Protein AF-0000000084446742 (afdb_homodimer)

Nearest PDB structures (foldseek):
  8y4x-assembly1_A  TM=6.380E-01  e=4.573E-06  Fusobacterium nucleatum
  4r1i-assembly1_B  TM=5.659E-01  e=3.938E-04  Neisseria gonorrhoeae FA19
  4r0c-assembly1_C  TM=5.407E-01  e=2.047E-03  Alcanivorax borkumensis SK2
  8y4x-assembly1_A  TM=6.384E-01  e=3.491E-06  Fusobacterium nucleatum
  4r1i-assembly1_B  TM=5.867E-01  e=4.101E-04  Neisseria gonorrhoeae FA19

Structure (mmCIF, N/CA/C/O backbone):
data_AF-0000000084446742-model_v1
#
loop_
_entity.id
_entity.type
_entity.pdbx_description
1 polymer Transporter
#
loop_
_atom_site.group_PDB
_atom_site.id
_atom_site.type_symbol
_atom_site.label_atom_id
_atom_site.label_alt_id
_atom_site.label_comp_id
_atom_site.label_asym_id
_atom_site.label_entity_id
_atom_site.label_seq_id
_atom_site.pdbx_PDB_ins_code
_atom_site.Cartn_x
_atom_site.Cartn_y
_atom_site.Cartn_z
_atom_site.occupancy
_atom_site.B_iso_or_equiv
_atom_site.auth_seq_id
_atom_site.auth_comp_id
_atom_site.auth_asym_id
_atom_site.auth_atom_id
_atom_site.pdbx_PDB_model_num
ATOM 1 N N . MET A 1 1 ? 21.609 -16.328 21.75 1 80.44 1 MET A N 1
ATOM 2 C CA . MET A 1 1 ? 20.562 -15.328 21.906 1 80.44 1 MET A CA 1
ATOM 3 C C . MET A 1 1 ? 20.016 -14.883 20.562 1 80.44 1 MET A C 1
ATOM 5 O O . MET A 1 1 ? 18.797 -14.766 20.391 1 80.44 1 MET A O 1
ATOM 9 N N . GLY A 1 2 ? 20.938 -14.891 19.656 1 85 2 GLY A N 1
ATOM 10 C CA . GLY A 1 2 ? 20.516 -14.477 18.328 1 85 2 GLY A CA 1
ATOM 11 C C . GLY A 1 2 ? 19.578 -15.461 17.672 1 85 2 GLY A C 1
ATOM 12 O O . GLY A 1 2 ? 18.531 -15.078 17.141 1 85 2 GLY A O 1
ATOM 13 N N . LEU A 1 3 ? 19.891 -16.719 17.828 1 89.38 3 LEU A N 1
ATOM 14 C CA . LEU A 1 3 ? 19.062 -17.75 17.203 1 89.38 3 LEU A CA 1
ATOM 15 C C . LEU A 1 3 ? 17.703 -17.828 17.875 1 89.38 3 LEU A C 1
ATOM 17 O O . LEU A 1 3 ? 16.688 -18.016 17.219 1 89.38 3 LEU A O 1
ATOM 21 N N . LEU A 1 4 ? 17.703 -17.719 19.125 1 91.88 4 LEU A N 1
ATOM 22 C CA . LEU A 1 4 ? 16.453 -17.719 19.875 1 91.88 4 LEU A CA 1
ATOM 23 C C . LEU A 1 4 ? 15.555 -16.562 19.438 1 91.88 4 LEU A C 1
ATOM 25 O O . LEU A 1 4 ? 14.336 -16.719 19.328 1 91.88 4 LEU A O 1
ATOM 29 N N . GLY A 1 5 ? 16.188 -15.445 19.281 1 92.81 5 GLY A N 1
ATOM 30 C CA . GLY A 1 5 ? 15.438 -14.289 18.828 1 92.81 5 GLY A CA 1
ATOM 31 C C . GLY A 1 5 ? 14.789 -14.5 17.469 1 92.81 5 GLY A C 1
ATOM 32 O O . GLY A 1 5 ? 13.633 -14.109 17.266 1 92.81 5 GLY A O 1
ATOM 33 N N . ILE A 1 6 ? 15.539 -15.062 16.641 1 90.38 6 ILE A N 1
ATOM 34 C CA . ILE A 1 6 ? 15.016 -15.352 15.312 1 90.38 6 ILE A CA 1
ATOM 35 C C . ILE A 1 6 ? 13.844 -16.328 15.422 1 90.38 6 ILE A C 1
ATOM 37 O O . ILE A 1 6 ? 12.789 -16.109 14.82 1 90.38 6 ILE A O 1
ATOM 41 N N . LEU A 1 7 ? 13.93 -17.328 16.203 1 90.25 7 LEU A N 1
ATOM 42 C CA . LEU A 1 7 ? 12.883 -18.328 16.359 1 90.25 7 LEU A CA 1
ATOM 43 C C . LEU A 1 7 ? 11.648 -17.719 17.016 1 90.25 7 LEU A C 1
ATOM 45 O O . LEU A 1 7 ? 10.516 -18.016 16.625 1 90.25 7 LEU A O 1
ATOM 49 N N . LEU A 1 8 ? 11.859 -16.922 17.953 1 93.56 8 LEU A N 1
ATOM 50 C CA . LEU A 1 8 ? 10.742 -16.25 18.625 1 93.56 8 LEU A CA 1
ATOM 51 C C . LEU A 1 8 ? 10.031 -15.297 17.672 1 93.56 8 LEU A C 1
ATOM 53 O O . LEU A 1 8 ? 8.797 -15.195 17.703 1 93.56 8 LEU A O 1
ATOM 57 N N . GLY A 1 9 ? 10.844 -14.547 16.938 1 92.5 9 GLY A N 1
ATOM 58 C CA . GLY A 1 9 ? 10.242 -13.68 15.93 1 92.5 9 GLY A CA 1
ATOM 59 C C . GLY A 1 9 ? 9.398 -14.438 14.922 1 92.5 9 GLY A C 1
ATOM 60 O O . GLY A 1 9 ? 8.289 -14.023 14.609 1 92.5 9 GLY A O 1
ATOM 61 N N . LEU A 1 10 ? 9.898 -15.508 14.492 1 87.81 10 LEU A N 1
ATOM 62 C CA . LEU A 1 10 ? 9.188 -16.344 13.531 1 87.81 10 LEU A CA 1
ATOM 63 C C . LEU A 1 10 ? 7.926 -16.938 14.156 1 87.81 10 LEU A C 1
ATOM 65 O O . LEU A 1 10 ? 6.871 -16.969 13.516 1 87.81 10 LEU A O 1
ATOM 69 N N . ALA A 1 11 ? 8.008 -17.391 15.305 1 89.62 11 ALA A N 1
ATOM 70 C CA . ALA A 1 11 ? 6.863 -17.938 16.016 1 89.62 11 ALA A CA 1
ATOM 71 C C . ALA A 1 11 ? 5.77 -16.891 16.203 1 89.62 11 ALA A C 1
ATOM 73 O O . ALA A 1 11 ? 4.582 -17.188 16.047 1 89.62 11 ALA A O 1
ATOM 74 N N . LEU A 1 12 ? 6.223 -15.734 16.531 1 91.19 12 LEU A N 1
ATOM 75 C CA . LEU A 1 12 ? 5.277 -14.633 16.672 1 91.19 12 LEU A CA 1
ATOM 76 C C . LEU A 1 12 ? 4.562 -14.344 15.359 1 91.19 12 LEU A C 1
ATOM 78 O O . LEU A 1 12 ? 3.336 -14.219 15.328 1 91.19 12 LEU A O 1
ATOM 82 N N . LEU A 1 13 ? 5.309 -14.242 14.352 1 88.69 13 LEU A N 1
ATOM 83 C CA . LEU A 1 13 ? 4.766 -13.922 13.039 1 88.69 13 LEU A CA 1
ATOM 84 C C . LEU A 1 13 ? 3.82 -15.023 12.562 1 88.69 13 LEU A C 1
ATOM 86 O O . LEU A 1 13 ? 2.676 -14.742 12.195 1 88.69 13 LEU A O 1
ATOM 90 N N . MET A 1 14 ? 4.176 -16.203 12.695 1 84.75 14 MET A N 1
ATOM 91 C CA . MET A 1 14 ? 3.383 -17.328 12.211 1 84.75 14 MET A CA 1
ATOM 92 C C . MET A 1 14 ? 2.154 -17.547 13.086 1 84.75 14 MET A C 1
ATOM 94 O O . MET A 1 14 ? 1.048 -17.734 12.57 1 84.75 14 MET A O 1
ATOM 98 N N . GLY A 1 15 ? 2.34 -17.562 14.344 1 86.06 15 GLY A N 1
ATOM 99 C CA . GLY A 1 15 ? 1.255 -17.828 15.273 1 86.06 15 GLY A CA 1
ATOM 100 C C . GLY A 1 15 ? 0.135 -16.797 15.18 1 86.06 15 GLY A C 1
ATOM 101 O O . GLY A 1 15 ? -1.034 -17.172 15.047 1 86.06 15 GLY A O 1
ATOM 102 N N . LEU A 1 16 ? 0.532 -15.562 15.148 1 89.31 16 LEU A N 1
ATOM 103 C CA . LEU A 1 16 ? -0.488 -14.523 15.156 1 89.31 16 LEU A CA 1
ATOM 104 C C . LEU A 1 16 ? -1.03 -14.273 13.758 1 89.31 16 LEU A C 1
ATOM 106 O O . LEU A 1 16 ? -2.195 -13.906 13.594 1 89.31 16 LEU A O 1
ATOM 110 N N . ALA A 1 17 ? -0.204 -14.469 12.82 1 84.12 17 ALA A N 1
ATOM 111 C CA . ALA A 1 17 ? -0.711 -14.375 11.461 1 84.12 17 ALA A CA 1
ATOM 112 C C . ALA A 1 17 ? -1.771 -15.438 11.188 1 84.12 17 ALA A C 1
ATOM 114 O O . ALA A 1 17 ? -2.768 -15.172 10.508 1 84.12 17 ALA A O 1
ATOM 115 N N . PHE A 1 18 ? -1.556 -16.547 11.688 1 80.81 18 PHE A N 1
ATOM 116 C CA . PHE A 1 18 ? -2.516 -17.641 11.531 1 80.81 18 PHE A CA 1
ATOM 117 C C . PHE A 1 18 ? -3.844 -17.281 12.188 1 80.81 18 PHE A C 1
ATOM 119 O O . PHE A 1 18 ? -4.906 -17.688 11.711 1 80.81 18 PHE A O 1
ATOM 126 N N . ARG A 1 19 ? -3.756 -16.516 13.234 1 87.19 19 ARG A N 1
ATOM 127 C CA . ARG A 1 19 ? -4.953 -16.109 13.961 1 87.19 19 ARG A CA 1
ATOM 128 C C . ARG A 1 19 ? -5.602 -14.891 13.305 1 87.19 19 ARG A C 1
ATOM 130 O O . ARG A 1 19 ? -6.594 -14.367 13.812 1 87.19 19 ARG A O 1
ATOM 137 N N . GLY A 1 20 ? -4.984 -14.461 12.234 1 86.88 20 GLY A N 1
ATOM 138 C CA . GLY A 1 20 ? -5.645 -13.438 11.438 1 86.88 20 GLY A CA 1
ATOM 139 C C . GLY A 1 20 ? -5.176 -12.031 11.773 1 86.88 20 GLY A C 1
ATOM 140 O O . GLY A 1 20 ? -5.789 -11.055 11.344 1 86.88 20 GLY A O 1
ATOM 141 N N . TRP A 1 21 ? -4.094 -11.914 12.5 1 92.12 21 TRP A N 1
ATOM 142 C CA . TRP A 1 21 ? -3.559 -10.594 12.789 1 92.12 21 TRP A CA 1
ATOM 143 C C . TRP A 1 21 ? -2.848 -10.016 11.57 1 92.12 21 TRP A C 1
ATOM 145 O O . TRP A 1 21 ? -2.314 -10.758 10.742 1 92.12 21 TRP A O 1
ATOM 155 N N . SER A 1 22 ? -2.844 -8.711 11.492 1 93.69 22 SER A N 1
ATOM 156 C CA . SER A 1 22 ? -2.289 -8.031 10.328 1 93.69 22 SER A CA 1
ATOM 157 C C . SER A 1 22 ? -0.781 -8.234 10.234 1 93.69 22 SER A C 1
ATOM 159 O O . SER A 1 22 ? -0.048 -7.918 11.172 1 93.69 22 SER A O 1
ATOM 161 N N . VAL A 1 23 ? -0.384 -8.609 9.109 1 92.88 23 VAL A N 1
ATOM 162 C CA . VAL A 1 23 ? 1.034 -8.844 8.852 1 92.88 23 VAL A CA 1
ATOM 163 C C . VAL A 1 23 ? 1.782 -7.508 8.836 1 92.88 23 VAL A C 1
ATOM 165 O O . VAL A 1 23 ? 2.977 -7.457 9.133 1 92.88 23 VAL A O 1
ATOM 168 N N . LEU A 1 24 ? 1.088 -6.445 8.531 1 96.25 24 LEU A N 1
ATOM 169 C CA . LEU A 1 24 ? 1.7 -5.125 8.492 1 96.25 24 LEU A CA 1
ATOM 170 C C . LEU A 1 24 ? 2.203 -4.719 9.875 1 96.25 24 LEU A C 1
ATOM 172 O O . LEU A 1 24 ? 3.152 -3.939 9.992 1 96.25 24 LEU A O 1
ATOM 176 N N . LEU A 1 25 ? 1.61 -5.246 10.906 1 97.19 25 LEU A N 1
ATOM 177 C CA . LEU A 1 25 ? 2.01 -4.961 12.281 1 97.19 25 LEU A CA 1
ATOM 178 C C . LEU A 1 25 ? 2.934 -6.051 12.812 1 97.19 25 LEU A C 1
ATOM 180 O O . LEU A 1 25 ? 3.895 -5.758 13.531 1 97.19 25 LEU A O 1
ATOM 184 N N . LEU A 1 26 ? 2.662 -7.242 12.43 1 95.38 26 LEU A N 1
ATOM 185 C CA . LEU A 1 26 ? 3.361 -8.391 13 1 95.38 26 LEU A CA 1
ATOM 186 C C . LEU A 1 26 ? 4.789 -8.477 12.477 1 95.38 26 LEU A C 1
ATOM 188 O O . LEU A 1 26 ? 5.707 -8.844 13.211 1 95.38 26 LEU A O 1
ATOM 192 N N . ALA A 1 27 ? 4.934 -8.188 11.172 1 95.25 27 ALA A N 1
ATOM 193 C CA . ALA A 1 27 ? 6.25 -8.344 10.57 1 95.25 27 ALA A CA 1
ATOM 194 C C . ALA A 1 27 ? 7.273 -7.422 11.234 1 95.25 27 ALA A C 1
ATOM 196 O O . ALA A 1 27 ? 8.336 -7.879 11.672 1 95.25 27 ALA A O 1
ATOM 197 N N . PRO A 1 28 ? 6.98 -6.145 11.336 1 97.38 28 PRO A N 1
ATOM 198 C CA . PRO A 1 28 ? 7.938 -5.293 12.047 1 97.38 28 PRO A CA 1
ATOM 199 C C . PRO A 1 28 ? 8.102 -5.688 13.516 1 97.38 28 PRO A C 1
ATOM 201 O O . PRO A 1 28 ? 9.211 -5.621 14.055 1 97.38 28 PRO A O 1
ATOM 204 N N . ALA A 1 29 ? 7.047 -6.031 14.188 1 97.56 29 ALA A N 1
ATOM 205 C CA . ALA A 1 29 ? 7.145 -6.461 15.578 1 97.56 29 ALA A CA 1
ATOM 206 C C . ALA A 1 29 ? 8.062 -7.668 15.719 1 97.56 29 ALA A C 1
ATOM 208 O O . ALA A 1 29 ? 8.914 -7.707 16.609 1 97.56 29 ALA A O 1
ATOM 209 N N . ALA A 1 30 ? 7.852 -8.625 14.875 1 96.06 30 ALA A N 1
ATOM 210 C CA . ALA A 1 30 ? 8.672 -9.836 14.891 1 96.06 30 ALA A CA 1
ATOM 211 C C . ALA A 1 30 ? 10.133 -9.508 14.594 1 96.06 30 ALA A C 1
ATOM 213 O O . ALA A 1 30 ? 11.039 -10.086 15.195 1 96.06 30 ALA A O 1
ATOM 214 N N . ALA A 1 31 ? 10.367 -8.648 13.648 1 96.44 31 ALA A N 1
ATOM 215 C CA . ALA A 1 31 ? 11.727 -8.211 13.32 1 96.44 31 ALA A CA 1
ATOM 216 C C . ALA A 1 31 ? 12.398 -7.57 14.531 1 96.44 31 ALA A C 1
ATOM 218 O O . ALA A 1 31 ? 13.586 -7.801 14.781 1 96.44 31 ALA A O 1
ATOM 219 N N . LEU A 1 32 ? 11.656 -6.781 15.25 1 97.69 32 LEU A N 1
ATOM 220 C CA . LEU A 1 32 ? 12.203 -6.094 16.422 1 97.69 32 LEU A CA 1
ATOM 221 C C . LEU A 1 32 ? 12.5 -7.082 17.547 1 97.69 32 LEU A C 1
ATOM 223 O O . LEU A 1 32 ? 13.453 -6.898 18.297 1 97.69 32 LEU A O 1
ATOM 227 N N . VAL A 1 33 ? 11.68 -8.062 17.656 1 97.38 33 VAL A N 1
ATOM 228 C CA . VAL A 1 33 ? 11.953 -9.117 18.625 1 97.38 33 VAL A CA 1
ATOM 229 C C . VAL A 1 33 ? 13.266 -9.812 18.281 1 97.38 33 VAL A C 1
ATOM 231 O O . VAL A 1 33 ? 14.125 -9.992 19.156 1 97.38 33 VAL A O 1
ATOM 234 N N . ALA A 1 34 ? 13.445 -10.188 17.062 1 95.44 34 ALA A N 1
ATOM 235 C CA . ALA A 1 34 ? 14.672 -10.852 16.625 1 95.44 34 ALA A CA 1
ATOM 236 C C . ALA A 1 34 ? 15.883 -9.945 16.844 1 95.44 34 ALA A C 1
ATOM 238 O O . ALA A 1 34 ? 16.906 -10.383 17.391 1 95.44 34 ALA A O 1
ATOM 239 N N . ALA A 1 35 ? 15.773 -8.711 16.438 1 96.81 35 ALA A N 1
ATOM 240 C CA . ALA A 1 35 ? 16.875 -7.754 16.578 1 96.81 35 ALA A CA 1
ATOM 241 C C . ALA A 1 35 ? 17.172 -7.488 18.047 1 96.81 35 ALA A C 1
ATOM 243 O O . ALA A 1 35 ? 18.344 -7.344 18.422 1 96.81 35 ALA A O 1
ATOM 244 N N . GLY A 1 36 ? 16.156 -7.391 18.859 1 97.44 36 GLY A N 1
ATOM 245 C CA . GLY A 1 36 ? 16.344 -7.133 20.281 1 97.44 36 GLY A CA 1
ATOM 246 C C . GLY A 1 36 ? 17.125 -8.227 20.984 1 97.44 36 GLY A C 1
ATOM 247 O O . GLY A 1 36 ? 18 -7.938 21.797 1 97.44 36 GLY A O 1
ATOM 248 N N . PHE A 1 37 ? 16.828 -9.406 20.719 1 96.38 37 PHE A N 1
ATOM 249 C CA . PHE A 1 37 ? 17.516 -10.539 21.328 1 96.38 37 PHE A CA 1
ATOM 250 C C . PHE A 1 37 ? 18.953 -10.633 20.859 1 96.38 37 PHE A C 1
ATOM 252 O O . PHE A 1 37 ? 19.812 -11.211 21.531 1 96.38 37 PHE A O 1
ATOM 259 N N . ALA A 1 38 ? 19.234 -10.086 19.719 1 95.06 38 ALA A N 1
ATOM 260 C CA . ALA A 1 38 ? 20.594 -10.07 19.188 1 95.06 38 ALA A CA 1
ATOM 261 C C . ALA A 1 38 ? 21.375 -8.859 19.703 1 95.06 38 ALA A C 1
ATOM 263 O O . ALA A 1 38 ? 22.547 -8.695 19.391 1 95.06 38 ALA A O 1
ATOM 264 N N . GLY A 1 39 ? 20.703 -7.973 20.406 1 94.81 39 GLY A N 1
ATOM 265 C CA . GLY A 1 39 ? 21.344 -6.789 20.969 1 94.81 39 GLY A CA 1
ATOM 266 C C . GLY A 1 39 ? 21.562 -5.699 19.938 1 94.81 39 GLY A C 1
ATOM 267 O O . GLY A 1 39 ? 22.469 -4.871 20.078 1 94.81 39 GLY A O 1
ATOM 268 N N . GLU A 1 40 ? 20.828 -5.719 18.859 1 95.19 40 GLU A N 1
ATOM 269 C CA . GLU A 1 40 ? 20.953 -4.734 17.781 1 95.19 40 GLU A CA 1
ATOM 270 C C . GLU A 1 40 ? 20.047 -3.537 18.016 1 95.19 40 GLU A C 1
ATOM 272 O O . GLU A 1 40 ? 19.047 -3.645 18.734 1 95.19 40 GLU A O 1
ATOM 277 N N . PRO A 1 41 ? 20.406 -2.35 17.484 1 96 41 PRO A N 1
ATOM 278 C CA . PRO A 1 41 ? 19.531 -1.182 17.641 1 96 41 PRO A CA 1
ATOM 279 C C . PRO A 1 41 ? 18.156 -1.383 17.016 1 96 41 PRO A C 1
ATOM 281 O O . PRO A 1 41 ? 18.062 -1.687 15.828 1 96 41 PRO A O 1
ATOM 284 N N . LEU A 1 42 ? 17.141 -1.126 17.719 1 97 42 LEU A N 1
ATOM 285 C CA . LEU A 1 42 ? 15.781 -1.488 17.312 1 97 42 LEU A CA 1
ATOM 286 C C . LEU A 1 42 ? 15.242 -0.506 16.281 1 97 42 LEU A C 1
ATOM 288 O O . LEU A 1 42 ? 14.719 -0.918 15.242 1 97 42 LEU A O 1
ATOM 292 N N . LEU A 1 43 ? 15.375 0.767 16.469 1 97.31 43 LEU A N 1
ATOM 293 C CA . LEU A 1 43 ? 14.805 1.763 15.57 1 97.31 43 LEU A CA 1
ATOM 294 C C . LEU A 1 43 ? 15.5 1.724 14.211 1 97.31 43 LEU A C 1
ATOM 296 O O . LEU A 1 43 ? 14.852 1.875 13.172 1 97.31 43 LEU A O 1
ATOM 300 N N . ALA A 1 44 ? 16.797 1.525 14.227 1 97 44 ALA A N 1
ATOM 301 C CA . ALA A 1 44 ? 17.547 1.434 12.969 1 97 44 ALA A CA 1
ATOM 302 C C . ALA A 1 44 ? 17.141 0.187 12.188 1 97 44 ALA A C 1
ATOM 304 O O . ALA A 1 44 ? 17.094 0.213 10.953 1 97 44 ALA A O 1
ATOM 305 N N . ASN A 1 45 ? 16.875 -0.911 12.906 1 97.5 45 ASN A N 1
ATOM 306 C CA . ASN A 1 45 ? 16.469 -2.129 12.219 1 97.5 45 ASN A CA 1
ATOM 307 C C . ASN A 1 45 ? 15.102 -1.969 11.562 1 97.5 45 ASN A C 1
ATOM 309 O O . ASN A 1 45 ? 14.852 -2.523 10.492 1 97.5 45 ASN A O 1
ATOM 313 N N . TRP A 1 46 ? 14.234 -1.265 12.219 1 97.94 46 TRP A N 1
ATOM 314 C CA . TRP A 1 46 ? 12.914 -1.049 11.641 1 97.94 46 TRP A CA 1
ATOM 315 C C . TRP A 1 46 ? 12.977 -0.078 10.469 1 97.94 46 TRP A C 1
ATOM 317 O O . TRP A 1 46 ? 12.453 -0.363 9.391 1 97.94 46 TRP A O 1
ATOM 327 N N . THR A 1 47 ? 13.672 1.027 10.578 1 96.75 47 THR A N 1
ATOM 328 C CA . THR A 1 47 ? 13.555 2.121 9.617 1 96.75 47 THR A CA 1
ATOM 329 C C . THR A 1 47 ? 14.57 1.957 8.484 1 96.75 47 THR A C 1
ATOM 331 O O . THR A 1 47 ? 14.32 2.387 7.359 1 96.75 47 THR A O 1
ATOM 334 N N . GLN A 1 48 ? 15.75 1.384 8.789 1 96.44 48 GLN A N 1
ATOM 335 C CA . GLN A 1 48 ? 16.781 1.271 7.762 1 96.44 48 GLN A CA 1
ATOM 336 C C . GLN A 1 48 ? 16.781 -0.12 7.133 1 96.44 48 GLN A C 1
ATOM 338 O O . GLN A 1 48 ? 16.656 -0.255 5.914 1 96.44 48 GLN A O 1
ATOM 343 N N . THR A 1 49 ? 16.844 -1.13 7.988 1 96.31 49 THR A N 1
ATOM 344 C CA . THR A 1 49 ? 17 -2.479 7.453 1 96.31 49 THR A CA 1
ATOM 345 C C . THR A 1 49 ? 15.648 -3.02 6.98 1 96.31 49 THR A C 1
ATOM 347 O O . THR A 1 49 ? 15.508 -3.426 5.824 1 96.31 49 THR A O 1
ATOM 350 N N . PHE A 1 50 ? 14.633 -3.045 7.895 1 97.62 50 PHE A N 1
ATOM 351 C CA . PHE A 1 50 ? 13.312 -3.561 7.566 1 97.62 50 PHE A CA 1
ATOM 352 C C . PHE A 1 50 ? 12.711 -2.797 6.395 1 97.62 50 PHE A C 1
ATOM 354 O O . PHE A 1 50 ? 12.289 -3.4 5.406 1 97.62 50 PHE A O 1
ATOM 361 N N . MET A 1 51 ? 12.672 -1.486 6.508 1 98 51 MET A N 1
ATOM 362 C CA . MET A 1 51 ? 12.023 -0.686 5.473 1 98 51 MET A CA 1
ATOM 363 C C . MET A 1 51 ? 12.844 -0.707 4.184 1 98 51 MET A C 1
ATOM 365 O O . MET A 1 51 ? 12.281 -0.642 3.088 1 98 51 MET A O 1
ATOM 369 N N . GLY A 1 52 ? 14.219 -0.784 4.285 1 96.19 52 GLY A N 1
ATOM 370 C CA . GLY A 1 52 ? 15.031 -0.943 3.088 1 96.19 52 GLY A CA 1
ATOM 371 C C . GLY A 1 52 ? 14.672 -2.182 2.285 1 96.19 52 GLY A C 1
ATOM 372 O O . GLY A 1 52 ? 14.547 -2.119 1.062 1 96.19 52 GLY A O 1
ATOM 373 N N . GLY A 1 53 ? 14.531 -3.281 2.996 1 94.94 53 GLY A N 1
ATOM 374 C CA . GLY A 1 53 ? 14.117 -4.51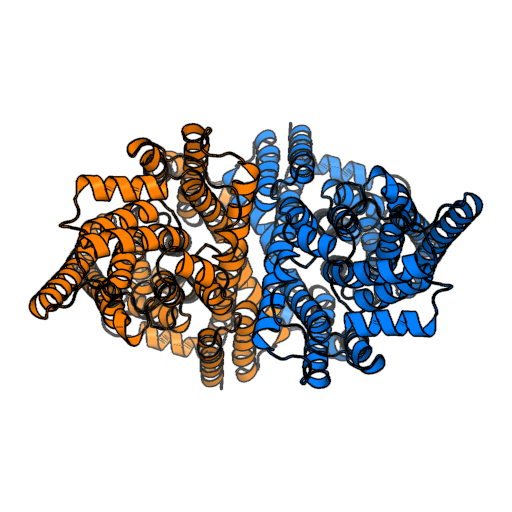2 2.34 1 94.94 53 GLY A CA 1
ATOM 375 C C . GLY A 1 53 ? 12.719 -4.441 1.76 1 94.94 53 GLY A C 1
ATOM 376 O O . GLY A 1 53 ? 12.492 -4.824 0.609 1 94.94 53 GLY A O 1
ATOM 377 N N . ALA A 1 54 ? 11.781 -3.963 2.564 1 97 54 ALA A N 1
ATOM 378 C CA . ALA A 1 54 ? 10.391 -3.867 2.129 1 97 54 ALA A CA 1
ATOM 379 C C . ALA A 1 54 ? 10.258 -2.949 0.917 1 97 54 ALA A C 1
ATOM 381 O O . ALA A 1 54 ? 9.625 -3.309 -0.075 1 97 54 ALA A O 1
ATOM 382 N N . ALA A 1 55 ? 10.836 -1.773 1.007 1 97.5 55 ALA A N 1
ATOM 383 C CA . ALA A 1 55 ? 10.742 -0.792 -0.071 1 97.5 55 ALA A CA 1
ATOM 384 C C . ALA A 1 55 ? 11.453 -1.287 -1.329 1 97.5 55 ALA A C 1
ATOM 386 O O . ALA A 1 55 ? 11.016 -1.001 -2.447 1 97.5 55 ALA A O 1
ATOM 387 N N . GLY A 1 56 ? 12.562 -1.962 -1.144 1 95.56 56 GLY A N 1
ATOM 388 C CA . GLY A 1 56 ? 13.234 -2.562 -2.287 1 95.56 56 GLY A CA 1
ATOM 389 C C . GLY A 1 56 ? 12.352 -3.52 -3.061 1 95.56 56 GLY A C 1
ATOM 390 O O . GLY A 1 56 ? 12.336 -3.5 -4.293 1 95.56 56 GLY A O 1
ATOM 391 N N . PHE A 1 57 ? 11.625 -4.34 -2.332 1 95.44 57 PHE A N 1
ATOM 392 C CA . PHE A 1 57 ? 10.672 -5.25 -2.965 1 95.44 57 PHE A CA 1
ATOM 393 C C . PHE A 1 57 ? 9.602 -4.473 -3.717 1 95.44 57 PHE A C 1
ATOM 395 O O . PHE A 1 57 ? 9.266 -4.809 -4.855 1 95.44 57 PHE A O 1
ATOM 402 N N . ILE A 1 58 ? 9.055 -3.492 -3.072 1 97.19 58 ILE A N 1
ATOM 403 C CA . ILE A 1 58 ? 7.984 -2.691 -3.662 1 97.19 58 ILE A CA 1
ATOM 404 C C . ILE A 1 58 ? 8.484 -2.021 -4.938 1 97.19 58 ILE A C 1
ATOM 406 O O . ILE A 1 58 ? 7.793 -2.01 -5.957 1 97.19 58 ILE A O 1
ATOM 410 N N . ALA A 1 59 ? 9.703 -1.48 -4.891 1 97.38 59 ALA A N 1
ATOM 411 C CA . ALA A 1 59 ? 10.281 -0.816 -6.055 1 97.38 59 ALA A CA 1
ATOM 412 C C . ALA A 1 59 ? 10.406 -1.781 -7.23 1 97.38 59 ALA A C 1
ATOM 414 O O . ALA A 1 59 ? 10.141 -1.412 -8.375 1 97.38 59 ALA A O 1
ATOM 415 N N . GLN A 1 60 ? 10.711 -2.914 -6.914 1 95.5 60 GLN A N 1
ATOM 416 C CA . GLN A 1 60 ? 11.039 -3.883 -7.953 1 95.5 60 GLN A CA 1
ATOM 417 C C . GLN A 1 60 ? 9.781 -4.484 -8.57 1 95.5 60 GLN A C 1
ATOM 419 O O . GLN A 1 60 ? 9.75 -4.777 -9.766 1 95.5 60 GLN A O 1
ATOM 424 N N . PHE A 1 61 ? 8.719 -4.672 -7.773 1 96.25 61 PHE A N 1
ATOM 425 C CA . PHE A 1 61 ? 7.672 -5.562 -8.273 1 96.25 61 PHE A CA 1
ATOM 426 C C . PHE A 1 61 ? 6.32 -4.859 -8.266 1 96.25 61 PHE A C 1
ATOM 428 O O . PHE A 1 61 ? 5.332 -5.406 -8.766 1 96.25 61 PHE A O 1
ATOM 435 N N . PHE A 1 62 ? 6.203 -3.639 -7.797 1 97.81 62 PHE A N 1
ATOM 436 C CA . PHE A 1 62 ? 4.898 -2.994 -7.73 1 97.81 62 PHE A CA 1
ATOM 437 C C . PHE A 1 62 ? 4.301 -2.834 -9.125 1 97.81 62 PHE A C 1
ATOM 439 O O . PHE A 1 62 ? 3.09 -2.986 -9.305 1 97.81 62 PHE A O 1
ATOM 446 N N . PRO A 1 63 ? 5.062 -2.502 -10.148 1 97.69 63 PRO A N 1
ATOM 447 C CA . PRO A 1 63 ? 4.457 -2.398 -11.477 1 97.69 63 PRO A CA 1
ATOM 448 C C . PRO A 1 63 ? 3.748 -3.684 -11.898 1 97.69 63 PRO A C 1
ATOM 450 O O . PRO A 1 63 ? 2.693 -3.629 -12.539 1 97.69 63 PRO A O 1
ATOM 453 N N . LEU A 1 64 ? 4.336 -4.773 -11.492 1 96.38 64 LEU A N 1
ATOM 454 C CA . LEU A 1 64 ? 3.725 -6.059 -11.812 1 96.38 64 LEU A CA 1
ATOM 455 C C . LEU A 1 64 ? 2.426 -6.254 -11.039 1 96.38 64 LEU A C 1
ATOM 457 O O . LEU A 1 64 ? 1.427 -6.711 -11.594 1 96.38 64 LEU A O 1
ATOM 461 N N . PHE A 1 65 ? 2.447 -5.926 -9.734 1 96.56 65 PHE A N 1
ATOM 462 C CA . PHE A 1 65 ? 1.251 -6.027 -8.906 1 96.56 65 PHE A CA 1
ATOM 463 C C . PHE A 1 65 ? 0.144 -5.129 -9.445 1 96.56 65 PHE A C 1
ATOM 465 O O . PHE A 1 65 ? -1.015 -5.543 -9.523 1 96.56 65 PHE A O 1
ATOM 472 N N . LEU A 1 66 ? 0.548 -3.928 -9.797 1 97.62 66 LEU A N 1
ATOM 473 C CA . LEU A 1 66 ? -0.405 -2.926 -10.266 1 97.62 66 LEU A CA 1
ATOM 474 C C . LEU A 1 66 ? -1.099 -3.385 -11.539 1 97.62 66 LEU A C 1
ATOM 476 O O . LEU A 1 66 ? -2.33 -3.42 -11.609 1 97.62 66 LEU A O 1
ATOM 480 N N . LEU A 1 67 ? -0.322 -3.732 -12.539 1 97.69 67 LEU A N 1
ATOM 481 C CA . LEU A 1 67 ? -0.896 -4.125 -13.82 1 97.69 67 LEU A CA 1
ATOM 482 C C . LEU A 1 67 ? -1.608 -5.469 -13.711 1 97.69 67 LEU A C 1
ATOM 484 O O . LEU A 1 67 ? -2.602 -5.711 -14.398 1 97.69 67 LEU A O 1
ATOM 488 N N . GLY A 1 68 ? -1.071 -6.324 -12.805 1 96.06 68 GLY A N 1
ATOM 489 C CA . GLY A 1 68 ? -1.771 -7.574 -12.555 1 96.06 68 GLY A CA 1
ATOM 490 C C . GLY A 1 68 ? -3.154 -7.371 -11.969 1 96.06 68 GLY A C 1
ATOM 491 O O . GLY A 1 68 ? -4.109 -8.039 -12.367 1 96.06 68 GLY A O 1
ATOM 492 N N . GLY A 1 69 ? -3.213 -6.512 -10.969 1 96.5 69 GLY A N 1
ATOM 493 C CA . GLY A 1 69 ? -4.508 -6.191 -10.383 1 96.5 69 GLY A CA 1
ATOM 494 C C . GLY A 1 69 ? -5.48 -5.594 -11.383 1 96.5 69 GLY A C 1
ATOM 495 O O . GLY A 1 69 ? -6.645 -5.988 -11.43 1 96.5 69 GLY A O 1
ATOM 496 N N . VAL A 1 70 ? -5.016 -4.676 -12.188 1 97.56 70 VAL A N 1
ATOM 497 C CA . VAL A 1 70 ? -5.844 -4.027 -13.195 1 97.56 70 VAL A CA 1
ATOM 498 C C . VAL A 1 70 ? -6.32 -5.062 -14.211 1 97.56 70 VAL A C 1
ATOM 500 O O . VAL A 1 70 ? -7.5 -5.094 -14.57 1 97.56 70 VAL A O 1
ATOM 503 N N . PHE A 1 71 ? -5.414 -5.859 -14.648 1 97.5 71 PHE A N 1
ATOM 504 C CA . PHE A 1 71 ? -5.75 -6.898 -15.617 1 97.5 71 PHE A CA 1
ATOM 505 C C . PHE A 1 71 ? -6.805 -7.84 -15.062 1 97.5 71 PHE A C 1
ATOM 507 O O . PHE A 1 71 ? -7.777 -8.164 -15.742 1 97.5 71 PHE A O 1
ATOM 514 N N . GLY A 1 72 ? -6.578 -8.273 -13.836 1 95.06 72 GLY A N 1
ATOM 515 C CA . GLY A 1 72 ? -7.547 -9.156 -13.203 1 95.06 72 GLY A CA 1
ATOM 516 C C . GLY A 1 72 ? -8.938 -8.57 -13.141 1 95.06 72 GLY A C 1
ATOM 517 O O . GLY A 1 72 ? -9.922 -9.242 -13.469 1 95.06 72 GLY A O 1
ATOM 518 N N . LYS A 1 73 ? -9.008 -7.34 -12.75 1 95.81 73 LYS A N 1
ATOM 519 C CA . LYS A 1 73 ? -10.312 -6.695 -12.609 1 95.81 73 LYS A CA 1
ATOM 520 C C . LYS A 1 73 ? -10.945 -6.438 -13.977 1 95.81 73 LYS A C 1
ATOM 522 O O . LYS A 1 73 ? -12.164 -6.516 -14.125 1 95.81 73 LYS A O 1
ATOM 527 N N . LEU A 1 74 ? -10.141 -6.051 -14.953 1 97.25 74 LEU A N 1
ATOM 528 C CA . LEU A 1 74 ? -10.656 -5.875 -16.312 1 97.25 74 LEU A CA 1
ATOM 529 C C . LEU A 1 74 ? -11.25 -7.176 -16.828 1 97.25 74 LEU A C 1
ATOM 531 O O . LEU A 1 74 ? -12.336 -7.172 -17.422 1 97.25 74 LEU A O 1
ATOM 535 N N . MET A 1 75 ? -10.555 -8.211 -16.609 1 96.56 75 MET A N 1
ATOM 536 C CA . MET A 1 75 ? -11.023 -9.523 -17.047 1 96.56 75 MET A CA 1
ATOM 537 C C . MET A 1 75 ? -12.305 -9.914 -16.328 1 96.56 75 MET A C 1
ATOM 539 O O . MET A 1 75 ? -13.211 -10.492 -16.938 1 96.56 75 MET A O 1
ATOM 543 N N . ASP A 1 76 ? -12.375 -9.617 -15.102 1 94.62 76 ASP A N 1
ATOM 544 C CA . ASP A 1 76 ? -13.555 -9.938 -14.297 1 94.62 76 ASP A CA 1
ATOM 545 C C . ASP A 1 76 ? -14.75 -9.086 -14.727 1 94.62 76 ASP A C 1
ATOM 547 O O . ASP A 1 76 ? -15.789 -9.625 -15.102 1 94.62 76 ASP A O 1
ATOM 551 N N . ASP A 1 77 ? -14.57 -7.777 -14.773 1 95.69 77 ASP A N 1
ATOM 552 C CA . ASP A 1 77 ? -15.68 -6.859 -15.023 1 95.69 77 ASP A CA 1
ATOM 553 C C . ASP A 1 77 ? -16.172 -6.973 -16.469 1 95.69 77 ASP A C 1
ATOM 555 O O . ASP A 1 77 ? -17.344 -6.711 -16.75 1 95.69 77 ASP A O 1
ATOM 559 N N . SER A 1 78 ? -15.32 -7.375 -17.375 1 96.56 78 SER A N 1
ATOM 560 C CA . SER A 1 78 ? -15.734 -7.551 -18.766 1 96.56 78 SER A CA 1
ATOM 561 C C . SER A 1 78 ? -16.531 -8.836 -18.953 1 96.56 78 SER A C 1
ATOM 563 O O . SER A 1 78 ? -17.156 -9.047 -20 1 96.56 78 SER A O 1
ATOM 565 N N . GLY A 1 79 ? -16.438 -9.703 -17.953 1 94.88 79 GLY A N 1
ATOM 566 C CA . GLY A 1 79 ? -17.094 -11 -18.047 1 94.88 79 GLY A CA 1
ATOM 567 C C . GLY A 1 79 ? -16.234 -12.047 -18.719 1 94.88 79 GLY A C 1
ATOM 568 O O . GLY A 1 79 ? -16.672 -13.172 -18.953 1 94.88 79 GLY A O 1
ATOM 569 N N . SER A 1 80 ? -15.031 -11.727 -18.969 1 95.62 80 SER A N 1
ATOM 570 C CA . SER A 1 80 ? -14.141 -12.609 -19.703 1 95.62 80 SER A CA 1
ATOM 571 C C . SER A 1 80 ? -13.844 -13.883 -18.922 1 95.62 80 SER A C 1
ATOM 573 O O . SER A 1 80 ? -13.789 -14.977 -19.484 1 95.62 80 SER A O 1
ATOM 575 N N . VAL A 1 81 ? -13.609 -13.797 -17.641 1 93.06 81 VAL A N 1
ATOM 576 C CA . VAL A 1 81 ? -13.32 -14.961 -16.812 1 93.06 81 VAL A CA 1
ATOM 577 C C . VAL A 1 81 ? -14.508 -15.922 -16.844 1 93.06 81 VAL A C 1
ATOM 579 O O . VAL A 1 81 ? -14.328 -17.125 -17 1 93.06 81 VAL A O 1
ATOM 582 N N . THR A 1 82 ? -15.68 -15.414 -16.719 1 92.25 82 THR A N 1
ATOM 583 C CA . THR A 1 82 ? -16.891 -16.203 -16.75 1 92.25 82 THR A CA 1
ATOM 584 C C . THR A 1 82 ? -17.078 -16.859 -18.125 1 92.25 82 THR A C 1
ATOM 586 O O . THR A 1 82 ? -17.469 -18.016 -18.219 1 92.25 82 THR A O 1
ATOM 589 N N . ALA A 1 83 ? -16.781 -16.078 -19.109 1 94.69 83 ALA A N 1
ATOM 590 C CA . ALA A 1 83 ? -16.906 -16.594 -20.469 1 94.69 83 ALA A CA 1
ATOM 591 C C . ALA A 1 83 ? -15.977 -17.781 -20.703 1 94.69 83 ALA A C 1
ATOM 593 O O . ALA A 1 83 ? -16.344 -18.75 -21.359 1 94.69 83 ALA A O 1
ATOM 594 N N . ILE A 1 84 ? -14.82 -17.703 -20.25 1 92.44 84 ILE A N 1
ATOM 595 C CA . ILE A 1 84 ? -13.852 -18.781 -20.391 1 92.44 84 ILE A CA 1
ATOM 596 C C . ILE A 1 84 ? -14.336 -20.016 -19.609 1 92.44 84 ILE A C 1
ATOM 598 O O . ILE A 1 84 ? -14.297 -21.125 -20.125 1 92.44 84 ILE A O 1
ATOM 602 N N . ALA A 1 85 ? -14.75 -19.766 -18.406 1 87.69 85 ALA A N 1
ATOM 603 C CA . ALA A 1 85 ? -15.242 -20.859 -17.562 1 87.69 85 ALA A CA 1
ATOM 604 C C . ALA A 1 85 ? -16.438 -21.547 -18.203 1 87.69 85 ALA A C 1
ATOM 606 O O . ALA A 1 85 ? -16.484 -22.781 -18.281 1 87.69 85 ALA A O 1
ATOM 607 N N . ASN A 1 86 ? -17.359 -20.797 -18.656 1 89.44 86 ASN A N 1
ATOM 608 C CA . ASN A 1 86 ? -18.547 -21.344 -19.328 1 89.44 86 ASN A CA 1
ATOM 609 C C . ASN A 1 86 ? -18.188 -22.047 -20.625 1 89.44 86 ASN A C 1
ATOM 611 O O . ASN A 1 86 ? -18.766 -23.078 -20.953 1 89.44 86 ASN A O 1
ATOM 615 N N . GLY A 1 87 ? -17.344 -21.438 -21.328 1 90.75 87 GLY A N 1
ATOM 616 C CA . GLY A 1 87 ? -16.891 -22.062 -22.562 1 90.75 87 GLY A CA 1
ATOM 617 C C . GLY A 1 87 ? -16.266 -23.422 -22.344 1 90.75 87 GLY A C 1
ATOM 618 O O . GLY A 1 87 ? -16.484 -24.359 -23.125 1 90.75 87 GLY A O 1
ATOM 619 N N . MET A 1 88 ? -15.469 -23.562 -21.312 1 87.38 88 MET A N 1
ATOM 620 C CA . MET A 1 88 ? -14.844 -24.844 -20.984 1 87.38 88 MET A CA 1
ATOM 621 C C . MET A 1 88 ? -15.891 -25.875 -20.578 1 87.38 88 MET A C 1
ATOM 623 O O . MET A 1 88 ? -15.789 -27.047 -20.953 1 87.38 88 MET A O 1
ATOM 627 N N . THR A 1 89 ? -16.828 -25.422 -19.844 1 83.81 89 THR A N 1
ATOM 628 C CA . THR A 1 89 ? -17.922 -26.297 -19.438 1 83.81 89 THR A CA 1
ATOM 629 C C . THR A 1 89 ? -18.719 -26.797 -20.641 1 83.81 89 THR A C 1
ATOM 631 O O . THR A 1 89 ? -19.078 -27.969 -20.719 1 83.81 89 THR A O 1
ATOM 634 N N . ALA A 1 90 ? -18.969 -25.906 -21.453 1 87.5 90 ALA A N 1
ATOM 635 C CA . ALA A 1 90 ? -19.75 -26.266 -22.641 1 87.5 90 ALA A CA 1
ATOM 636 C C . ALA A 1 90 ? -18.984 -27.25 -23.531 1 87.5 90 ALA A C 1
ATOM 638 O O . ALA A 1 90 ? -19.594 -28.125 -24.156 1 87.5 90 ALA A O 1
ATOM 639 N N . ARG A 1 91 ? -17.781 -27.188 -23.562 1 89.81 91 ARG A N 1
ATOM 640 C CA . ARG A 1 91 ? -16.969 -28 -24.469 1 89.81 91 ARG A CA 1
ATOM 641 C C . ARG A 1 91 ? -16.719 -29.375 -23.875 1 89.81 91 ARG A C 1
ATOM 643 O O . ARG A 1 91 ? -16.625 -30.375 -24.594 1 89.81 91 ARG A O 1
ATOM 650 N N . LEU A 1 92 ? -16.453 -29.453 -22.594 1 88.19 92 LEU A N 1
ATOM 651 C CA . LEU A 1 92 ? -16.047 -30.703 -21.969 1 88.19 92 LEU A CA 1
ATOM 652 C C . LEU A 1 92 ? -17.25 -31.438 -21.375 1 88.19 92 LEU A C 1
ATOM 654 O O . LEU A 1 92 ? -17.219 -32.656 -21.203 1 88.19 92 LEU A O 1
ATOM 658 N N . GLY A 1 93 ? -18.266 -30.703 -21.094 1 79.19 93 GLY A N 1
ATOM 659 C CA . GLY A 1 93 ? -19.5 -31.297 -20.594 1 79.19 93 GLY A CA 1
ATOM 660 C C . GLY A 1 93 ? -19.5 -31.5 -19.078 1 79.19 93 GLY A C 1
ATOM 661 O O . GLY A 1 93 ? -18.453 -31.391 -18.438 1 79.19 93 GLY A O 1
ATOM 662 N N . THR A 1 94 ? -20.578 -32 -18.656 1 77.94 94 THR A N 1
ATOM 663 C CA . THR A 1 94 ? -20.812 -32.156 -17.219 1 77.94 94 THR A CA 1
ATOM 664 C C . THR A 1 94 ? -20.156 -33.469 -16.719 1 77.94 94 THR A C 1
ATOM 666 O O . THR A 1 94 ? -19.875 -33.594 -15.531 1 77.94 94 THR A O 1
ATOM 669 N N . LYS A 1 95 ? -19.891 -34.344 -17.625 1 81.75 95 LYS A N 1
ATOM 670 C CA . LYS A 1 95 ? -19.297 -35.625 -17.234 1 81.75 95 LYS A CA 1
ATOM 671 C C . LYS A 1 95 ? -17.844 -35.438 -16.812 1 81.75 95 LYS A C 1
ATOM 673 O O . LYS A 1 95 ? -17.297 -36.25 -16.078 1 81.75 95 LYS A O 1
ATOM 678 N N . ARG A 1 96 ? -17.297 -34.375 -17.219 1 93.38 96 ARG A N 1
ATOM 679 C CA . ARG A 1 96 ? -15.906 -34.062 -16.859 1 93.38 96 ARG A CA 1
ATOM 680 C C . ARG A 1 96 ? -15.82 -32.781 -16.078 1 93.38 96 ARG A C 1
ATOM 682 O O . ARG A 1 96 ? -15.016 -31.891 -16.406 1 93.38 96 ARG A O 1
ATOM 689 N N . ALA A 1 97 ? -16.609 -32.719 -15.086 1 92.62 97 ALA A N 1
ATOM 690 C CA . ALA A 1 97 ? -16.75 -31.469 -14.312 1 92.62 97 ALA A CA 1
ATOM 691 C C . ALA A 1 97 ? -15.422 -31.078 -13.672 1 92.62 97 ALA A C 1
ATOM 693 O O . ALA A 1 97 ? -15.023 -29.906 -13.719 1 92.62 97 ALA A O 1
ATOM 694 N N . ILE A 1 98 ? -14.734 -32.062 -13.125 1 95.88 98 ILE A N 1
ATOM 695 C CA . ILE A 1 98 ? -13.469 -31.781 -12.438 1 95.88 98 ILE A CA 1
ATOM 696 C C . ILE A 1 98 ? -12.445 -31.25 -13.438 1 95.88 98 ILE A C 1
ATOM 698 O O . ILE A 1 98 ? -11.836 -30.203 -13.203 1 95.88 98 ILE A O 1
ATOM 702 N N . LEU A 1 99 ? -12.305 -31.891 -14.539 1 95.44 99 LEU A N 1
ATOM 703 C CA . LEU A 1 99 ? -11.367 -31.469 -15.57 1 95.44 99 LEU A CA 1
ATOM 704 C C . LEU A 1 99 ? -11.727 -30.094 -16.109 1 95.44 99 LEU A C 1
ATOM 706 O O . LEU A 1 99 ? -10.844 -29.266 -16.359 1 95.44 99 LEU A O 1
ATOM 710 N N . SER A 1 100 ? -13.023 -29.828 -16.25 1 94.06 100 SER A N 1
ATOM 711 C CA . SER A 1 100 ? -13.484 -28.547 -16.75 1 94.06 100 SER A CA 1
ATOM 712 C C . SER A 1 100 ? -13.086 -27.406 -15.82 1 94.06 100 SER A C 1
ATOM 714 O O . SER A 1 100 ? -12.602 -26.359 -16.266 1 94.06 100 SER A O 1
ATOM 716 N N . VAL A 1 101 ? -13.297 -27.625 -14.57 1 94.56 101 VAL A N 1
ATOM 717 C CA . VAL A 1 101 ? -12.984 -26.609 -13.578 1 94.56 101 VAL A CA 1
ATOM 718 C C . VAL A 1 101 ? -11.477 -26.391 -13.508 1 94.56 101 VAL A C 1
ATOM 720 O O . VAL A 1 101 ? -11.008 -25.25 -13.43 1 94.56 101 VAL A O 1
ATOM 723 N N . VAL A 1 102 ? -10.703 -27.453 -13.555 1 96.38 102 VAL A N 1
ATOM 724 C CA . VAL A 1 102 ? -9.25 -27.375 -13.508 1 96.38 102 VAL A CA 1
ATOM 725 C C . VAL A 1 102 ? -8.734 -26.594 -14.719 1 96.38 102 VAL A C 1
ATOM 727 O O . VAL A 1 102 ? -7.922 -25.672 -14.57 1 96.38 102 VAL A O 1
ATOM 730 N N . LEU A 1 103 ? -9.227 -26.875 -15.875 1 95.31 103 LEU A N 1
ATOM 731 C CA . LEU A 1 103 ? -8.75 -26.234 -17.094 1 95.31 103 LEU A CA 1
ATOM 732 C C . LEU A 1 103 ? -9.188 -24.781 -17.156 1 95.31 103 LEU A C 1
ATOM 734 O O . LEU A 1 103 ? -8.445 -23.922 -17.641 1 95.31 103 LEU A O 1
ATOM 738 N N . ALA A 1 104 ? -10.398 -24.5 -16.719 1 93.75 104 ALA A N 1
ATOM 739 C CA . ALA A 1 104 ? -10.859 -23.125 -16.656 1 93.75 104 ALA A CA 1
ATOM 740 C C . ALA A 1 104 ? -9.961 -22.281 -15.742 1 93.75 104 ALA A C 1
ATOM 742 O O . ALA A 1 104 ? -9.547 -21.188 -16.109 1 93.75 104 ALA A O 1
ATOM 743 N N . GLY A 1 105 ? -9.688 -22.828 -14.586 1 94.94 105 GLY A N 1
ATOM 744 C CA . GLY A 1 105 ? -8.797 -22.156 -13.664 1 94.94 105 GLY A CA 1
ATOM 745 C C . GLY A 1 105 ? -7.391 -21.969 -14.211 1 94.94 105 GLY A C 1
ATOM 746 O O . GLY A 1 105 ? -6.789 -20.906 -14.055 1 94.94 105 GLY A O 1
ATOM 747 N N . ALA A 1 106 ? -6.895 -22.984 -14.859 1 95.94 106 ALA A N 1
ATOM 748 C CA . ALA A 1 106 ? -5.551 -22.953 -15.43 1 95.94 106 ALA A CA 1
ATOM 749 C C . ALA A 1 106 ? -5.445 -21.891 -16.516 1 95.94 106 ALA A C 1
ATOM 751 O O . ALA A 1 106 ? -4.461 -21.156 -16.578 1 95.94 106 ALA A O 1
ATOM 752 N N . LEU A 1 107 ? -6.391 -21.812 -17.328 1 94.12 107 LEU A N 1
ATOM 753 C CA . LEU A 1 107 ? -6.367 -20.859 -18.438 1 94.12 107 LEU A CA 1
ATOM 754 C C . LEU A 1 107 ? -6.395 -19.438 -17.922 1 94.12 107 LEU A C 1
ATOM 756 O O . LEU A 1 107 ? -5.613 -18.594 -18.375 1 94.12 107 LEU A O 1
ATOM 760 N N . VAL A 1 108 ? -7.246 -19.188 -17 1 93.12 108 VAL A N 1
ATOM 761 C CA . VAL A 1 108 ? -7.438 -17.828 -16.5 1 93.12 108 VAL A CA 1
ATOM 762 C C . VAL A 1 108 ? -6.199 -17.375 -15.734 1 93.12 108 VAL A C 1
ATOM 764 O O . VAL A 1 108 ? -5.719 -16.266 -15.922 1 93.12 108 VAL A O 1
ATOM 767 N N . THR A 1 109 ? -5.637 -18.234 -14.945 1 94.56 109 THR A N 1
ATOM 768 C CA . THR A 1 109 ? -4.52 -17.828 -14.102 1 94.56 109 THR A CA 1
ATOM 769 C C . THR A 1 109 ? -3.215 -17.828 -14.891 1 94.56 109 THR A C 1
ATOM 771 O O . THR A 1 109 ? -2.307 -17.047 -14.609 1 94.56 109 THR A O 1
ATOM 774 N N . TYR A 1 110 ? -3.092 -18.734 -15.844 1 94.75 110 TYR A N 1
ATOM 775 C CA . TYR A 1 110 ? -1.924 -18.703 -16.719 1 94.75 110 TYR A CA 1
ATOM 776 C C . TYR A 1 110 ? -1.855 -17.375 -17.469 1 94.75 110 TYR A C 1
ATOM 778 O O . TYR A 1 110 ? -0.766 -16.859 -17.75 1 94.75 110 TYR A O 1
ATOM 786 N N . GLY A 1 111 ? -2.971 -16.828 -17.719 1 90.31 111 GLY A N 1
ATOM 787 C CA . GLY A 1 111 ? -3.037 -15.562 -18.438 1 90.31 111 GLY A CA 1
ATOM 788 C C . GLY A 1 111 ? -2.682 -14.367 -17.562 1 90.31 111 GLY A C 1
ATOM 789 O O . GLY A 1 111 ? -2.516 -13.258 -18.078 1 90.31 111 GLY A O 1
ATOM 790 N N . GLY A 1 112 ? -2.645 -14.578 -16.312 1 91 112 GLY A N 1
ATOM 791 C CA . GLY A 1 112 ? -2.223 -13.469 -15.461 1 91 112 GLY A CA 1
ATOM 792 C C . GLY A 1 112 ? -3.309 -12.992 -14.523 1 91 112 GLY A C 1
ATOM 793 O O . GLY A 1 112 ? -3.104 -12.047 -13.758 1 91 112 GLY A O 1
ATOM 794 N N . VAL A 1 113 ? -4.43 -13.641 -14.602 1 92.31 113 VAL A N 1
ATOM 795 C CA . VAL A 1 113 ? -5.496 -13.281 -13.672 1 92.31 113 VAL A CA 1
ATOM 796 C C . VAL A 1 113 ? -5.152 -13.781 -12.266 1 92.31 113 VAL A C 1
ATOM 798 O O . VAL A 1 113 ? -4.707 -14.922 -12.102 1 92.31 113 VAL A O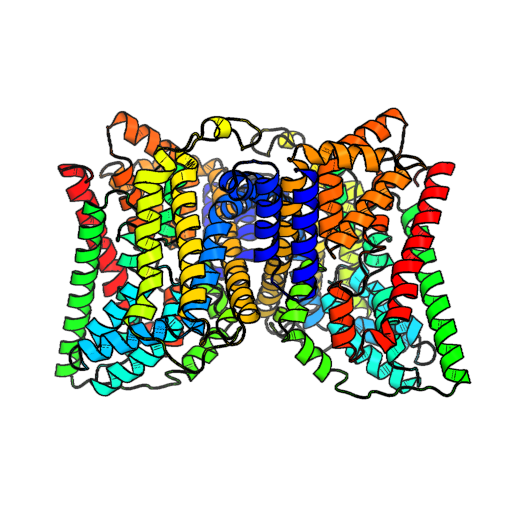 1
ATOM 801 N N . SER A 1 114 ? -5.355 -12.914 -11.383 1 90.06 114 SER A N 1
ATOM 802 C CA . SER A 1 114 ? -5.027 -13.242 -10 1 90.06 114 SER A CA 1
ATOM 803 C C . SER A 1 114 ? -5.809 -14.469 -9.523 1 90.06 114 SER A C 1
ATOM 805 O O . SER A 1 114 ? -6.973 -14.641 -9.883 1 90.06 114 SER A O 1
ATOM 807 N N . LEU A 1 115 ? -5.141 -15.195 -8.625 1 89.12 115 LEU A N 1
ATOM 808 C CA . LEU A 1 115 ? -5.746 -16.391 -8.07 1 89.12 115 LEU A CA 1
ATOM 809 C C . LEU A 1 115 ? -7.023 -16.062 -7.312 1 89.12 115 LEU A C 1
ATOM 811 O O . LEU A 1 115 ? -7.992 -16.828 -7.348 1 89.12 115 LEU A O 1
ATOM 815 N N . PHE A 1 116 ? -7.066 -14.984 -6.75 1 86.19 116 PHE A N 1
ATOM 816 C CA . PHE A 1 116 ? -8.227 -14.641 -5.93 1 86.19 116 PHE A CA 1
ATOM 817 C C . PHE A 1 116 ? -9.398 -14.211 -6.805 1 86.19 116 PHE A C 1
ATOM 819 O O . PHE A 1 116 ? -10.547 -14.523 -6.5 1 86.19 116 PHE A O 1
ATOM 826 N N . VAL A 1 117 ? -9.07 -13.586 -7.789 1 88 117 VAL A N 1
ATOM 827 C CA . VAL A 1 117 ? -10.141 -13.297 -8.734 1 88 117 VAL A CA 1
ATOM 828 C C . VAL A 1 117 ? -10.695 -14.594 -9.305 1 88 117 VAL A C 1
ATOM 830 O O . VAL A 1 117 ? -11.914 -14.766 -9.414 1 88 117 VAL A O 1
ATOM 833 N N . ALA A 1 118 ? -9.828 -15.453 -9.586 1 91.56 118 ALA A N 1
ATOM 834 C CA . ALA A 1 118 ? -10.227 -16.75 -10.117 1 91.56 118 ALA A CA 1
ATOM 835 C C . ALA A 1 118 ? -11.094 -17.516 -9.117 1 91.56 118 ALA A C 1
ATOM 837 O O . ALA A 1 118 ? -12.117 -18.094 -9.492 1 91.56 118 ALA A O 1
ATOM 838 N N . PHE A 1 119 ? -10.742 -17.469 -7.848 1 92.38 119 PHE A N 1
ATOM 839 C CA . PHE A 1 119 ? -11.484 -18.188 -6.812 1 92.38 119 PHE A CA 1
ATOM 840 C C . PHE A 1 119 ? -12.93 -17.688 -6.758 1 92.38 119 PHE A C 1
ATOM 842 O O . PHE A 1 119 ? -13.859 -18.5 -6.742 1 92.38 119 PHE A O 1
ATOM 849 N N . PHE A 1 120 ? -13.086 -16.453 -6.855 1 88 120 PHE A N 1
ATOM 850 C CA . PHE A 1 120 ? -14.398 -15.852 -6.641 1 88 120 PHE A CA 1
ATOM 851 C C . PHE A 1 120 ? -15.305 -16.078 -7.848 1 88 120 PHE A C 1
ATOM 853 O O . PHE A 1 120 ? -16.531 -16.156 -7.711 1 88 120 PHE A O 1
ATOM 860 N N . VAL A 1 121 ? -14.719 -16.266 -8.938 1 86.94 121 VAL A N 1
ATOM 861 C CA . VAL A 1 121 ? -15.523 -16.453 -10.141 1 86.94 121 VAL A CA 1
ATOM 862 C C . VAL A 1 121 ? -15.758 -17.938 -10.383 1 86.94 121 VAL A C 1
ATOM 864 O O . VAL A 1 121 ? -16.844 -18.344 -10.797 1 86.94 121 VAL A O 1
ATOM 867 N N . LEU A 1 122 ? -14.781 -18.766 -10.102 1 91.19 122 LEU A N 1
ATOM 868 C CA . LEU A 1 122 ? -14.852 -20.172 -10.43 1 91.19 122 LEU A CA 1
ATOM 869 C C . LEU A 1 122 ? -15.68 -20.922 -9.391 1 91.19 122 LEU A C 1
ATOM 871 O O . LEU A 1 122 ? -16.297 -21.953 -9.695 1 91.19 122 LEU A O 1
ATOM 875 N N . ALA A 1 123 ? -15.703 -20.406 -8.188 1 92.06 123 ALA A N 1
ATOM 876 C CA . ALA A 1 123 ? -16.375 -21.125 -7.109 1 92.06 123 ALA A CA 1
ATOM 877 C C . ALA A 1 123 ? -17.859 -21.312 -7.414 1 92.06 123 ALA A C 1
ATOM 879 O O . ALA A 1 123 ? -18.375 -22.422 -7.391 1 92.06 123 ALA A O 1
ATOM 880 N N . PRO A 1 124 ? -18.531 -20.25 -7.664 1 88.44 124 PRO A N 1
ATOM 881 C CA . PRO A 1 124 ? -19.938 -20.438 -7.988 1 88.44 124 PRO A CA 1
ATOM 882 C C . PRO A 1 124 ? -20.156 -21.328 -9.203 1 88.44 124 PRO A C 1
ATOM 884 O O . PRO A 1 124 ? -21.109 -22.125 -9.234 1 88.44 124 PRO A O 1
ATOM 887 N N . MET A 1 125 ? -19.344 -21.203 -10.156 1 88 125 MET A N 1
ATOM 888 C CA . MET A 1 125 ? -19.438 -22.047 -11.344 1 88 125 MET A CA 1
ATOM 889 C C . MET A 1 125 ? -19.203 -23.516 -11 1 88 125 MET A C 1
ATOM 891 O O . MET A 1 125 ? -19.906 -24.391 -11.492 1 88 125 MET A O 1
ATOM 895 N N . ALA A 1 126 ? -18.219 -23.719 -10.219 1 92.19 126 ALA A N 1
ATOM 896 C CA . ALA A 1 126 ? -17.891 -25.078 -9.797 1 92.19 126 ALA A CA 1
ATOM 897 C C . ALA A 1 126 ? -19.062 -25.688 -9.023 1 92.19 126 ALA A C 1
ATOM 899 O O . ALA A 1 126 ? -19.344 -26.875 -9.164 1 92.19 126 ALA A O 1
ATOM 900 N N . HIS A 1 127 ? -19.734 -24.891 -8.242 1 92 127 HIS A N 1
ATOM 901 C CA . HIS A 1 127 ? -20.906 -25.359 -7.527 1 92 127 HIS A CA 1
ATOM 902 C C . HIS A 1 127 ? -21.969 -25.859 -8.5 1 92 127 HIS A C 1
ATOM 904 O O . HIS A 1 127 ? -22.547 -26.938 -8.297 1 92 127 HIS A O 1
ATOM 910 N N . ALA A 1 128 ? -22.203 -25.109 -9.453 1 88.19 128 ALA A N 1
ATOM 911 C CA . ALA A 1 128 ? -23.219 -25.469 -10.438 1 88.19 128 ALA A CA 1
ATOM 912 C C . ALA A 1 128 ? -22.828 -26.75 -11.172 1 88.19 128 ALA A C 1
ATOM 914 O O . ALA A 1 128 ? -23.656 -27.641 -11.359 1 88.19 128 ALA A O 1
ATOM 915 N N . MET A 1 129 ? -21.625 -26.906 -11.555 1 90.25 129 MET A N 1
ATOM 916 C CA . MET A 1 129 ? -21.141 -28.062 -12.305 1 90.25 129 MET A CA 1
ATOM 917 C C . MET A 1 129 ? -21.141 -29.312 -11.438 1 90.25 129 MET A C 1
ATOM 919 O O . MET A 1 129 ? -21.531 -30.391 -11.891 1 90.25 129 MET A O 1
ATOM 923 N N . PHE A 1 130 ? -20.656 -29.188 -10.242 1 93.56 130 PHE A N 1
ATOM 924 C CA . PHE A 1 130 ? -20.594 -30.312 -9.336 1 93.56 130 PHE A CA 1
ATOM 925 C C . PHE A 1 130 ? -21.984 -30.797 -8.953 1 93.56 130 PHE A C 1
ATOM 927 O O . PHE A 1 130 ? -22.219 -32 -8.781 1 93.56 130 PHE A O 1
ATOM 934 N N . ARG A 1 131 ? -22.844 -29.828 -8.836 1 91.38 131 ARG A N 1
ATOM 935 C CA . ARG A 1 131 ? -24.234 -30.203 -8.57 1 91.38 131 ARG A CA 1
ATOM 936 C C . ARG A 1 131 ? -24.828 -31 -9.734 1 91.38 131 ARG A C 1
ATOM 938 O O . ARG A 1 131 ? -25.453 -32.031 -9.531 1 91.38 131 ARG A O 1
ATOM 945 N N . ALA A 1 132 ? -24.609 -30.531 -10.859 1 89.69 132 ALA A N 1
ATOM 946 C CA . ALA A 1 132 ? -25.125 -31.203 -12.055 1 89.69 132 ALA A CA 1
ATOM 947 C C . ALA A 1 132 ? -24.531 -32.594 -12.219 1 89.69 132 ALA A C 1
ATOM 949 O O . ALA A 1 132 ? -25.203 -33.5 -12.695 1 89.69 132 ALA A O 1
ATOM 950 N N . ALA A 1 133 ? -23.297 -32.781 -11.883 1 92.25 133 ALA A N 1
ATOM 951 C CA . ALA A 1 133 ? -22.594 -34.031 -12.055 1 92.25 133 ALA A CA 1
ATOM 952 C C . ALA A 1 133 ? -22.719 -34.906 -10.797 1 92.25 133 ALA A C 1
ATOM 954 O O . ALA A 1 133 ? -22.219 -36.031 -10.766 1 92.25 133 ALA A O 1
ATOM 955 N N . ASP A 1 134 ? -23.25 -34.375 -9.812 1 94.06 134 ASP A N 1
ATOM 956 C CA . ASP A 1 134 ? -23.453 -35.031 -8.523 1 94.06 134 ASP A CA 1
ATOM 957 C C . ASP A 1 134 ? -22.109 -35.469 -7.922 1 94.06 134 ASP A C 1
ATOM 959 O O . ASP A 1 134 ? -21.938 -36.625 -7.555 1 94.06 134 ASP A O 1
ATOM 963 N N . ILE A 1 135 ? -21.203 -34.562 -7.887 1 94.81 135 ILE A N 1
ATOM 964 C CA . ILE A 1 135 ? -19.891 -34.75 -7.273 1 94.81 135 ILE A CA 1
ATOM 965 C C . ILE A 1 135 ? -19.875 -34.062 -5.91 1 94.81 135 ILE A C 1
ATOM 967 O O . ILE A 1 135 ? -20.406 -32.969 -5.746 1 94.81 135 ILE A O 1
ATOM 971 N N . PRO A 1 136 ? -19.297 -34.719 -4.969 1 95.19 136 PRO A N 1
ATOM 972 C CA . PRO A 1 136 ? -19.266 -34.094 -3.645 1 95.19 136 PRO A CA 1
ATOM 973 C C . PRO A 1 136 ? -18.594 -32.719 -3.656 1 95.19 136 PRO A C 1
ATOM 975 O O . PRO A 1 136 ? -17.531 -32.562 -4.258 1 95.19 136 PRO A O 1
ATOM 978 N N . HIS A 1 137 ? -19.156 -31.812 -2.922 1 93.31 137 HIS A N 1
ATOM 979 C CA . HIS A 1 137 ? -18.688 -30.438 -2.881 1 93.31 137 HIS A CA 1
ATOM 980 C C . HIS A 1 137 ? -17.312 -30.344 -2.209 1 93.31 137 HIS A C 1
ATOM 982 O O . HIS A 1 137 ? -16.547 -29.406 -2.473 1 93.31 137 HIS A O 1
ATOM 988 N N . ARG A 1 138 ? -17 -31.25 -1.331 1 94.81 138 ARG A N 1
ATOM 989 C CA . ARG A 1 138 ? -15.734 -31.219 -0.599 1 94.81 138 ARG A CA 1
ATOM 990 C C . ARG A 1 138 ? -14.539 -31.312 -1.549 1 94.81 138 ARG A C 1
ATOM 992 O O . ARG A 1 138 ? -13.422 -30.969 -1.187 1 94.81 138 ARG A O 1
ATOM 999 N N . LEU A 1 139 ? -14.742 -31.812 -2.793 1 96.38 139 LEU A N 1
ATOM 1000 C CA . LEU A 1 139 ? -13.656 -31.969 -3.752 1 96.38 139 LEU A CA 1
ATOM 1001 C C . LEU A 1 139 ? -13.43 -30.672 -4.535 1 96.38 139 LEU A C 1
ATOM 1003 O O . LEU A 1 139 ? -12.43 -30.547 -5.242 1 96.38 139 LEU A O 1
ATOM 1007 N N . MET A 1 140 ? -14.312 -29.703 -4.355 1 95.25 140 MET A N 1
ATOM 1008 C CA . MET A 1 140 ? -14.305 -28.484 -5.141 1 95.25 140 MET A CA 1
ATOM 1009 C C . MET A 1 140 ? -13.047 -27.672 -4.867 1 95.25 140 MET A C 1
ATOM 1011 O O . MET A 1 140 ? -12.367 -27.234 -5.797 1 95.25 140 MET A O 1
ATOM 1015 N N . PRO A 1 141 ? -12.688 -27.469 -3.545 1 96 141 PRO A N 1
ATOM 1016 C CA . PRO A 1 141 ? -11.492 -26.656 -3.279 1 96 141 PRO A CA 1
ATOM 1017 C C . PRO A 1 141 ? -10.227 -27.266 -3.881 1 96 141 PRO A C 1
ATOM 1019 O O . PRO A 1 141 ? -9.398 -26.547 -4.449 1 96 141 PRO A O 1
ATOM 1022 N N . GLY A 1 142 ? -10.109 -28.578 -3.758 1 97.06 142 GLY A N 1
ATOM 1023 C CA . GLY A 1 142 ? -8.961 -29.234 -4.359 1 97.06 142 GLY A CA 1
ATOM 1024 C C . GLY A 1 142 ? -8.906 -29.094 -5.867 1 97.06 142 GLY A C 1
ATOM 1025 O O . GLY A 1 142 ? -7.824 -28.953 -6.445 1 97.06 142 GLY A O 1
ATOM 1026 N N . THR A 1 143 ? -10.039 -29.109 -6.48 1 97.25 143 THR A N 1
ATOM 1027 C CA . THR A 1 143 ? -10.148 -28.984 -7.93 1 97.25 143 THR A CA 1
ATOM 1028 C C . THR A 1 143 ? -9.758 -27.578 -8.391 1 97.25 143 THR A C 1
ATOM 1030 O O . THR A 1 143 ? -8.977 -27.422 -9.328 1 97.25 143 THR A O 1
ATOM 1033 N N . ILE A 1 144 ? -10.281 -26.594 -7.723 1 95.88 144 ILE A N 1
ATOM 1034 C CA . ILE A 1 144 ? -9.992 -25.203 -8.078 1 95.88 144 ILE A CA 1
ATOM 1035 C C . ILE A 1 144 ? -8.523 -24.891 -7.793 1 95.88 144 ILE A C 1
ATOM 1037 O O . ILE A 1 144 ? -7.855 -24.234 -8.594 1 95.88 144 ILE A O 1
ATOM 1041 N N . MET A 1 145 ? -8.016 -25.391 -6.699 1 96 145 MET A N 1
ATOM 1042 C CA . MET A 1 145 ? -6.625 -25.172 -6.32 1 96 145 MET A CA 1
ATOM 1043 C C . MET A 1 145 ? -5.676 -25.734 -7.371 1 96 145 MET A C 1
ATOM 1045 O O . MET A 1 145 ? -4.711 -25.078 -7.762 1 96 145 MET A O 1
ATOM 1049 N N . LEU A 1 146 ? -5.934 -26.922 -7.812 1 96.31 146 LEU A N 1
ATOM 1050 C CA . LEU A 1 146 ? -5.074 -27.578 -8.797 1 96.31 146 LEU A CA 1
ATOM 1051 C C . LEU A 1 146 ? -4.969 -26.734 -10.07 1 96.31 146 LEU A C 1
ATOM 1053 O O . LEU A 1 146 ? -3.869 -26.531 -10.586 1 96.31 146 LEU A O 1
ATOM 1057 N N . GLY A 1 147 ? -6.016 -26.219 -10.508 1 94.75 147 GLY A N 1
ATOM 1058 C CA . GLY A 1 147 ? -6.047 -25.484 -11.758 1 94.75 147 GLY A CA 1
ATOM 1059 C C . GLY A 1 147 ? -5.512 -24.062 -11.633 1 94.75 147 GLY A C 1
ATOM 1060 O O . GLY A 1 147 ? -4.773 -23.594 -12.5 1 94.75 147 GLY A O 1
ATOM 1061 N N . ALA A 1 148 ? -5.82 -23.438 -10.547 1 92.19 148 ALA A N 1
ATOM 1062 C CA . ALA A 1 148 ? -5.613 -22 -10.461 1 92.19 148 ALA A CA 1
ATOM 1063 C C . ALA A 1 148 ? -4.324 -21.672 -9.711 1 92.19 148 ALA A C 1
ATOM 1065 O O . ALA A 1 148 ? -3.811 -20.547 -9.812 1 92.19 148 ALA A O 1
ATOM 1066 N N . SER A 1 149 ? -3.658 -22.578 -9.023 1 90.31 149 SER A N 1
ATOM 1067 C CA . SER A 1 149 ? -2.611 -22.141 -8.102 1 90.31 149 SER A CA 1
ATOM 1068 C C . SER A 1 149 ? -1.426 -23.109 -8.125 1 90.31 149 SER A C 1
ATOM 1070 O O . SER A 1 149 ? -0.5 -22.984 -7.324 1 90.31 149 SER A O 1
ATOM 1072 N N . THR A 1 150 ? -1.347 -24.062 -8.953 1 92.44 150 THR A N 1
ATOM 1073 C CA . THR A 1 150 ? -0.248 -25.016 -8.906 1 92.44 150 THR A CA 1
ATOM 1074 C C . THR A 1 150 ? 0.703 -24.812 -10.078 1 92.44 150 THR A C 1
ATOM 1076 O O . THR A 1 150 ? 1.645 -24.016 -9.984 1 92.44 150 THR A O 1
ATOM 1079 N N . PHE A 1 151 ? 0.275 -25.391 -11.211 1 93.94 151 PHE A N 1
ATOM 1080 C CA . PHE A 1 151 ? 1.236 -25.406 -12.305 1 93.94 151 PHE A CA 1
ATOM 1081 C C . PHE A 1 151 ? 1.209 -24.078 -13.062 1 93.94 151 PHE A C 1
ATOM 1083 O O . PHE A 1 151 ? 2.191 -23.719 -13.711 1 93.94 151 PHE A O 1
ATOM 1090 N N . THR A 1 152 ? 0.19 -23.312 -12.953 1 92.56 152 THR A N 1
ATOM 1091 C CA . THR A 1 152 ? 0.145 -22 -13.602 1 92.56 152 THR A CA 1
ATOM 1092 C C . THR A 1 152 ? 0.937 -20.969 -12.789 1 92.56 152 THR A C 1
ATOM 1094 O O . THR A 1 152 ? 1.38 -19.953 -13.336 1 92.56 152 THR A O 1
ATOM 1097 N N . MET A 1 153 ? 1.095 -21.266 -11.57 1 89.88 153 MET A N 1
ATOM 1098 C CA . MET A 1 153 ? 1.817 -20.359 -10.68 1 89.88 153 MET A CA 1
ATOM 1099 C C . MET A 1 153 ? 3.322 -20.609 -10.766 1 89.88 153 MET A C 1
ATOM 1101 O O . MET A 1 153 ? 4.102 -19.656 -10.844 1 89.88 153 MET A O 1
ATOM 1105 N N . SER A 1 154 ? 3.766 -21.844 -10.859 1 91.19 154 SER A N 1
ATOM 1106 C CA . SER A 1 154 ? 5.16 -22.125 -10.547 1 91.19 154 SER A CA 1
ATOM 1107 C C . SER A 1 154 ? 5.852 -22.844 -11.688 1 91.19 154 SER A C 1
ATOM 1109 O O . SER A 1 154 ? 7.082 -22.875 -11.766 1 91.19 154 SER A O 1
ATOM 1111 N N . ALA A 1 155 ? 5.074 -23.453 -12.633 1 94.69 155 ALA A N 1
ATOM 1112 C CA . ALA A 1 155 ? 5.738 -24.406 -13.516 1 94.69 155 ALA A CA 1
ATOM 1113 C C . ALA A 1 155 ? 5.672 -23.953 -14.969 1 94.69 155 ALA A C 1
ATOM 1115 O O . ALA A 1 155 ? 6.676 -23.984 -15.68 1 94.69 155 ALA A O 1
ATOM 1116 N N . LEU A 1 156 ? 4.59 -23.453 -15.383 1 95.5 156 LEU A N 1
ATOM 1117 C CA . LEU A 1 156 ? 4.402 -23.141 -16.797 1 95.5 156 LEU A CA 1
ATOM 1118 C C . LEU A 1 156 ? 5.27 -21.953 -17.219 1 95.5 156 LEU A C 1
ATOM 1120 O O . LEU A 1 156 ? 5.227 -20.891 -16.594 1 95.5 156 LEU A O 1
ATOM 1124 N N . PRO A 1 157 ? 6.047 -22.172 -18.297 1 94.81 157 PRO A N 1
ATOM 1125 C CA . PRO A 1 157 ? 6.883 -21.062 -18.766 1 94.81 157 PRO A CA 1
ATOM 1126 C C . PRO A 1 157 ? 6.059 -19.875 -19.281 1 94.81 157 PRO A C 1
ATOM 1128 O O . PRO A 1 157 ? 5.016 -20.078 -19.906 1 94.81 157 PRO A O 1
ATOM 1131 N N . GLY A 1 158 ? 6.535 -18.734 -19.031 1 94.06 158 GLY A N 1
ATOM 1132 C CA . GLY A 1 158 ? 5.895 -17.547 -19.547 1 94.06 158 GLY A CA 1
ATOM 1133 C C . GLY A 1 158 ? 4.84 -16.969 -18.625 1 94.06 158 GLY A C 1
ATOM 1134 O O . GLY A 1 158 ? 4.32 -15.883 -18.859 1 94.06 158 GLY A O 1
ATOM 1135 N N . THR A 1 159 ? 4.52 -17.703 -17.547 1 94.62 159 THR A N 1
ATOM 1136 C CA . THR A 1 159 ? 3.498 -17.219 -16.625 1 94.62 159 THR A CA 1
ATOM 1137 C C . THR A 1 159 ? 3.916 -15.891 -16 1 94.62 159 THR A C 1
ATOM 1139 O O . THR A 1 159 ? 5.074 -15.719 -15.617 1 94.62 159 THR A O 1
ATOM 1142 N N . PRO A 1 160 ? 3.021 -14.953 -15.984 1 94.19 160 PRO A N 1
ATOM 1143 C CA . PRO A 1 160 ? 3.338 -13.648 -15.391 1 94.19 160 PRO A CA 1
ATOM 1144 C C . PRO A 1 160 ? 3.189 -13.641 -13.875 1 94.19 160 PRO A C 1
ATOM 1146 O O . PRO A 1 160 ? 3.25 -12.578 -13.25 1 94.19 160 PRO A O 1
ATOM 1149 N N . ALA A 1 161 ? 2.98 -14.781 -13.258 1 93.94 161 ALA A N 1
ATOM 1150 C CA . ALA A 1 161 ? 2.82 -14.875 -11.805 1 93.94 161 ALA A CA 1
ATOM 1151 C C . ALA A 1 161 ? 4.035 -14.297 -11.086 1 93.94 161 ALA A C 1
ATOM 1153 O O . ALA A 1 161 ? 5.168 -14.445 -11.547 1 93.94 161 ALA A O 1
ATOM 1154 N N . ILE A 1 162 ? 3.787 -13.727 -9.969 1 93.31 162 ILE A N 1
ATOM 1155 C CA . ILE A 1 162 ? 4.824 -13.062 -9.195 1 93.31 162 ILE A CA 1
ATOM 1156 C C . ILE A 1 162 ? 5.891 -14.078 -8.781 1 93.31 162 ILE A C 1
ATOM 1158 O O . ILE A 1 162 ? 7.078 -13.742 -8.703 1 93.31 162 ILE A O 1
ATOM 1162 N N . GLN A 1 163 ? 5.543 -15.281 -8.5 1 94.5 163 GLN A N 1
ATOM 1163 C CA . GLN A 1 163 ? 6.5 -16.312 -8.109 1 94.5 163 GLN A CA 1
ATOM 1164 C C . GLN A 1 163 ? 7.52 -16.562 -9.219 1 94.5 163 GLN A C 1
ATOM 1166 O O . GLN A 1 163 ? 8.695 -16.797 -8.938 1 94.5 163 GLN A O 1
ATOM 1171 N N . ASN A 1 164 ? 7.027 -16.453 -10.422 1 95.75 164 ASN A N 1
ATOM 1172 C CA . ASN A 1 164 ? 7.91 -16.656 -11.57 1 95.75 164 ASN A CA 1
ATOM 1173 C C . ASN A 1 164 ? 8.766 -15.422 -11.836 1 95.75 164 ASN A C 1
ATOM 1175 O O . ASN A 1 164 ? 9.82 -15.516 -12.469 1 95.75 164 ASN A O 1
ATOM 1179 N N . ALA A 1 165 ? 8.328 -14.32 -11.352 1 95.38 165 ALA A N 1
ATOM 1180 C CA . ALA A 1 165 ? 9.031 -13.062 -11.602 1 95.38 165 ALA A CA 1
ATOM 1181 C C . ALA A 1 165 ? 10.141 -12.844 -10.586 1 95.38 165 ALA A C 1
ATOM 1183 O O . ALA A 1 165 ? 11.18 -12.25 -10.898 1 95.38 165 ALA A O 1
ATOM 1184 N N . ILE A 1 166 ? 10.031 -13.297 -9.453 1 95.69 166 ILE A N 1
ATOM 1185 C CA . ILE A 1 166 ? 10.867 -12.953 -8.305 1 95.69 166 ILE A CA 1
ATOM 1186 C C . ILE A 1 166 ? 12.305 -13.398 -8.562 1 95.69 166 ILE A C 1
ATOM 1188 O O . ILE A 1 166 ? 13.25 -12.648 -8.297 1 95.69 166 ILE A O 1
ATOM 1192 N N . PRO A 1 167 ? 12.547 -14.547 -9.156 1 96.94 167 PRO A N 1
ATOM 1193 C CA . PRO A 1 167 ? 13.945 -14.961 -9.32 1 96.94 167 PRO A CA 1
ATOM 1194 C C . PRO A 1 167 ? 14.664 -14.188 -10.422 1 96.94 167 PRO A C 1
ATOM 1196 O O . PRO A 1 167 ? 15.898 -14.203 -10.492 1 96.94 167 PRO A O 1
ATOM 1199 N N . MET A 1 168 ? 13.961 -13.523 -11.266 1 96.69 168 MET A N 1
ATOM 1200 C CA . MET A 1 168 ? 14.5 -12.969 -12.5 1 96.69 168 MET A CA 1
ATOM 1201 C C . MET A 1 168 ? 15.562 -11.922 -12.203 1 96.69 168 MET A C 1
ATOM 1203 O O . MET A 1 168 ? 16.672 -11.969 -12.758 1 96.69 168 MET A O 1
ATOM 1207 N N . PRO A 1 169 ? 15.297 -11.016 -11.328 1 94.44 169 PRO A N 1
ATOM 1208 C CA . PRO A 1 169 ? 16.344 -10.031 -11.047 1 94.44 169 PRO A CA 1
ATOM 1209 C C . PRO A 1 169 ? 17.562 -10.648 -10.367 1 94.44 169 PRO A C 1
ATOM 1211 O O . PRO A 1 169 ? 18.672 -10.117 -10.477 1 94.44 169 PRO A O 1
ATOM 1214 N N . PHE A 1 170 ? 17.406 -11.734 -9.719 1 93.94 170 PHE A N 1
ATOM 1215 C CA . PHE A 1 170 ? 18.5 -12.367 -8.984 1 93.94 170 PHE A CA 1
ATOM 1216 C C . PHE A 1 170 ? 19.359 -13.211 -9.914 1 93.94 170 PHE A C 1
ATOM 1218 O O . PHE A 1 170 ? 20.594 -13.203 -9.797 1 93.94 170 PHE A O 1
ATOM 1225 N N . PHE A 1 171 ? 18.766 -13.883 -10.852 1 96.25 171 PHE A N 1
ATOM 1226 C CA . PHE A 1 171 ? 19.484 -14.852 -11.672 1 96.25 171 PHE A CA 1
ATOM 1227 C C . PHE A 1 171 ? 19.672 -14.328 -13.086 1 96.25 171 PHE A C 1
ATOM 1229 O O . PHE A 1 171 ? 20.391 -14.938 -13.891 1 96.25 171 PHE A O 1
ATOM 1236 N N . GLY A 1 172 ? 19.078 -13.188 -13.43 1 95.12 172 GLY A N 1
ATOM 1237 C CA . GLY A 1 172 ? 19.141 -12.68 -14.789 1 95.12 172 GLY A CA 1
ATOM 1238 C C . GLY A 1 172 ? 18.406 -13.547 -15.789 1 95.12 172 GLY A C 1
ATOM 1239 O O . GLY A 1 172 ? 18.859 -13.734 -16.922 1 95.12 172 GLY A O 1
ATOM 1240 N N . THR A 1 173 ? 17.359 -14.117 -15.352 1 95.81 173 THR A N 1
ATOM 1241 C CA . THR A 1 173 ? 16.594 -15.023 -16.188 1 95.81 173 THR A CA 1
ATOM 1242 C C . THR A 1 173 ? 15.328 -14.336 -16.703 1 95.81 173 THR A C 1
ATOM 1244 O O . THR A 1 173 ? 15.141 -13.133 -16.516 1 95.81 173 THR A O 1
ATOM 1247 N N . SER A 1 174 ? 14.531 -15.07 -17.453 1 95.44 174 SER A N 1
ATOM 1248 C CA . SER A 1 174 ? 13.281 -14.586 -18.031 1 95.44 174 SER A CA 1
ATOM 1249 C C . SER A 1 174 ? 12.094 -15.445 -17.594 1 95.44 174 SER A C 1
ATOM 1251 O O . SER A 1 174 ? 12.281 -16.484 -16.938 1 95.44 174 SER A O 1
ATOM 1253 N N . PRO A 1 175 ? 10.906 -14.977 -17.906 1 95.06 175 PRO A N 1
ATOM 1254 C CA . PRO A 1 175 ? 9.742 -15.797 -17.531 1 95.06 175 PRO A CA 1
ATOM 1255 C C . PRO A 1 175 ? 9.734 -17.156 -18.234 1 95.06 175 PRO A C 1
ATOM 1257 O O . PRO A 1 175 ? 8.977 -18.047 -17.844 1 95.06 175 PRO A O 1
ATOM 1260 N N . TRP A 1 176 ? 10.609 -17.344 -19.156 1 95.88 176 TRP A N 1
ATOM 1261 C CA . TRP A 1 176 ? 10.648 -18.562 -19.953 1 95.88 176 TRP A CA 1
ATOM 1262 C C . TRP A 1 176 ? 11.82 -19.438 -19.531 1 95.88 176 TRP A C 1
ATOM 1264 O O . TRP A 1 176 ? 12.273 -20.297 -20.312 1 95.88 176 TRP A O 1
ATOM 1274 N N . ALA A 1 177 ? 12.25 -19.234 -18.359 1 95.38 177 ALA A N 1
ATOM 1275 C CA . ALA A 1 177 ? 13.391 -19.984 -17.859 1 95.38 177 ALA A CA 1
ATOM 1276 C C . ALA A 1 177 ? 13.086 -21.484 -17.812 1 95.38 177 ALA A C 1
ATOM 1278 O O . ALA A 1 177 ? 12.039 -21.891 -17.281 1 95.38 177 ALA A O 1
ATOM 1279 N N . ALA A 1 178 ? 13.992 -22.281 -18.375 1 96.06 178 ALA A N 1
ATOM 1280 C CA . ALA A 1 178 ? 13.914 -23.75 -18.406 1 96.06 178 ALA A CA 1
ATOM 1281 C C . ALA A 1 178 ? 12.523 -24.203 -18.844 1 96.06 178 ALA A C 1
ATOM 1283 O O . ALA A 1 178 ? 11.867 -24.969 -18.125 1 96.06 178 ALA A O 1
ATOM 1284 N N . PRO A 1 179 ? 12.125 -23.797 -19.984 1 95.56 179 PRO A N 1
ATOM 1285 C CA . PRO A 1 179 ? 10.75 -24.062 -20.422 1 95.56 179 PRO A CA 1
ATOM 1286 C C . PRO A 1 179 ? 10.43 -25.547 -20.531 1 95.56 179 PRO A C 1
ATOM 1288 O O . PRO A 1 179 ? 9.312 -25.969 -20.234 1 95.56 179 PRO A O 1
ATOM 1291 N N . GLY A 1 180 ? 11.359 -26.312 -21.031 1 96.94 180 GLY A N 1
ATOM 1292 C CA . GLY A 1 180 ? 11.109 -27.75 -21.109 1 96.94 180 GLY A CA 1
ATOM 1293 C C . GLY A 1 180 ? 10.836 -28.391 -19.766 1 96.94 180 GLY A C 1
ATOM 1294 O O . GLY A 1 180 ? 9.883 -29.156 -19.609 1 96.94 180 GLY A O 1
ATOM 1295 N N . LEU A 1 181 ? 11.688 -28.109 -18.781 1 96.75 181 LEU A N 1
ATOM 1296 C CA . LEU A 1 181 ? 11.484 -28.625 -17.422 1 96.75 181 LEU A CA 1
ATOM 1297 C C . LEU A 1 181 ? 10.195 -28.094 -16.828 1 96.75 181 LEU A C 1
ATOM 1299 O O . LEU A 1 181 ? 9.516 -28.797 -16.078 1 96.75 181 LEU A O 1
ATOM 1303 N N . GLY A 1 182 ? 9.891 -26.844 -17.125 1 97.06 182 GLY A N 1
ATOM 1304 C CA . GLY A 1 182 ? 8.641 -26.266 -16.656 1 97.06 182 GLY A CA 1
ATOM 1305 C C . GLY A 1 182 ? 7.414 -26.984 -17.172 1 97.06 182 GLY A C 1
ATOM 1306 O O . GLY A 1 182 ? 6.477 -27.25 -16.422 1 97.06 182 GLY A O 1
ATOM 1307 N N . ILE A 1 183 ? 7.453 -27.312 -18.438 1 97.75 183 ILE A N 1
ATOM 1308 C CA . ILE A 1 183 ? 6.332 -28.016 -19.047 1 97.75 183 ILE A CA 1
ATOM 1309 C C . ILE A 1 183 ? 6.195 -29.406 -18.438 1 97.75 183 ILE A C 1
ATOM 1311 O O . ILE A 1 183 ? 5.09 -29.859 -18.141 1 97.75 183 ILE A O 1
ATOM 1315 N N . ILE A 1 184 ? 7.262 -30.078 -18.266 1 97.69 184 ILE A N 1
ATOM 1316 C CA . ILE A 1 184 ? 7.238 -31.391 -17.641 1 97.69 184 ILE A CA 1
ATOM 1317 C C . ILE A 1 184 ? 6.672 -31.297 -16.234 1 97.69 184 ILE A C 1
ATOM 1319 O O . ILE A 1 184 ? 5.812 -32.094 -15.844 1 97.69 184 ILE A O 1
ATOM 1323 N N . ALA A 1 185 ? 7.191 -30.344 -15.492 1 97.75 185 ALA A N 1
ATOM 1324 C CA . ALA A 1 185 ? 6.688 -30.141 -14.133 1 97.75 185 ALA A CA 1
ATOM 1325 C C . ALA A 1 185 ? 5.188 -29.875 -14.141 1 97.75 185 ALA A C 1
ATOM 1327 O O . ALA A 1 185 ? 4.453 -30.406 -13.305 1 97.75 185 ALA A O 1
ATOM 1328 N N . ALA A 1 186 ? 4.738 -29.031 -15.039 1 97.81 186 ALA A N 1
ATOM 1329 C CA . ALA A 1 186 ? 3.32 -28.688 -15.141 1 97.81 186 ALA A CA 1
ATOM 1330 C C . ALA A 1 186 ? 2.479 -29.922 -15.438 1 97.81 186 ALA A C 1
ATOM 1332 O O . ALA A 1 186 ? 1.419 -30.125 -14.836 1 97.81 186 ALA A O 1
ATOM 1333 N N . LEU A 1 187 ? 2.932 -30.734 -16.359 1 98 187 LEU A N 1
ATOM 1334 C CA . LEU A 1 187 ? 2.213 -31.953 -16.734 1 98 187 LEU A CA 1
ATOM 1335 C C . LEU A 1 187 ? 2.154 -32.938 -15.555 1 98 187 LEU A C 1
ATOM 1337 O O . LEU A 1 187 ? 1.127 -33.562 -15.328 1 98 187 LEU A O 1
ATOM 1341 N N . VAL A 1 188 ? 3.219 -33.031 -14.867 1 97.94 188 VAL A N 1
ATOM 1342 C CA . VAL A 1 188 ? 3.27 -33.938 -13.719 1 97.94 188 VAL A CA 1
ATOM 1343 C C . VAL A 1 188 ? 2.307 -33.438 -12.633 1 97.94 188 VAL A C 1
ATOM 1345 O O . VAL A 1 188 ? 1.566 -34.25 -12.047 1 97.94 188 VAL A O 1
ATOM 1348 N N . MET A 1 189 ? 2.324 -32.188 -12.336 1 97.81 189 MET A N 1
ATOM 1349 C CA . MET A 1 189 ? 1.419 -31.609 -11.336 1 97.81 189 MET A CA 1
ATOM 1350 C C . MET A 1 189 ? -0.037 -31.844 -11.727 1 97.81 189 MET A C 1
ATOM 1352 O O . MET A 1 189 ? -0.842 -32.281 -10.906 1 97.81 189 MET A O 1
ATOM 1356 N N . ALA A 1 190 ? -0.323 -31.547 -12.992 1 97.75 190 ALA A N 1
ATOM 1357 C CA . ALA A 1 190 ? -1.688 -31.719 -13.484 1 97.75 190 ALA A CA 1
ATOM 1358 C C . ALA A 1 190 ? -2.109 -33.188 -13.422 1 97.75 190 ALA A C 1
ATOM 1360 O O . ALA A 1 190 ? -3.211 -33.5 -12.969 1 97.75 190 ALA A O 1
ATOM 1361 N N . ALA A 1 191 ? -1.248 -34.031 -13.891 1 97.88 191 ALA A N 1
ATOM 1362 C CA . ALA A 1 191 ? -1.566 -35.469 -13.953 1 97.88 191 ALA A CA 1
ATOM 1363 C C . ALA A 1 191 ? -1.741 -36.062 -12.555 1 97.88 191 ALA A C 1
ATOM 1365 O O . ALA A 1 191 ? -2.688 -36.812 -12.305 1 97.88 191 ALA A O 1
ATOM 1366 N N . THR A 1 192 ? -0.805 -35.75 -11.672 1 97.88 192 THR A N 1
ATOM 1367 C CA . THR A 1 192 ? -0.881 -36.281 -10.312 1 97.88 192 THR A CA 1
ATOM 1368 C C . THR A 1 192 ? -2.113 -35.719 -9.594 1 97.88 192 THR A C 1
ATOM 1370 O O . THR A 1 192 ? -2.818 -36.469 -8.914 1 97.88 192 THR A O 1
ATOM 1373 N N . GLY A 1 193 ? -2.369 -34.438 -9.727 1 97.75 193 GLY A N 1
ATOM 1374 C CA . GLY A 1 193 ? -3.537 -33.844 -9.102 1 97.75 193 GLY A CA 1
ATOM 1375 C C . GLY A 1 193 ? -4.848 -34.375 -9.641 1 97.75 193 GLY A C 1
ATOM 1376 O O . GLY A 1 193 ? -5.75 -34.688 -8.867 1 97.75 193 GLY A O 1
ATOM 1377 N N . LEU A 1 194 ? -4.961 -34.5 -10.953 1 97.56 194 LEU A N 1
ATOM 1378 C CA . LEU A 1 194 ? -6.172 -35.031 -11.57 1 97.56 194 LEU A CA 1
ATOM 1379 C C . LEU A 1 194 ? -6.383 -36.5 -11.211 1 97.56 194 LEU A C 1
ATOM 1381 O O . LEU A 1 194 ? -7.516 -36.938 -11.008 1 97.56 194 LEU A O 1
ATOM 1385 N N . TRP A 1 195 ? -5.316 -37.219 -11.211 1 97.88 195 TRP A N 1
ATOM 1386 C CA . TRP A 1 195 ? -5.406 -38.594 -10.82 1 97.88 195 TRP A CA 1
ATOM 1387 C C . TRP A 1 195 ? -5.988 -38.75 -9.414 1 97.88 195 TRP A C 1
ATOM 1389 O O . TRP A 1 195 ? -6.863 -39.594 -9.18 1 97.88 195 TRP A O 1
ATOM 1399 N N . TRP A 1 196 ? -5.5 -37.969 -8.484 1 98.06 196 TRP A N 1
ATOM 1400 C CA . TRP A 1 196 ? -5.988 -38 -7.109 1 98.06 196 TRP A CA 1
ATOM 1401 C C . TRP A 1 196 ? -7.469 -37.656 -7.047 1 98.06 196 TRP A C 1
ATOM 1403 O O . TRP A 1 196 ? -8.258 -38.312 -6.383 1 98.06 196 TRP A O 1
ATOM 1413 N N . LEU A 1 197 ? -7.824 -36.562 -7.695 1 97.81 197 LEU A N 1
ATOM 1414 C CA . LEU A 1 197 ? -9.203 -36.094 -7.645 1 97.81 197 LEU A CA 1
ATOM 1415 C C . LEU A 1 197 ? -10.148 -37.094 -8.297 1 97.81 197 LEU A C 1
ATOM 1417 O O . LEU A 1 197 ? -11.273 -37.281 -7.82 1 97.81 197 LEU A O 1
ATOM 1421 N N . ASP A 1 198 ? -9.711 -37.719 -9.375 1 96.12 198 ASP A N 1
ATOM 1422 C CA . ASP A 1 198 ? -10.5 -38.75 -10.023 1 96.12 198 ASP A CA 1
ATOM 1423 C C . ASP A 1 198 ? -10.664 -39.969 -9.109 1 96.12 198 ASP A C 1
ATOM 1425 O O . ASP A 1 198 ? -11.742 -40.562 -9.039 1 96.12 198 ASP A O 1
ATOM 1429 N N . TYR A 1 199 ? -9.594 -40.344 -8.531 1 97.44 199 TYR A N 1
ATOM 1430 C CA . TYR A 1 199 ? -9.633 -41.438 -7.582 1 97.44 199 TYR A CA 1
ATOM 1431 C C . TYR A 1 199 ? -10.625 -41.188 -6.461 1 97.44 199 TYR A C 1
ATOM 1433 O O . TYR A 1 199 ? -11.43 -42.031 -6.109 1 97.44 199 TYR A O 1
ATOM 1441 N N . ARG A 1 200 ? -10.617 -40 -5.914 1 97.69 200 ARG A N 1
ATOM 1442 C CA . ARG A 1 200 ? -11.5 -39.625 -4.82 1 97.69 200 ARG A CA 1
ATOM 1443 C C . ARG A 1 200 ? -12.953 -39.562 -5.289 1 97.69 200 ARG A C 1
ATOM 1445 O O . ARG A 1 200 ? -13.867 -39.875 -4.531 1 97.69 200 ARG A O 1
ATOM 1452 N N . GLU A 1 201 ? -13.102 -39 -6.441 1 96.81 201 GLU A N 1
ATOM 1453 C CA . GLU A 1 201 ? -14.453 -38.938 -6.992 1 96.81 201 GLU A CA 1
ATOM 1454 C C . GLU A 1 201 ? -15.039 -40.344 -7.156 1 96.81 201 GLU A C 1
ATOM 1456 O O . GLU A 1 201 ? -16.203 -40.562 -6.848 1 96.81 201 GLU A O 1
ATOM 1461 N N . ARG A 1 202 ? -14.32 -41.281 -7.66 1 96.12 202 ARG A N 1
ATOM 1462 C CA . ARG A 1 202 ? -14.773 -42.656 -7.828 1 96.12 202 ARG A CA 1
ATOM 1463 C C . ARG A 1 202 ? -15.102 -43.281 -6.48 1 96.12 202 ARG A C 1
ATOM 1465 O O . ARG A 1 202 ? -16.078 -44.031 -6.359 1 96.12 202 ARG A O 1
ATOM 1472 N N . GLN A 1 203 ? -14.258 -43 -5.578 1 97.06 203 GLN A N 1
ATOM 1473 C CA . GLN A 1 203 ? -14.516 -43.5 -4.234 1 97.06 203 GLN A CA 1
ATOM 1474 C C . GLN A 1 203 ? -15.828 -42.969 -3.688 1 97.06 203 GLN A C 1
ATOM 1476 O O . GLN A 1 203 ? -16.578 -43.688 -3.039 1 97.06 203 GLN A O 1
ATOM 1481 N N . ALA A 1 204 ? -16.047 -41.75 -3.912 1 95.81 204 ALA A N 1
ATOM 1482 C CA . ALA A 1 204 ? -17.281 -41.094 -3.449 1 95.81 204 ALA A CA 1
ATOM 1483 C C . ALA A 1 204 ? -18.5 -41.688 -4.152 1 95.81 204 ALA A C 1
ATOM 1485 O O . ALA A 1 204 ? -19.531 -41.938 -3.525 1 95.81 204 ALA A O 1
ATOM 1486 N N . ARG A 1 205 ? -18.359 -41.875 -5.402 1 94.25 205 ARG A N 1
ATOM 1487 C CA . ARG A 1 205 ? -19.453 -42.469 -6.172 1 94.25 205 ARG A CA 1
ATOM 1488 C C . ARG A 1 205 ? -19.781 -43.875 -5.676 1 94.25 205 ARG A C 1
ATOM 1490 O O . ARG A 1 205 ? -20.953 -44.25 -5.578 1 94.25 205 ARG A O 1
ATOM 1497 N N . ARG A 1 206 ? -18.797 -44.625 -5.371 1 96.44 206 ARG A N 1
ATOM 1498 C CA . ARG A 1 206 ? -18.984 -46 -4.852 1 96.44 206 ARG A CA 1
ATOM 1499 C C . ARG A 1 206 ? -19.656 -45.969 -3.477 1 96.44 206 ARG A C 1
ATOM 1501 O O . ARG A 1 206 ? -20.422 -46.875 -3.135 1 96.44 206 ARG A O 1
ATOM 1508 N N . ALA A 1 207 ? -19.344 -44.969 -2.787 1 96.44 207 ALA A N 1
ATOM 1509 C CA . ALA A 1 207 ? -19.906 -44.844 -1.443 1 96.44 207 ALA A CA 1
ATOM 1510 C C . ALA A 1 207 ? -21.266 -44.156 -1.479 1 96.44 207 ALA A C 1
ATOM 1512 O O . ALA A 1 207 ? -21.922 -44 -0.445 1 96.44 207 ALA A O 1
ATOM 1513 N N . GLY A 1 208 ? -21.672 -43.656 -2.619 1 94.19 208 GLY A N 1
ATOM 1514 C CA . GLY A 1 208 ? -22.953 -43 -2.77 1 94.19 208 GLY A CA 1
ATOM 1515 C C . GLY A 1 208 ? -22.938 -41.562 -2.268 1 94.19 208 GLY A C 1
ATOM 1516 O O . GLY A 1 208 ? -24 -41.031 -1.943 1 94.19 208 GLY A O 1
ATOM 1517 N N . GLU A 1 209 ? -21.797 -41.062 -2.201 1 94.62 209 GLU A N 1
ATOM 1518 C CA . GLU A 1 209 ? -21.672 -39.688 -1.769 1 94.62 209 GLU A CA 1
ATOM 1519 C C . GLU A 1 209 ? -21.797 -38.719 -2.949 1 94.62 209 GLU A C 1
ATOM 1521 O O . GLU A 1 209 ? -20.984 -38.75 -3.873 1 94.62 209 GLU A O 1
ATOM 1526 N N . GLY A 1 210 ? -22.828 -37.844 -2.932 1 92.75 210 GLY A N 1
ATOM 1527 C CA . GLY A 1 210 ? -23.062 -36.875 -3.996 1 92.75 210 GLY A CA 1
ATOM 1528 C C . GLY A 1 210 ? -22.844 -35.438 -3.553 1 92.75 210 GLY A C 1
ATOM 1529 O O . GLY A 1 210 ? -22.078 -35.188 -2.625 1 92.75 210 GLY A O 1
ATOM 1530 N N . TYR A 1 211 ? -23.391 -34.531 -4.312 1 93.38 211 TYR A N 1
ATOM 1531 C CA . TYR A 1 211 ? -23.266 -33.125 -3.998 1 93.38 211 TYR A CA 1
ATOM 1532 C C . TYR A 1 211 ? -24.109 -32.75 -2.785 1 93.38 211 TYR A C 1
ATOM 1534 O O . TYR A 1 211 ? -25.328 -32.938 -2.791 1 93.38 211 TYR A O 1
ATOM 1542 N N . ARG A 1 212 ? -23.672 -32.406 -1.591 1 85.56 212 ARG A N 1
ATOM 1543 C CA . ARG A 1 212 ? -24.344 -31.938 -0.39 1 85.56 212 ARG A CA 1
ATOM 1544 C C . ARG A 1 212 ? -23.719 -30.656 0.122 1 85.56 212 ARG A C 1
ATOM 1546 O O . ARG A 1 212 ? -22.5 -30.578 0.315 1 85.56 212 ARG A O 1
ATOM 1553 N N . LEU A 1 213 ? -24.484 -29.578 0.158 1 82.62 213 LEU A N 1
ATOM 1554 C CA . LEU A 1 213 ? -24 -28.297 0.667 1 82.62 213 LEU A CA 1
ATOM 1555 C C . LEU A 1 213 ? -24.562 -28 2.053 1 82.62 213 LEU A C 1
ATOM 1557 O O . LEU A 1 213 ? -25.781 -28.016 2.242 1 82.62 213 LEU A O 1
ATOM 1561 N N . SER A 1 214 ? -23.984 -28.125 3.129 1 61.78 214 SER A N 1
ATOM 1562 C CA . SER A 1 214 ? -24.516 -27.906 4.473 1 61.78 214 SER A CA 1
ATOM 1563 C C . SER A 1 214 ? -24.516 -26.438 4.844 1 61.78 214 SER A C 1
ATOM 1565 O O . SER A 1 214 ? -25.156 -26.031 5.824 1 61.78 214 SER A O 1
ATOM 1567 N N . GLY A 1 215 ? -24.203 -25.562 4.086 1 64.56 215 GLY A N 1
ATOM 1568 C CA . GLY A 1 215 ? -24.156 -24.141 4.445 1 64.56 215 GLY A CA 1
ATOM 1569 C C . GLY A 1 215 ? -24.312 -23.219 3.25 1 64.56 215 GLY A C 1
ATOM 1570 O O . GLY A 1 215 ? -24.984 -23.562 2.275 1 64.56 215 GLY A O 1
ATOM 1571 N N . ALA A 1 216 ? -23.969 -21.969 3.639 1 65.75 216 ALA A N 1
ATOM 1572 C CA . ALA A 1 216 ? -24.031 -20.969 2.578 1 65.75 216 ALA A CA 1
ATOM 1573 C C . ALA A 1 216 ? -23.109 -21.344 1.418 1 65.75 216 ALA A C 1
ATOM 1575 O O . ALA A 1 216 ? -21.969 -21.766 1.633 1 65.75 216 ALA A O 1
ATOM 1576 N N . GLY A 1 217 ? -23.609 -21.531 0.257 1 68.12 217 GLY A N 1
ATOM 1577 C CA . GLY A 1 217 ? -22.812 -21.844 -0.916 1 68.12 217 GLY A CA 1
ATOM 1578 C C . GLY A 1 217 ? -23.047 -20.875 -2.064 1 68.12 217 GLY A C 1
ATOM 1579 O O . GLY A 1 217 ? -23.812 -19.922 -1.939 1 68.12 217 GLY A O 1
ATOM 1580 N N . GLY A 1 218 ? -22.125 -20.953 -2.926 1 73.5 218 GLY A N 1
ATOM 1581 C CA . GLY A 1 218 ? -22.328 -20.172 -4.137 1 73.5 218 GLY A CA 1
ATOM 1582 C C . GLY A 1 218 ? -21.969 -18.703 -3.969 1 73.5 218 GLY A C 1
ATOM 1583 O O . GLY A 1 218 ? -20.875 -18.375 -3.494 1 73.5 218 GLY A O 1
ATOM 1584 N N . GLN A 1 219 ? -22.875 -17.922 -4.312 1 77.06 219 GLN A N 1
ATOM 1585 C CA . GLN A 1 219 ? -22.672 -16.484 -4.316 1 77.06 219 GLN A CA 1
ATOM 1586 C C . GLN A 1 219 ? -22.656 -15.922 -2.895 1 77.06 219 GLN A C 1
ATOM 1588 O O . GLN A 1 219 ? -21.875 -15.008 -2.592 1 77.06 219 GLN A O 1
ATOM 1593 N N . GLU A 1 220 ? -23.359 -16.453 -2.035 1 80.38 220 GLU A N 1
ATOM 1594 C CA . GLU A 1 220 ? -23.438 -15.984 -0.653 1 80.38 220 GLU A CA 1
ATOM 1595 C C . GLU A 1 220 ? -22.109 -16.219 0.074 1 80.38 220 GLU A C 1
ATOM 1597 O O . GLU A 1 220 ? -21.641 -15.352 0.808 1 80.38 220 GLU A O 1
ATOM 1602 N N . ALA A 1 221 ? -21.578 -17.391 -0.117 1 83.06 221 ALA A N 1
ATOM 1603 C CA . ALA A 1 221 ? -20.297 -17.703 0.501 1 83.06 221 ALA A CA 1
ATOM 1604 C C . ALA A 1 221 ? -19.203 -16.781 -0.012 1 83.06 221 ALA A C 1
ATOM 1606 O O . ALA A 1 221 ? -18.328 -16.359 0.754 1 83.06 221 ALA A O 1
ATOM 1607 N N . THR A 1 222 ? -19.297 -16.5 -1.194 1 81.69 222 THR A N 1
ATOM 1608 C CA . THR A 1 222 ? -18.281 -15.648 -1.814 1 81.69 222 THR A CA 1
ATOM 1609 C C . THR A 1 222 ? -18.375 -14.219 -1.279 1 81.69 222 THR A C 1
ATOM 1611 O O . THR A 1 222 ? -17.359 -13.578 -1.027 1 81.69 222 THR A O 1
ATOM 1614 N N . GLU A 1 223 ? -19.531 -13.758 -1.069 1 81.19 223 GLU A N 1
ATOM 1615 C CA . GLU A 1 223 ? -19.734 -12.414 -0.542 1 81.19 223 GLU A CA 1
ATOM 1616 C C . GLU A 1 223 ? -19.266 -12.312 0.909 1 81.19 223 GLU A C 1
ATOM 1618 O O . GLU A 1 223 ? -18.672 -11.312 1.308 1 81.19 223 GLU A O 1
ATOM 1623 N N . ARG A 1 224 ? -19.578 -13.305 1.646 1 82.94 224 ARG A N 1
ATOM 1624 C CA . ARG A 1 224 ? -19.172 -13.336 3.043 1 82.94 224 ARG A CA 1
ATOM 1625 C C . ARG A 1 224 ? -17.641 -13.391 3.158 1 82.94 224 ARG A C 1
ATOM 1627 O O . ARG A 1 224 ? -17.062 -12.758 4.035 1 82.94 224 ARG A O 1
ATOM 1634 N N . ALA A 1 225 ? -17.125 -14.141 2.289 1 83.75 225 ALA A N 1
ATOM 1635 C CA . ALA A 1 225 ? -15.672 -14.297 2.293 1 83.75 225 ALA A CA 1
ATOM 1636 C C . ALA A 1 225 ? -14.984 -12.984 1.938 1 83.75 225 ALA A C 1
ATOM 1638 O O . ALA A 1 225 ? -13.961 -12.633 2.531 1 83.75 225 ALA A O 1
ATOM 1639 N N . ALA A 1 226 ? -15.484 -12.273 1.062 1 78.62 226 ALA A N 1
ATOM 1640 C CA . ALA A 1 226 ? -14.891 -11.023 0.612 1 78.62 226 ALA A CA 1
ATOM 1641 C C . ALA A 1 226 ? -14.93 -9.969 1.716 1 78.62 226 ALA A C 1
ATOM 1643 O O . ALA A 1 226 ? -14.07 -9.086 1.77 1 78.62 226 ALA A O 1
ATOM 1644 N N . GLY A 1 227 ? -15.883 -10.094 2.609 1 79.44 227 GLY A N 1
ATOM 1645 C CA . GLY A 1 227 ? -16.062 -9.109 3.666 1 79.44 227 GLY A CA 1
ATOM 1646 C C . GLY A 1 227 ? -15.398 -9.516 4.969 1 79.44 227 GLY A C 1
ATOM 1647 O O . GLY A 1 227 ? -15.344 -8.727 5.914 1 79.44 227 GLY A O 1
ATOM 1648 N N . ASP A 1 228 ? -14.875 -10.68 5.02 1 85.44 228 ASP A N 1
ATOM 1649 C CA . ASP A 1 228 ? -14.266 -11.211 6.238 1 85.44 228 ASP A CA 1
ATOM 1650 C C . ASP A 1 228 ? -12.82 -10.727 6.387 1 85.44 228 ASP A C 1
ATOM 1652 O O . ASP A 1 228 ? -11.969 -11.031 5.551 1 85.44 228 ASP A O 1
ATOM 1656 N N . SER A 1 229 ? -12.57 -10.094 7.496 1 84.94 229 SER A N 1
ATOM 1657 C CA . SER A 1 229 ? -11.273 -9.461 7.699 1 84.94 229 SER A CA 1
ATOM 1658 C C . SER A 1 229 ? -10.164 -10.5 7.84 1 84.94 229 SER A C 1
ATOM 1660 O O . SER A 1 229 ? -9.023 -10.258 7.434 1 84.94 229 SER A O 1
ATOM 1662 N N . VAL A 1 230 ? -10.5 -11.617 8.398 1 85.25 230 VAL A N 1
ATOM 1663 C CA . VAL A 1 230 ? -9.508 -12.664 8.578 1 85.25 230 VAL A CA 1
ATOM 1664 C C . VAL A 1 230 ? -9.125 -13.258 7.223 1 85.25 230 VAL A C 1
ATOM 1666 O O . VAL A 1 230 ? -7.945 -13.461 6.934 1 85.25 230 VAL A O 1
ATOM 1669 N N . VAL A 1 231 ? -10.117 -13.492 6.422 1 84.88 231 VAL A N 1
ATOM 1670 C CA . VAL A 1 231 ? -9.891 -14.008 5.074 1 84.88 231 VAL A CA 1
ATOM 1671 C C . VAL A 1 231 ? -9.094 -13 4.262 1 84.88 231 VAL A C 1
ATOM 1673 O O . VAL A 1 231 ? -8.172 -13.367 3.527 1 84.88 231 VAL A O 1
ATOM 1676 N N . ARG A 1 232 ? -9.398 -11.773 4.395 1 88.31 232 ARG A N 1
ATOM 1677 C CA . ARG A 1 232 ? -8.703 -10.711 3.676 1 88.31 232 ARG A CA 1
ATOM 1678 C C . ARG A 1 232 ? -7.223 -10.688 4.031 1 88.31 232 ARG A C 1
ATOM 1680 O O . ARG A 1 232 ? -6.367 -10.586 3.145 1 88.31 232 ARG A O 1
ATOM 1687 N N . GLU A 1 233 ? -6.945 -10.789 5.289 1 86.25 233 GLU A N 1
ATOM 1688 C CA . GLU A 1 233 ? -5.559 -10.727 5.746 1 86.25 233 GLU A CA 1
ATOM 1689 C C . GLU A 1 233 ? -4.746 -11.906 5.203 1 86.25 233 GLU A C 1
ATOM 1691 O O . GLU A 1 233 ? -3.605 -11.727 4.773 1 86.25 233 GLU A O 1
ATOM 1696 N N . HIS A 1 234 ? -5.375 -13.008 5.199 1 82.56 234 HIS A N 1
ATOM 1697 C CA . HIS A 1 234 ? -4.699 -14.195 4.688 1 82.56 234 HIS A CA 1
ATOM 1698 C C . HIS A 1 234 ? -4.504 -14.109 3.176 1 82.56 234 HIS A C 1
ATOM 1700 O O . HIS A 1 234 ? -3.443 -14.461 2.662 1 82.56 234 HIS A O 1
ATOM 1706 N N . ALA A 1 235 ? -5.445 -13.594 2.576 1 83.31 235 ALA A N 1
ATOM 1707 C CA . ALA A 1 235 ? -5.43 -13.523 1.116 1 83.31 235 ALA A CA 1
ATOM 1708 C C . ALA A 1 235 ? -4.363 -12.555 0.624 1 83.31 235 ALA A C 1
ATOM 1710 O O . ALA A 1 235 ? -3.691 -12.812 -0.377 1 83.31 235 ALA A O 1
ATOM 1711 N N . THR A 1 236 ? -4.168 -11.531 1.3 1 83.62 236 THR A N 1
ATOM 1712 C CA . THR A 1 236 ? -3.334 -10.445 0.798 1 83.62 236 THR A CA 1
ATOM 1713 C C . THR A 1 236 ? -1.854 -10.805 0.91 1 83.62 236 THR A C 1
ATOM 1715 O O . THR A 1 236 ? -1.017 -10.234 0.211 1 83.62 236 THR A O 1
ATOM 1718 N N . VAL A 1 237 ? -1.526 -11.727 1.718 1 80.75 237 VAL A N 1
ATOM 1719 C CA . VAL A 1 237 ? -0.127 -12.125 1.834 1 80.75 237 VAL A CA 1
ATOM 1720 C C . VAL A 1 237 ? 0.161 -13.281 0.886 1 80.75 237 VAL A C 1
ATOM 1722 O O . VAL A 1 237 ? 1.32 -13.562 0.564 1 80.75 237 VAL A O 1
ATOM 1725 N N . SER A 1 238 ? -0.885 -13.898 0.417 1 78.12 238 SER A N 1
ATOM 1726 C CA . SER A 1 238 ? -0.706 -15.086 -0.413 1 78.12 238 SER A CA 1
ATOM 1727 C C . SER A 1 238 ? -0.963 -14.781 -1.884 1 78.12 238 SER A C 1
ATOM 1729 O O . SER A 1 238 ? -0.66 -15.594 -2.758 1 78.12 238 SER A O 1
ATOM 1731 N N . GLY A 1 239 ? -1.472 -13.586 -2.105 1 78.69 239 GLY A N 1
ATOM 1732 C CA . GLY A 1 239 ? -1.799 -13.234 -3.477 1 78.69 239 GLY A CA 1
ATOM 1733 C C . GLY A 1 239 ? -1.559 -11.766 -3.783 1 78.69 239 GLY A C 1
ATOM 1734 O O . GLY A 1 239 ? -1.048 -11.023 -2.941 1 78.69 239 GLY A O 1
ATOM 1735 N N . GLU A 1 240 ? -1.948 -11.438 -5.035 1 83.81 240 GLU A N 1
ATOM 1736 C CA . GLU A 1 240 ? -1.63 -10.102 -5.527 1 83.81 240 GLU A CA 1
ATOM 1737 C C . GLU A 1 240 ? -2.885 -9.234 -5.641 1 83.81 240 GLU A C 1
ATOM 1739 O O . GLU A 1 240 ? -2.887 -8.219 -6.34 1 83.81 240 GLU A O 1
ATOM 1744 N N . PHE A 1 241 ? -3.961 -9.75 -4.969 1 90.75 241 PHE A N 1
ATOM 1745 C CA . PHE A 1 241 ? -5.234 -9.055 -5.133 1 90.75 241 PHE A CA 1
ATOM 1746 C C . PHE A 1 241 ? -5.973 -8.961 -3.803 1 90.75 241 PHE A C 1
ATOM 1748 O O . PHE A 1 241 ? -6.207 -9.977 -3.145 1 90.75 241 PHE A O 1
ATOM 1755 N N . ASP A 1 242 ? -6.332 -7.812 -3.434 1 92.62 242 ASP A N 1
ATOM 1756 C CA . ASP A 1 242 ? -7.141 -7.594 -2.238 1 92.62 242 ASP A CA 1
ATOM 1757 C C . ASP A 1 242 ? -8.594 -8 -2.477 1 92.62 242 ASP A C 1
ATOM 1759 O O . ASP A 1 242 ? -9.305 -7.344 -3.24 1 92.62 242 ASP A O 1
ATOM 1763 N N . PRO A 1 243 ? -9.078 -8.992 -1.804 1 90.19 243 PRO A N 1
ATOM 1764 C CA . PRO A 1 243 ? -10.445 -9.469 -2.043 1 90.19 243 PRO A CA 1
ATOM 1765 C C . PRO A 1 243 ? -11.5 -8.406 -1.758 1 90.19 243 PRO A C 1
ATOM 1767 O O . PRO A 1 243 ? -12.602 -8.453 -2.318 1 90.19 243 PRO A O 1
ATOM 1770 N N . ALA A 1 244 ? -11.156 -7.43 -0.953 1 89.19 244 ALA A N 1
ATOM 1771 C CA . ALA A 1 244 ? -12.109 -6.371 -0.628 1 89.19 244 ALA A CA 1
ATOM 1772 C C . ALA A 1 244 ? -12.469 -5.559 -1.867 1 89.19 244 ALA A C 1
ATOM 1774 O O . ALA A 1 244 ? -13.5 -4.875 -1.893 1 89.19 244 ALA A O 1
ATOM 1775 N N . GLU A 1 245 ? -11.656 -5.68 -2.906 1 91.75 245 GLU A N 1
ATOM 1776 C CA . GLU A 1 245 ? -11.852 -4.867 -4.102 1 91.75 245 GLU A CA 1
ATOM 1777 C C . GLU A 1 245 ? -12.648 -5.625 -5.16 1 91.75 245 GLU A C 1
ATOM 1779 O O . GLU A 1 245 ? -13 -5.066 -6.199 1 91.75 245 GLU A O 1
ATOM 1784 N N . ILE A 1 246 ? -12.969 -6.852 -4.91 1 88.81 246 ILE A N 1
ATOM 1785 C CA . ILE A 1 246 ? -13.609 -7.703 -5.902 1 88.81 246 ILE A CA 1
ATOM 1786 C C . ILE A 1 246 ? -14.992 -7.141 -6.25 1 88.81 246 ILE A C 1
ATOM 1788 O O . ILE A 1 246 ? -15.438 -7.242 -7.395 1 88.81 246 ILE A O 1
ATOM 1792 N N . HIS A 1 247 ? -15.641 -6.508 -5.277 1 86.38 247 HIS A N 1
ATOM 1793 C CA . HIS A 1 247 ? -17 -6.039 -5.508 1 86.38 247 HIS A CA 1
ATOM 1794 C C . HIS A 1 247 ? -17.016 -4.57 -5.926 1 86.38 247 HIS A C 1
ATOM 1796 O O . HIS A 1 247 ? -18.078 -4 -6.176 1 86.38 247 HIS A O 1
ATOM 1802 N N . ARG A 1 248 ? -15.875 -4.07 -5.965 1 88.31 248 ARG A N 1
ATOM 1803 C CA . ARG A 1 248 ? -15.773 -2.697 -6.445 1 88.31 248 ARG A CA 1
ATOM 1804 C C . ARG A 1 248 ? -15.633 -2.658 -7.965 1 88.31 248 ARG A C 1
ATOM 1806 O O . ARG A 1 248 ? -15.305 -3.67 -8.586 1 88.31 248 ARG A O 1
ATOM 1813 N N . GLY A 1 249 ? -15.969 -1.557 -8.586 1 90.81 249 GLY A N 1
ATOM 1814 C CA . GLY A 1 249 ? -16.047 -1.472 -10.031 1 90.81 249 GLY A CA 1
ATOM 1815 C C . GLY A 1 249 ? -17.469 -1.634 -10.555 1 90.81 249 GLY A C 1
ATOM 1816 O O . GLY A 1 249 ? -18.438 -1.359 -9.844 1 90.81 249 GLY A O 1
ATOM 1817 N N . GLU A 1 250 ? -17.484 -1.986 -11.852 1 91.44 250 GLU A N 1
ATOM 1818 C CA . GLU A 1 250 ? -18.797 -2.195 -12.469 1 91.44 250 GLU A CA 1
ATOM 1819 C C . GLU A 1 250 ? -18.75 -3.357 -13.461 1 91.44 250 GLU A C 1
ATOM 1821 O O . GLU A 1 250 ? -18.156 -3.252 -14.531 1 91.44 250 GLU A O 1
ATOM 1826 N N . HIS A 1 251 ? -19.422 -4.379 -13.062 1 91.5 251 HIS A N 1
ATOM 1827 C CA . HIS A 1 251 ? -19.453 -5.574 -13.898 1 91.5 251 HIS A CA 1
ATOM 1828 C C . HIS A 1 251 ? -20.328 -5.363 -15.125 1 91.5 251 HIS A C 1
ATOM 1830 O O . HIS A 1 251 ? -21.375 -4.719 -15.047 1 91.5 251 HIS A O 1
ATOM 1836 N N . GLY A 1 252 ? -19.844 -5.949 -16.188 1 90.81 252 GLY A N 1
ATOM 1837 C CA . GLY A 1 252 ? -20.609 -5.863 -17.422 1 90.81 252 GLY A CA 1
ATOM 1838 C C . GLY A 1 252 ? -21.906 -6.66 -17.375 1 90.81 252 GLY A C 1
ATOM 1839 O O . GLY A 1 252 ? -22.078 -7.52 -16.5 1 90.81 252 GLY A O 1
ATOM 1840 N N . ARG A 1 253 ? -22.812 -6.324 -18.375 1 87 253 ARG A N 1
ATOM 1841 C CA . ARG A 1 253 ? -24.141 -6.93 -18.422 1 87 253 ARG A CA 1
ATOM 1842 C C . ARG A 1 253 ? -24.141 -8.195 -19.266 1 87 253 ARG A C 1
ATOM 1844 O O . ARG A 1 253 ? -25.047 -9.016 -19.172 1 87 253 ARG A O 1
ATOM 1851 N N . SER A 1 254 ? -23.047 -8.32 -19.984 1 91.25 254 SER A N 1
ATOM 1852 C CA . SER A 1 254 ? -22.969 -9.484 -20.859 1 91.25 254 SER A CA 1
ATOM 1853 C C . SER A 1 254 ? -21.562 -10.086 -20.859 1 91.25 254 SER A C 1
ATOM 1855 O O . SER A 1 254 ? -20.625 -9.492 -20.328 1 91.25 254 SER A O 1
ATOM 1857 N N . GLU A 1 255 ? -21.5 -11.359 -21.438 1 93.44 255 GLU A N 1
ATOM 1858 C CA . GLU A 1 255 ? -20.219 -12.039 -21.578 1 93.44 255 GLU A CA 1
ATOM 1859 C C . GLU A 1 255 ? -19.719 -11.969 -23.016 1 93.44 255 GLU A C 1
ATOM 1861 O O . GLU A 1 255 ? -20.5 -12.07 -23.969 1 93.44 255 GLU A O 1
ATOM 1866 N N . PRO A 1 256 ? -18.5 -11.742 -23.109 1 95.88 256 PRO A N 1
ATOM 1867 C CA . PRO A 1 256 ? -17.953 -11.805 -24.469 1 95.88 256 PRO A CA 1
ATOM 1868 C C . PRO A 1 256 ? -17.844 -13.242 -25 1 95.88 256 PRO A C 1
ATOM 1870 O O . PRO A 1 256 ? -18.094 -14.188 -24.25 1 95.88 256 PRO A O 1
ATOM 1873 N N . GLY A 1 257 ? -17.5 -13.336 -26.328 1 94.75 257 GLY A N 1
ATOM 1874 C CA . GLY A 1 257 ? -17.234 -14.656 -26.875 1 94.75 257 GLY A CA 1
ATOM 1875 C C . GLY A 1 257 ? -16 -15.305 -26.281 1 94.75 257 GLY A C 1
ATOM 1876 O O . GLY A 1 257 ? -15.117 -14.625 -25.75 1 94.75 257 GLY A O 1
ATOM 1877 N N . PHE A 1 258 ? -15.977 -16.641 -26.391 1 95 258 PHE A N 1
ATOM 1878 C CA . PHE A 1 258 ? -14.891 -17.422 -25.797 1 95 258 PHE A CA 1
ATOM 1879 C C . PHE A 1 258 ? -13.539 -16.953 -26.328 1 95 258 PHE A C 1
ATOM 1881 O O . PHE A 1 258 ? -12.609 -16.719 -25.547 1 95 258 PHE A O 1
ATOM 1888 N N . TRP A 1 259 ? -13.414 -16.734 -27.578 1 95.75 259 TRP A N 1
ATOM 1889 C CA . TRP A 1 259 ? -12.148 -16.359 -28.188 1 95.75 259 TRP A CA 1
ATOM 1890 C C . TRP A 1 259 ? -11.781 -14.914 -27.859 1 95.75 259 TRP A C 1
ATOM 1892 O O . TRP A 1 259 ? -10.602 -14.586 -27.734 1 95.75 259 TRP A O 1
ATOM 1902 N N . THR A 1 260 ? -12.781 -14.117 -27.75 1 96.62 260 THR A N 1
ATOM 1903 C CA . THR A 1 260 ? -12.547 -12.734 -27.344 1 96.62 260 THR A CA 1
ATOM 1904 C C . THR A 1 260 ? -12.031 -12.672 -25.922 1 96.62 260 THR A C 1
ATOM 1906 O O . THR A 1 260 ? -11.164 -11.852 -25.594 1 96.62 260 THR A O 1
ATOM 1909 N N . ALA A 1 261 ? -12.586 -13.555 -25.109 1 96.25 261 ALA A N 1
ATOM 1910 C CA . ALA A 1 261 ? -12.172 -13.633 -23.703 1 96.25 261 ALA A CA 1
ATOM 1911 C C . ALA A 1 261 ? -10.75 -14.172 -23.578 1 96.25 261 ALA A C 1
ATOM 1913 O O . ALA A 1 261 ? -10.016 -13.781 -22.672 1 96.25 261 ALA A O 1
ATOM 1914 N N . LEU A 1 262 ? -10.32 -14.992 -24.516 1 96.56 262 LEU A N 1
ATOM 1915 C CA . LEU A 1 262 ? -9.016 -15.648 -24.469 1 96.56 262 LEU A CA 1
ATOM 1916 C C . LEU A 1 262 ? -7.938 -14.766 -25.094 1 96.56 262 LEU A C 1
ATOM 1918 O O . LEU A 1 262 ? -6.754 -14.914 -24.781 1 96.56 262 LEU A O 1
ATOM 1922 N N . ALA A 1 263 ? -8.266 -13.859 -25.906 1 97.69 263 ALA A N 1
ATOM 1923 C CA . ALA A 1 263 ? -7.328 -13.078 -26.719 1 97.69 263 ALA A CA 1
ATOM 1924 C C . ALA A 1 263 ? -6.336 -12.328 -25.828 1 97.69 263 ALA A C 1
ATOM 1926 O O . ALA A 1 263 ? -5.133 -12.336 -26.094 1 97.69 263 ALA A O 1
ATOM 1927 N N . PRO A 1 264 ? -6.867 -11.656 -24.781 1 97.38 264 PRO A N 1
ATOM 1928 C CA . PRO A 1 264 ? -5.906 -10.93 -23.938 1 97.38 264 PRO A CA 1
ATOM 1929 C C . PRO A 1 264 ? -4.867 -11.852 -23.297 1 97.38 264 PRO A C 1
ATOM 1931 O O . PRO A 1 264 ? -3.721 -11.445 -23.094 1 97.38 264 PRO A O 1
ATOM 1934 N N . ILE A 1 265 ? -5.277 -13.016 -22.953 1 96.38 265 ILE A N 1
ATOM 1935 C CA . ILE A 1 265 ? -4.352 -14 -22.406 1 96.38 265 ILE A CA 1
ATOM 1936 C C . ILE A 1 265 ? -3.275 -14.328 -23.438 1 96.38 265 ILE A C 1
ATOM 1938 O O . ILE A 1 265 ? -2.09 -14.398 -23.109 1 96.38 265 ILE A O 1
ATOM 1942 N N . GLY A 1 266 ? -3.67 -14.539 -24.656 1 97.25 266 GLY A N 1
ATOM 1943 C CA . GLY A 1 266 ? -2.721 -14.727 -25.734 1 97.25 266 GLY A CA 1
ATOM 1944 C C . GLY A 1 266 ? -1.765 -13.555 -25.906 1 97.25 266 GLY A C 1
ATOM 1945 O O . GLY A 1 266 ? -0.578 -13.75 -26.172 1 97.25 266 GLY A O 1
ATOM 1946 N N . VAL A 1 267 ? -2.309 -12.383 -25.719 1 98 267 VAL A N 1
ATOM 1947 C CA . VAL A 1 267 ? -1.491 -11.18 -25.844 1 98 267 VAL A CA 1
ATOM 1948 C C . VAL A 1 267 ? -0.399 -11.188 -24.781 1 98 267 VAL A C 1
ATOM 1950 O O . VAL A 1 267 ? 0.75 -10.836 -25.062 1 98 267 VAL A O 1
ATOM 1953 N N . VAL A 1 268 ? -0.719 -11.555 -23.547 1 97.06 268 VAL A N 1
ATOM 1954 C CA . VAL A 1 268 ? 0.275 -11.609 -22.469 1 97.06 268 VAL A CA 1
ATOM 1955 C C . VAL A 1 268 ? 1.417 -12.539 -22.891 1 97.06 268 VAL A C 1
ATOM 1957 O O . VAL A 1 268 ? 2.59 -12.172 -22.781 1 97.06 268 VAL A O 1
ATOM 1960 N N . LEU A 1 269 ? 1.127 -13.703 -23.359 1 96.06 269 LEU A N 1
ATOM 1961 C CA . LEU A 1 269 ? 2.125 -14.711 -23.688 1 96.06 269 LEU A CA 1
ATOM 1962 C C . LEU A 1 269 ? 2.965 -14.289 -24.891 1 96.06 269 LEU A C 1
ATOM 1964 O O . LEU A 1 269 ? 4.191 -14.391 -24.859 1 96.06 269 LEU A O 1
ATOM 1968 N N . VAL A 1 270 ? 2.334 -13.789 -25.891 1 97.62 270 VAL A N 1
ATOM 1969 C CA . VAL A 1 270 ? 3.016 -13.453 -27.141 1 97.62 270 VAL A CA 1
ATOM 1970 C C . VAL A 1 270 ? 3.904 -12.227 -26.922 1 97.62 270 VAL A C 1
ATOM 1972 O O . VAL A 1 270 ? 5.059 -12.211 -27.359 1 97.62 270 VAL A O 1
ATOM 1975 N N . VAL A 1 271 ? 3.371 -11.25 -26.266 1 97.94 271 VAL A N 1
ATOM 1976 C CA . VAL A 1 271 ? 4.141 -10.031 -26.047 1 97.94 271 VAL A CA 1
ATOM 1977 C C . VAL A 1 271 ? 5.312 -10.312 -25.109 1 97.94 271 VAL A C 1
ATOM 1979 O O . VAL A 1 271 ? 6.41 -9.789 -25.297 1 97.94 271 VAL A O 1
ATOM 1982 N N . ASN A 1 272 ? 5.023 -11.078 -24.125 1 96.75 272 ASN A N 1
ATOM 1983 C CA . ASN A 1 272 ? 6.098 -11.484 -23.219 1 96.75 272 ASN A CA 1
ATOM 1984 C C . ASN A 1 272 ? 7.219 -12.188 -23.969 1 96.75 272 ASN A C 1
ATOM 1986 O O . ASN A 1 272 ? 8.398 -11.922 -23.734 1 96.75 272 ASN A O 1
ATOM 1990 N N . LEU A 1 273 ? 6.883 -13.07 -24.828 1 96.44 273 LEU A N 1
ATOM 1991 C CA . LEU A 1 273 ? 7.859 -13.797 -25.625 1 96.44 273 LEU A CA 1
ATOM 1992 C C . LEU A 1 273 ? 8.594 -12.859 -26.578 1 96.44 273 LEU A C 1
ATOM 1994 O O . LEU A 1 273 ? 9.812 -12.961 -26.75 1 96.44 273 LEU A O 1
ATOM 1998 N N . LEU A 1 274 ? 7.863 -11.992 -27.203 1 97.69 274 LEU A N 1
ATOM 1999 C CA . LEU A 1 274 ? 8.453 -11.047 -28.141 1 97.69 274 LEU A CA 1
ATOM 2000 C C . LEU A 1 274 ? 9.43 -10.109 -27.438 1 97.69 274 LEU A C 1
ATOM 2002 O O . LEU A 1 274 ? 10.5 -9.812 -27.953 1 97.69 274 LEU A O 1
ATOM 2006 N N . MET A 1 275 ? 9.055 -9.633 -26.266 1 97.12 275 MET A N 1
ATOM 2007 C CA . MET A 1 275 ? 9.93 -8.766 -25.5 1 97.12 275 MET A CA 1
ATOM 2008 C C . MET A 1 275 ? 11.211 -9.492 -25.109 1 97.12 275 MET A C 1
ATOM 2010 O O . MET A 1 275 ? 12.305 -8.945 -25.219 1 97.12 275 MET A O 1
ATOM 2014 N N . THR A 1 276 ? 11.094 -10.727 -24.703 1 95.19 276 THR A N 1
ATOM 2015 C CA . THR A 1 276 ? 12.195 -11.516 -24.172 1 95.19 276 THR A CA 1
ATOM 2016 C C . THR A 1 276 ? 13.141 -11.953 -25.297 1 95.19 276 THR A C 1
ATOM 2018 O O . THR A 1 276 ? 14.367 -11.906 -25.125 1 95.19 276 THR A O 1
ATOM 2021 N N . ALA A 1 277 ? 12.625 -12.305 -26.453 1 95.25 277 ALA A N 1
ATOM 2022 C CA . ALA A 1 277 ? 13.422 -12.961 -27.484 1 95.25 277 ALA A CA 1
ATOM 2023 C C . ALA A 1 277 ? 13.859 -11.969 -28.547 1 95.25 277 ALA A C 1
ATOM 2025 O O . ALA A 1 277 ? 14.875 -12.18 -29.219 1 95.25 277 ALA A O 1
ATOM 2026 N N . VAL A 1 278 ? 13.133 -10.891 -28.688 1 96.81 278 VAL A N 1
ATOM 2027 C CA . VAL A 1 278 ? 13.391 -10.07 -29.875 1 96.81 278 VAL A CA 1
ATOM 2028 C C . VAL A 1 278 ? 13.664 -8.625 -29.453 1 96.81 278 VAL A C 1
ATOM 2030 O O . VAL A 1 278 ? 14.727 -8.078 -29.75 1 96.81 278 VAL A O 1
ATOM 2033 N N . VAL A 1 279 ? 12.852 -7.992 -28.688 1 96.69 279 VAL A N 1
ATOM 2034 C CA . VAL A 1 279 ? 12.867 -6.551 -28.469 1 96.69 279 VAL A CA 1
ATOM 2035 C C . VAL A 1 279 ? 13.992 -6.176 -27.516 1 96.69 279 VAL A C 1
ATOM 2037 O O . VAL A 1 279 ? 14.852 -5.352 -27.844 1 96.69 279 VAL A O 1
ATOM 2040 N N . LEU A 1 280 ? 14.062 -6.762 -26.391 1 95.75 280 LEU A N 1
ATOM 2041 C CA . LEU A 1 280 ? 14.992 -6.355 -25.344 1 95.75 280 LEU A CA 1
ATOM 2042 C C . LEU A 1 280 ? 16.422 -6.676 -25.734 1 95.75 280 LEU A C 1
ATOM 2044 O O . LEU A 1 280 ? 17.328 -5.867 -25.531 1 95.75 280 LEU A O 1
ATOM 2048 N N . PRO A 1 281 ? 16.703 -7.859 -26.359 1 93.38 281 PRO A N 1
ATOM 2049 C CA . PRO A 1 281 ? 18.078 -8.148 -26.781 1 93.38 281 PRO A CA 1
ATOM 2050 C C . PRO A 1 281 ? 18.578 -7.195 -27.859 1 93.38 281 PRO A C 1
ATOM 2052 O O . PRO A 1 281 ? 19.797 -7.023 -28.016 1 93.38 281 PRO A O 1
ATOM 2055 N N . ARG A 1 282 ? 17.75 -6.504 -28.562 1 94.75 282 ARG A N 1
ATOM 2056 C CA . ARG A 1 282 ? 18.125 -5.609 -29.641 1 94.75 282 ARG A CA 1
ATOM 2057 C C . ARG A 1 282 ? 18.188 -4.16 -29.172 1 94.75 282 ARG A C 1
ATOM 2059 O O . ARG A 1 282 ? 18.641 -3.277 -29.906 1 94.75 282 ARG A O 1
ATOM 2066 N N . MET A 1 283 ? 17.781 -3.924 -27.969 1 93.69 283 MET A N 1
ATOM 2067 C CA . MET A 1 283 ? 17.75 -2.568 -27.422 1 93.69 283 MET A CA 1
ATOM 2068 C C . MET A 1 283 ? 19.125 -2.17 -26.891 1 93.69 283 MET A C 1
ATOM 2070 O O . MET A 1 283 ? 19.844 -2.998 -26.328 1 93.69 283 MET A O 1
ATOM 2074 N N . ASP A 1 284 ? 19.484 -0.928 -27.141 1 93.06 284 ASP A N 1
ATOM 2075 C CA . ASP A 1 284 ? 20.688 -0.379 -26.516 1 93.06 284 ASP A CA 1
ATOM 2076 C C . ASP A 1 284 ? 20.422 -0.019 -25.062 1 93.06 284 ASP A C 1
ATOM 2078 O O . ASP A 1 284 ? 19.781 0.992 -24.766 1 93.06 284 ASP A O 1
ATOM 2082 N N . THR A 1 285 ? 20.953 -0.866 -24.141 1 93.38 285 THR A N 1
ATOM 2083 C CA . THR A 1 285 ? 20.641 -0.691 -22.719 1 93.38 285 THR A CA 1
ATOM 2084 C C . THR A 1 285 ? 21.891 -0.347 -21.922 1 93.38 285 THR A C 1
ATOM 2086 O O . THR A 1 285 ? 21.938 -0.522 -20.703 1 93.38 285 THR A O 1
ATOM 2089 N N . GLY A 1 286 ? 22.984 0.111 -22.578 1 93.38 286 GLY A N 1
ATOM 2090 C CA . GLY A 1 286 ? 24.219 0.489 -21.922 1 93.38 286 GLY A CA 1
ATOM 2091 C C . GLY A 1 286 ? 24.047 1.606 -20.906 1 93.38 286 GLY A C 1
ATOM 2092 O O . GLY A 1 286 ? 24.781 1.687 -19.922 1 93.38 286 GLY A O 1
ATOM 2093 N N . PHE A 1 287 ? 23.031 2.361 -21.094 1 93.5 287 PHE A N 1
ATOM 2094 C CA . PHE A 1 287 ? 22.781 3.502 -20.219 1 93.5 287 PHE A CA 1
ATOM 2095 C C . PHE A 1 287 ? 22.406 3.043 -18.812 1 93.5 287 PHE A C 1
ATOM 2097 O O . PHE A 1 287 ? 22.562 3.799 -17.859 1 93.5 287 PHE A O 1
ATOM 2104 N N . LEU A 1 288 ? 22.031 1.853 -18.625 1 94.56 288 LEU A N 1
ATOM 2105 C CA . LEU A 1 288 ? 21.609 1.321 -17.328 1 94.56 288 LEU A CA 1
ATOM 2106 C C . LEU A 1 288 ? 22.766 1.288 -16.344 1 94.56 288 LEU A C 1
ATOM 2108 O O . LEU A 1 288 ? 22.547 1.293 -15.125 1 94.56 288 LEU A O 1
ATOM 2112 N N . ALA A 1 289 ? 23.938 1.298 -16.844 1 95 289 ALA A N 1
ATOM 2113 C CA . ALA A 1 289 ? 25.109 1.26 -15.992 1 95 289 ALA A CA 1
ATOM 2114 C C . ALA A 1 289 ? 25.359 2.613 -15.328 1 95 289 ALA A C 1
ATOM 2116 O O . ALA A 1 289 ? 26.078 2.703 -14.328 1 95 289 ALA A O 1
ATOM 2117 N N . ASP A 1 290 ? 24.75 3.59 -15.891 1 94.19 290 ASP A N 1
ATOM 2118 C CA . ASP A 1 290 ? 24.859 4.922 -15.305 1 94.19 290 ASP A CA 1
ATOM 2119 C C . ASP A 1 290 ? 24.25 4.965 -13.914 1 94.19 290 ASP A C 1
ATOM 2121 O O . ASP A 1 290 ? 23.172 4.398 -13.688 1 94.19 290 ASP A O 1
ATOM 2125 N N . PRO A 1 291 ? 24.922 5.684 -13.023 1 91 291 PRO A N 1
ATOM 2126 C CA . PRO A 1 291 ? 24.406 5.766 -11.648 1 91 291 PRO A CA 1
ATOM 2127 C C . PRO A 1 291 ? 23.016 6.379 -11.578 1 91 291 PRO A C 1
ATOM 2129 O O . PRO A 1 291 ? 22.25 6.078 -10.648 1 91 291 PRO A O 1
ATOM 2132 N N . ARG A 1 292 ? 22.703 7.145 -12.539 1 88.38 292 ARG A N 1
ATOM 2133 C CA . ARG A 1 292 ? 21.391 7.777 -12.539 1 88.38 292 ARG A CA 1
ATOM 2134 C C . ARG A 1 292 ? 20.281 6.73 -12.609 1 88.38 292 ARG A C 1
ATOM 2136 O O . ARG A 1 292 ? 19.172 6.965 -12.125 1 88.38 292 ARG A O 1
ATOM 2143 N N . TRP A 1 293 ? 20.594 5.598 -13.195 1 91.69 293 TRP A N 1
ATOM 2144 C CA . TRP A 1 293 ? 19.609 4.527 -13.336 1 91.69 293 TRP A CA 1
ATOM 2145 C C . TRP A 1 293 ? 19.844 3.436 -12.297 1 91.69 293 TRP A C 1
ATOM 2147 O O . TRP A 1 293 ? 19.281 2.344 -12.398 1 91.69 293 TRP A O 1
ATOM 2157 N N . GLY A 1 294 ? 20.703 3.688 -11.312 1 89.62 294 GLY A N 1
ATOM 2158 C CA . GLY A 1 294 ? 21 2.732 -10.25 1 89.62 294 GLY A CA 1
ATOM 2159 C C . GLY A 1 294 ? 22.219 1.879 -10.539 1 89.62 294 GLY A C 1
ATOM 2160 O O . GLY A 1 294 ? 22.547 0.979 -9.758 1 89.62 294 GLY A O 1
ATOM 2161 N N . GLY A 1 295 ? 22.984 2.186 -11.57 1 92.81 295 GLY A N 1
ATOM 2162 C CA . GLY A 1 295 ? 24.156 1.395 -11.898 1 92.81 295 GLY A CA 1
ATOM 2163 C C . GLY A 1 295 ? 23.844 -0.079 -12.086 1 92.81 295 GLY A C 1
ATOM 2164 O O . GLY A 1 295 ? 24.531 -0.937 -11.516 1 92.81 295 GLY A O 1
ATOM 2165 N N . THR A 1 296 ? 22.797 -0.381 -12.828 1 93.12 296 THR A N 1
ATOM 2166 C CA . THR A 1 296 ? 22.328 -1.753 -12.984 1 93.12 296 THR A CA 1
ATOM 2167 C C . THR A 1 296 ? 22.609 -2.258 -14.398 1 93.12 296 THR A C 1
ATOM 2169 O O . THR A 1 296 ? 23.375 -1.644 -15.148 1 93.12 296 THR A O 1
ATOM 2172 N N . ALA A 1 297 ? 22.172 -3.506 -14.727 1 93.81 297 ALA A N 1
ATOM 2173 C CA . ALA A 1 297 ? 22.328 -4.145 -16.031 1 93.81 297 ALA A CA 1
ATOM 2174 C C . ALA A 1 297 ? 21 -4.699 -16.531 1 93.81 297 ALA A C 1
ATOM 2176 O O . ALA A 1 297 ? 20.047 -4.863 -15.758 1 93.81 297 ALA A O 1
ATOM 2177 N N . ILE A 1 298 ? 20.953 -4.926 -17.797 1 94.56 298 ILE A N 1
ATOM 2178 C CA . ILE A 1 298 ? 19.703 -5.352 -18.438 1 94.56 298 ILE A CA 1
ATOM 2179 C C . ILE A 1 298 ? 19.266 -6.699 -17.875 1 94.56 298 ILE A C 1
ATOM 2181 O O . ILE A 1 298 ? 18.062 -6.961 -17.75 1 94.56 298 ILE A O 1
ATOM 2185 N N . GLU A 1 299 ? 20.188 -7.562 -17.406 1 92.12 299 GLU A N 1
ATOM 2186 C CA . GLU A 1 299 ? 19.875 -8.883 -16.875 1 92.12 299 GLU A CA 1
ATOM 2187 C C . GLU A 1 299 ? 19.062 -8.773 -15.578 1 92.12 299 GLU A C 1
ATOM 2189 O O . GLU A 1 299 ? 18.266 -9.656 -15.266 1 92.12 299 GLU A O 1
ATOM 2194 N N . ALA A 1 300 ? 19.219 -7.641 -14.922 1 92.81 300 ALA A N 1
ATOM 2195 C CA . ALA A 1 300 ? 18.578 -7.457 -13.625 1 92.81 300 ALA A CA 1
ATOM 2196 C C . ALA A 1 300 ? 17.141 -6.949 -13.789 1 92.81 300 ALA A C 1
ATOM 2198 O O . ALA A 1 300 ? 16.328 -7.062 -12.867 1 92.81 300 ALA A O 1
ATOM 2199 N N . VAL A 1 301 ? 16.828 -6.449 -15.008 1 95.38 301 VAL A N 1
ATOM 2200 C CA . VAL A 1 301 ? 15.539 -5.785 -15.109 1 95.38 301 VAL A CA 1
ATOM 2201 C C . VAL A 1 301 ? 14.75 -6.359 -16.281 1 95.38 301 VAL A C 1
ATOM 2203 O O . VAL A 1 301 ? 13.531 -6.18 -16.359 1 95.38 301 VAL A O 1
ATOM 2206 N N . ALA A 1 302 ? 15.336 -7.105 -17.188 1 95.44 302 ALA A N 1
ATOM 2207 C CA . ALA A 1 302 ? 14.734 -7.539 -18.453 1 95.44 302 ALA A CA 1
ATOM 2208 C C . ALA A 1 302 ? 13.5 -8.398 -18.203 1 95.44 302 ALA A C 1
ATOM 2210 O O . ALA A 1 302 ? 12.484 -8.25 -18.875 1 95.44 302 ALA A O 1
ATOM 2211 N N . GLY A 1 303 ? 13.641 -9.328 -17.281 1 94.69 303 GLY A N 1
ATOM 2212 C CA . GLY A 1 303 ? 12.5 -10.188 -16.984 1 94.69 303 GLY A CA 1
ATOM 2213 C C . GLY A 1 303 ? 11.273 -9.414 -16.547 1 94.69 303 GLY A C 1
ATOM 2214 O O . GLY A 1 303 ? 10.172 -9.648 -17.047 1 94.69 303 GLY A O 1
ATOM 2215 N N . VAL A 1 304 ? 11.445 -8.508 -15.656 1 95.38 304 VAL A N 1
ATOM 2216 C CA . VAL A 1 304 ? 10.344 -7.715 -15.125 1 95.38 304 VAL A CA 1
ATOM 2217 C C . VAL A 1 304 ? 9.781 -6.812 -16.219 1 95.38 304 VAL A C 1
ATOM 2219 O O . VAL A 1 304 ? 8.562 -6.668 -16.344 1 95.38 304 VAL A O 1
ATOM 2222 N N . TRP A 1 305 ? 10.656 -6.242 -17.062 1 97.62 305 TRP A N 1
ATOM 2223 C CA . TRP A 1 305 ? 10.219 -5.379 -18.156 1 97.62 305 TRP A CA 1
ATOM 2224 C C . TRP A 1 305 ? 9.336 -6.145 -19.125 1 97.62 305 TRP A C 1
ATOM 2226 O O . TRP A 1 305 ? 8.328 -5.613 -19.609 1 97.62 305 TRP A O 1
ATOM 2236 N N . SER A 1 306 ? 9.734 -7.363 -19.406 1 97.44 306 SER A N 1
ATOM 2237 C CA . SER A 1 306 ? 8.977 -8.188 -20.328 1 97.44 306 SER A CA 1
ATOM 2238 C C . SER A 1 306 ? 7.555 -8.422 -19.828 1 97.44 306 SER A C 1
ATOM 2240 O O . SER A 1 306 ? 6.59 -8.273 -20.594 1 97.44 306 SER A O 1
ATOM 2242 N N . VAL A 1 307 ? 7.438 -8.75 -18.594 1 96.69 307 VAL A N 1
ATOM 2243 C CA . VAL A 1 307 ? 6.133 -9.078 -18.016 1 96.69 307 VAL A CA 1
ATOM 2244 C C . VAL A 1 307 ? 5.285 -7.812 -17.906 1 96.69 307 VAL A C 1
ATOM 2246 O O . VAL A 1 307 ? 4.082 -7.836 -18.172 1 96.69 307 VAL A O 1
ATOM 2249 N N . VAL A 1 308 ? 5.867 -6.742 -17.562 1 97.56 308 VAL A N 1
ATOM 2250 C CA . VAL A 1 308 ? 5.16 -5.484 -17.375 1 97.56 308 VAL A CA 1
ATOM 2251 C C . VAL A 1 308 ? 4.566 -5.02 -18.703 1 97.56 308 VAL A C 1
ATOM 2253 O O . VAL A 1 308 ? 3.395 -4.637 -18.766 1 97.56 308 VAL A O 1
ATOM 2256 N N . VAL A 1 309 ? 5.328 -5.051 -19.734 1 98.06 309 VAL A N 1
ATOM 2257 C CA . VAL A 1 309 ? 4.859 -4.625 -21.047 1 98.06 309 VAL A CA 1
ATOM 2258 C C . VAL A 1 309 ? 3.77 -5.574 -21.531 1 98.06 309 VAL A C 1
ATOM 2260 O O . VAL A 1 309 ? 2.781 -5.141 -22.141 1 98.06 309 VAL A O 1
ATOM 2263 N N . ALA A 1 310 ? 3.973 -6.82 -21.281 1 98.25 310 ALA A N 1
ATOM 2264 C CA . ALA A 1 310 ? 2.984 -7.816 -21.688 1 98.25 310 ALA A CA 1
ATOM 2265 C C . ALA A 1 310 ? 1.645 -7.566 -21 1 98.25 310 ALA A C 1
ATOM 2267 O O . ALA A 1 310 ? 0.596 -7.582 -21.641 1 98.25 310 ALA A O 1
ATOM 2268 N N . LEU A 1 311 ? 1.671 -7.348 -19.703 1 97.94 311 LEU A N 1
ATOM 2269 C CA . LEU A 1 311 ? 0.445 -7.109 -18.953 1 97.94 311 LEU A CA 1
ATOM 2270 C C . LEU A 1 311 ? -0.22 -5.809 -19.391 1 97.94 311 LEU A C 1
ATOM 2272 O O . LEU A 1 311 ? -1.447 -5.738 -19.5 1 97.94 311 LEU A O 1
ATOM 2276 N N . PHE A 1 312 ? 0.577 -4.797 -19.672 1 98.25 312 PHE A N 1
ATOM 2277 C CA . PHE A 1 312 ? 0.022 -3.539 -20.156 1 98.25 312 PHE A CA 1
ATOM 2278 C C . PHE A 1 312 ? -0.694 -3.742 -21.484 1 98.25 312 PHE A C 1
ATOM 2280 O O . PHE A 1 312 ? -1.824 -3.283 -21.656 1 98.25 312 PHE A O 1
ATOM 2287 N N . ALA A 1 313 ? -0.022 -4.406 -22.391 1 98.56 313 ALA A N 1
ATOM 2288 C CA . ALA A 1 313 ? -0.609 -4.68 -23.688 1 98.56 313 ALA A CA 1
ATOM 2289 C C . ALA A 1 313 ? -1.902 -5.48 -23.562 1 98.56 313 ALA A C 1
ATOM 2291 O O . ALA A 1 313 ? -2.863 -5.246 -24.297 1 98.56 313 ALA A O 1
ATOM 2292 N N . ALA A 1 314 ? -1.888 -6.406 -22.688 1 98.38 314 ALA A N 1
ATOM 2293 C CA . ALA A 1 314 ? -3.08 -7.223 -22.469 1 98.38 314 ALA A CA 1
ATOM 2294 C C . ALA A 1 314 ? -4.223 -6.379 -21.906 1 98.38 314 ALA A C 1
ATOM 2296 O O . ALA A 1 314 ? -5.383 -6.574 -22.266 1 98.38 314 ALA A O 1
ATOM 2297 N N . CYS A 1 315 ? -3.941 -5.504 -20.984 1 98.31 315 CYS A N 1
ATOM 2298 C CA . CYS A 1 315 ? -4.957 -4.598 -20.453 1 98.31 315 CYS A CA 1
ATOM 2299 C C . CYS A 1 315 ? -5.586 -3.779 -21.578 1 98.31 315 CYS A C 1
ATOM 2301 O O . CYS A 1 315 ? -6.809 -3.645 -21.641 1 98.31 315 CYS A O 1
ATOM 2303 N N . VAL A 1 316 ? -4.758 -3.26 -22.453 1 98.38 316 VAL A N 1
ATOM 2304 C CA . VAL A 1 316 ? -5.25 -2.473 -23.578 1 98.38 316 VAL A CA 1
ATOM 2305 C C . VAL A 1 316 ? -6.125 -3.346 -24.469 1 98.38 316 VAL A C 1
ATOM 2307 O O . VAL A 1 316 ? -7.172 -2.902 -24.953 1 98.38 316 VAL A O 1
ATOM 2310 N N . ALA A 1 317 ? -5.73 -4.516 -24.641 1 98.44 317 ALA A N 1
ATOM 2311 C CA . ALA A 1 317 ? -6.488 -5.445 -25.469 1 98.44 317 ALA A CA 1
ATOM 2312 C C . ALA A 1 317 ? -7.871 -5.703 -24.891 1 98.44 317 ALA A C 1
ATOM 2314 O O . ALA A 1 317 ? -8.867 -5.723 -25.609 1 98.44 317 ALA A O 1
ATOM 2315 N N . VAL A 1 318 ? -7.949 -5.953 -23.578 1 98 318 VAL A N 1
ATOM 2316 C CA . VAL A 1 318 ? -9.242 -6.195 -22.953 1 98 318 VAL A CA 1
ATOM 2317 C C . VAL A 1 318 ? -10.148 -4.988 -23.141 1 98 318 VAL A C 1
ATOM 2319 O O . VAL A 1 318 ? -11.328 -5.137 -23.453 1 98 318 VAL A O 1
ATOM 2322 N N . VAL A 1 319 ? -9.586 -3.812 -22.969 1 97.94 319 VAL A N 1
ATOM 2323 C CA . VAL A 1 319 ? -10.367 -2.586 -23.062 1 97.94 319 VAL A CA 1
ATOM 2324 C C . VAL A 1 319 ? -10.883 -2.42 -24.5 1 97.94 319 VAL A C 1
ATOM 2326 O O . VAL A 1 319 ? -12.055 -2.086 -24.703 1 97.94 319 VAL A O 1
ATOM 2329 N N . LEU A 1 320 ? -10.031 -2.67 -25.469 1 97.81 320 LEU A N 1
ATOM 2330 C CA . LEU A 1 320 ? -10.398 -2.469 -26.875 1 97.81 320 LEU A CA 1
ATOM 2331 C C . LEU A 1 320 ? -11.414 -3.52 -27.328 1 97.81 320 LEU A C 1
ATOM 2333 O O . LEU A 1 320 ? -12.328 -3.215 -28.094 1 97.81 320 LEU A O 1
ATOM 2337 N N . LEU A 1 321 ? -11.32 -4.707 -26.828 1 97 321 LEU A N 1
ATOM 2338 C CA . LEU A 1 321 ? -12.148 -5.816 -27.281 1 97 321 LEU A CA 1
ATOM 2339 C C . LEU A 1 321 ? -13.484 -5.836 -26.547 1 97 321 LEU A C 1
ATOM 2341 O O . LEU A 1 321 ? -14.445 -6.445 -27 1 97 321 LEU A O 1
ATOM 2345 N N . ASN A 1 322 ? -13.5 -5.227 -25.359 1 96.69 322 ASN A N 1
ATOM 2346 C CA . ASN A 1 322 ? -14.688 -5.332 -24.516 1 96.69 322 ASN A CA 1
ATOM 2347 C C . ASN A 1 322 ? -15.25 -3.955 -24.172 1 96.69 322 ASN A C 1
ATOM 2349 O O . ASN A 1 322 ? -15.734 -3.742 -23.047 1 96.69 322 ASN A O 1
ATOM 2353 N N . ARG A 1 323 ? -15.203 -3.01 -24.969 1 92.5 323 ARG A N 1
ATOM 2354 C CA . ARG A 1 323 ? -15.656 -1.647 -24.703 1 92.5 323 ARG A CA 1
ATOM 2355 C C . ARG A 1 323 ? -17.125 -1.626 -24.297 1 92.5 323 ARG A C 1
ATOM 2357 O O . ARG A 1 323 ? -17.516 -0.871 -23.406 1 92.5 323 ARG A O 1
ATOM 2364 N N . ALA A 1 324 ? -17.859 -2.492 -24.844 1 91.75 324 ALA A N 1
ATOM 2365 C CA . ALA A 1 324 ? -19.297 -2.531 -24.578 1 91.75 324 ALA A CA 1
ATOM 2366 C C . ALA A 1 324 ? -19.594 -3.184 -23.234 1 91.75 324 ALA A C 1
ATOM 2368 O O . ALA A 1 324 ? -20.625 -2.912 -22.625 1 91.75 324 ALA A O 1
ATOM 2369 N N . ASN A 1 325 ? -18.672 -3.914 -22.766 1 93.88 325 ASN A N 1
ATOM 2370 C CA . ASN A 1 325 ? -18.906 -4.66 -21.531 1 93.88 325 ASN A CA 1
ATOM 2371 C C . ASN A 1 325 ? -18.203 -4.016 -20.344 1 93.88 325 ASN A C 1
ATOM 2373 O O . ASN A 1 325 ? -18.078 -4.625 -19.281 1 93.88 325 ASN A O 1
ATOM 2377 N N . LEU A 1 326 ? -17.734 -2.9 -20.578 1 95.75 326 LEU A N 1
ATOM 2378 C CA . LEU A 1 326 ? -17.109 -2.131 -19.516 1 95.75 326 LEU A CA 1
ATOM 2379 C C . LEU A 1 326 ? -17.828 -0.808 -19.297 1 95.75 326 LEU A C 1
ATOM 2381 O O . LEU A 1 326 ? -17.359 0.243 -19.734 1 95.75 326 LEU A O 1
ATOM 2385 N N . PRO A 1 327 ? -18.906 -0.839 -18.562 1 93.38 327 PRO A N 1
ATOM 2386 C CA . PRO A 1 327 ? -19.766 0.338 -18.438 1 93.38 327 PRO A CA 1
ATOM 2387 C C . PRO A 1 327 ? -19.062 1.513 -17.75 1 93.38 327 PRO A C 1
ATOM 2389 O O . PRO A 1 327 ? -19.344 2.672 -18.062 1 93.38 327 PRO A O 1
ATOM 2392 N N . SER A 1 328 ? -18.234 1.264 -16.828 1 94.5 328 SER A N 1
ATOM 2393 C CA . SER A 1 328 ? -17.438 2.305 -16.203 1 94.5 328 SER A CA 1
ATOM 2394 C C . SER A 1 328 ? -15.961 1.919 -16.156 1 94.5 328 SER A C 1
ATOM 2396 O O . SER A 1 328 ? -15.484 1.376 -15.164 1 94.5 328 SER A O 1
ATOM 2398 N N . LEU A 1 329 ? -15.297 2.277 -17.125 1 95.94 329 LEU A N 1
ATOM 2399 C CA . LEU A 1 329 ? -13.875 1.952 -17.234 1 95.94 329 LEU A CA 1
ATOM 2400 C C . LEU A 1 329 ? -13.094 2.545 -16.062 1 95.94 329 LEU A C 1
ATOM 2402 O O . LEU A 1 329 ? -12.195 1.899 -15.523 1 95.94 329 LEU A O 1
ATOM 2406 N N . ARG A 1 330 ? -13.438 3.727 -15.648 1 94.69 330 ARG A N 1
ATOM 2407 C CA . ARG A 1 330 ? -12.766 4.391 -14.539 1 94.69 330 ARG A CA 1
ATOM 2408 C C . ARG A 1 330 ? -12.898 3.58 -13.25 1 94.69 330 ARG A C 1
ATOM 2410 O O . ARG A 1 330 ? -11.914 3.355 -12.547 1 94.69 330 ARG A O 1
ATOM 2417 N N . ALA A 1 331 ? -14.086 3.176 -12.938 1 94.88 331 ALA A N 1
ATOM 2418 C CA . ALA A 1 331 ? -14.352 2.422 -11.719 1 94.88 331 ALA A CA 1
ATOM 2419 C C . ALA A 1 331 ? -13.609 1.087 -11.727 1 94.88 331 ALA A C 1
ATOM 2421 O O . ALA A 1 331 ? -13.086 0.653 -10.695 1 94.88 331 ALA A O 1
ATOM 2422 N N . THR A 1 332 ? -13.594 0.474 -12.906 1 96.56 332 THR A N 1
ATOM 2423 C CA . THR A 1 332 ? -12.914 -0.808 -13.047 1 96.56 332 THR A CA 1
ATOM 2424 C C . THR A 1 332 ? -11.406 -0.643 -12.859 1 96.56 332 THR A C 1
ATOM 2426 O O . THR A 1 332 ? -10.773 -1.421 -12.148 1 96.56 332 THR A O 1
ATOM 2429 N N . LEU A 1 333 ? -10.875 0.339 -13.508 1 97.25 333 LEU A N 1
ATOM 2430 C CA . LEU A 1 333 ? -9.438 0.596 -13.398 1 97.25 333 LEU A CA 1
ATOM 2431 C C . LEU A 1 333 ? -9.07 0.985 -11.969 1 97.25 333 LEU A C 1
ATOM 2433 O O . LEU A 1 333 ? -8.016 0.58 -11.469 1 97.25 333 LEU A O 1
ATOM 2437 N N . ASP A 1 334 ? -9.898 1.708 -11.352 1 95.75 334 ASP A N 1
ATOM 2438 C CA . ASP A 1 334 ? -9.672 2.115 -9.969 1 95.75 334 ASP A CA 1
ATOM 2439 C C . ASP A 1 334 ? -9.656 0.908 -9.039 1 95.75 334 ASP A C 1
ATOM 2441 O O . ASP A 1 334 ? -8.766 0.77 -8.203 1 95.75 334 ASP A O 1
ATOM 2445 N N . ALA A 1 335 ? -10.648 0.074 -9.172 1 95.38 335 ALA A N 1
ATOM 2446 C CA . ALA A 1 335 ? -10.742 -1.13 -8.344 1 95.38 335 ALA A CA 1
ATOM 2447 C C . ALA A 1 335 ? -9.523 -2.027 -8.562 1 95.38 335 ALA A C 1
ATOM 2449 O O . ALA A 1 335 ? -8.992 -2.602 -7.605 1 95.38 335 ALA A O 1
ATOM 2450 N N . GLY A 1 336 ? -9.156 -2.162 -9.781 1 96.75 336 GLY A N 1
ATOM 2451 C CA . GLY A 1 336 ? -7.977 -2.957 -10.086 1 96.75 336 GLY A CA 1
ATOM 2452 C C . GLY A 1 336 ? -6.703 -2.395 -9.492 1 96.75 336 GLY A C 1
ATOM 2453 O O . GLY A 1 336 ? -5.898 -3.135 -8.922 1 96.75 336 GLY A O 1
ATOM 2454 N N . ALA A 1 337 ? -6.508 -1.127 -9.625 1 97.19 337 ALA A N 1
ATOM 2455 C CA . ALA A 1 337 ? -5.324 -0.475 -9.078 1 97.19 337 ALA A CA 1
ATOM 2456 C C . ALA A 1 337 ? -5.285 -0.595 -7.559 1 97.19 337 ALA A C 1
ATOM 2458 O O . ALA A 1 337 ? -4.25 -0.933 -6.98 1 97.19 337 ALA A O 1
ATOM 2459 N N . ASN A 1 338 ? -6.375 -0.341 -6.891 1 95.75 338 ASN A N 1
ATOM 2460 C CA . ASN A 1 338 ? -6.465 -0.397 -5.438 1 95.75 338 ASN A CA 1
ATOM 2461 C C . ASN A 1 338 ? -6.246 -1.814 -4.914 1 95.75 338 ASN A C 1
ATOM 2463 O O . ASN A 1 338 ? -5.73 -2.002 -3.812 1 95.75 338 ASN A O 1
ATOM 2467 N N . SER A 1 339 ? -6.582 -2.791 -5.711 1 95.62 339 SER A N 1
ATOM 2468 C CA . SER A 1 339 ? -6.492 -4.184 -5.281 1 95.62 339 SER A CA 1
ATOM 2469 C C . SER A 1 339 ? -5.039 -4.609 -5.094 1 95.62 339 SER A C 1
ATOM 2471 O O . SER A 1 339 ? -4.758 -5.578 -4.387 1 95.62 339 SER A O 1
ATOM 2473 N N . ALA A 1 340 ? -4.125 -3.924 -5.676 1 96.44 340 ALA A N 1
ATOM 2474 C CA . ALA A 1 340 ? -2.721 -4.32 -5.664 1 96.44 340 ALA A CA 1
ATOM 2475 C C . ALA A 1 340 ? -2.004 -3.766 -4.434 1 96.44 340 ALA A C 1
ATOM 2477 O O . ALA A 1 340 ? -0.926 -4.242 -4.07 1 96.44 340 ALA A O 1
ATOM 2478 N N . VAL A 1 341 ? -2.607 -2.865 -3.77 1 96.38 341 VAL A N 1
ATOM 2479 C CA . VAL A 1 341 ? -1.892 -2.02 -2.82 1 96.38 341 VAL A CA 1
ATOM 2480 C C . VAL A 1 341 ? -1.597 -2.805 -1.546 1 96.38 341 VAL A C 1
ATOM 2482 O O . VAL A 1 341 ? -0.444 -2.893 -1.115 1 96.38 341 VAL A O 1
ATOM 2485 N N . LEU A 1 342 ? -2.613 -3.434 -0.971 1 95.56 342 LEU A N 1
ATOM 2486 C CA . LEU A 1 342 ? -2.428 -4.148 0.286 1 95.56 342 LEU A CA 1
ATOM 2487 C C . LEU A 1 342 ? -1.535 -5.371 0.089 1 95.56 342 LEU A C 1
ATOM 2489 O O . LEU A 1 342 ? -0.616 -5.605 0.876 1 95.56 342 LEU A O 1
ATOM 2493 N N . PRO A 1 343 ? -1.681 -6.098 -0.969 1 94.62 343 PRO A N 1
ATOM 2494 C CA . PRO A 1 343 ? -0.841 -7.277 -1.18 1 94.62 343 PRO A CA 1
ATOM 2495 C C . PRO A 1 343 ? 0.638 -6.93 -1.333 1 94.62 343 PRO A C 1
ATOM 2497 O O . PRO A 1 343 ? 1.497 -7.598 -0.753 1 94.62 343 PRO A O 1
ATOM 2500 N N . VAL A 1 344 ? 0.931 -5.945 -2.1 1 96.44 344 VAL A N 1
ATOM 2501 C CA . VAL A 1 344 ? 2.336 -5.629 -2.334 1 96.44 344 VAL A CA 1
ATOM 2502 C C . VAL A 1 344 ? 2.988 -5.176 -1.031 1 96.44 344 VAL A C 1
ATOM 2504 O O . VAL A 1 344 ? 4.141 -5.52 -0.753 1 96.44 344 VAL A O 1
ATOM 2507 N N . LEU A 1 345 ? 2.299 -4.41 -0.215 1 96.81 345 LEU A N 1
ATOM 2508 C CA . LEU A 1 345 ? 2.854 -3.975 1.062 1 96.81 345 LEU A CA 1
ATOM 2509 C C . LEU A 1 345 ? 2.93 -5.137 2.045 1 96.81 345 LEU A C 1
ATOM 2511 O O . LEU A 1 345 ? 3.838 -5.195 2.877 1 96.81 345 LEU A O 1
ATOM 2515 N N . GLY A 1 346 ? 1.946 -6.031 1.976 1 94.25 346 GLY A N 1
ATOM 2516 C CA . GLY A 1 346 ? 1.989 -7.219 2.814 1 94.25 346 GLY A CA 1
ATOM 2517 C C . GLY A 1 346 ? 3.205 -8.086 2.555 1 94.25 346 GLY A C 1
ATOM 2518 O O . GLY A 1 346 ? 3.957 -8.406 3.479 1 94.25 346 GLY A O 1
ATOM 2519 N N . VAL A 1 347 ? 3.387 -8.398 1.309 1 93 347 VAL A N 1
ATOM 2520 C CA . VAL A 1 347 ? 4.543 -9.203 0.936 1 93 347 VAL A CA 1
ATOM 2521 C C . VAL A 1 347 ? 5.828 -8.43 1.211 1 93 347 VAL A C 1
ATOM 2523 O O . VAL A 1 347 ? 6.816 -9 1.68 1 93 347 VAL A O 1
ATOM 2526 N N . GLY A 1 348 ? 5.789 -7.18 0.888 1 95.44 348 GLY A N 1
ATOM 2527 C CA . GLY A 1 348 ? 6.934 -6.34 1.203 1 95.44 348 GLY A CA 1
ATOM 2528 C C . GLY A 1 348 ? 7.312 -6.375 2.672 1 95.44 348 GLY A C 1
ATOM 2529 O O . GLY A 1 348 ? 8.492 -6.398 3.014 1 95.44 348 GLY A O 1
ATOM 2530 N N . SER A 1 349 ? 6.371 -6.328 3.525 1 95.81 349 SER A N 1
ATOM 2531 C CA . SER A 1 349 ? 6.629 -6.367 4.961 1 95.81 349 SER A CA 1
ATOM 2532 C C . SER A 1 349 ? 7.27 -7.688 5.371 1 95.81 349 SER A C 1
ATOM 2534 O O . SER A 1 349 ? 8.133 -7.715 6.246 1 95.81 349 SER A O 1
ATOM 2536 N N . LEU A 1 350 ? 6.836 -8.727 4.785 1 92.5 350 LEU A N 1
ATOM 2537 C CA . LEU A 1 350 ? 7.465 -10.016 5.055 1 92.5 350 LEU A CA 1
ATOM 2538 C C . LEU A 1 350 ? 8.922 -10.016 4.609 1 92.5 350 LEU A C 1
ATOM 2540 O O . LEU A 1 350 ? 9.789 -10.562 5.297 1 92.5 350 LEU A O 1
ATOM 2544 N N . VAL A 1 351 ? 9.133 -9.43 3.473 1 93 351 VAL A N 1
ATOM 2545 C CA . VAL A 1 351 ? 10.492 -9.305 2.965 1 93 351 VAL A CA 1
ATOM 2546 C C . VAL A 1 351 ? 11.328 -8.445 3.912 1 93 351 VAL A C 1
ATOM 2548 O O . VAL A 1 351 ? 12.508 -8.727 4.137 1 93 351 VAL A O 1
ATOM 2551 N N . GLY A 1 352 ? 10.727 -7.375 4.43 1 95.56 352 GLY A N 1
ATOM 2552 C CA . GLY A 1 352 ? 11.398 -6.578 5.438 1 95.56 352 GLY A CA 1
ATOM 2553 C C . GLY A 1 352 ? 11.82 -7.383 6.652 1 95.56 352 GLY A C 1
ATOM 2554 O O . GLY A 1 352 ? 12.938 -7.238 7.145 1 95.56 352 GLY A O 1
ATOM 2555 N N . PHE A 1 353 ? 10.945 -8.195 7.152 1 94.94 353 PHE A N 1
ATOM 2556 C CA . PHE A 1 353 ? 11.273 -9.102 8.25 1 94.94 353 PHE A CA 1
ATOM 2557 C C . PHE A 1 353 ? 12.461 -9.984 7.879 1 94.94 353 PHE A C 1
ATOM 2559 O O . PHE A 1 353 ? 13.406 -10.125 8.664 1 94.94 353 PHE A O 1
ATOM 2566 N N . GLY A 1 354 ? 12.414 -10.523 6.727 1 91 354 GLY A N 1
ATOM 2567 C CA . GLY A 1 354 ? 13.508 -11.352 6.254 1 91 354 GLY A CA 1
ATOM 2568 C C . GLY A 1 354 ? 14.828 -10.609 6.195 1 91 354 GLY A C 1
ATOM 2569 O O . GLY A 1 354 ? 15.883 -11.172 6.52 1 91 354 GLY A O 1
ATOM 2570 N N . ALA A 1 355 ? 14.789 -9.383 5.758 1 93.06 355 ALA A N 1
ATOM 2571 C CA . ALA A 1 355 ? 16 -8.57 5.664 1 93.06 355 ALA A CA 1
ATOM 2572 C C . ALA A 1 355 ? 16.641 -8.391 7.035 1 93.06 355 ALA A C 1
ATOM 2574 O O . ALA A 1 355 ? 17.875 -8.445 7.16 1 93.06 355 ALA A O 1
ATOM 2575 N N . VAL A 1 356 ? 15.852 -8.156 8.023 1 95 356 VAL A N 1
ATOM 2576 C CA . VAL A 1 356 ? 16.375 -7.996 9.375 1 95 356 VAL A CA 1
ATOM 2577 C C . VAL A 1 356 ? 17 -9.305 9.852 1 95 356 VAL A C 1
ATOM 2579 O O . VAL A 1 356 ? 18.125 -9.312 10.375 1 95 356 VAL A O 1
ATOM 2582 N N . VAL A 1 357 ? 16.328 -10.359 9.648 1 91.62 357 VAL A N 1
ATOM 2583 C CA . VAL A 1 357 ? 16.812 -11.672 10.086 1 91.62 357 VAL A CA 1
ATOM 2584 C C . VAL A 1 357 ? 18.141 -11.984 9.398 1 91.62 357 VAL A C 1
ATOM 2586 O O . VAL A 1 357 ? 19.078 -12.445 10.047 1 91.62 357 VAL A O 1
ATOM 2589 N N . ALA A 1 358 ? 18.25 -11.672 8.141 1 90 358 ALA A N 1
ATOM 2590 C CA . ALA A 1 358 ? 19.438 -11.969 7.352 1 90 358 ALA A CA 1
ATOM 2591 C C . ALA A 1 358 ? 20.625 -11.125 7.805 1 90 358 ALA A C 1
ATOM 2593 O O . ALA A 1 358 ? 21.781 -11.5 7.598 1 90 358 ALA A O 1
ATOM 2594 N N . SER A 1 359 ? 20.328 -10 8.367 1 91.25 359 SER A N 1
ATOM 2595 C CA . SER A 1 359 ? 21.391 -9.086 8.773 1 91.25 359 SER A CA 1
ATOM 2596 C C . SER A 1 359 ? 21.938 -9.453 10.148 1 91.25 359 SER A C 1
ATOM 2598 O O . SER A 1 359 ? 23 -8.953 10.562 1 91.25 359 SER A O 1
ATOM 2600 N N . LEU A 1 360 ? 21.281 -10.367 10.859 1 93.12 360 LEU A N 1
ATOM 2601 C CA . LEU A 1 360 ? 21.703 -10.734 12.203 1 93.12 360 LEU A CA 1
ATOM 2602 C C . LEU A 1 360 ? 22.828 -11.758 12.156 1 93.12 360 LEU A C 1
ATOM 2604 O O . LEU A 1 360 ? 22.859 -12.617 11.266 1 93.12 360 LEU A O 1
ATOM 2608 N N . PRO A 1 361 ? 23.75 -11.727 13.156 1 90 361 PRO A N 1
ATOM 2609 C CA . PRO A 1 361 ? 24.875 -12.648 13.188 1 90 361 PRO A CA 1
ATOM 2610 C C . PRO A 1 361 ? 24.438 -14.117 13.234 1 90 361 PRO A C 1
ATOM 2612 O O . PRO A 1 361 ? 25.078 -14.977 12.617 1 90 361 PRO A O 1
ATOM 2615 N N . ALA A 1 362 ? 23.438 -14.344 13.836 1 90.06 362 ALA A N 1
ATOM 2616 C CA . ALA A 1 362 ? 22.969 -15.719 14 1 90.06 362 ALA A CA 1
ATOM 2617 C C . ALA A 1 362 ? 22.531 -16.312 12.664 1 90.06 362 ALA A C 1
ATOM 2619 O O . ALA A 1 362 ? 22.406 -17.531 12.531 1 90.06 362 ALA A O 1
ATOM 2620 N N . PHE A 1 363 ? 22.281 -15.484 11.742 1 86.19 363 PHE A N 1
ATOM 2621 C CA . PHE A 1 363 ? 21.812 -15.953 10.445 1 86.19 363 PHE A CA 1
ATOM 2622 C C . PHE A 1 363 ? 22.891 -16.75 9.734 1 86.19 363 PHE A C 1
ATOM 2624 O O . PHE A 1 363 ? 22.578 -17.641 8.922 1 86.19 363 PHE A O 1
ATOM 2631 N N . GLU A 1 364 ? 24.109 -16.484 9.992 1 84.25 364 GLU A N 1
ATOM 2632 C CA . GLU A 1 364 ? 25.203 -17.234 9.398 1 84.25 364 GLU A CA 1
ATOM 2633 C C . GLU A 1 364 ? 25.094 -18.719 9.734 1 84.25 364 GLU A C 1
ATOM 2635 O O . GLU A 1 364 ? 25.391 -19.578 8.891 1 84.25 364 GLU A O 1
ATOM 2640 N N . MET A 1 365 ? 24.672 -18.922 10.867 1 84.62 365 MET A N 1
ATOM 2641 C CA . MET A 1 365 ? 24.5 -20.312 11.281 1 84.62 365 MET A CA 1
ATOM 2642 C C . MET A 1 365 ? 23.375 -20.984 10.5 1 84.62 365 MET A C 1
ATOM 2644 O O . MET A 1 365 ? 23.484 -22.141 10.102 1 84.62 365 MET A O 1
ATOM 2648 N N . VAL A 1 366 ? 22.359 -20.297 10.297 1 80.69 366 VAL A N 1
ATOM 2649 C CA . VAL A 1 366 ? 21.219 -20.797 9.539 1 80.69 366 VAL A CA 1
ATOM 2650 C C . VAL A 1 366 ? 21.641 -21.047 8.086 1 80.69 366 VAL A C 1
ATOM 2652 O O . VAL A 1 366 ? 21.312 -22.094 7.516 1 80.69 366 VAL A O 1
ATOM 2655 N N . ARG A 1 367 ? 22.281 -20.125 7.582 1 81.88 367 ARG A N 1
ATOM 2656 C CA . ARG A 1 367 ? 22.75 -20.219 6.207 1 81.88 367 ARG A CA 1
ATOM 2657 C C . ARG A 1 367 ? 23.641 -21.453 6.02 1 81.88 367 ARG A C 1
ATOM 2659 O O . ARG A 1 367 ? 23.438 -22.234 5.082 1 81.88 367 ARG A O 1
ATOM 2666 N N . ASP A 1 368 ? 24.547 -21.672 6.93 1 84.88 368 ASP A N 1
ATOM 2667 C CA . ASP A 1 368 ? 25.469 -22.797 6.848 1 84.88 368 ASP A CA 1
ATOM 2668 C C . ASP A 1 368 ? 24.719 -24.125 6.949 1 84.88 368 ASP A C 1
ATOM 2670 O O . ASP A 1 368 ? 25.078 -25.094 6.27 1 84.88 368 ASP A O 1
ATOM 2674 N N . GLN A 1 369 ? 23.75 -24.172 7.688 1 83 369 GLN A N 1
ATOM 2675 C CA . GLN A 1 369 ? 22.953 -25.391 7.84 1 83 369 GLN A CA 1
ATOM 2676 C C . GLN A 1 369 ? 22.188 -25.703 6.562 1 83 369 GLN A C 1
ATOM 2678 O O . GLN A 1 369 ? 22.062 -26.859 6.176 1 83 369 GLN A O 1
ATOM 2683 N N . VAL A 1 370 ? 21.672 -24.703 5.945 1 82.38 370 VAL A N 1
ATOM 2684 C CA . VAL A 1 370 ? 20.891 -24.891 4.719 1 82.38 370 VAL A CA 1
ATOM 2685 C C . VAL A 1 370 ? 21.828 -25.328 3.588 1 82.38 370 VAL A C 1
ATOM 2687 O O . VAL A 1 370 ? 21.484 -26.234 2.822 1 82.38 370 VAL A O 1
ATOM 2690 N N . LEU A 1 371 ? 22.953 -24.734 3.557 1 80.81 371 LEU A N 1
ATOM 2691 C CA . LEU A 1 371 ? 23.922 -25.062 2.506 1 80.81 371 LEU A CA 1
ATOM 2692 C C . LEU A 1 371 ? 24.547 -26.422 2.75 1 80.81 371 LEU A C 1
ATOM 2694 O O . LEU A 1 371 ? 25.094 -27.031 1.825 1 80.81 371 LEU A O 1
ATOM 2698 N N . GLY A 1 372 ? 24.344 -26.828 3.951 1 81.31 372 GLY A N 1
ATOM 2699 C CA . GLY A 1 372 ? 24.938 -28.109 4.316 1 81.31 372 GLY A CA 1
ATOM 2700 C C . GLY A 1 372 ? 24 -29.281 4.102 1 81.31 372 GLY A C 1
ATOM 2701 O O . GLY A 1 372 ? 24.406 -30.438 4.266 1 81.31 372 GLY A O 1
ATOM 2702 N N . ILE A 1 373 ? 22.844 -28.922 3.729 1 83.31 373 ILE A N 1
ATOM 2703 C CA . ILE A 1 373 ? 21.891 -30 3.459 1 83.31 373 ILE A CA 1
ATOM 2704 C C . ILE A 1 373 ? 22.422 -30.875 2.33 1 83.31 373 ILE A C 1
ATOM 2706 O O . ILE A 1 373 ? 22.938 -30.375 1.328 1 83.31 373 ILE A O 1
ATOM 2710 N N . GLY A 1 374 ? 22.359 -32.125 2.504 1 78.69 374 GLY A N 1
ATOM 2711 C CA . GLY A 1 374 ? 22.828 -33.094 1.515 1 78.69 374 GLY A CA 1
ATOM 2712 C C . GLY A 1 374 ? 21.984 -33.094 0.25 1 78.69 374 GLY A C 1
ATOM 2713 O O . GLY A 1 374 ? 20.891 -32.531 0.221 1 78.69 374 GLY A O 1
ATOM 2714 N N . GLY A 1 375 ? 22.5 -33.5 -0.957 1 85.25 375 GLY A N 1
ATOM 2715 C CA . GLY A 1 375 ? 21.781 -33.656 -2.209 1 85.25 375 GLY A CA 1
ATOM 2716 C C . GLY A 1 375 ? 22.188 -32.625 -3.252 1 85.25 375 GLY A C 1
ATOM 2717 O O . GLY A 1 375 ? 21.719 -32.656 -4.391 1 85.25 375 GLY A O 1
ATOM 2718 N N . GLY A 1 376 ? 23.078 -31.703 -2.809 1 89.88 376 GLY A N 1
ATOM 2719 C CA . GLY A 1 376 ? 23.578 -30.75 -3.789 1 89.88 376 GLY A CA 1
ATOM 2720 C C . GLY A 1 376 ? 22.859 -29.406 -3.734 1 89.88 376 GLY A C 1
ATOM 2721 O O . GLY A 1 376 ? 21.922 -29.234 -2.953 1 89.88 376 GLY A O 1
ATOM 2722 N N . PRO A 1 377 ? 23.312 -28.484 -4.531 1 92.62 377 PRO A N 1
ATOM 2723 C CA . PRO A 1 377 ? 22.812 -27.109 -4.5 1 92.62 377 PRO A CA 1
ATOM 2724 C C . PRO A 1 377 ? 21.344 -27 -4.902 1 92.62 377 PRO A C 1
ATOM 2726 O O . PRO A 1 377 ? 20.609 -26.156 -4.383 1 92.62 377 PRO A O 1
ATOM 2729 N N . LEU A 1 378 ? 20.891 -27.812 -5.82 1 95.19 378 LEU A N 1
ATOM 2730 C CA . LEU A 1 378 ? 19.5 -27.766 -6.246 1 95.19 378 LEU A CA 1
ATOM 2731 C C . LEU A 1 378 ? 18.578 -28.172 -5.113 1 95.19 378 LEU A C 1
ATOM 2733 O O . LEU A 1 378 ? 17.531 -27.547 -4.898 1 95.19 378 LEU A O 1
ATOM 2737 N N . VAL A 1 379 ? 18.953 -29.172 -4.383 1 94.75 379 VAL A N 1
ATOM 2738 C CA . VAL A 1 379 ? 18.156 -29.656 -3.26 1 94.75 379 VAL A CA 1
ATOM 2739 C C . VAL A 1 379 ? 18.156 -28.625 -2.139 1 94.75 379 VAL A C 1
ATOM 2741 O O . VAL A 1 379 ? 17.109 -28.328 -1.545 1 94.75 379 VAL A O 1
ATOM 2744 N N . SER A 1 380 ? 19.297 -28.109 -1.859 1 94.31 380 SER A N 1
ATOM 2745 C CA . SER A 1 380 ? 19.391 -27.109 -0.802 1 94.31 380 SER A CA 1
ATOM 2746 C C . SER A 1 380 ? 18.562 -25.875 -1.138 1 94.31 380 SER A C 1
ATOM 2748 O O . SER A 1 380 ? 17.922 -25.281 -0.261 1 94.31 380 SER A O 1
ATOM 2750 N N . LEU A 1 381 ? 18.625 -25.406 -2.367 1 94.94 381 LEU A N 1
ATOM 2751 C CA . LEU A 1 381 ? 17.812 -24.281 -2.807 1 94.94 381 LEU A CA 1
ATOM 2752 C C . LEU A 1 381 ? 16.328 -24.578 -2.664 1 94.94 381 LEU A C 1
ATOM 2754 O O . LEU A 1 381 ? 15.562 -23.734 -2.186 1 94.94 381 LEU A O 1
ATOM 2758 N N . ALA A 1 382 ? 15.953 -25.734 -3.094 1 95.06 382 ALA A N 1
ATOM 2759 C CA . ALA A 1 382 ? 14.555 -26.156 -2.99 1 95.06 382 ALA A CA 1
ATOM 2760 C C . ALA A 1 382 ? 14.094 -26.172 -1.535 1 95.06 382 ALA A C 1
ATOM 2762 O O . ALA A 1 382 ? 12.992 -25.703 -1.224 1 95.06 382 ALA A O 1
ATOM 2763 N N . VAL A 1 383 ? 14.883 -26.656 -0.673 1 92.06 383 VAL A N 1
ATOM 2764 C CA . VAL A 1 383 ? 14.539 -26.75 0.743 1 92.06 383 VAL A CA 1
ATOM 2765 C C . VAL A 1 383 ? 14.477 -25.359 1.354 1 92.06 383 VAL A C 1
ATOM 2767 O O . VAL A 1 383 ? 13.562 -25.047 2.121 1 92.06 383 VAL A O 1
ATOM 2770 N N . ALA A 1 384 ? 15.414 -24.531 1.022 1 91.5 384 ALA A N 1
ATOM 2771 C CA . ALA A 1 384 ? 15.461 -23.172 1.556 1 91.5 384 ALA A CA 1
ATOM 2772 C C . ALA A 1 384 ? 14.211 -22.391 1.172 1 91.5 384 ALA A C 1
ATOM 2774 O O . ALA A 1 384 ? 13.578 -21.766 2.023 1 91.5 384 ALA A O 1
ATOM 2775 N N . THR A 1 385 ? 13.875 -22.406 -0.094 1 93.38 385 THR A N 1
ATOM 2776 C CA . THR A 1 385 ? 12.703 -21.672 -0.564 1 93.38 385 THR A CA 1
ATOM 2777 C C . THR A 1 385 ? 11.43 -22.281 0.011 1 93.38 385 THR A C 1
ATOM 2779 O O . THR A 1 385 ? 10.5 -21.547 0.374 1 93.38 385 THR A O 1
ATOM 2782 N N . ASN A 1 386 ? 11.391 -23.578 0.126 1 91.81 386 ASN A N 1
ATOM 2783 C CA . ASN A 1 386 ? 10.227 -24.281 0.655 1 91.81 386 ASN A CA 1
ATOM 2784 C C . ASN A 1 386 ? 10 -23.953 2.129 1 91.81 386 ASN A C 1
ATOM 2786 O O . ASN A 1 386 ? 8.883 -23.641 2.535 1 91.81 386 ASN A O 1
ATOM 2790 N N . VAL A 1 387 ? 10.992 -24.031 2.873 1 85.19 387 VAL A N 1
ATOM 2791 C CA . VAL A 1 387 ? 10.898 -23.828 4.316 1 85.19 387 VAL A CA 1
ATOM 2792 C C . VAL A 1 387 ? 10.516 -22.375 4.605 1 85.19 387 VAL A C 1
ATOM 2794 O O . VAL A 1 387 ? 9.656 -22.109 5.445 1 85.19 387 VAL A O 1
ATOM 2797 N N . LEU A 1 388 ? 11.148 -21.484 3.902 1 85.5 388 LEU A N 1
ATOM 2798 C CA . LEU A 1 388 ? 10.859 -20.078 4.137 1 85.5 388 LEU A CA 1
ATOM 2799 C C . LEU A 1 388 ? 9.445 -19.734 3.672 1 85.5 388 LEU A C 1
ATOM 2801 O O . LEU A 1 388 ? 8.773 -18.906 4.293 1 85.5 388 LEU A O 1
ATOM 2805 N N . ALA A 1 389 ? 9.008 -20.312 2.59 1 88 389 ALA A N 1
ATOM 2806 C CA . ALA A 1 389 ? 7.629 -20.125 2.143 1 88 389 ALA A CA 1
ATOM 2807 C C . ALA A 1 389 ? 6.641 -20.672 3.164 1 88 389 ALA A C 1
ATOM 2809 O O . ALA A 1 389 ? 5.605 -20.062 3.434 1 88 389 ALA A O 1
ATOM 2810 N N . ALA A 1 390 ? 6.918 -21.812 3.709 1 83.94 390 ALA A N 1
ATOM 2811 C CA . ALA A 1 390 ? 6.066 -22.438 4.719 1 83.94 390 ALA A CA 1
ATOM 2812 C C . ALA A 1 390 ? 5.984 -21.562 5.973 1 83.94 390 ALA A C 1
ATOM 2814 O O . ALA A 1 390 ? 4.902 -21.375 6.539 1 83.94 390 ALA A O 1
ATOM 2815 N N . LEU A 1 391 ? 7.098 -21.031 6.309 1 76.06 391 LEU A N 1
ATOM 2816 C CA . LEU A 1 391 ? 7.188 -20.25 7.539 1 76.06 391 LEU A CA 1
ATOM 2817 C C . LEU A 1 391 ? 6.461 -18.922 7.395 1 76.06 391 LEU A C 1
ATOM 2819 O O . LEU A 1 391 ? 5.844 -18.438 8.344 1 76.06 391 LEU A O 1
ATOM 2823 N N . THR A 1 392 ? 6.527 -18.391 6.242 1 75.88 392 THR A N 1
ATOM 2824 C CA . THR A 1 392 ? 5.91 -17.094 6.035 1 75.88 392 THR A CA 1
ATOM 2825 C C . THR A 1 392 ? 4.461 -17.234 5.582 1 75.88 392 THR A C 1
ATOM 2827 O O . THR A 1 392 ? 3.693 -16.281 5.602 1 75.88 392 THR A O 1
ATOM 2830 N N . GLY A 1 393 ? 4.082 -18.5 5.223 1 77.44 393 GLY A N 1
ATOM 2831 C CA . GLY A 1 393 ? 2.76 -18.703 4.648 1 77.44 393 GLY A CA 1
ATOM 2832 C C . GLY A 1 393 ? 2.559 -17.953 3.344 1 77.44 393 GLY A C 1
ATOM 2833 O O . GLY A 1 393 ? 1.44 -17.547 3.021 1 77.44 393 GLY A O 1
ATOM 2834 N N . SER A 1 394 ? 3.602 -17.641 2.707 1 84.31 394 SER A N 1
ATOM 2835 C CA . SER A 1 394 ? 3.609 -16.891 1.456 1 84.31 394 SER A CA 1
ATOM 2836 C C . SER A 1 394 ? 4.727 -17.359 0.532 1 84.31 394 SER A C 1
ATOM 2838 O O . SER A 1 394 ? 5.906 -17.266 0.874 1 84.31 394 SER A O 1
ATOM 2840 N N . ALA A 1 395 ? 4.281 -17.875 -0.572 1 91.69 395 ALA A N 1
ATOM 2841 C CA . ALA A 1 395 ? 5.281 -18.344 -1.532 1 91.69 395 ALA A CA 1
ATOM 2842 C C . ALA A 1 395 ? 6.148 -17.172 -2.018 1 91.69 395 ALA A C 1
ATOM 2844 O O . ALA A 1 395 ? 7.367 -17.312 -2.141 1 91.69 395 ALA A O 1
ATOM 2845 N N . SER A 1 396 ? 5.52 -16.078 -2.295 1 90.88 396 SER A N 1
ATOM 2846 C CA . SER A 1 396 ? 6.258 -14.922 -2.805 1 90.88 396 SER A CA 1
ATOM 2847 C C . SER A 1 396 ? 7.199 -14.359 -1.746 1 90.88 396 SER A C 1
ATOM 2849 O O . SER A 1 396 ? 8.352 -14.039 -2.043 1 90.88 396 SER A O 1
ATOM 2851 N N . GLY A 1 397 ? 6.711 -14.25 -0.535 1 88.19 397 GLY A N 1
ATOM 2852 C CA . GLY A 1 397 ? 7.551 -13.766 0.548 1 88.19 397 GLY A CA 1
ATOM 2853 C C . GLY A 1 397 ? 8.742 -14.664 0.832 1 88.19 397 GLY A C 1
ATOM 2854 O O . GLY A 1 397 ? 9.875 -14.195 0.924 1 88.19 397 GLY A O 1
ATOM 2855 N N . GLY A 1 398 ? 8.477 -15.914 0.979 1 89.62 398 GLY A N 1
ATOM 2856 C CA . GLY A 1 398 ? 9.539 -16.875 1.238 1 89.62 398 GLY A CA 1
ATOM 2857 C C . GLY A 1 398 ? 10.586 -16.922 0.137 1 89.62 398 GLY A C 1
ATOM 2858 O O . GLY A 1 398 ? 11.789 -16.969 0.414 1 89.62 398 GLY A O 1
ATOM 2859 N N . LEU A 1 399 ? 10.094 -16.906 -1.069 1 94.31 399 LEU A N 1
ATOM 2860 C CA . LEU A 1 399 ? 10.977 -16.938 -2.23 1 94.31 399 LEU A CA 1
ATOM 2861 C C . LEU A 1 399 ? 11.883 -15.711 -2.256 1 94.31 399 LEU A C 1
ATOM 2863 O O . LEU A 1 399 ? 13.086 -15.828 -2.506 1 94.31 399 LEU A O 1
ATOM 2867 N N . THR A 1 400 ? 11.344 -14.562 -1.988 1 92.25 400 THR A N 1
ATOM 2868 C CA . THR A 1 400 ? 12.117 -13.328 -2.01 1 92.25 400 THR A CA 1
ATOM 2869 C C . THR A 1 400 ? 13.164 -13.312 -0.899 1 92.25 400 THR A C 1
ATOM 2871 O O . THR A 1 400 ? 14.312 -12.945 -1.127 1 92.25 400 THR A O 1
ATOM 2874 N N . ILE A 1 401 ? 12.742 -13.75 0.27 1 88.06 401 ILE A N 1
ATOM 2875 C CA . ILE A 1 401 ? 13.672 -13.789 1.395 1 88.06 401 ILE A CA 1
ATOM 2876 C C . ILE A 1 401 ? 14.812 -14.758 1.091 1 88.06 401 ILE A C 1
ATOM 2878 O O . ILE A 1 401 ? 15.984 -14.438 1.312 1 88.06 401 ILE A O 1
ATOM 2882 N N . ALA A 1 402 ? 14.492 -15.891 0.573 1 92.38 402 ALA A N 1
ATOM 2883 C CA . ALA A 1 402 ? 15.492 -16.906 0.253 1 92.38 402 ALA A CA 1
ATOM 2884 C C . ALA A 1 402 ? 16.5 -16.375 -0.769 1 92.38 402 ALA A C 1
ATOM 2886 O O . ALA A 1 402 ? 17.703 -16.531 -0.591 1 92.38 402 ALA A O 1
ATOM 2887 N N . LEU A 1 403 ? 16.031 -15.75 -1.779 1 94.38 403 LEU A N 1
ATOM 2888 C CA . LEU A 1 403 ? 16.906 -15.344 -2.875 1 94.38 403 LEU A CA 1
ATOM 2889 C C . LEU A 1 403 ? 17.672 -14.07 -2.52 1 94.38 403 LEU A C 1
ATOM 2891 O O . LEU A 1 403 ? 18.812 -13.875 -2.967 1 94.38 403 LEU A O 1
ATOM 2895 N N . ASP A 1 404 ? 17.047 -13.266 -1.769 1 88.38 404 ASP A N 1
ATOM 2896 C CA . ASP A 1 404 ? 17.734 -12.07 -1.303 1 88.38 404 ASP A CA 1
ATOM 2897 C C . ASP A 1 404 ? 18.922 -12.438 -0.421 1 88.38 404 ASP A C 1
ATOM 2899 O O . ASP A 1 404 ? 19.969 -11.773 -0.462 1 88.38 404 ASP A O 1
ATOM 290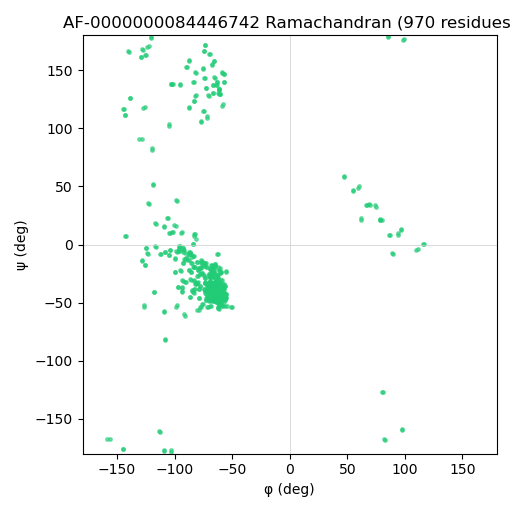3 N N . THR A 1 405 ? 18.797 -13.469 0.322 1 85.5 405 THR A N 1
ATOM 2904 C CA . THR A 1 405 ? 19.797 -13.836 1.31 1 85.5 405 THR A CA 1
ATOM 2905 C C . THR A 1 405 ? 20.797 -14.828 0.718 1 85.5 405 THR A C 1
ATOM 2907 O O . THR A 1 405 ? 22 -14.75 0.999 1 85.5 405 THR A O 1
ATOM 2910 N N . LEU A 1 406 ? 20.297 -15.75 -0.041 1 90.62 406 LEU A N 1
ATOM 2911 C CA . LEU A 1 406 ? 21.156 -16.844 -0.483 1 90.62 406 LEU A CA 1
ATOM 2912 C C . LEU A 1 406 ? 21.406 -16.766 -1.986 1 90.62 406 LEU A C 1
ATOM 2914 O O . LEU A 1 406 ? 22.219 -17.516 -2.523 1 90.62 406 LEU A O 1
ATOM 2918 N N . GLY A 1 407 ? 20.719 -15.883 -2.613 1 92.12 407 GLY A N 1
ATOM 2919 C CA . GLY A 1 407 ? 20.828 -15.742 -4.055 1 92.12 407 GLY A CA 1
ATOM 2920 C C . GLY A 1 407 ? 22.266 -15.625 -4.527 1 92.12 407 GLY A C 1
ATOM 2921 O O . GLY A 1 407 ? 22.719 -16.406 -5.379 1 92.12 407 GLY A O 1
ATOM 2922 N N . PRO A 1 408 ? 23.031 -14.688 -3.98 1 91.56 408 PRO A N 1
ATOM 2923 C CA . PRO A 1 408 ? 24.422 -14.523 -4.391 1 91.56 408 PRO A CA 1
ATOM 2924 C C . PRO A 1 408 ? 25.266 -15.789 -4.184 1 91.56 408 PRO A C 1
ATOM 2926 O O . PRO A 1 408 ? 26.125 -16.109 -5.008 1 91.56 408 PRO A O 1
ATOM 2929 N N . THR A 1 409 ? 24.984 -16.453 -3.154 1 91.31 409 THR A N 1
ATOM 2930 C CA . THR A 1 409 ? 25.703 -17.703 -2.887 1 91.31 409 THR A CA 1
ATOM 2931 C C . THR A 1 409 ? 25.391 -18.734 -3.955 1 91.31 409 THR A C 1
ATOM 2933 O O . THR A 1 409 ? 26.297 -19.406 -4.457 1 91.31 409 THR A O 1
ATOM 2936 N N . TYR A 1 410 ? 24.219 -18.906 -4.281 1 94.44 410 TYR A N 1
ATOM 2937 C CA . TYR A 1 410 ? 23.844 -19.891 -5.285 1 94.44 410 TYR A CA 1
ATOM 2938 C C . TYR A 1 410 ? 24.375 -19.5 -6.66 1 94.44 410 TYR A C 1
ATOM 2940 O O . TYR A 1 410 ? 24.719 -20.375 -7.469 1 94.44 410 TYR A O 1
ATOM 2948 N N . LEU A 1 411 ? 24.438 -18.219 -6.898 1 94.94 411 LEU A N 1
ATOM 2949 C CA . LEU A 1 411 ? 25.016 -17.75 -8.148 1 94.94 411 LEU A CA 1
ATOM 2950 C C . LEU A 1 411 ? 26.484 -18.172 -8.25 1 94.94 411 LEU A C 1
ATOM 2952 O O . LEU A 1 411 ? 26.953 -18.594 -9.305 1 94.94 411 LEU A O 1
ATOM 2956 N N . ARG A 1 412 ? 27.188 -17.984 -7.207 1 94.75 412 ARG A N 1
ATOM 2957 C CA . ARG A 1 412 ? 28.594 -18.391 -7.168 1 94.75 412 ARG A CA 1
ATOM 2958 C C . ARG A 1 412 ? 28.75 -19.891 -7.371 1 94.75 412 ARG A C 1
ATOM 2960 O O . ARG A 1 412 ? 29.594 -20.328 -8.156 1 94.75 412 ARG A O 1
ATOM 2967 N N . ILE A 1 413 ? 27.984 -20.625 -6.715 1 93.62 413 ILE A N 1
ATOM 2968 C CA . ILE A 1 413 ? 28.031 -22.078 -6.824 1 93.62 413 ILE A CA 1
ATOM 2969 C C . ILE A 1 413 ? 27.703 -22.484 -8.258 1 93.62 413 ILE A C 1
ATOM 2971 O O . ILE A 1 413 ? 28.344 -23.391 -8.812 1 93.62 413 ILE A O 1
ATOM 2975 N N . ALA A 1 414 ? 26.688 -21.906 -8.836 1 95.06 414 ALA A N 1
ATOM 2976 C CA . ALA A 1 414 ? 26.297 -22.203 -10.203 1 95.06 414 ALA A CA 1
ATOM 2977 C C . ALA A 1 414 ? 27.422 -21.922 -11.18 1 95.06 414 ALA A C 1
ATOM 2979 O O . ALA A 1 414 ? 27.656 -22.703 -12.125 1 95.06 414 ALA A O 1
ATOM 2980 N N . ALA A 1 415 ? 28.078 -20.859 -10.945 1 95.19 415 ALA A N 1
ATOM 2981 C CA . ALA A 1 415 ? 29.219 -20.516 -11.797 1 95.19 415 ALA A CA 1
ATOM 2982 C C . ALA A 1 415 ? 30.328 -21.531 -11.656 1 95.19 415 ALA A C 1
ATOM 2984 O O . ALA A 1 415 ? 30.953 -21.922 -12.648 1 95.19 415 ALA A O 1
ATOM 2985 N N . GLU A 1 416 ? 30.578 -21.922 -10.516 1 95.31 416 GLU A N 1
ATOM 2986 C CA . GLU A 1 416 ? 31.656 -22.859 -10.219 1 95.31 416 GLU A CA 1
ATOM 2987 C C . GLU A 1 416 ? 31.344 -24.266 -10.742 1 95.31 416 GLU A C 1
ATOM 2989 O O . GLU A 1 416 ? 32.219 -24.969 -11.227 1 95.31 416 GLU A O 1
ATOM 2994 N N . GLN A 1 417 ? 30.141 -24.641 -10.656 1 93.5 417 GLN A N 1
ATOM 2995 C CA . GLN A 1 417 ? 29.766 -26.016 -10.977 1 93.5 417 GLN A CA 1
ATOM 2996 C C . GLN A 1 417 ? 29.094 -26.109 -12.344 1 93.5 417 GLN A C 1
ATOM 2998 O O . GLN A 1 417 ? 28.734 -27.188 -12.797 1 93.5 417 GLN A O 1
ATOM 3003 N N . GLY A 1 418 ? 28.875 -25.016 -12.945 1 93.44 418 GLY A N 1
ATOM 3004 C CA . GLY A 1 418 ? 28.281 -24.984 -14.273 1 93.44 418 GLY A CA 1
ATOM 3005 C C . GLY A 1 418 ? 26.797 -25.281 -14.281 1 93.44 418 GLY A C 1
ATOM 3006 O O . GLY A 1 418 ? 26.297 -25.938 -15.195 1 93.44 418 GLY A O 1
ATOM 3007 N N . ILE A 1 419 ? 26.125 -24.922 -13.297 1 94.56 419 ILE A N 1
ATOM 3008 C CA . ILE A 1 419 ? 24.672 -25.125 -13.211 1 94.56 419 ILE A CA 1
ATOM 3009 C C . ILE A 1 419 ? 23.953 -24.016 -13.969 1 94.56 419 ILE A C 1
ATOM 3011 O O . ILE A 1 419 ? 24.25 -22.828 -13.758 1 94.56 419 ILE A O 1
ATOM 3015 N N . ASP A 1 420 ? 23.094 -24.438 -14.828 1 96.19 420 ASP A N 1
ATOM 3016 C CA . ASP A 1 420 ? 22.312 -23.453 -15.586 1 96.19 420 ASP A CA 1
ATOM 3017 C C . ASP A 1 420 ? 21.422 -22.625 -14.672 1 96.19 420 ASP A C 1
ATOM 3019 O O . ASP A 1 420 ? 20.719 -23.172 -13.82 1 96.19 420 ASP A O 1
ATOM 3023 N N . LEU A 1 421 ? 21.359 -21.359 -14.906 1 96.44 421 LEU A N 1
ATOM 3024 C CA . LEU A 1 421 ? 20.594 -20.453 -14.047 1 96.44 421 LEU A CA 1
ATOM 3025 C C . LEU A 1 421 ? 19.094 -20.625 -14.266 1 96.44 421 LEU A C 1
ATOM 3027 O O . LEU A 1 421 ? 18.297 -20.375 -13.359 1 96.44 421 LEU A O 1
ATOM 3031 N N . GLY A 1 422 ? 18.734 -21.016 -15.453 1 96.69 422 GLY A N 1
ATOM 3032 C CA . GLY A 1 422 ? 17.328 -21.328 -15.688 1 96.69 422 GLY A CA 1
ATOM 3033 C C . GLY A 1 422 ? 16.828 -22.484 -14.836 1 96.69 422 GLY A C 1
ATOM 3034 O O . GLY A 1 422 ? 15.664 -22.484 -14.414 1 96.69 422 GLY A O 1
ATOM 3035 N N . LEU A 1 423 ? 17.719 -23.422 -14.656 1 96.5 423 LEU A N 1
ATOM 3036 C CA . LEU A 1 423 ? 17.391 -24.547 -13.797 1 96.5 423 LEU A CA 1
ATOM 3037 C C . LEU A 1 423 ? 17.203 -24.094 -12.352 1 96.5 423 LEU A C 1
ATOM 3039 O O . LEU A 1 423 ? 16.25 -24.5 -11.68 1 96.5 423 LEU A O 1
ATOM 3043 N N . LEU A 1 424 ? 18.078 -23.25 -11.859 1 96.94 424 LEU A N 1
ATOM 3044 C CA . LEU A 1 424 ? 17.953 -22.688 -10.523 1 96.94 424 LEU A CA 1
ATOM 3045 C C . LEU A 1 424 ? 16.641 -21.922 -10.375 1 96.94 424 LEU A C 1
ATOM 3047 O O . LEU A 1 424 ? 15.953 -22.031 -9.359 1 96.94 424 LEU A O 1
ATOM 3051 N N . HIS A 1 425 ? 16.328 -21.156 -11.398 1 97.19 425 HIS A N 1
ATOM 3052 C CA . HIS A 1 425 ? 15.086 -20.406 -11.445 1 97.19 425 HIS A CA 1
ATOM 3053 C C . HIS A 1 425 ? 13.875 -21.312 -11.242 1 97.19 425 HIS A C 1
ATOM 3055 O O . HIS A 1 425 ? 13.047 -21.047 -10.367 1 97.19 425 HIS A O 1
ATOM 3061 N N . ARG A 1 426 ? 13.797 -22.328 -12.016 1 97.19 426 ARG A N 1
ATOM 3062 C CA . ARG A 1 426 ? 12.641 -23.219 -12 1 97.19 426 ARG A CA 1
ATOM 3063 C C . ARG A 1 426 ? 12.562 -23.984 -10.688 1 97.19 426 ARG A C 1
ATOM 3065 O O . ARG A 1 426 ? 11.477 -24.156 -10.125 1 97.19 426 ARG A O 1
ATOM 3072 N N . VAL A 1 427 ? 13.664 -24.438 -10.156 1 96.56 427 VAL A N 1
ATOM 3073 C CA . VAL A 1 427 ? 13.711 -25.172 -8.898 1 96.56 427 VAL A CA 1
ATOM 3074 C C . VAL A 1 427 ? 13.266 -24.266 -7.754 1 96.56 427 VAL A C 1
ATOM 3076 O O . VAL A 1 427 ? 12.5 -24.672 -6.883 1 96.56 427 VAL A O 1
ATOM 3079 N N . ALA A 1 428 ? 13.727 -23.031 -7.773 1 96.56 428 ALA A N 1
ATOM 3080 C CA . ALA A 1 428 ? 13.367 -22.094 -6.723 1 96.56 428 ALA A CA 1
ATOM 3081 C C . ALA A 1 428 ? 11.867 -21.797 -6.723 1 96.56 428 ALA A C 1
ATOM 3083 O O . ALA A 1 428 ? 11.234 -21.797 -5.668 1 96.56 428 ALA A O 1
ATOM 3084 N N . VAL A 1 429 ? 11.297 -21.625 -7.879 1 96.44 429 VAL A N 1
ATOM 3085 C CA . VAL A 1 429 ? 9.891 -21.25 -8.008 1 96.44 429 VAL A CA 1
ATOM 3086 C C . VAL A 1 429 ? 9 -22.422 -7.602 1 96.44 429 VAL A C 1
ATOM 3088 O O . VAL A 1 429 ? 8.055 -22.25 -6.828 1 96.44 429 VAL A O 1
ATOM 3091 N N . ILE A 1 430 ? 9.305 -23.594 -8.133 1 96 430 ILE A N 1
ATOM 3092 C CA . ILE A 1 430 ? 8.508 -24.766 -7.797 1 96 430 ILE A CA 1
ATOM 3093 C C . ILE A 1 430 ? 8.672 -25.078 -6.312 1 96 430 ILE A C 1
ATOM 3095 O O . ILE A 1 430 ? 7.703 -25.438 -5.637 1 96 430 ILE A O 1
ATOM 3099 N N . GLY A 1 431 ? 9.859 -24.953 -5.844 1 94.06 431 GLY A N 1
ATOM 3100 C CA . GLY A 1 431 ? 10.117 -25.188 -4.43 1 94.06 431 GLY A CA 1
ATOM 3101 C C . GLY A 1 431 ? 9.281 -24.297 -3.523 1 94.06 431 GLY A C 1
ATOM 3102 O O . GLY A 1 431 ? 8.742 -24.766 -2.516 1 94.06 431 GLY A O 1
ATOM 3103 N N . ALA A 1 432 ? 9.141 -23.047 -3.855 1 91.88 432 ALA A N 1
ATOM 3104 C CA . ALA A 1 432 ? 8.391 -22.094 -3.047 1 91.88 432 ALA A CA 1
ATOM 3105 C C . ALA A 1 432 ? 6.895 -22.391 -3.076 1 91.88 432 ALA A C 1
ATOM 3107 O O . ALA A 1 432 ? 6.156 -22 -2.172 1 91.88 432 ALA A O 1
ATOM 3108 N N . GLY A 1 433 ? 6.434 -23.109 -4.09 1 88.5 433 GLY A N 1
ATOM 3109 C CA . GLY A 1 433 ? 5.02 -23.406 -4.262 1 88.5 433 GLY A CA 1
ATOM 3110 C C . GLY A 1 433 ? 4.609 -24.734 -3.664 1 88.5 433 GLY A C 1
ATOM 3111 O O . GLY A 1 433 ? 3.477 -25.188 -3.854 1 88.5 433 GLY A O 1
ATOM 3112 N N . THR A 1 434 ? 5.438 -25.391 -2.893 1 87.25 434 THR A N 1
ATOM 3113 C CA . THR A 1 434 ? 5.133 -26.719 -2.363 1 87.25 434 THR A CA 1
ATOM 3114 C C . THR A 1 434 ? 4.461 -26.625 -0.997 1 87.25 434 THR A C 1
ATOM 3116 O O . THR A 1 434 ? 3.238 -26.734 -0.891 1 87.25 434 THR A O 1
ATOM 3119 N N . LEU A 1 435 ? 5.156 -26.031 -0.047 1 78.12 435 LEU A N 1
ATOM 3120 C CA . LEU A 1 435 ? 4.625 -26.031 1.312 1 78.12 435 LEU A CA 1
ATOM 3121 C C . LEU A 1 435 ? 3.969 -24.688 1.632 1 78.12 435 LEU A C 1
ATOM 3123 O O . LEU A 1 435 ? 3.676 -24.391 2.793 1 78.12 435 LEU A O 1
ATOM 3127 N N . ASP A 1 436 ? 3.732 -24.016 0.597 1 79.19 436 ASP A N 1
ATOM 3128 C CA . ASP A 1 436 ? 3.057 -22.75 0.834 1 79.19 436 ASP A CA 1
ATOM 3129 C C . ASP A 1 436 ? 1.555 -22.953 1.02 1 79.19 436 ASP A C 1
ATOM 3131 O O . ASP A 1 436 ? 0.867 -22.078 1.551 1 79.19 436 ASP A O 1
ATOM 3135 N N . ALA A 1 437 ? 1.005 -24.141 0.648 1 84.19 437 ALA A N 1
ATOM 3136 C CA . ALA A 1 437 ? -0.431 -24.406 0.711 1 84.19 437 ALA A CA 1
ATOM 3137 C C . ALA A 1 437 ? -0.793 -25.172 1.979 1 84.19 437 ALA A C 1
ATOM 3139 O O . ALA A 1 437 ? -1.669 -26.047 1.958 1 84.19 437 ALA A O 1
ATOM 3140 N N . LEU A 1 438 ? -0.158 -24.859 3.014 1 82.31 438 LEU A N 1
ATOM 3141 C CA . LEU A 1 438 ? -0.505 -25.422 4.316 1 82.31 438 LEU A CA 1
ATOM 3142 C C . LEU A 1 438 ? -1.78 -24.781 4.855 1 82.31 438 LEU A C 1
ATOM 3144 O O . LEU A 1 438 ? -2.271 -23.797 4.297 1 82.31 438 LEU A O 1
ATOM 3148 N N . PRO A 1 439 ? -2.35 -25.375 5.875 1 80.44 439 PRO A N 1
ATOM 3149 C CA . PRO A 1 439 ? -3.672 -24.953 6.336 1 80.44 439 PRO A CA 1
ATOM 3150 C C . PRO A 1 439 ? -3.729 -23.453 6.66 1 80.44 439 PRO A C 1
ATOM 3152 O O . PRO A 1 439 ? -4.793 -22.844 6.566 1 80.44 439 PRO A O 1
ATOM 3155 N N . HIS A 1 440 ? -2.623 -22.891 6.941 1 78.19 440 HIS A N 1
ATOM 3156 C CA . HIS A 1 440 ? -2.633 -21.484 7.348 1 78.19 440 HIS A CA 1
ATOM 3157 C C . HIS A 1 440 ? -2.42 -20.562 6.152 1 78.19 440 HIS A C 1
ATOM 3159 O O . HIS A 1 440 ? -2.477 -19.344 6.289 1 78.19 440 HIS A O 1
ATOM 3165 N N . ASN A 1 441 ? -2.221 -21.141 5.047 1 85.44 441 ASN A N 1
ATOM 3166 C CA . ASN A 1 441 ? -2.039 -20.328 3.846 1 85.44 441 ASN A CA 1
ATOM 3167 C C . ASN A 1 441 ? -3.316 -19.578 3.479 1 85.44 441 ASN A C 1
ATOM 3169 O O . ASN A 1 441 ? -4.41 -20.141 3.527 1 85.44 441 ASN A O 1
ATOM 3173 N N . GLY A 1 442 ? -3.133 -18.375 3.137 1 85.62 442 GLY A N 1
ATOM 3174 C CA . GLY A 1 442 ? -4.273 -17.531 2.83 1 85.62 442 GLY A CA 1
ATOM 3175 C C . GLY A 1 442 ? -5.086 -18.016 1.647 1 85.62 442 GLY A C 1
ATOM 3176 O O . GLY A 1 442 ? -6.309 -17.875 1.624 1 85.62 442 GLY A O 1
ATOM 3177 N N . ALA A 1 443 ? -4.453 -18.516 0.66 1 88.44 443 ALA A N 1
ATOM 3178 C CA . ALA A 1 443 ? -5.164 -19.047 -0.499 1 88.44 443 ALA A CA 1
ATOM 3179 C C . ALA A 1 443 ? -6.062 -20.219 -0.101 1 88.44 443 ALA A C 1
ATOM 3181 O O . ALA A 1 443 ? -7.188 -20.328 -0.595 1 88.44 443 ALA A O 1
ATOM 3182 N N . VAL A 1 444 ? -5.59 -21.016 0.786 1 91.12 444 VAL A N 1
ATOM 3183 C CA . VAL A 1 444 ? -6.355 -22.172 1.238 1 91.12 444 VAL A CA 1
ATOM 3184 C C . VAL A 1 444 ? -7.562 -21.703 2.051 1 91.12 444 VAL A C 1
ATOM 3186 O O . VAL A 1 444 ? -8.688 -22.156 1.821 1 91.12 444 VAL A O 1
ATOM 3189 N N . VAL A 1 445 ? -7.316 -20.812 2.918 1 87.88 445 VAL A N 1
ATOM 3190 C CA . VAL A 1 445 ? -8.375 -20.297 3.779 1 87.88 445 VAL A CA 1
ATOM 3191 C C . VAL A 1 445 ? -9.453 -19.625 2.932 1 87.88 445 VAL A C 1
ATOM 3193 O O . VAL A 1 445 ? -10.648 -19.844 3.137 1 87.88 445 VAL A O 1
ATOM 3196 N N . THR A 1 446 ? -9 -18.875 2.053 1 88.5 446 THR A N 1
ATOM 3197 C CA . THR A 1 446 ? -9.93 -18.156 1.19 1 88.5 446 THR A CA 1
ATOM 3198 C C . THR A 1 446 ? -10.719 -19.125 0.315 1 88.5 446 THR A C 1
ATOM 3200 O O . THR A 1 446 ? -11.93 -18.969 0.139 1 88.5 446 THR A O 1
ATOM 3203 N N . LEU A 1 447 ? -10.039 -20.047 -0.211 1 92.75 447 LEU A N 1
ATOM 3204 C CA . LEU A 1 447 ? -10.672 -21.016 -1.094 1 92.75 447 LEU A CA 1
ATOM 3205 C C . LEU A 1 447 ? -11.742 -21.812 -0.347 1 92.75 447 LEU A C 1
ATOM 3207 O O . LEU A 1 447 ? -12.828 -22.047 -0.873 1 92.75 447 LEU A O 1
ATOM 3211 N N . LEU A 1 448 ? -11.43 -22.219 0.834 1 92.62 448 LEU A N 1
ATOM 3212 C CA . LEU A 1 448 ? -12.398 -22.953 1.644 1 92.62 448 LEU A CA 1
ATOM 3213 C C . LEU A 1 448 ? -13.609 -22.078 1.959 1 92.62 448 LEU A C 1
ATOM 3215 O O . LEU A 1 448 ? -14.75 -22.547 1.91 1 92.62 448 LEU A O 1
ATOM 3219 N N . ALA A 1 449 ? -13.32 -20.859 2.201 1 89.19 449 ALA A N 1
ATOM 3220 C CA . ALA A 1 449 ? -14.406 -19.938 2.521 1 89.19 449 ALA A CA 1
ATOM 3221 C C . ALA A 1 449 ? -15.312 -19.719 1.318 1 89.19 449 ALA A C 1
ATOM 3223 O O . ALA A 1 449 ? -16.547 -19.75 1.448 1 89.19 449 ALA A O 1
ATOM 3224 N N . VAL A 1 450 ? -14.758 -19.562 0.201 1 89.88 450 VAL A N 1
ATOM 3225 C CA . VAL A 1 450 ? -15.539 -19.234 -0.985 1 89.88 450 VAL A CA 1
ATOM 3226 C C . VAL A 1 450 ? -16.297 -20.469 -1.46 1 89.88 450 VAL A C 1
ATOM 3228 O O . VAL A 1 450 ? -17.375 -20.359 -2.047 1 89.88 450 VAL A O 1
ATOM 3231 N N . CYS A 1 451 ? -15.766 -21.625 -1.174 1 93.38 451 CYS A N 1
ATOM 3232 C CA . CYS A 1 451 ? -16.406 -22.875 -1.573 1 93.38 451 CYS A CA 1
ATOM 3233 C C . CYS A 1 451 ? -17.406 -23.344 -0.519 1 93.38 451 CYS A C 1
ATOM 3235 O O . CYS A 1 451 ? -18.188 -24.266 -0.759 1 93.38 451 CYS A O 1
ATOM 3237 N N . GLY A 1 452 ? -17.406 -22.703 0.583 1 90 452 GLY A N 1
ATOM 3238 C CA . GLY A 1 452 ? -18.281 -23.109 1.664 1 90 452 GLY A CA 1
ATOM 3239 C C . GLY A 1 452 ? -17.875 -24.438 2.283 1 90 452 GLY A C 1
ATOM 3240 O O . GLY A 1 452 ? -18.734 -25.266 2.594 1 90 452 GLY A O 1
ATOM 3241 N N . SER A 1 453 ? -16.641 -24.656 2.334 1 92.25 453 SER A N 1
ATOM 3242 C CA . SER A 1 453 ? -16.109 -25.891 2.889 1 92.25 453 SER A CA 1
ATOM 3243 C C . SER A 1 453 ? -15.195 -25.609 4.082 1 92.25 453 SER A C 1
ATOM 3245 O O . SER A 1 453 ? -15.047 -24.469 4.508 1 92.25 453 SER A O 1
ATOM 3247 N N . SER A 1 454 ? -14.672 -26.672 4.707 1 91 454 SER A N 1
ATOM 3248 C CA . SER A 1 454 ? -13.812 -26.531 5.879 1 91 454 SER A CA 1
ATOM 3249 C C . SER A 1 454 ? -12.508 -27.297 5.695 1 91 454 SER A C 1
ATOM 3251 O O . SER A 1 454 ? -12.375 -28.109 4.781 1 91 454 SER A O 1
ATOM 3253 N N . HIS A 1 455 ? -11.617 -27 6.598 1 92.94 455 HIS A N 1
ATOM 3254 C CA . HIS A 1 455 ? -10.336 -27.719 6.602 1 92.94 455 HIS A CA 1
ATOM 3255 C C . HIS A 1 455 ? -10.539 -29.203 6.824 1 92.94 455 HIS A C 1
ATOM 3257 O O . HIS A 1 455 ? -9.898 -30.031 6.156 1 92.94 455 HIS A O 1
ATOM 3263 N N . ARG A 1 456 ? -11.398 -29.531 7.633 1 92.62 456 ARG A N 1
ATOM 3264 C CA . ARG A 1 456 ? -11.641 -30.922 8 1 92.62 456 ARG A CA 1
ATOM 3265 C C . ARG A 1 456 ? -12.125 -31.734 6.805 1 92.62 456 ARG A C 1
ATOM 3267 O O . ARG A 1 456 ? -11.688 -32.875 6.602 1 92.62 456 ARG A O 1
ATOM 3274 N N . ASN A 1 457 ? -12.867 -31.172 6.02 1 92.69 457 ASN A N 1
ATOM 3275 C CA . ASN A 1 457 ? -13.539 -31.922 4.961 1 92.69 457 ASN A CA 1
ATOM 3276 C C . ASN A 1 457 ? -12.734 -31.906 3.668 1 92.69 457 ASN A C 1
ATOM 3278 O O . ASN A 1 457 ? -12.812 -32.844 2.877 1 92.69 457 ASN A O 1
ATOM 3282 N N . SER A 1 458 ? -12.008 -30.812 3.449 1 95.69 458 SER A N 1
ATOM 3283 C CA . SER A 1 458 ? -11.516 -30.625 2.088 1 95.69 458 SER A CA 1
ATOM 3284 C C . SER A 1 458 ? -9.992 -30.5 2.062 1 95.69 458 SER A C 1
ATOM 3286 O O . SER A 1 458 ? -9.383 -30.516 0.992 1 95.69 458 SER A O 1
ATOM 3288 N N . TYR A 1 459 ? -9.312 -30.406 3.145 1 96 459 TYR A N 1
ATOM 3289 C CA . TYR A 1 459 ? -7.898 -30.062 3.123 1 96 459 TYR A CA 1
ATOM 3290 C C . TYR A 1 459 ? -7.07 -31.219 2.555 1 96 459 TYR A C 1
ATOM 3292 O O . TYR A 1 459 ? -6.07 -30.984 1.87 1 96 459 TYR A O 1
ATOM 3300 N N . LEU A 1 460 ? -7.445 -32.406 2.871 1 96.25 460 LEU A N 1
ATOM 3301 C CA . LEU A 1 460 ? -6.688 -33.531 2.348 1 96.25 460 LEU A CA 1
ATOM 3302 C C . LEU A 1 460 ? -6.602 -33.469 0.826 1 96.25 460 LEU A C 1
ATOM 3304 O O . LEU A 1 460 ? -5.543 -33.719 0.248 1 96.25 460 LEU A O 1
ATOM 3308 N N . ASP A 1 461 ? -7.688 -33.219 0.226 1 97.06 461 ASP A N 1
ATOM 3309 C CA . ASP A 1 461 ? -7.723 -33.156 -1.231 1 97.06 461 ASP A CA 1
ATOM 3310 C C . ASP A 1 461 ? -6.93 -31.969 -1.758 1 97.06 461 ASP A C 1
ATOM 3312 O O . ASP A 1 461 ? -6.332 -32.031 -2.834 1 97.06 461 ASP A O 1
ATOM 3316 N N . ILE A 1 462 ? -6.969 -30.844 -1.05 1 96.44 462 ILE A N 1
ATOM 3317 C CA . ILE A 1 462 ? -6.125 -29.703 -1.4 1 96.44 462 ILE A CA 1
ATOM 3318 C C . ILE A 1 462 ? -4.656 -30.094 -1.272 1 96.44 462 ILE A C 1
ATOM 3320 O O . ILE A 1 462 ? -3.855 -29.828 -2.172 1 96.44 462 ILE A O 1
ATOM 3324 N N . PHE A 1 463 ? -4.34 -30.766 -0.166 1 96.12 463 PHE A N 1
ATOM 3325 C CA . PHE A 1 463 ? -2.967 -31.156 0.124 1 96.12 463 PHE A CA 1
ATOM 3326 C C . PHE A 1 463 ? -2.432 -32.094 -0.956 1 96.12 463 PHE A C 1
ATOM 3328 O O . PHE A 1 463 ? -1.326 -31.891 -1.463 1 96.12 463 PHE A O 1
ATOM 3335 N N . MET A 1 464 ? -3.172 -33.031 -1.359 1 96.25 464 MET A N 1
ATOM 3336 C CA . MET A 1 464 ? -2.736 -34.031 -2.336 1 96.25 464 MET A CA 1
ATOM 3337 C C . MET A 1 464 ? -2.654 -33.406 -3.732 1 96.25 464 MET A C 1
ATOM 3339 O O . MET A 1 464 ? -1.716 -33.688 -4.48 1 96.25 464 MET A O 1
ATOM 3343 N N . SER A 1 465 ? -3.607 -32.625 -4.074 1 95.38 465 SER A N 1
ATOM 3344 C CA . SER A 1 465 ? -3.672 -32.094 -5.43 1 95.38 465 SER A CA 1
ATOM 3345 C C . SER A 1 465 ? -2.688 -30.938 -5.621 1 95.38 465 SER A C 1
ATOM 3347 O O . SER A 1 465 ? -2.271 -30.641 -6.746 1 95.38 465 SER A O 1
ATOM 3349 N N . SER A 1 466 ? -2.324 -30.25 -4.551 1 93.94 466 SER A N 1
ATOM 3350 C CA . SER A 1 466 ? -1.46 -29.078 -4.691 1 93.94 466 SER A CA 1
ATOM 3351 C C . SER A 1 466 ? -0.067 -29.359 -4.137 1 93.94 466 SER A C 1
ATOM 3353 O O . SER A 1 466 ? 0.908 -29.406 -4.887 1 93.94 466 SER A O 1
ATOM 3355 N N . VAL A 1 467 ? 0.047 -29.734 -2.867 1 93.88 467 VAL A N 1
ATOM 3356 C CA . VAL A 1 467 ? 1.333 -29.875 -2.193 1 93.88 467 VAL A CA 1
ATOM 3357 C C . VAL A 1 467 ? 2.062 -31.109 -2.73 1 93.88 467 VAL A C 1
ATOM 3359 O O . VAL A 1 467 ? 3.195 -31 -3.207 1 93.88 467 VAL A O 1
ATOM 3362 N N . VAL A 1 468 ? 1.414 -32.219 -2.701 1 95.88 468 VAL A N 1
ATOM 3363 C CA . VAL A 1 468 ? 2.051 -33.469 -3.098 1 95.88 468 VAL A CA 1
ATOM 3364 C C . VAL A 1 468 ? 2.369 -33.438 -4.59 1 95.88 468 VAL A C 1
ATOM 3366 O O . VAL A 1 468 ? 3.441 -33.875 -5.012 1 95.88 468 VAL A O 1
ATOM 3369 N N . SER A 1 469 ? 1.426 -33 -5.387 1 96.12 469 SER A N 1
ATOM 3370 C CA . SER A 1 469 ? 1.668 -32.906 -6.82 1 96.12 469 SER A CA 1
ATOM 3371 C C . SER A 1 469 ? 2.891 -32.031 -7.113 1 96.12 469 SER A C 1
ATOM 3373 O O . SER A 1 469 ? 3.709 -32.375 -7.969 1 96.12 469 SER A O 1
ATOM 3375 N N . ALA A 1 470 ? 3.025 -30.906 -6.438 1 95.81 470 ALA A N 1
ATOM 3376 C CA . ALA A 1 470 ? 4.156 -30 -6.633 1 95.81 470 ALA A CA 1
ATOM 3377 C C . ALA A 1 470 ? 5.457 -30.641 -6.16 1 95.81 470 ALA A C 1
ATOM 3379 O O . ALA A 1 470 ? 6.512 -30.438 -6.77 1 95.81 470 ALA A O 1
ATOM 3380 N N . LEU A 1 471 ? 5.391 -31.391 -5.059 1 96 471 LEU A N 1
ATOM 3381 C CA . LEU A 1 471 ? 6.574 -32.062 -4.527 1 96 471 LEU A CA 1
ATOM 3382 C C . LEU A 1 471 ? 7.09 -33.094 -5.504 1 96 471 LEU A C 1
ATOM 3384 O O . LEU A 1 471 ? 8.297 -33.219 -5.719 1 96 471 LEU A O 1
ATOM 3388 N N . VAL A 1 472 ? 6.199 -33.875 -6.035 1 97.12 472 VAL A N 1
ATOM 3389 C CA . VAL A 1 472 ? 6.574 -34.875 -7.012 1 97.12 472 VAL A CA 1
ATOM 3390 C C . VAL A 1 472 ? 7.219 -34.219 -8.227 1 97.12 472 VAL A C 1
ATOM 3392 O O . VAL A 1 472 ? 8.25 -34.688 -8.719 1 97.12 472 VAL A O 1
ATOM 3395 N N . ALA A 1 473 ? 6.582 -33.188 -8.688 1 97.31 473 ALA A N 1
ATOM 3396 C CA . ALA A 1 473 ? 7.129 -32.469 -9.82 1 97.31 473 ALA A CA 1
ATOM 3397 C C . ALA A 1 473 ? 8.516 -31.906 -9.508 1 97.31 473 ALA A C 1
ATOM 3399 O O . ALA A 1 473 ? 9.414 -31.938 -10.352 1 97.31 473 ALA A O 1
ATOM 3400 N N . LEU A 1 474 ? 8.672 -31.375 -8.312 1 96.69 474 LEU A N 1
ATOM 3401 C CA . LEU A 1 474 ? 9.945 -30.781 -7.891 1 96.69 474 LEU A CA 1
ATOM 3402 C C . LEU A 1 474 ? 11.047 -31.844 -7.898 1 96.69 474 LEU A C 1
ATOM 3404 O O . LEU A 1 474 ? 12.156 -31.578 -8.391 1 96.69 474 LEU A O 1
ATOM 3408 N N . VAL A 1 475 ? 10.789 -33 -7.367 1 96.62 475 VAL A N 1
ATOM 3409 C CA . VAL A 1 475 ? 11.758 -34.094 -7.336 1 96.62 475 VAL A CA 1
ATOM 3410 C C . VAL A 1 475 ? 12.148 -34.5 -8.758 1 96.62 475 VAL A C 1
ATOM 3412 O O . VAL A 1 475 ? 13.328 -34.688 -9.055 1 96.62 475 VAL A O 1
ATOM 3415 N N . ILE A 1 476 ? 11.211 -34.594 -9.633 1 97.06 476 ILE A N 1
ATOM 3416 C CA . ILE A 1 476 ? 11.461 -34.969 -11.016 1 97.06 476 ILE A CA 1
ATOM 3417 C C .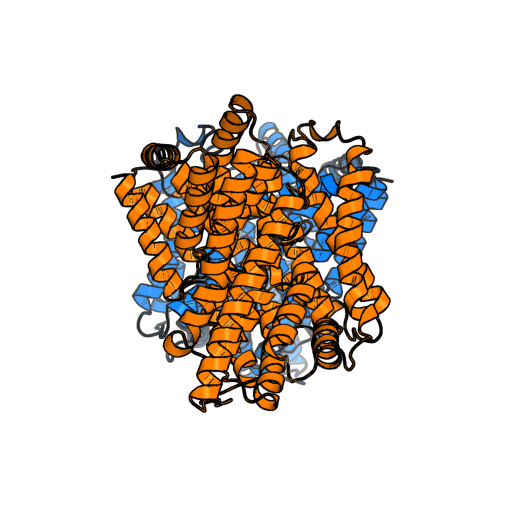 ILE A 1 476 ? 12.312 -33.906 -11.711 1 97.06 476 ILE A C 1
ATOM 3419 O O . ILE A 1 476 ? 13.242 -34.25 -12.453 1 97.06 476 ILE A O 1
ATOM 3423 N N . VAL A 1 477 ? 12.023 -32.656 -11.492 1 96.31 477 VAL A N 1
ATOM 3424 C CA . VAL A 1 477 ? 12.766 -31.562 -12.117 1 96.31 477 VAL A CA 1
ATOM 3425 C C . VAL A 1 477 ? 14.203 -31.547 -11.609 1 96.31 477 VAL A C 1
ATOM 3427 O O . VAL A 1 477 ? 15.141 -31.328 -12.383 1 96.31 477 VAL A O 1
ATOM 3430 N N . ILE A 1 478 ? 14.367 -31.75 -10.32 1 95.81 478 ILE A N 1
ATOM 3431 C CA . ILE A 1 478 ? 15.703 -31.781 -9.742 1 95.81 478 ILE A CA 1
ATOM 3432 C C . ILE A 1 478 ? 16.5 -32.938 -10.32 1 95.81 478 ILE A C 1
ATOM 3434 O O . ILE A 1 478 ? 17.656 -32.781 -10.703 1 95.81 478 ILE A O 1
ATOM 3438 N N . VAL A 1 479 ? 15.883 -34.125 -10.453 1 95.88 479 VAL A N 1
ATOM 3439 C CA . VAL A 1 479 ? 16.547 -35.312 -10.969 1 95.88 479 VAL A CA 1
ATOM 3440 C C . VAL A 1 479 ? 16.859 -35.125 -12.453 1 95.88 479 VAL A C 1
ATOM 3442 O O . VAL A 1 479 ? 17.984 -35.344 -12.891 1 95.88 479 VAL A O 1
ATOM 3445 N N . LEU A 1 480 ? 15.898 -34.688 -13.211 1 95.62 480 LEU A N 1
ATOM 3446 C CA . LEU A 1 480 ? 16.078 -34.5 -14.648 1 95.62 480 LEU A CA 1
ATOM 3447 C C . LEU A 1 480 ? 17.078 -33.375 -14.93 1 95.62 480 LEU A C 1
ATOM 3449 O O . LEU A 1 480 ? 17.922 -33.5 -15.805 1 95.62 480 LEU A O 1
ATOM 3453 N N . GLY A 1 481 ? 16.906 -32.281 -14.234 1 92.81 481 GLY A N 1
ATOM 3454 C CA . GLY A 1 481 ? 17.812 -31.156 -14.391 1 92.81 481 GLY A CA 1
ATOM 3455 C C . GLY A 1 481 ? 19.25 -31.484 -14 1 92.81 481 GLY A C 1
ATOM 3456 O O . GLY A 1 481 ? 20.188 -30.984 -14.609 1 92.81 481 GLY A O 1
ATOM 3457 N N . GLY A 1 482 ? 19.422 -32.281 -12.984 1 89.88 482 GLY A N 1
ATOM 3458 C CA . GLY A 1 482 ? 20.75 -32.719 -12.562 1 89.88 482 GLY A CA 1
ATOM 3459 C C . GLY A 1 482 ? 21.422 -33.656 -13.57 1 89.88 482 GLY A C 1
ATOM 3460 O O . GLY A 1 482 ? 22.641 -33.625 -13.734 1 89.88 482 GLY A O 1
ATOM 3461 N N . LEU A 1 483 ? 20.609 -34.469 -14.258 1 90.12 483 LEU A N 1
ATOM 3462 C CA . LEU A 1 483 ? 21.141 -35.469 -15.164 1 90.12 483 LEU A CA 1
ATOM 3463 C C . LEU A 1 483 ? 21.375 -34.875 -16.547 1 90.12 483 LEU A C 1
ATOM 3465 O O . LEU A 1 483 ? 22.406 -35.156 -17.172 1 90.12 483 LEU A O 1
ATOM 3469 N N . ILE A 1 484 ? 20.375 -34.094 -17.062 1 90 484 ILE A N 1
ATOM 3470 C CA . ILE A 1 484 ? 20.438 -33.719 -18.469 1 90 484 ILE A CA 1
ATOM 3471 C C . ILE A 1 484 ? 20.578 -32.188 -18.594 1 90 484 ILE A C 1
ATOM 3473 O O . ILE A 1 484 ? 20.703 -31.672 -19.688 1 90 484 ILE A O 1
ATOM 3477 N N . GLY A 1 485 ? 20.578 -31.531 -17.469 1 86 485 GLY A N 1
ATOM 3478 C CA . GLY A 1 485 ? 20.703 -30.078 -17.531 1 86 485 GLY A CA 1
ATOM 3479 C C . GLY A 1 485 ? 19.375 -29.391 -17.797 1 86 485 GLY A C 1
ATOM 3480 O O . GLY A 1 485 ? 18.312 -30 -17.688 1 86 485 GLY A O 1
ATOM 3481 N N . SER A 1 486 ? 19.531 -28.094 -18.109 1 85.94 486 SER A N 1
ATOM 3482 C CA . SER A 1 486 ? 18.344 -27.281 -18.344 1 85.94 486 SER A CA 1
ATOM 3483 C C . SER A 1 486 ? 18.016 -27.203 -19.828 1 85.94 486 SER A C 1
ATOM 3485 O O . SER A 1 486 ? 18.922 -27.172 -20.672 1 85.94 486 SER A O 1
ATOM 3487 N N . PHE A 1 487 ? 16.703 -27.312 -20.094 1 84.94 487 PHE A N 1
ATOM 3488 C CA . PHE A 1 487 ? 16.266 -27.172 -21.469 1 84.94 487 PHE A CA 1
ATOM 3489 C C . PHE A 1 487 ? 14.852 -26.609 -21.547 1 84.94 487 PHE A C 1
ATOM 3491 O O . PHE A 1 487 ? 14.094 -26.672 -20.562 1 84.94 487 PHE A O 1
ATOM 3498 N N . MET B 1 1 ? 10.914 20.688 -25.953 1 79.94 1 MET B N 1
ATOM 3499 C CA . MET B 1 1 ? 10.18 19.422 -25.922 1 79.94 1 MET B CA 1
ATOM 3500 C C . MET B 1 1 ? 10.086 18.875 -24.5 1 79.94 1 MET B C 1
ATOM 3502 O O . MET B 1 1 ? 9.023 18.438 -24.062 1 79.94 1 MET B O 1
ATOM 3506 N N . GLY B 1 2 ? 11.156 19.156 -23.828 1 84.94 2 GLY B N 1
ATOM 3507 C CA . GLY B 1 2 ? 11.164 18.672 -22.453 1 84.94 2 GLY B CA 1
ATOM 3508 C C . GLY B 1 2 ? 10.172 19.391 -21.562 1 84.94 2 GLY B C 1
ATOM 3509 O O . GLY B 1 2 ? 9.414 18.75 -20.828 1 84.94 2 GLY B O 1
ATOM 3510 N N . LEU B 1 3 ? 10.094 20.688 -21.75 1 89.31 3 LEU B N 1
ATOM 3511 C CA . LEU B 1 3 ? 9.18 21.469 -20.922 1 89.31 3 LEU B CA 1
ATOM 3512 C C . LEU B 1 3 ? 7.727 21.156 -21.266 1 89.31 3 LEU B C 1
ATOM 3514 O O . LEU B 1 3 ? 6.871 21.094 -20.391 1 89.31 3 LEU B O 1
ATOM 3518 N N . LEU B 1 4 ? 7.465 21.016 -22.484 1 91.88 4 LEU B N 1
ATOM 3519 C CA . LEU B 1 4 ? 6.125 20.641 -22.938 1 91.88 4 LEU B CA 1
ATOM 3520 C C . LEU B 1 4 ? 5.703 19.312 -22.344 1 91.88 4 LEU B C 1
ATOM 3522 O O . LEU B 1 4 ? 4.547 19.125 -21.953 1 91.88 4 LEU B O 1
ATOM 3526 N N . GLY B 1 5 ? 6.637 18.406 -22.375 1 92.88 5 GLY B N 1
ATOM 3527 C CA . GLY B 1 5 ? 6.348 17.109 -21.797 1 92.88 5 GLY B CA 1
ATOM 3528 C C . GLY B 1 5 ? 5.98 17.188 -20.312 1 92.88 5 GLY B C 1
ATOM 3529 O O . GLY B 1 5 ? 5.059 16.5 -19.875 1 92.88 5 GLY B O 1
ATOM 3530 N N . ILE B 1 6 ? 6.727 17.953 -19.656 1 90.38 6 ILE B N 1
ATOM 3531 C CA . ILE B 1 6 ? 6.457 18.141 -18.234 1 90.38 6 ILE B CA 1
ATOM 3532 C C . ILE B 1 6 ? 5.074 18.75 -18.047 1 90.38 6 ILE B C 1
ATOM 3534 O O . ILE B 1 6 ? 4.285 18.281 -17.234 1 90.38 6 ILE B O 1
ATOM 3538 N N . LEU B 1 7 ? 4.707 19.719 -18.797 1 90.31 7 LEU B N 1
ATOM 3539 C CA . LEU B 1 7 ? 3.418 20.391 -18.688 1 90.31 7 LEU B CA 1
ATOM 3540 C C . LEU B 1 7 ? 2.279 19.453 -19.062 1 90.31 7 LEU B C 1
ATOM 3542 O O . LEU B 1 7 ? 1.234 19.438 -18.406 1 90.31 7 LEU B O 1
ATOM 3546 N N . LEU B 1 8 ? 2.48 18.703 -20.047 1 93.56 8 LEU B N 1
ATOM 3547 C CA . LEU B 1 8 ? 1.466 17.75 -20.469 1 93.56 8 LEU B CA 1
ATOM 3548 C C . LEU B 1 8 ? 1.27 16.672 -19.406 1 93.56 8 LEU B C 1
ATOM 3550 O O . LEU B 1 8 ? 0.141 16.234 -19.156 1 93.56 8 LEU B O 1
ATOM 3554 N N . GLY B 1 9 ? 2.408 16.188 -18.891 1 92.56 9 GLY B N 1
ATOM 3555 C CA . GLY B 1 9 ? 2.309 15.227 -17.812 1 92.56 9 GLY B CA 1
ATOM 3556 C C . GLY B 1 9 ? 1.542 15.758 -16.609 1 92.56 9 GLY B C 1
ATOM 3557 O O . GLY B 1 9 ? 0.682 15.07 -16.062 1 92.56 9 GLY B O 1
ATOM 3558 N N . LEU B 1 10 ? 1.811 16.938 -16.281 1 87.81 10 LEU B N 1
ATOM 3559 C CA . LEU B 1 10 ? 1.132 17.594 -15.156 1 87.81 10 LEU B CA 1
ATOM 3560 C C . LEU B 1 10 ? -0.349 17.797 -15.461 1 87.81 10 LEU B C 1
ATOM 3562 O O . LEU B 1 10 ? -1.201 17.562 -14.602 1 87.81 10 LEU B O 1
ATOM 3566 N N . ALA B 1 11 ? -0.655 18.219 -16.594 1 89.69 11 ALA B N 1
ATOM 3567 C CA . ALA B 1 11 ? -2.039 18.422 -17.016 1 89.69 11 ALA B CA 1
ATOM 3568 C C . ALA B 1 11 ? -2.822 17.109 -16.969 1 89.69 11 ALA B C 1
ATOM 3570 O O . ALA B 1 11 ? -3.98 17.078 -16.547 1 89.69 11 ALA B O 1
ATOM 3571 N N . LEU B 1 12 ? -2.158 16.094 -17.422 1 91.19 12 LEU B N 1
ATOM 3572 C CA . LEU B 1 12 ? -2.777 14.773 -17.391 1 91.19 12 LEU B CA 1
ATOM 3573 C C . LEU B 1 12 ? -3.072 14.344 -15.953 1 91.19 12 LEU B C 1
ATOM 3575 O O . LEU B 1 12 ? -4.184 13.906 -15.648 1 91.19 12 LEU B O 1
ATOM 3579 N N . LEU B 1 13 ? -2.123 14.477 -15.148 1 88.75 13 LEU B N 1
ATOM 3580 C CA . LEU B 1 13 ? -2.25 14.07 -13.758 1 88.75 13 LEU B CA 1
ATOM 3581 C C . LEU B 1 13 ? -3.322 14.891 -13.047 1 88.75 13 LEU B C 1
ATOM 3583 O O . LEU B 1 13 ? -4.238 14.328 -12.438 1 88.75 13 LEU B O 1
ATOM 3587 N N . MET B 1 14 ? -3.332 16.125 -13.219 1 84.81 14 MET B N 1
ATOM 3588 C CA . MET B 1 14 ? -4.266 17.016 -12.539 1 84.81 14 MET B CA 1
ATOM 3589 C C . MET B 1 14 ? -5.672 16.875 -13.109 1 84.81 14 MET B C 1
ATOM 3591 O O . MET B 1 14 ? -6.645 16.766 -12.352 1 84.81 14 MET B O 1
ATOM 3595 N N . GLY B 1 15 ? -5.793 16.891 -14.375 1 86.06 15 GLY B N 1
ATOM 3596 C CA . GLY B 1 15 ? -7.086 16.812 -15.031 1 86.06 15 GLY B CA 1
ATOM 3597 C C . GLY B 1 15 ? -7.84 15.531 -14.727 1 86.06 15 GLY B C 1
ATOM 3598 O O . GLY B 1 15 ? -9 15.57 -14.312 1 86.06 15 GLY B O 1
ATOM 3599 N N . LEU B 1 16 ? -7.129 14.445 -14.82 1 89.31 16 LEU B N 1
ATOM 3600 C CA . LEU B 1 16 ? -7.805 13.164 -14.641 1 89.31 16 LEU B CA 1
ATOM 3601 C C . LEU B 1 16 ? -7.93 12.82 -13.156 1 89.31 16 LEU B C 1
ATOM 3603 O O . LEU B 1 16 ? -8.883 12.148 -12.75 1 89.31 16 LEU B O 1
ATOM 3607 N N . ALA B 1 17 ? -7 13.258 -12.438 1 84.25 17 ALA B N 1
ATOM 3608 C CA . ALA B 1 17 ? -7.141 13.062 -10.992 1 84.25 17 ALA B CA 1
ATOM 3609 C C . ALA B 1 17 ? -8.359 13.805 -10.453 1 84.25 17 ALA B C 1
ATOM 3611 O O . ALA B 1 17 ? -9.062 13.305 -9.578 1 84.25 17 ALA B O 1
ATOM 3612 N N . PHE B 1 18 ? -8.562 14.922 -10.945 1 81 18 PHE B N 1
ATOM 3613 C CA . PHE B 1 18 ? -9.719 15.711 -10.539 1 81 18 PHE B CA 1
ATOM 3614 C C . PHE B 1 18 ? -11.016 14.992 -10.898 1 81 18 PHE B C 1
ATOM 3616 O O . PHE B 1 18 ? -12.008 15.102 -10.172 1 81 18 PHE B O 1
ATOM 3623 N N . ARG B 1 19 ? -10.977 14.25 -11.961 1 87.56 19 ARG B N 1
ATOM 3624 C CA . ARG B 1 19 ? -12.156 13.508 -12.414 1 87.56 19 ARG B CA 1
ATOM 3625 C C . ARG B 1 19 ? -12.289 12.18 -11.68 1 87.56 19 ARG B C 1
ATOM 3627 O O . ARG B 1 19 ? -13.188 11.391 -11.969 1 87.56 19 ARG B O 1
ATOM 3634 N N . GLY B 1 20 ? -11.336 11.969 -10.781 1 87.12 20 GLY B N 1
ATOM 3635 C CA . GLY B 1 20 ? -11.5 10.828 -9.898 1 87.12 20 GLY B CA 1
ATOM 3636 C C . GLY B 1 20 ? -10.758 9.594 -10.367 1 87.12 20 GLY B C 1
ATOM 3637 O O . GLY B 1 20 ? -10.961 8.492 -9.844 1 87.12 20 GLY B O 1
ATOM 3638 N N . TRP B 1 21 ? -9.883 9.758 -11.328 1 92.25 21 TRP B N 1
ATOM 3639 C CA . TRP B 1 21 ? -9.086 8.625 -11.773 1 92.25 21 TRP B CA 1
ATOM 3640 C C . TRP B 1 21 ? -7.988 8.297 -10.766 1 92.25 21 TRP B C 1
ATOM 3642 O O . TRP B 1 21 ? -7.508 9.18 -10.055 1 92.25 21 TRP B O 1
ATOM 3652 N N . SER B 1 22 ? -7.617 7.043 -10.734 1 93.75 22 SER B N 1
ATOM 3653 C CA . SER B 1 22 ? -6.652 6.57 -9.75 1 93.75 22 SER B CA 1
ATOM 3654 C C . SER B 1 22 ? -5.273 7.176 -9.992 1 93.75 22 SER B C 1
ATOM 3656 O O . SER B 1 22 ? -4.711 7.035 -11.078 1 93.75 22 SER B O 1
ATOM 3658 N N . VAL B 1 23 ? -4.75 7.684 -8.969 1 93 23 VAL B N 1
ATOM 3659 C CA . VAL B 1 23 ? -3.428 8.297 -9.031 1 93 23 VAL B CA 1
ATOM 3660 C C . VAL B 1 23 ? -2.365 7.219 -9.219 1 93 23 VAL B C 1
ATOM 3662 O O . VAL B 1 23 ? -1.298 7.48 -9.781 1 93 23 VAL B O 1
ATOM 3665 N N . LEU B 1 24 ? -2.664 6.016 -8.797 1 96.25 24 LEU B N 1
ATOM 3666 C CA . LEU B 1 24 ? -1.726 4.91 -8.945 1 96.25 24 LEU B CA 1
ATOM 3667 C C . LEU B 1 24 ? -1.454 4.613 -10.414 1 96.25 24 LEU B C 1
ATOM 3669 O O . LEU B 1 24 ? -0.38 4.117 -10.766 1 96.25 24 LEU B O 1
ATOM 3673 N N . LEU B 1 25 ? -2.387 4.93 -11.266 1 97.25 25 LEU B N 1
ATOM 3674 C CA . LEU B 1 25 ? -2.24 4.715 -12.703 1 97.25 25 LEU B CA 1
ATOM 3675 C C . LEU B 1 25 ? -1.79 5.996 -13.398 1 97.25 25 LEU B C 1
ATOM 3677 O O . LEU B 1 25 ? -0.971 5.949 -14.312 1 97.25 25 LEU B O 1
ATOM 3681 N N . LEU B 1 26 ? -2.279 7.082 -12.93 1 95.5 26 LEU B N 1
ATOM 3682 C CA . LEU B 1 26 ? -2.061 8.352 -13.609 1 95.5 26 LEU B CA 1
ATOM 3683 C C . LEU B 1 26 ? -0.629 8.836 -13.414 1 95.5 26 LEU B C 1
ATOM 3685 O O . LEU B 1 26 ? -0.033 9.422 -14.32 1 95.5 26 LEU B O 1
ATOM 3689 N N . ALA B 1 27 ? -0.128 8.641 -12.18 1 95.38 27 ALA B N 1
ATOM 3690 C CA . ALA B 1 27 ? 1.201 9.164 -11.875 1 95.38 27 ALA B CA 1
ATOM 3691 C C . ALA B 1 27 ? 2.258 8.539 -12.781 1 95.38 27 ALA B C 1
ATOM 3693 O O . ALA B 1 27 ? 3.031 9.25 -13.43 1 95.38 27 ALA B O 1
ATOM 3694 N N . PRO B 1 28 ? 2.303 7.227 -12.859 1 97.38 28 PRO B N 1
ATOM 3695 C CA . PRO B 1 28 ? 3.271 6.645 -13.789 1 97.38 28 PRO B CA 1
ATOM 3696 C C . PRO B 1 28 ? 2.99 7.02 -15.242 1 97.38 28 PRO B C 1
ATOM 3698 O O . PRO B 1 28 ? 3.922 7.238 -16.016 1 97.38 28 PRO B O 1
ATOM 3701 N N . ALA B 1 29 ? 1.758 7.043 -15.656 1 97.62 29 ALA B N 1
ATOM 3702 C CA . ALA B 1 29 ? 1.421 7.434 -17.016 1 97.62 29 ALA B CA 1
ATOM 3703 C C . ALA B 1 29 ? 1.924 8.844 -17.328 1 97.62 29 ALA B C 1
ATOM 3705 O O . ALA B 1 29 ? 2.51 9.078 -18.391 1 97.62 29 ALA B O 1
ATOM 3706 N N . ALA B 1 30 ? 1.657 9.734 -16.422 1 96.12 30 ALA B N 1
ATOM 3707 C CA . ALA B 1 30 ? 2.1 11.117 -16.578 1 96.12 30 ALA B CA 1
ATOM 3708 C C . ALA B 1 30 ? 3.621 11.203 -16.625 1 96.12 30 ALA B C 1
ATOM 3710 O O . ALA B 1 30 ? 4.18 11.992 -17.406 1 96.12 30 ALA B O 1
ATOM 3711 N N . ALA B 1 31 ? 4.285 10.469 -15.789 1 96.5 31 ALA B N 1
ATOM 3712 C CA . ALA B 1 31 ? 5.746 10.43 -15.789 1 96.5 31 ALA B CA 1
ATOM 3713 C C . ALA B 1 31 ? 6.281 9.953 -17.141 1 96.5 31 ALA B C 1
ATOM 3715 O O . ALA B 1 31 ? 7.273 10.492 -17.641 1 96.5 31 ALA B O 1
ATOM 3716 N N . LEU B 1 32 ? 5.637 8.977 -17.703 1 97.69 32 LEU B N 1
ATOM 3717 C CA . LEU B 1 32 ? 6.074 8.43 -18.969 1 97.69 32 LEU B CA 1
ATOM 3718 C C . LEU B 1 32 ? 5.832 9.422 -20.109 1 97.69 32 LEU B C 1
ATOM 3720 O O . LEU B 1 32 ? 6.609 9.477 -21.062 1 97.69 32 LEU B O 1
ATOM 3724 N N . VAL B 1 33 ? 4.777 10.141 -20 1 97.38 33 VAL B N 1
ATOM 3725 C CA . VAL B 1 33 ? 4.527 11.195 -20.984 1 97.38 33 VAL B CA 1
ATOM 3726 C C . VAL B 1 33 ? 5.645 12.234 -20.922 1 97.38 33 VAL B C 1
ATOM 3728 O O . VAL B 1 33 ? 6.203 12.617 -21.953 1 97.38 33 VAL B O 1
ATOM 3731 N N . ALA B 1 34 ? 5.988 12.68 -19.766 1 95.5 34 ALA B N 1
ATOM 3732 C CA . ALA B 1 34 ? 7.055 13.656 -19.594 1 95.5 34 ALA B CA 1
ATOM 3733 C C . ALA B 1 34 ? 8.391 13.109 -20.094 1 95.5 34 ALA B C 1
ATOM 3735 O O . ALA B 1 34 ? 9.102 13.789 -20.844 1 95.5 34 ALA B O 1
ATOM 3736 N N . ALA B 1 35 ? 8.703 11.914 -19.719 1 96.75 35 ALA B N 1
ATOM 3737 C CA . ALA B 1 35 ? 9.961 11.281 -20.141 1 96.75 35 ALA B CA 1
ATOM 3738 C C . ALA B 1 35 ? 9.992 11.062 -21.641 1 96.75 35 ALA B C 1
ATOM 3740 O O . ALA B 1 35 ? 11.039 11.227 -22.281 1 96.75 35 ALA B O 1
ATOM 3741 N N . GLY B 1 36 ? 8.875 10.672 -22.203 1 97.38 36 GLY B N 1
ATOM 3742 C CA . GLY B 1 36 ? 8.797 10.43 -23.625 1 97.38 36 GLY B CA 1
ATOM 3743 C C . GLY B 1 36 ? 9.07 11.664 -24.469 1 97.38 36 GLY B C 1
ATOM 3744 O O . GLY B 1 36 ? 9.797 11.602 -25.453 1 97.38 36 GLY B O 1
ATOM 3745 N N . PHE B 1 37 ? 8.547 12.742 -24.109 1 96.38 37 PHE B N 1
ATOM 3746 C CA . PHE B 1 37 ? 8.742 14 -24.812 1 96.38 37 PHE B CA 1
ATOM 3747 C C . PHE B 1 37 ? 10.18 14.484 -24.672 1 96.38 37 PHE B C 1
ATOM 3749 O O . PHE B 1 37 ? 10.672 15.25 -25.516 1 96.38 37 PHE B O 1
ATOM 3756 N N . ALA B 1 38 ? 10.844 14.055 -23.656 1 95 38 ALA B N 1
ATOM 3757 C CA . ALA B 1 38 ? 12.242 14.422 -23.438 1 95 38 ALA B CA 1
ATOM 3758 C C . ALA B 1 38 ? 13.18 13.453 -24.156 1 95 38 ALA B C 1
ATOM 3760 O O . ALA B 1 38 ? 14.398 13.625 -24.125 1 95 38 ALA B O 1
ATOM 3761 N N . GLY B 1 39 ? 12.633 12.398 -24.719 1 94.75 39 GLY B N 1
ATOM 3762 C CA . GLY B 1 39 ? 13.43 11.414 -25.438 1 94.75 39 GLY B CA 1
ATOM 3763 C C . GLY B 1 39 ? 14.156 10.453 -24.516 1 94.75 39 GLY B C 1
ATOM 3764 O O . GLY B 1 39 ? 15.188 9.891 -24.891 1 94.75 39 GLY B O 1
ATOM 3765 N N . GLU B 1 40 ? 13.711 10.305 -23.297 1 95.19 40 GLU B N 1
ATOM 3766 C CA . GLU B 1 40 ? 14.336 9.43 -22.312 1 95.19 40 GLU B CA 1
ATOM 3767 C C . GLU B 1 40 ? 13.742 8.023 -22.375 1 95.19 40 GLU B C 1
ATOM 3769 O O . GLU B 1 40 ? 12.617 7.836 -22.844 1 95.19 40 GLU B O 1
ATOM 3774 N N . PRO B 1 41 ? 14.523 6.992 -21.984 1 95.94 41 PRO B N 1
ATOM 3775 C CA . PRO B 1 41 ? 13.984 5.629 -21.984 1 95.94 41 PRO B CA 1
ATOM 3776 C C . PRO B 1 41 ? 12.781 5.473 -21.047 1 95.94 41 PRO B C 1
ATOM 3778 O O . PRO B 1 41 ? 12.875 5.773 -19.859 1 95.94 41 PRO B O 1
ATOM 3781 N N . LEU B 1 42 ? 11.734 4.926 -21.516 1 97 42 LEU B N 1
ATOM 3782 C CA . LEU B 1 42 ? 10.461 4.922 -20.797 1 97 42 LEU B CA 1
ATOM 3783 C C . LEU B 1 42 ? 10.453 3.863 -19.703 1 97 42 LEU B C 1
ATOM 3785 O O . LEU B 1 42 ? 10.086 4.152 -18.562 1 97 42 LEU B O 1
ATOM 3789 N N . LEU B 1 43 ? 10.875 2.666 -19.953 1 97.31 43 LEU B N 1
ATOM 3790 C CA . LEU B 1 43 ? 10.82 1.582 -18.984 1 97.31 43 LEU B CA 1
ATOM 3791 C C . LEU B 1 43 ? 11.758 1.849 -17.812 1 97.31 43 LEU B C 1
ATOM 3793 O O . LEU B 1 43 ? 11.43 1.558 -16.672 1 97.31 43 LEU B O 1
ATOM 3797 N N . ALA B 1 44 ? 12.914 2.398 -18.109 1 96.94 44 ALA B N 1
ATOM 3798 C CA . ALA B 1 44 ? 13.867 2.729 -17.062 1 96.94 44 ALA B CA 1
ATOM 3799 C C . ALA B 1 44 ? 13.336 3.846 -16.172 1 96.94 44 ALA B C 1
ATOM 3801 O O . ALA B 1 44 ? 13.562 3.846 -14.953 1 96.94 44 ALA B O 1
ATOM 3802 N N . ASN B 1 45 ? 12.633 4.809 -16.781 1 97.5 45 ASN B N 1
ATOM 3803 C CA . ASN B 1 45 ? 12.078 5.891 -15.977 1 97.5 45 ASN B CA 1
ATOM 3804 C C . ASN B 1 45 ? 10.984 5.391 -15.031 1 97.5 45 ASN B C 1
ATOM 3806 O O . ASN B 1 45 ? 10.844 5.891 -13.914 1 97.5 45 ASN B O 1
ATOM 3810 N N . TRP B 1 46 ? 10.219 4.457 -15.5 1 97.94 46 TRP B N 1
ATOM 3811 C CA . TRP B 1 46 ? 9.164 3.914 -14.648 1 97.94 46 TRP B CA 1
ATOM 3812 C C . TRP B 1 46 ? 9.758 3.033 -13.547 1 97.94 46 TRP B C 1
ATOM 3814 O O . TRP B 1 46 ? 9.438 3.203 -12.367 1 97.94 46 TRP B O 1
ATOM 3824 N N . THR B 1 47 ? 10.672 2.15 -13.836 1 96.75 47 THR B N 1
ATOM 3825 C CA . THR B 1 47 ? 11.078 1.095 -12.914 1 96.75 47 THR B CA 1
ATOM 3826 C C . THR B 1 47 ? 12.234 1.56 -12.039 1 96.75 47 THR B C 1
ATOM 3828 O O . THR B 1 47 ? 12.383 1.104 -10.906 1 96.75 47 THR B O 1
ATOM 3831 N N . GLN B 1 48 ? 13.102 2.434 -12.578 1 96.44 48 GLN B N 1
ATOM 3832 C CA . GLN B 1 48 ? 14.273 2.854 -11.812 1 96.44 48 GLN B CA 1
ATOM 3833 C C . GLN B 1 48 ? 14.039 4.211 -11.156 1 96.44 48 GLN B C 1
ATOM 3835 O O . GLN B 1 48 ? 14.156 4.348 -9.938 1 96.44 48 GLN B O 1
ATOM 3840 N N . THR B 1 49 ? 13.656 5.184 -11.969 1 96.25 49 THR B N 1
ATOM 3841 C CA . THR B 1 49 ? 13.547 6.535 -11.438 1 96.25 49 THR B CA 1
ATOM 3842 C C . THR B 1 49 ? 12.242 6.707 -10.656 1 96.25 49 THR B C 1
ATOM 3844 O O . THR B 1 49 ? 12.266 7.102 -9.484 1 96.25 49 THR B O 1
ATOM 3847 N N . PHE B 1 50 ? 11.078 6.422 -11.32 1 97.62 50 PHE B N 1
ATOM 3848 C CA . PHE B 1 50 ? 9.773 6.574 -10.688 1 97.62 50 PHE B CA 1
ATOM 3849 C C . PHE B 1 50 ? 9.68 5.715 -9.438 1 97.62 50 PHE B C 1
ATOM 3851 O O . PHE B 1 50 ? 9.344 6.211 -8.359 1 97.62 50 PHE B O 1
ATOM 3858 N N . MET B 1 51 ? 9.984 4.434 -9.578 1 98 51 MET B N 1
ATOM 3859 C CA . MET B 1 51 ? 9.828 3.523 -8.445 1 98 51 MET B CA 1
ATOM 3860 C C . MET B 1 51 ? 10.875 3.805 -7.371 1 98 51 MET B C 1
ATOM 3862 O O . MET B 1 51 ? 10.617 3.623 -6.184 1 98 51 MET B O 1
ATOM 3866 N N . GLY B 1 52 ? 12.117 4.254 -7.781 1 96.19 52 GLY B N 1
ATOM 3867 C CA . GLY B 1 52 ? 13.102 4.66 -6.793 1 96.19 52 GLY B CA 1
ATOM 3868 C C . GLY B 1 52 ? 12.617 5.781 -5.891 1 96.19 52 GLY B C 1
ATOM 3869 O O . GLY B 1 52 ? 12.789 5.723 -4.672 1 96.19 52 GLY B O 1
ATOM 3870 N N . GLY B 1 53 ? 12.023 6.781 -6.516 1 94.94 53 GLY B N 1
ATOM 3871 C CA . GLY B 1 53 ? 11.453 7.875 -5.742 1 94.94 53 GLY B CA 1
ATOM 3872 C C . GLY B 1 53 ? 10.289 7.445 -4.867 1 94.94 53 GLY B C 1
ATOM 3873 O O . GLY B 1 53 ? 10.242 7.789 -3.686 1 94.94 53 GLY B O 1
ATOM 3874 N N . ALA B 1 54 ? 9.367 6.703 -5.457 1 97 54 ALA B N 1
ATOM 3875 C CA . ALA B 1 54 ? 8.195 6.25 -4.723 1 97 54 ALA B CA 1
ATOM 3876 C C . ALA B 1 54 ? 8.594 5.367 -3.541 1 97 54 ALA B C 1
ATOM 3878 O O . ALA B 1 54 ? 8.117 5.57 -2.42 1 97 54 ALA B O 1
ATOM 3879 N N . ALA B 1 55 ? 9.43 4.391 -3.799 1 97.5 55 ALA B N 1
ATOM 3880 C CA . ALA B 1 55 ? 9.852 3.455 -2.76 1 97.5 55 ALA B CA 1
ATOM 3881 C C . ALA B 1 55 ? 10.656 4.164 -1.676 1 97.5 55 ALA B C 1
ATOM 3883 O O . ALA B 1 55 ? 10.578 3.803 -0.499 1 97.5 55 ALA B O 1
ATOM 3884 N N . GLY B 1 56 ? 11.484 5.109 -2.082 1 95.56 56 GLY B N 1
ATOM 3885 C CA . GLY B 1 56 ? 12.195 5.906 -1.1 1 95.56 56 GLY B CA 1
ATOM 3886 C C . GLY B 1 56 ? 11.281 6.609 -0.117 1 95.56 56 GLY B C 1
ATOM 3887 O O . GLY B 1 56 ? 11.547 6.625 1.087 1 95.56 56 GLY B O 1
ATOM 3888 N N . PHE B 1 57 ? 10.219 7.172 -0.636 1 95.31 57 PHE B N 1
ATOM 3889 C CA . PHE B 1 57 ? 9.227 7.809 0.22 1 95.31 57 PHE B CA 1
ATOM 3890 C C . PHE B 1 57 ? 8.602 6.797 1.169 1 95.31 57 PHE B C 1
ATOM 3892 O O . PHE B 1 57 ? 8.453 7.066 2.363 1 95.31 57 PHE B O 1
ATOM 3899 N N . ILE B 1 58 ? 8.203 5.688 0.632 1 97.19 58 ILE B N 1
ATOM 3900 C CA . ILE B 1 58 ? 7.559 4.645 1.421 1 97.19 58 ILE B CA 1
ATOM 3901 C C . ILE B 1 58 ? 8.5 4.18 2.531 1 97.19 58 ILE B C 1
ATOM 3903 O O . ILE B 1 58 ? 8.078 4.016 3.68 1 97.19 58 ILE B O 1
ATOM 3907 N N . ALA B 1 59 ? 9.766 3.988 2.191 1 97.31 59 ALA B N 1
ATOM 3908 C CA . ALA B 1 59 ? 10.75 3.541 3.174 1 97.31 59 ALA B CA 1
ATOM 3909 C C . ALA B 1 59 ? 10.875 4.539 4.32 1 97.31 59 ALA B C 1
ATOM 3911 O O . ALA B 1 59 ? 10.984 4.148 5.484 1 97.31 59 ALA B O 1
ATOM 3912 N N . GLN B 1 60 ? 10.773 5.699 3.984 1 95.5 60 GLN B N 1
ATOM 3913 C CA . GLN B 1 60 ? 11.055 6.75 4.957 1 95.5 60 GLN B CA 1
ATOM 3914 C C . GLN B 1 60 ? 9.844 7.008 5.855 1 95.5 60 GLN B C 1
ATOM 3916 O O . GLN B 1 60 ? 10 7.324 7.035 1 95.5 60 GLN B O 1
ATOM 3921 N N . PHE B 1 61 ? 8.625 6.875 5.32 1 96.25 61 PHE B N 1
ATOM 3922 C CA . PHE B 1 61 ? 7.52 7.465 6.066 1 96.25 61 PHE B CA 1
ATOM 3923 C C . PHE B 1 61 ? 6.438 6.426 6.344 1 96.25 61 PHE B C 1
ATOM 3925 O O . PHE B 1 61 ? 5.477 6.699 7.066 1 96.25 61 PHE B O 1
ATOM 3932 N N . PHE B 1 62 ? 6.559 5.207 5.871 1 97.81 62 PHE B N 1
ATOM 3933 C CA . PHE B 1 62 ? 5.492 4.23 6.074 1 97.81 62 PHE B CA 1
ATOM 3934 C C . PHE B 1 62 ? 5.289 3.955 7.562 1 97.81 62 PHE B C 1
ATOM 3936 O O . PHE B 1 62 ? 4.156 3.781 8.016 1 97.81 62 PHE B O 1
ATOM 3943 N N . PRO B 1 63 ? 6.32 3.877 8.383 1 97.62 63 PRO B N 1
ATOM 3944 C CA . PRO B 1 63 ? 6.078 3.652 9.805 1 97.62 63 PRO B CA 1
ATOM 3945 C C . PRO B 1 63 ? 5.164 4.711 10.422 1 97.62 63 PRO B C 1
ATOM 3947 O O . PRO B 1 63 ? 4.336 4.391 11.281 1 97.62 63 PRO B O 1
ATOM 3950 N N . LEU B 1 64 ? 5.336 5.906 9.93 1 96.38 64 LEU B N 1
ATOM 3951 C CA . LEU B 1 64 ? 4.492 6.988 10.422 1 96.38 64 LEU B CA 1
ATOM 3952 C C . LEU B 1 64 ? 3.049 6.801 9.969 1 96.38 64 LEU B C 1
ATOM 3954 O O . LEU B 1 64 ? 2.117 6.988 10.75 1 96.38 64 LEU B O 1
ATOM 3958 N N . PHE B 1 65 ? 2.861 6.449 8.68 1 96.56 65 PHE B N 1
ATOM 3959 C CA . PHE B 1 65 ? 1.528 6.199 8.148 1 96.56 65 PHE B CA 1
ATOM 3960 C C . PHE B 1 65 ? 0.855 5.051 8.891 1 96.56 65 PHE B C 1
ATOM 3962 O O . PHE B 1 65 ? -0.322 5.141 9.25 1 96.56 65 PHE B O 1
ATOM 3969 N N . LEU B 1 66 ? 1.634 4.016 9.109 1 97.62 66 LEU B N 1
ATOM 3970 C CA . LEU B 1 66 ? 1.116 2.809 9.742 1 97.62 66 LEU B CA 1
ATOM 3971 C C . LEU B 1 66 ? 0.632 3.1 11.156 1 97.62 66 LEU B C 1
ATOM 3973 O O . LEU B 1 66 ? -0.516 2.803 11.5 1 97.62 66 LEU B O 1
ATOM 3977 N N . LEU B 1 67 ? 1.489 3.678 11.969 1 97.69 67 LEU B N 1
ATOM 3978 C CA . LEU B 1 67 ? 1.134 3.938 13.359 1 97.69 67 LEU B CA 1
ATOM 3979 C C . LEU B 1 67 ? 0.081 5.035 13.453 1 97.69 67 LEU B C 1
ATOM 3981 O O . LEU B 1 67 ? -0.756 5.02 14.359 1 97.69 67 LEU B O 1
ATOM 3985 N N . GLY B 1 68 ? 0.149 5.977 12.492 1 96.06 68 GLY B N 1
ATOM 3986 C CA . GLY B 1 68 ? -0.9 6.98 12.445 1 96.06 68 GLY B CA 1
ATOM 3987 C C . GLY B 1 68 ? -2.275 6.398 12.18 1 96.06 68 GLY B C 1
ATOM 3988 O O . GLY B 1 68 ? -3.258 6.797 12.805 1 96.06 68 GLY B O 1
ATOM 3989 N N . GLY B 1 69 ? -2.326 5.523 11.188 1 96.5 69 GLY B N 1
ATOM 3990 C CA . GLY B 1 69 ? -3.582 4.852 10.898 1 96.5 69 GLY B CA 1
ATOM 3991 C C . GLY B 1 69 ? -4.105 4.043 12.07 1 96.5 69 GLY B C 1
ATOM 3992 O O . GLY B 1 69 ? -5.293 4.109 12.398 1 96.5 69 GLY B O 1
ATOM 3993 N N . VAL B 1 70 ? -3.246 3.309 12.719 1 97.56 70 VAL B N 1
ATOM 3994 C CA . VAL B 1 70 ? -3.619 2.49 13.867 1 97.56 70 VAL B CA 1
ATOM 3995 C C . VAL B 1 70 ? -4.113 3.387 15 1 97.56 70 VAL B C 1
ATOM 3997 O O . VAL B 1 70 ? -5.141 3.107 15.617 1 97.56 70 VAL B O 1
ATOM 4000 N N . PHE B 1 71 ? -3.379 4.418 15.242 1 97.5 71 PHE B N 1
ATOM 4001 C CA . PHE B 1 71 ? -3.754 5.352 16.297 1 97.5 71 PHE B CA 1
ATOM 4002 C C . PHE B 1 71 ? -5.125 5.957 16.031 1 97.5 71 PHE B C 1
ATOM 4004 O O . PHE B 1 71 ? -5.969 6.023 16.922 1 97.5 71 PHE B O 1
ATOM 4011 N N . GLY B 1 72 ? -5.309 6.395 14.797 1 95.06 72 GLY B N 1
ATOM 4012 C CA . GLY B 1 72 ? -6.594 6.961 14.422 1 95.06 72 GLY B CA 1
ATOM 4013 C C . GLY B 1 72 ? -7.754 6.012 14.656 1 95.06 72 GLY B C 1
ATOM 4014 O O . GLY B 1 72 ? -8.781 6.402 15.219 1 95.06 72 GLY B O 1
ATOM 4015 N N . LYS B 1 73 ? -7.578 4.801 14.25 1 95.75 73 LYS B N 1
ATOM 4016 C CA . LYS B 1 73 ? -8.648 3.822 14.383 1 95.75 73 LYS B CA 1
ATOM 4017 C C . LYS B 1 73 ? -8.867 3.445 15.844 1 95.75 73 LYS B C 1
ATOM 4019 O O . LYS B 1 73 ? -10 3.193 16.266 1 95.75 73 LYS B O 1
ATOM 4024 N N . LEU B 1 74 ? -7.797 3.324 16.609 1 97.25 74 LEU B N 1
ATOM 4025 C CA . LEU B 1 74 ? -7.926 3.057 18.031 1 97.25 74 LEU B CA 1
ATOM 4026 C C . LEU B 1 74 ? -8.719 4.16 18.734 1 97.25 74 LEU B C 1
ATOM 4028 O O . LEU B 1 74 ? -9.594 3.883 19.547 1 97.25 74 LEU B O 1
ATOM 4032 N N . MET B 1 75 ? -8.383 5.344 18.391 1 96.62 75 MET B N 1
ATOM 4033 C CA . MET B 1 75 ? -9.078 6.488 18.969 1 96.62 75 MET B CA 1
ATOM 4034 C C . MET B 1 75 ? -10.547 6.496 18.578 1 96.62 75 MET B C 1
ATOM 4036 O O . MET B 1 75 ? -11.414 6.824 19.391 1 96.62 75 MET B O 1
ATOM 4040 N N . ASP B 1 76 ? -10.812 6.164 17.375 1 94.62 76 ASP B N 1
ATOM 4041 C CA . ASP B 1 76 ? -12.18 6.121 16.859 1 94.62 76 ASP B CA 1
ATOM 4042 C C . ASP B 1 76 ? -12.977 4.992 17.516 1 94.62 76 ASP B C 1
ATOM 4044 O O . ASP B 1 76 ? -14.016 5.238 18.141 1 94.62 76 ASP B O 1
ATOM 4048 N N . ASP B 1 77 ? -12.445 3.785 17.484 1 95.75 77 ASP B N 1
ATOM 4049 C CA . ASP B 1 77 ? -13.172 2.607 17.938 1 95.75 77 ASP B CA 1
ATOM 4050 C C . ASP B 1 77 ? -13.344 2.627 19.469 1 95.75 77 ASP B C 1
ATOM 4052 O O . ASP B 1 77 ? -14.305 2.068 20 1 95.75 77 ASP B O 1
ATOM 4056 N N . SER B 1 78 ? -12.453 3.266 20.172 1 96.56 78 SER B N 1
ATOM 4057 C CA . SER B 1 78 ? -12.578 3.363 21.625 1 96.56 78 SER B CA 1
ATOM 4058 C C . SER B 1 78 ? -13.625 4.395 22.031 1 96.56 78 SER B C 1
ATOM 4060 O O . SER B 1 78 ? -14.039 4.453 23.188 1 96.56 78 SER B O 1
ATOM 4062 N N . GLY B 1 79 ? -14.008 5.223 21.062 1 94.88 79 GLY B N 1
ATOM 4063 C CA . GLY B 1 79 ? -14.945 6.297 21.344 1 94.88 79 GLY B CA 1
ATOM 4064 C C . GLY B 1 79 ? -14.266 7.562 21.844 1 94.88 79 GLY B C 1
ATOM 4065 O O . GLY B 1 79 ? -14.938 8.531 22.203 1 94.88 79 GLY B O 1
ATOM 4066 N N . SER B 1 80 ? -12.992 7.582 21.797 1 95.56 80 SER B N 1
ATOM 4067 C CA . SER B 1 80 ? -12.234 8.695 22.344 1 95.56 80 SER B CA 1
ATOM 4068 C C . SER B 1 80 ? -12.484 9.977 21.562 1 95.56 80 SER B C 1
ATOM 4070 O O . SER B 1 80 ? -12.594 11.062 22.125 1 95.56 80 SER B O 1
ATOM 4072 N N . VAL B 1 81 ? -12.523 9.914 20.25 1 93 81 VAL B N 1
ATOM 4073 C CA . VAL B 1 81 ? -12.758 11.086 19.422 1 93 81 VAL B CA 1
ATOM 4074 C C . VAL B 1 81 ? -14.125 11.695 19.75 1 93 81 VAL B C 1
ATOM 4076 O O . VAL B 1 81 ? -14.25 12.906 19.906 1 93 81 VAL B O 1
ATOM 4079 N N . THR B 1 82 ? -15.109 10.883 19.875 1 92.25 82 THR B N 1
ATOM 4080 C CA . THR B 1 82 ? -16.453 11.32 20.219 1 92.25 82 THR B CA 1
ATOM 4081 C C . THR B 1 82 ? -16.484 11.938 21.625 1 92.25 82 THR B C 1
ATOM 4083 O O . THR B 1 82 ? -17.156 12.953 21.844 1 92.25 82 THR B O 1
ATOM 4086 N N . ALA B 1 83 ? -15.781 11.305 22.484 1 94.62 83 ALA B N 1
ATOM 4087 C CA . ALA B 1 83 ? -15.719 11.797 23.859 1 94.62 83 ALA B CA 1
ATOM 4088 C C . ALA B 1 83 ? -15.117 13.203 23.906 1 94.62 83 ALA B C 1
ATOM 4090 O O . ALA B 1 83 ? -15.586 14.055 24.656 1 94.62 83 ALA B O 1
ATOM 4091 N N . ILE B 1 84 ? -14.133 13.422 23.203 1 92.38 84 ILE B N 1
ATOM 4092 C CA . ILE B 1 84 ? -13.484 14.727 23.156 1 92.38 84 ILE B CA 1
ATOM 4093 C C . ILE B 1 84 ? -14.445 15.75 22.547 1 92.38 84 ILE B C 1
ATOM 4095 O O . ILE B 1 84 ? -14.594 16.859 23.062 1 92.38 84 ILE B O 1
ATOM 4099 N N . ALA B 1 85 ? -15.031 15.375 21.453 1 87.62 85 ALA B N 1
ATOM 4100 C CA . ALA B 1 85 ? -15.977 16.266 20.781 1 87.62 85 ALA B CA 1
ATOM 4101 C C . ALA B 1 85 ? -17.141 16.625 21.703 1 87.62 85 ALA B C 1
ATOM 4103 O O . ALA B 1 85 ? -17.5 17.797 21.828 1 87.62 85 ALA B O 1
ATOM 4104 N N . ASN B 1 86 ? -17.703 15.664 22.328 1 89.31 86 ASN B N 1
ATOM 4105 C CA . ASN B 1 86 ? -18.812 15.891 23.25 1 89.31 86 ASN B CA 1
ATOM 4106 C C . ASN B 1 86 ? -18.375 16.719 24.453 1 89.31 86 ASN B C 1
ATOM 4108 O O . ASN B 1 86 ? -19.125 17.547 24.953 1 89.31 86 ASN B O 1
ATOM 4112 N N . GLY B 1 87 ? -17.25 16.375 24.938 1 90.81 87 GLY B N 1
ATOM 4113 C CA . GLY B 1 87 ? -16.719 17.141 26.047 1 90.81 87 GLY B CA 1
ATOM 4114 C C . GLY B 1 87 ? -16.562 18.609 25.734 1 90.81 87 GLY B C 1
ATOM 4115 O O . GLY B 1 87 ? -16.844 19.469 26.594 1 90.81 87 GLY B O 1
ATOM 4116 N N . MET B 1 88 ? -16.094 18.922 24.562 1 87.38 88 MET B N 1
ATOM 4117 C CA . MET B 1 88 ? -15.922 20.312 24.156 1 87.38 88 MET B CA 1
ATOM 4118 C C . MET B 1 88 ? -17.266 21.016 24.031 1 87.38 88 MET B C 1
ATOM 4120 O O . MET B 1 88 ? -17.406 22.172 24.406 1 87.38 88 MET B O 1
ATOM 4124 N N . THR B 1 89 ? -18.203 20.312 23.516 1 83.81 89 THR B N 1
ATOM 4125 C CA . THR B 1 89 ? -19.547 20.844 23.391 1 83.81 89 THR B CA 1
ATOM 4126 C C . THR B 1 89 ? -20.141 21.141 24.766 1 83.81 89 THR B C 1
ATOM 4128 O O . THR B 1 89 ? -20.797 22.172 24.953 1 83.81 89 THR B O 1
ATOM 4131 N N . ALA B 1 90 ? -19.969 20.234 25.594 1 87.56 90 ALA B N 1
ATOM 4132 C CA . ALA B 1 90 ? -20.516 20.406 26.938 1 87.56 90 ALA B CA 1
ATOM 4133 C C . ALA B 1 90 ? -19.875 21.578 27.656 1 87.56 90 ALA B C 1
ATOM 4135 O O . ALA B 1 90 ? -20.531 22.281 28.422 1 87.56 90 ALA B O 1
ATOM 4136 N N . ARG B 1 91 ? -18.719 21.859 27.422 1 89.81 91 ARG B N 1
ATOM 4137 C CA . ARG B 1 91 ? -17.969 22.891 28.125 1 89.81 91 ARG B CA 1
ATOM 4138 C C . ARG B 1 91 ? -18.234 24.266 27.547 1 89.81 91 ARG B C 1
ATOM 4140 O O . ARG B 1 91 ? -18.266 25.266 28.266 1 89.81 91 ARG B O 1
ATOM 4147 N N . LEU B 1 92 ? -18.297 24.359 26.234 1 88.06 92 LEU B N 1
ATOM 4148 C CA . LEU B 1 92 ? -18.406 25.672 25.594 1 88.06 92 LEU B CA 1
ATOM 4149 C C . LEU B 1 92 ? -19.859 26.016 25.297 1 88.06 92 LEU B C 1
ATOM 4151 O O . LEU B 1 92 ? -20.203 27.203 25.172 1 88.06 92 LEU B O 1
ATOM 4155 N N . GLY B 1 93 ? -20.672 25.047 25.219 1 79.19 93 GLY B N 1
ATOM 4156 C CA . GLY B 1 93 ? -22.109 25.266 25.016 1 79.19 93 GLY B CA 1
ATOM 4157 C C . GLY B 1 93 ? -22.5 25.422 23.562 1 79.19 93 GLY B C 1
ATOM 4158 O O . GLY B 1 93 ? -21.625 25.562 22.703 1 79.19 93 GLY B O 1
ATOM 4159 N N . THR B 1 94 ? -23.75 25.578 23.406 1 77.88 94 THR B N 1
ATOM 4160 C CA . THR B 1 94 ? -24.328 25.625 22.078 1 77.88 94 THR B CA 1
ATOM 4161 C C . THR B 1 94 ? -24.188 27.031 21.484 1 77.88 94 THR B C 1
ATOM 4163 O O . THR B 1 94 ? -24.219 27.188 20.25 1 77.88 94 THR B O 1
ATOM 4166 N N . LYS B 1 95 ? -23.969 27.969 22.312 1 81.56 95 LYS B N 1
ATOM 4167 C CA . LYS B 1 95 ? -23.844 29.344 21.828 1 81.56 95 LYS B CA 1
ATOM 4168 C C . LYS B 1 95 ? -22.531 29.562 21.094 1 81.56 95 LYS B C 1
ATOM 4170 O O . LYS B 1 95 ? -22.406 30.469 20.281 1 81.56 95 LYS B O 1
ATOM 4175 N N . ARG B 1 96 ? -21.641 28.719 21.344 1 93.25 96 ARG B N 1
ATOM 4176 C CA . ARG B 1 96 ? -20.344 28.781 20.688 1 93.25 96 ARG B CA 1
ATOM 4177 C C . ARG B 1 96 ? -20.078 27.516 19.859 1 93.25 96 ARG B C 1
ATOM 4179 O O . ARG B 1 96 ? -19.016 26.906 19.969 1 93.25 96 ARG B O 1
ATOM 4186 N N . ALA B 1 97 ? -21.016 27.219 19.047 1 92.56 97 ALA B N 1
ATOM 4187 C CA . ALA B 1 97 ? -20.984 25.969 18.297 1 92.56 97 ALA B CA 1
ATOM 4188 C C . ALA B 1 97 ? -19.781 25.922 17.359 1 92.56 97 ALA B C 1
ATOM 4190 O O . ALA B 1 97 ? -19.078 24.906 17.281 1 92.56 97 ALA B O 1
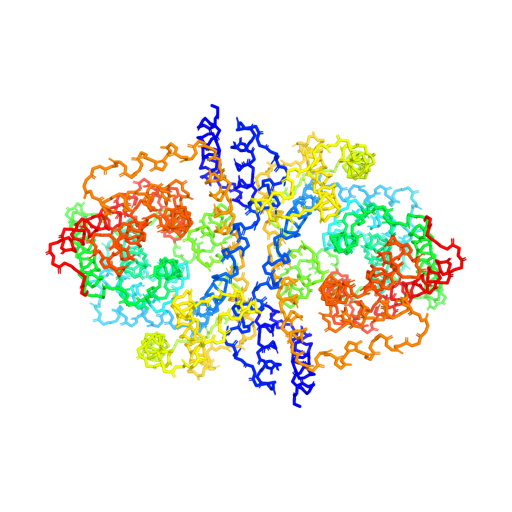ATOM 4191 N N . ILE B 1 98 ? -19.531 27.047 16.703 1 95.81 98 ILE B N 1
ATOM 4192 C CA . ILE B 1 98 ? -18.422 27.109 15.742 1 95.81 98 ILE B CA 1
ATOM 4193 C C . ILE B 1 98 ? -17.109 26.891 16.469 1 95.81 98 ILE B C 1
ATOM 4195 O O . ILE B 1 98 ? -16.297 26.047 16.078 1 95.81 98 ILE B O 1
ATOM 4199 N N . LEU B 1 99 ? -16.906 27.594 17.531 1 95.44 99 LEU B N 1
ATOM 4200 C CA . LEU B 1 99 ? -15.672 27.469 18.312 1 95.44 99 LEU B CA 1
ATOM 4201 C C . LEU B 1 99 ? -15.516 26.047 18.875 1 95.44 99 LEU B C 1
ATOM 4203 O O . LEU B 1 99 ? -14.414 25.516 18.906 1 95.44 99 LEU B O 1
ATOM 4207 N N . SER B 1 100 ? -16.625 25.453 19.297 1 94 100 SER B N 1
ATOM 4208 C CA . SER B 1 100 ? -16.609 24.109 19.844 1 94 100 SER B CA 1
ATOM 4209 C C . SER B 1 100 ? -16.125 23.094 18.812 1 94 100 SER B C 1
ATOM 4211 O O . SER B 1 100 ? -15.297 22.234 19.094 1 94 100 SER B O 1
ATOM 4213 N N . VAL B 1 101 ? -16.656 23.219 17.656 1 94.44 101 VAL B N 1
ATOM 4214 C CA . VAL B 1 101 ? -16.312 22.281 16.578 1 94.44 101 VAL B CA 1
ATOM 4215 C C . VAL B 1 101 ? -14.859 22.484 16.172 1 94.44 101 VAL B C 1
ATOM 4217 O O . VAL B 1 101 ? -14.133 21.516 15.953 1 94.44 101 VAL B O 1
ATOM 4220 N N . VAL B 1 102 ? -14.414 23.719 16.078 1 96.38 102 VAL B N 1
ATOM 4221 C CA . VAL B 1 102 ? -13.039 24.031 15.695 1 96.38 102 VAL B CA 1
ATOM 4222 C C . VAL B 1 102 ? -12.078 23.453 16.734 1 96.38 102 VAL B C 1
ATOM 4224 O O . VAL B 1 102 ? -11.102 22.797 16.375 1 96.38 102 VAL B O 1
ATOM 4227 N N . LEU B 1 103 ? -12.352 23.625 17.984 1 95.31 103 LEU B N 1
ATOM 4228 C CA . LEU B 1 103 ? -11.461 23.188 19.047 1 95.31 103 LEU B CA 1
ATOM 4229 C C . LEU B 1 103 ? -11.461 21.656 19.156 1 95.31 103 LEU B C 1
ATOM 4231 O O . LEU B 1 103 ? -10.43 21.047 19.438 1 95.31 103 LEU B O 1
ATOM 4235 N N . ALA B 1 104 ? -12.625 21.062 18.984 1 93.69 104 ALA B N 1
ATOM 4236 C CA . ALA B 1 104 ? -12.695 19.594 18.984 1 93.69 104 ALA B CA 1
ATOM 4237 C C . ALA B 1 104 ? -11.828 19.016 17.859 1 93.69 104 ALA B C 1
ATOM 4239 O O . ALA B 1 104 ? -11.062 18.078 18.094 1 93.69 104 ALA B O 1
ATOM 4240 N N . GLY B 1 105 ? -11.984 19.578 16.703 1 94.94 105 GLY B N 1
ATOM 4241 C CA . GLY B 1 105 ? -11.172 19.141 15.578 1 94.94 105 GLY B CA 1
ATOM 4242 C C . GLY B 1 105 ? -9.688 19.359 15.789 1 94.94 105 GLY B C 1
ATOM 4243 O O . GLY B 1 105 ? -8.867 18.5 15.469 1 94.94 105 GLY B O 1
ATOM 4244 N N . ALA B 1 106 ? -9.359 20.5 16.344 1 95.88 106 ALA B N 1
ATOM 4245 C CA . ALA B 1 106 ? -7.961 20.844 16.594 1 95.88 106 ALA B CA 1
ATOM 4246 C C . ALA B 1 106 ? -7.328 19.891 17.594 1 95.88 106 ALA B C 1
ATOM 4248 O O . ALA B 1 106 ? -6.195 19.438 17.406 1 95.88 106 ALA B O 1
ATOM 4249 N N . LEU B 1 107 ? -8.008 19.578 18.594 1 94.06 107 LEU B N 1
ATOM 4250 C CA . LEU B 1 107 ? -7.48 18.703 19.641 1 94.06 107 LEU B CA 1
ATOM 4251 C C . LEU B 1 107 ? -7.23 17.297 19.094 1 94.06 107 LEU B C 1
ATOM 4253 O O . LEU B 1 107 ? -6.176 16.703 19.344 1 94.06 107 LEU B O 1
ATOM 4257 N N . VAL B 1 108 ? -8.172 16.812 18.375 1 93.06 108 VAL B N 1
ATOM 4258 C CA . VAL B 1 108 ? -8.094 15.43 17.891 1 93.06 108 VAL B CA 1
ATOM 4259 C C . VAL B 1 108 ? -6.984 15.312 16.859 1 93.06 108 VAL B C 1
ATOM 4261 O O . VAL B 1 108 ? -6.191 14.375 16.891 1 93.06 108 VAL B O 1
ATOM 4264 N N . THR B 1 109 ? -6.871 16.25 15.984 1 94.56 109 THR B N 1
ATOM 4265 C CA . THR B 1 109 ? -5.906 16.141 14.898 1 94.56 109 THR B CA 1
ATOM 4266 C C . THR B 1 109 ? -4.508 16.531 15.375 1 94.56 109 THR B C 1
ATOM 4268 O O . THR B 1 109 ? -3.508 16.016 14.867 1 94.56 109 THR B O 1
ATOM 4271 N N . TYR B 1 110 ? -4.422 17.469 16.297 1 94.75 110 TYR B N 1
ATOM 4272 C CA . TYR B 1 110 ? -3.119 17.781 16.891 1 94.75 110 TYR B CA 1
ATOM 4273 C C . TYR B 1 110 ? -2.525 16.547 17.562 1 94.75 110 TYR B C 1
ATOM 4275 O O . TYR B 1 110 ? -1.305 16.359 17.562 1 94.75 110 TYR B O 1
ATOM 4283 N N . GLY B 1 111 ? -3.361 15.719 18.047 1 90.31 111 GLY B N 1
ATOM 4284 C CA . GLY B 1 111 ? -2.918 14.508 18.703 1 90.31 111 GLY B CA 1
ATOM 4285 C C . GLY B 1 111 ? -2.455 13.43 17.75 1 90.31 111 GLY B C 1
ATOM 4286 O O . GLY B 1 111 ? -1.885 12.414 18.156 1 90.31 111 GLY B O 1
ATOM 4287 N N . GLY B 1 112 ? -2.771 13.602 16.516 1 90.94 112 GLY B N 1
ATOM 4288 C CA . GLY B 1 112 ? -2.268 12.633 15.562 1 90.94 112 GLY B CA 1
ATOM 4289 C C . GLY B 1 112 ? -3.367 11.844 14.867 1 90.94 112 GLY B C 1
ATOM 4290 O O . GLY B 1 112 ? -3.09 10.969 14.047 1 90.94 112 GLY B O 1
ATOM 4291 N N . VAL B 1 113 ? -4.574 12.164 15.219 1 92.19 113 VAL B N 1
ATOM 4292 C CA . VAL B 1 113 ? -5.684 11.5 14.539 1 92.19 113 VAL B CA 1
ATOM 4293 C C . VAL B 1 113 ? -5.812 12.039 13.117 1 92.19 113 VAL B C 1
ATOM 4295 O O . VAL B 1 113 ? -5.742 13.25 12.891 1 92.19 113 VAL B O 1
ATOM 4298 N N . SER B 1 114 ? -5.965 11.117 12.258 1 90.06 114 SER B N 1
ATOM 4299 C CA . SER B 1 114 ? -6.066 11.492 10.852 1 90.06 114 SER B CA 1
ATOM 4300 C C . SER B 1 114 ? -7.238 12.438 10.609 1 90.06 114 SER B C 1
ATOM 4302 O O . SER B 1 114 ? -8.297 12.297 11.234 1 90.06 114 SER B O 1
ATOM 4304 N N . LEU B 1 115 ? -7.02 13.305 9.625 1 89.12 115 LEU B N 1
ATOM 4305 C CA . LEU B 1 115 ? -8.047 14.281 9.273 1 89.12 115 LEU B CA 1
ATOM 4306 C C . LEU B 1 115 ? -9.32 13.578 8.805 1 89.12 115 LEU B C 1
ATOM 4308 O O . LEU B 1 115 ? -10.43 14.047 9.078 1 89.12 115 LEU B O 1
ATOM 4312 N N . PHE B 1 116 ? -9.18 12.508 8.219 1 86.12 116 PHE B N 1
ATOM 4313 C CA . PHE B 1 116 ? -10.352 11.836 7.664 1 86.12 116 PHE B CA 1
ATOM 4314 C C . PHE B 1 116 ? -11.133 11.125 8.766 1 86.12 116 PHE B C 1
ATOM 4316 O O . PHE B 1 116 ? -12.367 11.102 8.734 1 86.12 116 PHE B O 1
ATOM 4323 N N . VAL B 1 117 ? -10.438 10.641 9.633 1 88 117 VAL B N 1
ATOM 4324 C CA . VAL B 1 117 ? -11.148 10.102 10.789 1 88 117 VAL B CA 1
ATOM 4325 C C . VAL B 1 117 ? -11.898 11.219 11.508 1 88 117 VAL B C 1
ATOM 4327 O O . VAL B 1 117 ? -13.055 11.047 11.898 1 88 117 VAL B O 1
ATOM 4330 N N . ALA B 1 118 ? -11.25 12.289 11.609 1 91.5 118 ALA B N 1
ATOM 4331 C CA . ALA B 1 118 ? -11.859 13.438 12.266 1 91.5 118 ALA B CA 1
ATOM 4332 C C . ALA B 1 118 ? -13.102 13.906 11.516 1 91.5 118 ALA B C 1
ATOM 4334 O O . ALA B 1 118 ? -14.133 14.203 12.125 1 91.5 118 ALA B O 1
ATOM 4335 N N . PHE B 1 119 ? -13.047 13.938 10.195 1 92.38 119 PHE B N 1
ATOM 4336 C CA . PHE B 1 119 ? -14.172 14.383 9.383 1 92.38 119 PHE B CA 1
ATOM 4337 C C . PHE B 1 119 ? -15.406 13.523 9.641 1 92.38 119 PHE B C 1
ATOM 4339 O O . PHE B 1 119 ? -16.5 14.047 9.852 1 92.38 119 PHE B O 1
ATOM 4346 N N . PHE B 1 120 ? -15.195 12.297 9.727 1 87.94 120 PHE B N 1
ATOM 4347 C CA . PHE B 1 120 ? -16.312 11.352 9.789 1 87.94 120 PHE B CA 1
ATOM 4348 C C . PHE B 1 120 ? -16.938 11.359 11.18 1 87.94 120 PHE B C 1
ATOM 4350 O O . PHE B 1 120 ? -18.141 11.102 11.32 1 87.94 120 PHE B O 1
ATOM 4357 N N . VAL B 1 121 ? -16.203 11.727 12.109 1 86.81 121 VAL B N 1
ATOM 4358 C CA . VAL B 1 121 ? -16.734 11.727 13.469 1 86.81 121 VAL B CA 1
ATOM 4359 C C . VAL B 1 121 ? -17.297 13.102 13.797 1 86.81 121 VAL B C 1
ATOM 4361 O O . VAL B 1 121 ? -18.344 13.211 14.461 1 86.81 121 VAL B O 1
ATOM 4364 N N . LEU B 1 122 ? -16.672 14.148 13.344 1 91.12 122 LEU B N 1
ATOM 4365 C CA . LEU B 1 122 ? -17.047 15.508 13.711 1 91.12 122 LEU B CA 1
ATOM 4366 C C . LEU B 1 122 ? -18.25 15.969 12.906 1 91.12 122 LEU B C 1
ATOM 4368 O O . LEU B 1 122 ? -19.031 16.797 13.383 1 91.12 122 LEU B O 1
ATOM 4372 N N . ALA B 1 123 ? -18.406 15.414 11.727 1 91.94 123 ALA B N 1
ATOM 4373 C CA . ALA B 1 123 ? -19.469 15.898 10.852 1 91.94 123 ALA B CA 1
ATOM 4374 C C . ALA B 1 123 ? -20.844 15.68 11.484 1 91.94 123 ALA B C 1
ATOM 4376 O O . ALA B 1 123 ? -21.625 16.609 11.617 1 91.94 123 ALA B O 1
ATOM 4377 N N . PRO B 1 124 ? -21.125 14.492 11.844 1 88.25 124 PRO B N 1
ATOM 4378 C CA . PRO B 1 124 ? -22.438 14.297 12.484 1 88.25 124 PRO B CA 1
ATOM 4379 C C . PRO B 1 124 ? -22.594 15.133 13.75 1 88.25 124 PRO B C 1
ATOM 4381 O O . PRO B 1 124 ? -23.688 15.641 14.016 1 88.25 124 PRO B O 1
ATOM 4384 N N . MET B 1 125 ? -21.594 15.266 14.484 1 87.94 125 MET B N 1
ATOM 4385 C CA . MET B 1 125 ? -21.625 16.078 15.695 1 87.94 125 MET B CA 1
ATOM 4386 C C . MET B 1 125 ? -21.891 17.547 15.352 1 87.94 125 MET B C 1
ATOM 4388 O O . MET B 1 125 ? -22.688 18.219 16.016 1 87.94 125 MET B O 1
ATOM 4392 N N . ALA B 1 126 ? -21.203 17.984 14.375 1 92.12 126 ALA B N 1
ATOM 4393 C CA . ALA B 1 126 ? -21.375 19.375 13.938 1 92.12 126 ALA B CA 1
ATOM 4394 C C . ALA B 1 126 ? -22.797 19.625 13.469 1 92.12 126 ALA B C 1
ATOM 4396 O O . ALA B 1 126 ? -23.359 20.688 13.711 1 92.12 126 ALA B O 1
ATOM 4397 N N . HIS B 1 127 ? -23.375 18.641 12.828 1 91.88 127 HIS B N 1
ATOM 4398 C CA . HIS B 1 127 ? -24.766 18.766 12.414 1 91.88 127 HIS B CA 1
ATOM 4399 C C . HIS B 1 127 ? -25.688 18.984 13.617 1 91.88 127 HIS B C 1
ATOM 4401 O O . HIS B 1 127 ? -26.562 19.859 13.586 1 91.88 127 HIS B O 1
ATOM 4407 N N . ALA B 1 128 ? -25.469 18.234 14.57 1 88.06 128 ALA B N 1
ATOM 4408 C CA . ALA B 1 128 ? -26.297 18.328 15.773 1 88.06 128 ALA B CA 1
ATOM 4409 C C . ALA B 1 128 ? -26.125 19.688 16.438 1 88.06 128 ALA B C 1
ATOM 4411 O O . ALA B 1 128 ? -27.094 20.328 16.844 1 88.06 128 ALA B O 1
ATOM 4412 N N . MET B 1 129 ? -24.953 20.172 16.547 1 90.25 129 MET B N 1
ATOM 4413 C CA . MET B 1 129 ? -24.641 21.438 17.219 1 90.25 129 MET B CA 1
ATOM 4414 C C . MET B 1 129 ? -25.172 22.625 16.406 1 90.25 129 MET B C 1
ATOM 4416 O O . MET B 1 129 ? -25.734 23.562 16.969 1 90.25 129 MET B O 1
ATOM 4420 N N . PHE B 1 130 ? -24.969 22.578 15.133 1 93.5 130 PHE B N 1
ATOM 4421 C CA . PHE B 1 130 ? -25.406 23.672 14.273 1 93.5 130 PHE B CA 1
ATOM 4422 C C . PHE B 1 130 ? -26.922 23.734 14.227 1 93.5 130 PHE B C 1
ATOM 4424 O O . PHE B 1 130 ? -27.5 24.828 14.148 1 93.5 130 PHE B O 1
ATOM 4431 N N . ARG B 1 131 ? -27.5 22.594 14.273 1 91.31 131 ARG B N 1
ATOM 4432 C CA . ARG B 1 131 ? -28.969 22.562 14.344 1 91.31 131 ARG B CA 1
ATOM 4433 C C . ARG B 1 131 ? -29.469 23.203 15.633 1 91.31 131 ARG B C 1
ATOM 4435 O O . ARG B 1 131 ? -30.375 24.031 15.609 1 91.31 131 ARG B O 1
ATOM 4442 N N . ALA B 1 132 ? -28.891 22.844 16.656 1 89.62 132 ALA B N 1
ATOM 4443 C CA . ALA B 1 132 ? -29.281 23.375 17.969 1 89.62 132 ALA B CA 1
ATOM 4444 C C . ALA B 1 132 ? -29.062 24.875 18.047 1 89.62 132 ALA B C 1
ATOM 4446 O O . ALA B 1 132 ? -29.828 25.594 18.688 1 89.62 132 ALA B O 1
ATOM 4447 N N . ALA B 1 133 ? -28.047 25.375 17.438 1 92.19 133 ALA B N 1
ATOM 4448 C CA . ALA B 1 133 ? -27.688 26.797 17.5 1 92.19 133 ALA B CA 1
ATOM 4449 C C . ALA B 1 133 ? -28.312 27.562 16.328 1 92.19 133 ALA B C 1
ATOM 4451 O O . ALA B 1 133 ? -28.156 28.781 16.219 1 92.19 133 ALA B O 1
ATOM 4452 N N . ASP B 1 134 ? -28.891 26.875 15.469 1 94 134 ASP B N 1
ATOM 4453 C CA . ASP B 1 134 ? -29.531 27.422 14.273 1 94 134 ASP B CA 1
ATOM 4454 C C . ASP B 1 134 ? -28.547 28.172 13.406 1 94 134 ASP B C 1
ATOM 4456 O O . ASP B 1 134 ? -28.781 29.328 13.055 1 94 134 ASP B O 1
ATOM 4460 N N . ILE B 1 135 ? -27.453 27.562 13.148 1 94.81 135 ILE B N 1
ATOM 4461 C CA . ILE B 1 135 ? -26.422 28.062 12.258 1 94.81 135 ILE B CA 1
ATOM 4462 C C . ILE B 1 135 ? -26.516 27.359 10.906 1 94.81 135 ILE B C 1
ATOM 4464 O O . ILE B 1 135 ? -26.766 26.156 10.828 1 94.81 135 ILE B O 1
ATOM 4468 N N . PRO B 1 136 ? -26.359 28.125 9.883 1 95.12 136 PRO B N 1
ATOM 4469 C CA . PRO B 1 136 ? -26.453 27.484 8.562 1 95.12 136 PRO B CA 1
ATOM 4470 C C . PRO B 1 136 ? -25.469 26.344 8.383 1 95.12 136 PRO B C 1
ATOM 4472 O O . PRO B 1 136 ? -24.281 26.484 8.727 1 95.12 136 PRO B O 1
ATOM 4475 N N . HIS B 1 137 ? -25.906 25.297 7.762 1 93.31 137 HIS B N 1
ATOM 4476 C CA . HIS B 1 137 ? -25.094 24.094 7.574 1 93.31 137 HIS B CA 1
ATOM 4477 C C . HIS B 1 137 ? -23.938 24.359 6.605 1 93.31 137 HIS B C 1
ATOM 4479 O O . HIS B 1 137 ? -22.906 23.688 6.656 1 93.31 137 HIS B O 1
ATOM 4485 N N . ARG B 1 138 ? -24.078 25.312 5.707 1 94.81 138 ARG B N 1
ATOM 4486 C CA . ARG B 1 138 ? -23.062 25.594 4.707 1 94.81 138 ARG B CA 1
ATOM 4487 C C . ARG B 1 138 ? -21.766 26.031 5.367 1 94.81 138 ARG B C 1
ATOM 4489 O O . ARG B 1 138 ? -20.688 25.984 4.75 1 94.81 138 ARG B O 1
ATOM 4496 N N . LEU B 1 139 ? -21.797 26.484 6.645 1 96.31 139 LEU B N 1
ATOM 4497 C CA . LEU B 1 139 ? -20.609 26.969 7.34 1 96.31 139 LEU B CA 1
ATOM 4498 C C . LEU B 1 139 ? -19.875 25.812 8.008 1 96.31 139 LEU B C 1
ATOM 4500 O O . LEU B 1 139 ? -18.734 25.969 8.469 1 96.31 139 LEU B O 1
ATOM 4504 N N . MET B 1 140 ? -20.484 24.625 8 1 95.19 140 MET B N 1
ATOM 4505 C CA . MET B 1 140 ? -19.953 23.469 8.727 1 95.19 140 MET B CA 1
ATOM 4506 C C . MET B 1 140 ? -18.625 23.016 8.148 1 95.19 140 MET B C 1
ATOM 4508 O O . MET B 1 140 ? -17.656 22.812 8.891 1 95.19 140 MET B O 1
ATOM 4512 N N . PRO B 1 141 ? -18.531 22.891 6.773 1 95.94 141 PRO B N 1
ATOM 4513 C CA . PRO B 1 141 ? -17.25 22.438 6.219 1 95.94 141 PRO B CA 1
ATOM 4514 C C . PRO B 1 141 ? -16.094 23.375 6.539 1 95.94 141 PRO B C 1
ATOM 4516 O O . PRO B 1 141 ? -15 22.938 6.879 1 95.94 141 PRO B O 1
ATOM 4519 N N . GLY B 1 142 ? -16.375 24.672 6.434 1 97.06 142 GLY B N 1
ATOM 4520 C CA . GLY B 1 142 ? -15.344 25.641 6.781 1 97.06 142 GLY B CA 1
ATOM 4521 C C . GLY B 1 142 ? -14.914 25.547 8.234 1 97.06 142 GLY B C 1
ATOM 4522 O O . GLY B 1 142 ? -13.734 25.734 8.547 1 97.06 142 GLY B O 1
ATOM 4523 N N . THR B 1 143 ? -15.828 25.281 9.086 1 97.25 143 THR B N 1
ATOM 4524 C CA . THR B 1 143 ? -15.578 25.172 10.523 1 97.25 143 THR B CA 1
ATOM 4525 C C . THR B 1 143 ? -14.727 23.953 10.836 1 97.25 143 THR B C 1
ATOM 4527 O O . THR B 1 143 ? -13.742 24.047 11.57 1 97.25 143 THR B O 1
ATOM 4530 N N . ILE B 1 144 ? -15.102 22.828 10.266 1 95.81 144 ILE B N 1
ATOM 4531 C CA . ILE B 1 144 ? -14.375 21.578 10.5 1 95.81 144 ILE B CA 1
ATOM 4532 C C . ILE B 1 144 ? -12.977 21.672 9.883 1 95.81 144 ILE B C 1
ATOM 4534 O O . ILE B 1 144 ? -11.992 21.25 10.492 1 95.81 144 ILE B O 1
ATOM 4538 N N . MET B 1 145 ? -12.883 22.25 8.719 1 96 145 MET B N 1
ATOM 4539 C CA . MET B 1 145 ? -11.609 22.406 8.031 1 96 145 MET B CA 1
ATOM 4540 C C . MET B 1 145 ? -10.641 23.234 8.859 1 96 145 MET B C 1
ATOM 4542 O O . MET B 1 145 ? -9.469 22.875 9 1 96 145 MET B O 1
ATOM 4546 N N . LEU B 1 146 ? -11.102 24.328 9.398 1 96.31 146 LEU B N 1
ATOM 4547 C CA . LEU B 1 146 ? -10.25 25.219 10.188 1 96.31 146 LEU B CA 1
ATOM 4548 C C . LEU B 1 146 ? -9.641 24.469 11.367 1 96.31 146 LEU B C 1
ATOM 4550 O O . LEU B 1 146 ? -8.438 24.594 11.625 1 96.31 146 LEU B O 1
ATOM 4554 N N . GLY B 1 147 ? -10.383 23.703 12.016 1 94.69 147 GLY B N 1
ATOM 4555 C CA . GLY B 1 147 ? -9.922 23.031 13.211 1 94.69 147 GLY B CA 1
ATOM 4556 C C . GLY B 1 147 ? -9.07 21.812 12.914 1 94.69 147 GLY B C 1
ATOM 4557 O O . GLY B 1 147 ? -8.055 21.578 13.578 1 94.69 147 GLY B O 1
ATOM 4558 N N . ALA B 1 148 ? -9.438 21.078 11.906 1 92.12 148 ALA B N 1
ATOM 4559 C CA . ALA B 1 148 ? -8.875 19.75 11.734 1 92.12 148 ALA B CA 1
ATOM 4560 C C . ALA B 1 148 ? -7.75 19.75 10.703 1 92.12 148 ALA B C 1
ATOM 4562 O O . ALA B 1 148 ? -6.949 18.812 10.641 1 92.12 148 ALA B O 1
ATOM 4563 N N . SER B 1 149 ? -7.527 20.797 9.922 1 90.12 149 SER B N 1
ATOM 4564 C CA . SER B 1 149 ? -6.641 20.625 8.773 1 90.12 149 SER B CA 1
ATOM 4565 C C . SER B 1 149 ? -5.785 21.875 8.547 1 90.12 149 SER B C 1
ATOM 4567 O O . SER B 1 149 ? -5.07 21.969 7.551 1 90.12 149 SER B O 1
ATOM 4569 N N . THR B 1 150 ? -5.781 22.844 9.367 1 92.38 150 THR B N 1
ATOM 4570 C CA . THR B 1 150 ? -5.02 24.062 9.109 1 92.38 150 THR B CA 1
ATOM 4571 C C . THR B 1 150 ? -3.807 24.141 10.031 1 92.38 150 THR B C 1
ATOM 4573 O O . THR B 1 150 ? -2.734 23.641 9.703 1 92.38 150 THR B O 1
ATOM 4576 N N . PHE B 1 151 ? -4.105 24.625 11.25 1 93.88 151 PHE B N 1
ATOM 4577 C CA . PHE B 1 151 ? -2.961 24.922 12.102 1 93.88 151 PHE B CA 1
ATOM 4578 C C . PHE B 1 151 ? -2.459 23.672 12.805 1 93.88 151 PHE B C 1
ATOM 4580 O O . PHE B 1 151 ? -1.297 23.609 13.203 1 93.88 151 PHE B O 1
ATOM 4587 N N . THR B 1 152 ? -3.232 22.656 12.898 1 92.56 152 THR B N 1
ATOM 4588 C CA . THR B 1 152 ? -2.775 21.406 13.484 1 92.56 152 THR B CA 1
ATOM 4589 C C . THR B 1 152 ? -1.944 20.594 12.484 1 92.56 152 THR B C 1
ATOM 4591 O O . THR B 1 152 ? -1.14 19.75 12.875 1 92.56 152 THR B O 1
ATOM 4594 N N . MET B 1 153 ? -2.15 20.891 11.273 1 89.75 153 MET B N 1
ATOM 4595 C CA . MET B 1 153 ? -1.432 20.188 10.211 1 89.75 153 MET B CA 1
ATOM 4596 C C . MET B 1 153 ? -0.071 20.828 9.961 1 89.75 153 MET B C 1
ATOM 4598 O O . MET B 1 153 ? 0.936 20.125 9.828 1 89.75 153 MET B O 1
ATOM 4602 N N . SER B 1 154 ? 0.029 22.141 9.992 1 91.12 154 SER B N 1
ATOM 4603 C CA . SER B 1 154 ? 1.188 22.781 9.375 1 91.12 154 SER B CA 1
ATOM 4604 C C . SER B 1 154 ? 1.897 23.703 10.359 1 91.12 154 SER B C 1
ATOM 4606 O O . SER B 1 154 ? 3.061 24.062 10.164 1 91.12 154 SER B O 1
ATOM 4608 N N . ALA B 1 155 ? 1.218 24.109 11.477 1 94.5 155 ALA B N 1
ATOM 4609 C CA . ALA B 1 155 ? 1.782 25.234 12.219 1 94.5 155 ALA B CA 1
ATOM 4610 C C . ALA B 1 155 ? 2.174 24.828 13.633 1 94.5 155 ALA B C 1
ATOM 4612 O O . ALA B 1 155 ? 3.268 25.156 14.102 1 94.5 155 ALA B O 1
ATOM 4613 N N . LEU B 1 156 ? 1.399 24.062 14.258 1 95.5 156 LEU B N 1
ATOM 4614 C CA . LEU B 1 156 ? 1.626 23.766 15.672 1 95.5 156 LEU B CA 1
ATOM 4615 C C . LEU B 1 156 ? 2.852 22.875 15.844 1 95.5 156 LEU B C 1
ATOM 4617 O O . LEU B 1 156 ? 2.957 21.812 15.211 1 95.5 156 LEU B O 1
ATOM 4621 N N . PRO B 1 157 ? 3.758 23.312 16.734 1 94.81 157 PRO B N 1
ATOM 4622 C CA . PRO B 1 157 ? 4.945 22.484 16.969 1 94.81 157 PRO B CA 1
ATOM 4623 C C . PRO B 1 157 ? 4.609 21.141 17.609 1 94.81 157 PRO B C 1
ATOM 4625 O O . PRO B 1 157 ? 3.721 21.062 18.469 1 94.81 157 PRO B O 1
ATOM 4628 N N . GLY B 1 158 ? 5.309 20.172 17.234 1 94.06 158 GLY B N 1
ATOM 4629 C CA . GLY B 1 158 ? 5.156 18.859 17.844 1 94.06 158 GLY B CA 1
ATOM 4630 C C . GLY B 1 158 ? 4.113 18 17.156 1 94.06 158 GLY B C 1
ATOM 4631 O O . GLY B 1 158 ? 3.971 16.828 17.469 1 94.06 158 GLY B O 1
ATOM 4632 N N . THR B 1 159 ? 3.363 18.578 16.203 1 94.62 159 THR B N 1
ATOM 4633 C CA . THR B 1 159 ? 2.332 17.812 15.523 1 94.62 159 THR B CA 1
ATOM 4634 C C . THR B 1 159 ? 2.945 16.625 14.781 1 94.62 159 THR B C 1
ATOM 4636 O O . THR B 1 159 ? 3.99 16.766 14.141 1 94.62 159 THR B O 1
ATOM 4639 N N . PRO B 1 160 ? 2.354 15.484 14.93 1 94.12 160 PRO B N 1
ATOM 4640 C CA . PRO B 1 160 ? 2.871 14.297 14.242 1 94.12 160 PRO B CA 1
ATOM 4641 C C . PRO B 1 160 ? 2.393 14.195 12.797 1 94.12 160 PRO B C 1
ATOM 4643 O O . PRO B 1 160 ? 2.598 13.172 12.141 1 94.12 160 PRO B O 1
ATOM 4646 N N . ALA B 1 161 ? 1.755 15.211 12.289 1 93.94 161 ALA B N 1
ATOM 4647 C CA . ALA B 1 161 ? 1.253 15.219 10.914 1 93.94 161 ALA B CA 1
ATOM 4648 C C . ALA B 1 161 ? 2.381 14.969 9.914 1 93.94 161 ALA B C 1
ATOM 4650 O O . ALA B 1 161 ? 3.508 15.43 10.117 1 93.94 161 ALA B O 1
ATOM 4651 N N . ILE B 1 162 ? 2.053 14.328 8.867 1 93.31 162 ILE B N 1
ATOM 4652 C CA . ILE B 1 162 ? 3.029 13.945 7.852 1 93.31 162 ILE B CA 1
ATOM 4653 C C . ILE B 1 162 ? 3.66 15.195 7.242 1 93.31 162 ILE B C 1
ATOM 4655 O O . ILE B 1 162 ? 4.84 15.195 6.891 1 93.31 162 ILE B O 1
ATOM 4659 N N . GLN B 1 163 ? 2.939 16.25 7.086 1 94.44 163 GLN B N 1
ATOM 4660 C CA . GLN B 1 163 ? 3.469 17.484 6.523 1 94.44 163 GLN B CA 1
ATOM 4661 C C . GLN B 1 163 ? 4.602 18.031 7.383 1 94.44 163 GLN B C 1
ATOM 4663 O O . GLN B 1 163 ? 5.578 18.578 6.855 1 94.44 163 GLN B O 1
ATOM 4668 N N . ASN B 1 164 ? 4.449 17.844 8.664 1 95.69 164 ASN B N 1
ATOM 4669 C CA . ASN B 1 164 ? 5.477 18.312 9.586 1 95.69 164 ASN B CA 1
ATOM 4670 C C . ASN B 1 164 ? 6.676 17.359 9.617 1 95.69 164 ASN B C 1
ATOM 4672 O O . ASN B 1 164 ? 7.777 17.75 10 1 95.69 164 ASN B O 1
ATOM 4676 N N . ALA B 1 165 ? 6.457 16.172 9.203 1 95.31 165 ALA B N 1
ATOM 4677 C CA . ALA B 1 165 ? 7.508 15.156 9.25 1 95.31 165 ALA B CA 1
ATOM 4678 C C . ALA B 1 165 ? 8.383 15.211 7.996 1 95.31 165 ALA B C 1
ATOM 4680 O O . ALA B 1 165 ? 9.578 14.938 8.055 1 95.31 165 ALA B O 1
ATOM 4681 N N . ILE B 1 166 ? 7.898 15.586 6.941 1 95.69 166 ILE B N 1
ATOM 4682 C CA . ILE B 1 166 ? 8.516 15.438 5.625 1 95.69 166 ILE B CA 1
ATOM 4683 C C . ILE B 1 166 ? 9.797 16.266 5.559 1 95.69 166 ILE B C 1
ATOM 4685 O O . ILE B 1 166 ? 10.82 15.789 5.066 1 95.69 166 ILE B O 1
ATOM 4689 N N . PRO B 1 167 ? 9.852 17.469 6.129 1 96.88 167 PRO B N 1
ATOM 4690 C CA . PRO B 1 167 ? 11.086 18.25 5.984 1 96.88 167 PRO B CA 1
ATOM 4691 C C . PRO B 1 167 ? 12.219 17.719 6.867 1 96.88 167 PRO B C 1
ATOM 4693 O O . PRO B 1 167 ? 13.383 18.078 6.66 1 96.88 167 PRO B O 1
ATOM 4696 N N . MET B 1 168 ? 11.922 16.922 7.828 1 96.69 168 MET B N 1
ATOM 4697 C CA . MET B 1 168 ? 12.852 16.578 8.891 1 96.69 168 MET B CA 1
ATOM 4698 C C . MET B 1 168 ? 14.07 15.844 8.336 1 96.69 168 MET B C 1
ATOM 4700 O O . MET B 1 168 ? 15.211 16.219 8.625 1 96.69 168 MET B O 1
ATOM 4704 N N . PRO B 1 169 ? 13.859 14.875 7.52 1 94.44 169 PRO B N 1
ATOM 4705 C CA . PRO B 1 169 ? 15.047 14.203 6.98 1 94.44 169 PRO B CA 1
ATOM 4706 C C . PRO B 1 169 ? 15.867 15.102 6.062 1 94.44 169 PRO B C 1
ATOM 4708 O O . PRO B 1 169 ? 17.078 14.891 5.906 1 94.44 169 PRO B O 1
ATOM 4711 N N . PHE B 1 170 ? 15.281 16.078 5.492 1 93.94 170 PHE B N 1
ATOM 4712 C CA . PHE B 1 170 ? 15.961 16.953 4.551 1 93.94 170 PHE B CA 1
ATOM 4713 C C . PHE B 1 170 ? 16.766 18.031 5.289 1 93.94 170 PHE B C 1
ATOM 4715 O O . PHE B 1 170 ? 17.891 18.344 4.898 1 93.94 170 PHE B O 1
ATOM 4722 N N . PHE B 1 171 ? 16.234 18.547 6.371 1 96.25 171 PHE B N 1
ATOM 4723 C CA . PHE B 1 171 ? 16.828 19.703 7.031 1 96.25 171 PHE B CA 1
ATOM 4724 C C . PHE B 1 171 ? 17.469 19.281 8.352 1 96.25 171 PHE B C 1
ATOM 4726 O O . PHE B 1 171 ? 18.156 20.094 8.992 1 96.25 171 PHE B O 1
ATOM 4733 N N . GLY B 1 172 ? 17.297 18.031 8.781 1 95.06 172 GLY B N 1
ATOM 4734 C CA . GLY B 1 172 ? 17.812 17.609 10.07 1 95.06 172 GLY B CA 1
ATOM 4735 C C . GLY B 1 172 ? 17.109 18.281 11.242 1 95.06 172 GLY B C 1
ATOM 4736 O O . GLY B 1 172 ? 17.734 18.625 12.242 1 95.06 172 GLY B O 1
ATOM 4737 N N . THR B 1 173 ? 15.875 18.531 11.07 1 95.81 173 THR B N 1
ATOM 4738 C CA . THR B 1 173 ? 15.102 19.219 12.094 1 95.81 173 THR B CA 1
ATOM 4739 C C . THR B 1 173 ? 14.219 18.234 12.859 1 95.81 173 THR B C 1
ATOM 4741 O O . THR B 1 173 ? 14.336 17.016 12.672 1 95.81 173 THR B O 1
ATOM 4744 N N . SER B 1 174 ? 13.422 18.75 13.773 1 95.38 174 SER B N 1
ATOM 4745 C CA . SER B 1 174 ? 12.508 17.969 14.602 1 95.38 174 SER B CA 1
ATOM 4746 C C . SER B 1 174 ? 11.078 18.469 14.469 1 95.38 174 SER B C 1
ATOM 4748 O O . SER B 1 174 ? 10.828 19.484 13.836 1 95.38 174 SER B O 1
ATOM 4750 N N . PRO B 1 175 ? 10.156 17.688 15.023 1 95 175 PRO B N 1
ATOM 4751 C CA . PRO B 1 175 ? 8.766 18.156 14.953 1 95 175 PRO B CA 1
ATOM 4752 C C . PRO B 1 175 ? 8.547 19.484 15.688 1 95 175 PRO B C 1
ATOM 4754 O O . PRO B 1 175 ? 7.512 20.125 15.508 1 95 175 PRO B O 1
ATOM 4757 N N . TRP B 1 176 ? 9.523 19.922 16.391 1 95.88 176 TRP B N 1
ATOM 4758 C CA . TRP B 1 176 ? 9.414 21.141 17.188 1 95.88 176 TRP B CA 1
ATOM 4759 C C . TRP B 1 176 ? 10.172 22.297 16.547 1 95.88 176 TRP B C 1
ATOM 4761 O O . TRP B 1 176 ? 10.547 23.25 17.219 1 95.88 176 TRP B O 1
ATOM 4771 N N . ALA B 1 177 ? 10.367 22.172 15.297 1 95.38 177 ALA B N 1
ATOM 4772 C CA . ALA B 1 177 ? 11.125 23.188 14.57 1 95.38 177 ALA B CA 1
ATOM 4773 C C . ALA B 1 177 ? 10.422 24.547 14.641 1 95.38 177 ALA B C 1
ATOM 4775 O O . ALA B 1 177 ? 9.219 24.641 14.383 1 95.38 177 ALA B O 1
ATOM 4776 N N . ALA B 1 178 ? 11.18 25.594 15.023 1 96 178 ALA B N 1
ATOM 4777 C CA . ALA B 1 178 ? 10.719 26.969 15.125 1 96 178 ALA B CA 1
ATOM 4778 C C . ALA B 1 178 ? 9.383 27.047 15.867 1 96 178 ALA B C 1
ATOM 4780 O O . ALA B 1 178 ? 8.406 27.578 15.344 1 96 178 ALA B O 1
ATOM 4781 N N . PRO B 1 179 ? 9.383 26.578 17.078 1 95.56 179 PRO B N 1
ATOM 4782 C CA . PRO B 1 179 ? 8.125 26.469 17.812 1 95.56 179 PRO B CA 1
ATOM 4783 C C . PRO B 1 179 ? 7.453 27.812 18.047 1 95.56 179 PRO B C 1
ATOM 4785 O O . PRO B 1 179 ? 6.223 27.906 18.016 1 95.56 179 PRO B O 1
ATOM 4788 N N . GLY B 1 180 ? 8.219 28.828 18.328 1 96.88 180 GLY B N 1
ATOM 4789 C CA . GLY B 1 180 ? 7.621 30.141 18.516 1 96.88 180 GLY B CA 1
ATOM 4790 C C . GLY B 1 180 ? 6.887 30.641 17.281 1 96.88 180 GLY B C 1
ATOM 4791 O O . GLY B 1 180 ? 5.754 31.109 17.391 1 96.88 180 GLY B O 1
ATOM 4792 N N . LEU B 1 181 ? 7.535 30.578 16.125 1 96.69 181 LEU B N 1
ATOM 4793 C CA . LEU B 1 181 ? 6.91 30.984 14.875 1 96.69 181 LEU B CA 1
ATOM 4794 C C . LEU B 1 181 ? 5.703 30.094 14.562 1 96.69 181 LEU B C 1
ATOM 4796 O O . LEU B 1 181 ? 4.707 30.578 14.016 1 96.69 181 LEU B O 1
ATOM 4800 N N . GLY B 1 182 ? 5.828 28.812 14.891 1 97.06 182 GLY B N 1
ATOM 4801 C CA . GLY B 1 182 ? 4.711 27.906 14.695 1 97.06 182 GLY B CA 1
ATOM 4802 C C . GLY B 1 182 ? 3.482 28.297 15.5 1 97.06 182 GLY B C 1
ATOM 4803 O O . GLY B 1 182 ? 2.363 28.266 14.984 1 97.06 182 GLY B O 1
ATOM 4804 N N . ILE B 1 183 ? 3.711 28.656 16.719 1 97.69 183 ILE B N 1
ATOM 4805 C CA . ILE B 1 183 ? 2.611 29.047 17.594 1 97.69 183 ILE B CA 1
ATOM 4806 C C . ILE B 1 183 ? 1.97 30.328 17.078 1 97.69 183 ILE B C 1
ATOM 4808 O O . ILE B 1 183 ? 0.743 30.453 17.047 1 97.69 183 ILE B O 1
ATOM 4812 N N . ILE B 1 184 ? 2.748 31.25 16.688 1 97.62 184 ILE B N 1
ATOM 4813 C CA . ILE B 1 184 ? 2.232 32.5 16.125 1 97.62 184 ILE B CA 1
ATOM 4814 C C . ILE B 1 184 ? 1.405 32.219 14.883 1 97.62 184 ILE B C 1
ATOM 4816 O O . ILE B 1 184 ? 0.3 32.719 14.727 1 97.62 184 ILE B O 1
ATOM 4820 N N . ALA B 1 185 ? 1.988 31.406 14.008 1 97.69 185 ALA B N 1
ATOM 4821 C CA . ALA B 1 185 ? 1.264 31.031 12.797 1 97.69 185 ALA B CA 1
ATOM 4822 C C . ALA B 1 185 ? -0.071 30.375 13.133 1 97.69 185 ALA B C 1
ATOM 4824 O O . ALA B 1 185 ? -1.09 30.672 12.5 1 97.69 185 ALA B O 1
ATOM 4825 N N . ALA B 1 186 ? -0.059 29.469 14.078 1 97.81 186 ALA B N 1
ATOM 4826 C CA . ALA B 1 186 ? -1.271 28.766 14.484 1 97.81 186 ALA B CA 1
ATOM 4827 C C . ALA B 1 186 ? -2.326 29.734 15 1 97.81 186 ALA B C 1
ATOM 4829 O O . ALA B 1 186 ? -3.506 29.609 14.664 1 97.81 186 ALA B O 1
ATOM 4830 N N . LEU B 1 187 ? -1.918 30.656 15.828 1 97.94 187 LEU B N 1
ATOM 4831 C CA . LEU B 1 187 ? -2.836 31.641 16.391 1 97.94 187 LEU B CA 1
ATOM 4832 C C . LEU B 1 187 ? -3.418 32.531 15.297 1 97.94 187 LEU B C 1
ATOM 4834 O O . LEU B 1 187 ? -4.605 32.875 15.32 1 97.94 187 LEU B O 1
ATOM 4838 N N . VAL B 1 188 ? -2.605 32.906 14.383 1 97.88 188 VAL B N 1
ATOM 4839 C CA . VAL B 1 188 ? -3.061 33.75 13.281 1 97.88 188 VAL B CA 1
ATOM 4840 C C . VAL B 1 188 ? -4.07 33 12.43 1 97.88 188 VAL B C 1
ATOM 4842 O O . VAL B 1 188 ? -5.109 33.531 12.055 1 97.88 188 VAL B O 1
ATOM 4845 N N . MET B 1 189 ? -3.779 31.766 12.102 1 97.75 189 MET B N 1
ATOM 4846 C CA . MET B 1 189 ? -4.699 30.938 11.32 1 97.75 189 MET B CA 1
ATOM 4847 C C . MET B 1 189 ? -6.035 30.781 12.039 1 97.75 189 MET B C 1
ATOM 4849 O O . MET B 1 189 ? -7.094 30.953 11.43 1 97.75 189 MET B O 1
ATOM 4853 N N . ALA B 1 190 ? -5.934 30.453 13.312 1 97.69 190 ALA B N 1
ATOM 4854 C CA . ALA B 1 190 ? -7.145 30.266 14.102 1 97.69 190 ALA B CA 1
ATOM 4855 C C . ALA B 1 190 ? -7.949 31.562 14.195 1 97.69 190 ALA B C 1
ATOM 4857 O O . ALA B 1 190 ? -9.172 31.547 14.016 1 97.69 190 ALA B O 1
ATOM 4858 N N . ALA B 1 191 ? -7.27 32.625 14.484 1 97.81 191 ALA B N 1
ATOM 4859 C CA . ALA B 1 191 ? -7.941 33.938 14.656 1 97.81 191 ALA B CA 1
ATOM 4860 C C . ALA B 1 191 ? -8.578 34.406 13.359 1 97.81 191 ALA B C 1
ATOM 4862 O O . ALA B 1 191 ? -9.727 34.844 13.352 1 97.81 191 ALA B O 1
ATOM 4863 N N . THR B 1 192 ? -7.82 34.344 12.273 1 97.88 192 THR B N 1
ATOM 4864 C CA . THR B 1 192 ? -8.336 34.781 10.977 1 97.88 192 THR B CA 1
ATOM 4865 C C . THR B 1 192 ? -9.508 33.906 10.547 1 97.88 192 THR B C 1
ATOM 4867 O O . THR B 1 192 ? -10.523 34.406 10.062 1 97.88 192 THR B O 1
ATOM 4870 N N . GLY B 1 193 ? -9.367 32.562 10.695 1 97.75 193 GLY B N 1
ATOM 4871 C CA . GLY B 1 193 ? -10.438 31.656 10.328 1 97.75 193 GLY B CA 1
ATOM 4872 C C . GLY B 1 193 ? -11.688 31.844 11.164 1 97.75 193 GLY B C 1
ATOM 4873 O O . GLY B 1 193 ? -12.797 31.891 10.633 1 97.75 193 GLY B O 1
ATOM 4874 N N . LEU B 1 194 ? -11.539 31.984 12.469 1 97.5 194 LEU B N 1
ATOM 4875 C CA . LEU B 1 194 ? -12.672 32.156 13.367 1 97.5 194 LEU B CA 1
ATOM 4876 C C . LEU B 1 194 ? -13.352 33.5 13.102 1 97.5 194 LEU B C 1
ATOM 4878 O O . LEU B 1 194 ? -14.578 33.625 13.18 1 97.5 194 LEU B O 1
ATOM 4882 N N . TRP B 1 195 ? -12.547 34.5 12.898 1 97.88 195 TRP B N 1
ATOM 4883 C CA . TRP B 1 195 ? -13.102 35.812 12.578 1 97.88 195 TRP B CA 1
ATOM 4884 C C . TRP B 1 195 ? -13.992 35.75 11.352 1 97.88 195 TRP B C 1
ATOM 4886 O O . TRP B 1 195 ? -15.094 36.312 11.344 1 97.88 195 TRP B O 1
ATOM 4896 N N . TRP B 1 196 ? -13.531 35.094 10.297 1 98 196 TRP B N 1
ATOM 4897 C CA . TRP B 1 196 ? -14.312 34.969 9.07 1 98 196 TRP B CA 1
ATOM 4898 C C . TRP B 1 196 ? -15.617 34.219 9.328 1 98 196 TRP B C 1
ATOM 4900 O O . TRP B 1 196 ? -16.688 34.625 8.883 1 98 196 TRP B O 1
ATOM 4910 N N . LEU B 1 197 ? -15.516 33.094 10.016 1 97.75 197 LEU B N 1
ATOM 4911 C CA . LEU B 1 197 ? -16.688 32.25 10.258 1 97.75 197 LEU B CA 1
ATOM 4912 C C . LEU B 1 197 ? -17.688 33 11.141 1 97.75 197 LEU B C 1
ATOM 4914 O O . LEU B 1 197 ? -18.906 32.844 10.938 1 97.75 197 LEU B O 1
ATOM 4918 N N . ASP B 1 198 ? -17.203 33.75 12.102 1 96.06 198 ASP B N 1
ATOM 4919 C CA . ASP B 1 198 ? -18.094 34.562 12.945 1 96.06 198 ASP B CA 1
ATOM 4920 C C . ASP B 1 198 ? -18.766 35.656 12.133 1 96.06 198 ASP B C 1
ATOM 4922 O O . ASP B 1 198 ? -19.953 35.938 12.328 1 96.06 198 ASP B O 1
ATOM 4926 N N . TYR B 1 199 ? -18 36.281 11.344 1 97.38 199 TYR B N 1
ATOM 4927 C CA . TYR B 1 199 ? -18.547 37.312 10.453 1 97.38 199 TYR B CA 1
ATOM 4928 C C . TYR B 1 199 ? -19.656 36.75 9.578 1 97.38 199 TYR B C 1
ATOM 4930 O O . TYR B 1 199 ? -20.719 37.344 9.445 1 97.38 199 TYR B O 1
ATOM 4938 N N . ARG B 1 200 ? -19.453 35.594 9.016 1 97.62 200 ARG B N 1
ATOM 4939 C CA . ARG B 1 200 ? -20.422 34.938 8.133 1 97.62 200 ARG B CA 1
ATOM 4940 C C . ARG B 1 200 ? -21.656 34.5 8.914 1 97.62 200 ARG B C 1
ATOM 4942 O O . ARG B 1 200 ? -22.781 34.562 8.398 1 97.62 200 ARG B O 1
ATOM 4949 N N . GLU B 1 201 ? -21.391 33.969 10.055 1 96.75 201 GLU B N 1
ATOM 4950 C CA . GLU B 1 201 ? -22.516 33.562 10.891 1 96.75 201 GLU B CA 1
ATOM 4951 C C . GLU B 1 201 ? -23.406 34.781 11.227 1 96.75 201 GLU B C 1
ATOM 4953 O O . GLU B 1 201 ? -24.641 34.656 11.203 1 96.75 201 GLU B O 1
ATOM 4958 N N . ARG B 1 202 ? -22.875 35.875 11.586 1 96.12 202 ARG B N 1
ATOM 4959 C CA . ARG B 1 202 ? -23.641 37.094 11.898 1 96.12 202 ARG B CA 1
ATOM 4960 C C . ARG B 1 202 ? -24.406 37.562 10.68 1 96.12 202 ARG B C 1
ATOM 4962 O O . ARG B 1 202 ? -25.547 38.031 10.805 1 96.12 202 ARG B O 1
ATOM 4969 N N . GLN B 1 203 ? -23.75 37.469 9.602 1 97.06 203 GLN B N 1
ATOM 4970 C CA . GLN B 1 203 ? -24.438 37.844 8.359 1 97.06 203 GLN B CA 1
ATOM 4971 C C . GLN B 1 203 ? -25.641 36.969 8.117 1 97.06 203 GLN B C 1
ATOM 4973 O O . GLN B 1 203 ? -26.688 37.438 7.672 1 97.06 203 GLN B O 1
ATOM 4978 N N . ALA B 1 204 ? -25.453 35.75 8.344 1 95.69 204 ALA B N 1
ATOM 4979 C CA . ALA B 1 204 ? -26.531 34.781 8.156 1 95.69 204 ALA B CA 1
ATOM 4980 C C . ALA B 1 204 ? -27.672 35.031 9.133 1 95.69 204 ALA B C 1
ATOM 4982 O O . ALA B 1 204 ? -28.859 34.969 8.758 1 95.69 204 ALA B O 1
ATOM 4983 N N . ARG B 1 205 ? -27.344 35.312 10.32 1 94.19 205 ARG B N 1
ATOM 4984 C CA . ARG B 1 205 ? -28.344 35.594 11.336 1 94.19 205 ARG B CA 1
ATOM 4985 C C . ARG B 1 205 ? -29.141 36.844 10.969 1 94.19 205 ARG B C 1
ATOM 4987 O O . ARG B 1 205 ? -30.359 36.875 11.148 1 94.19 205 ARG B O 1
ATOM 4994 N N . ARG B 1 206 ? -28.5 37.812 10.477 1 96.38 206 ARG B N 1
ATOM 4995 C CA . ARG B 1 206 ? -29.156 39.062 10.055 1 96.38 206 ARG B CA 1
ATOM 4996 C C . ARG B 1 206 ? -30.078 38.812 8.867 1 96.38 206 ARG B C 1
ATOM 4998 O O . ARG B 1 206 ? -31.109 39.438 8.734 1 96.38 206 ARG B O 1
ATOM 5005 N N . ALA B 1 207 ? -29.672 37.938 8.086 1 96.38 207 ALA B N 1
ATOM 5006 C CA . ALA B 1 207 ? -30.453 37.594 6.902 1 96.38 207 ALA B CA 1
ATOM 5007 C C . ALA B 1 207 ? -31.547 36.594 7.223 1 96.38 207 ALA B C 1
ATOM 5009 O O . ALA B 1 207 ? -32.344 36.219 6.363 1 96.38 207 ALA B O 1
ATOM 5010 N N . GLY B 1 208 ? -31.531 36.031 8.414 1 94.12 208 GLY B N 1
ATOM 5011 C CA . GLY B 1 208 ? -32.5 35.031 8.828 1 94.12 208 GLY B CA 1
ATOM 5012 C C . GLY B 1 208 ? -32.219 33.656 8.289 1 94.12 208 GLY B C 1
ATOM 5013 O O . GLY B 1 208 ? -33.125 32.812 8.195 1 94.12 208 GLY B O 1
ATOM 5014 N N . GLU B 1 209 ? -31.047 33.469 7.949 1 94.56 209 GLU B N 1
ATOM 5015 C CA . GLU B 1 209 ? -30.656 32.156 7.453 1 94.56 209 GLU B CA 1
ATOM 5016 C C . GLU B 1 209 ? -30.25 31.25 8.602 1 94.56 209 GLU B C 1
ATOM 5018 O O . GLU B 1 209 ? -29.281 31.531 9.32 1 94.56 209 GLU B O 1
ATOM 5023 N N . GLY B 1 210 ? -30.969 30.125 8.789 1 92.62 210 GLY B N 1
ATOM 5024 C CA . GLY B 1 210 ? -30.688 29.172 9.844 1 92.62 210 GLY B CA 1
ATOM 5025 C C . GLY B 1 210 ? -30.203 27.828 9.32 1 92.62 210 GLY B C 1
ATOM 5026 O O . GLY B 1 210 ? -29.609 27.75 8.234 1 92.62 210 GLY B O 1
ATOM 5027 N N . TYR B 1 211 ? -30.297 26.812 10.141 1 93.25 211 TYR B N 1
ATOM 5028 C CA . TYR B 1 211 ? -29.875 25.484 9.766 1 93.25 211 TYR B CA 1
ATOM 5029 C C . TYR B 1 211 ? -30.828 24.859 8.758 1 93.25 211 TYR B C 1
ATOM 5031 O O . TYR B 1 211 ? -32.031 24.703 9.039 1 93.25 211 TYR B O 1
ATOM 5039 N N . ARG B 1 212 ? -30.594 24.641 7.492 1 85.38 212 ARG B N 1
ATOM 5040 C CA . ARG B 1 212 ? -31.375 23.969 6.457 1 85.38 212 ARG B CA 1
ATOM 5041 C C . ARG B 1 212 ? -30.547 22.875 5.777 1 85.38 212 ARG B C 1
ATOM 5043 O O . ARG B 1 212 ? -29.438 23.125 5.312 1 85.38 212 ARG B O 1
ATOM 5050 N N . LEU B 1 213 ? -30.984 21.625 5.875 1 82.31 213 LEU B N 1
ATOM 5051 C CA . LEU B 1 213 ? -30.297 20.516 5.227 1 82.31 213 LEU B CA 1
ATOM 5052 C C . LEU B 1 213 ? -31.062 20.047 3.992 1 82.31 213 LEU B C 1
ATOM 5054 O O . LEU B 1 213 ? -32.25 19.734 4.07 1 82.31 213 LEU B O 1
ATOM 5058 N N . SER B 1 214 ? -30.781 20.281 2.822 1 61.66 214 SER B N 1
ATOM 5059 C CA . SER B 1 214 ? -31.531 19.906 1.625 1 61.66 214 SER B CA 1
ATOM 5060 C C . SER B 1 214 ? -31.203 18.469 1.217 1 61.66 214 SER B C 1
ATOM 5062 O O . SER B 1 214 ? -31.891 17.891 0.366 1 61.66 214 SER B O 1
ATOM 5064 N N . GLY B 1 215 ? -30.531 17.719 1.868 1 64.81 215 GLY B N 1
ATOM 5065 C CA . GLY B 1 215 ? -30.188 16.359 1.466 1 64.81 215 GLY B CA 1
ATOM 5066 C C . GLY B 1 215 ? -29.797 15.477 2.635 1 64.81 215 GLY B C 1
ATOM 5067 O O . GLY B 1 215 ? -30.297 15.664 3.75 1 64.81 215 GLY B O 1
ATOM 5068 N N . ALA B 1 216 ? -29.234 14.344 2.143 1 65.62 216 ALA B N 1
ATOM 5069 C CA . ALA B 1 216 ? -28.781 13.398 3.16 1 65.62 216 ALA B CA 1
ATOM 5070 C C . ALA B 1 216 ? -27.766 14.047 4.094 1 65.62 216 ALA B C 1
ATOM 5072 O O . ALA B 1 216 ? -26.859 14.766 3.643 1 65.62 216 ALA B O 1
ATOM 5073 N N . GLY B 1 217 ? -28.016 14.102 5.355 1 67.88 217 GLY B N 1
ATOM 5074 C CA . GLY B 1 217 ? -27.094 14.656 6.324 1 67.88 217 GLY B CA 1
ATOM 5075 C C . GLY B 1 217 ? -26.766 13.703 7.461 1 67.88 217 GLY B C 1
ATOM 5076 O O . GLY B 1 217 ? -27.266 12.57 7.488 1 67.88 217 GLY B O 1
ATOM 5077 N N . GLY B 1 218 ? -25.75 14.055 8.062 1 73.5 218 GLY B N 1
ATOM 5078 C CA . GLY B 1 218 ? -25.438 13.289 9.258 1 73.5 218 GLY B CA 1
ATOM 5079 C C . GLY B 1 218 ? -24.75 11.969 8.961 1 73.5 218 GLY B C 1
ATOM 5080 O O . GLY B 1 218 ? -23.75 11.922 8.234 1 73.5 218 GLY B O 1
ATOM 5081 N N . GLN B 1 219 ? -25.312 10.977 9.477 1 77.06 219 GLN B N 1
ATOM 5082 C CA . GLN B 1 219 ? -24.734 9.641 9.391 1 77.06 219 GLN B CA 1
ATOM 5083 C C . GLN B 1 219 ? -24.891 9.07 7.984 1 77.06 219 GLN B C 1
ATOM 5085 O O . GLN B 1 219 ? -23.984 8.383 7.488 1 77.06 219 GLN B O 1
ATOM 5090 N N . GLU B 1 220 ? -25.891 9.367 7.316 1 80.19 220 GLU B N 1
ATOM 5091 C CA . GLU B 1 220 ? -26.141 8.859 5.969 1 80.19 220 GLU B CA 1
ATOM 5092 C C . GLU B 1 220 ? -25.125 9.422 4.973 1 80.19 220 GLU B C 1
ATOM 5094 O O . GLU B 1 220 ? -24.609 8.695 4.121 1 80.19 220 GLU B O 1
ATOM 5099 N N . ALA B 1 221 ? -24.891 10.688 5.102 1 82.94 221 ALA B N 1
ATOM 5100 C CA . ALA B 1 221 ? -23.922 11.328 4.223 1 82.94 221 ALA B CA 1
ATOM 5101 C C . ALA B 1 221 ? -22.516 10.75 4.445 1 82.94 221 ALA B C 1
ATOM 5103 O O . ALA B 1 221 ? -21.766 10.547 3.49 1 82.94 221 ALA B O 1
ATOM 5104 N N . THR B 1 222 ? -22.297 10.469 5.594 1 81.56 222 THR B N 1
ATOM 5105 C CA . THR B 1 222 ? -20.984 9.938 5.945 1 81.56 222 THR B CA 1
ATOM 5106 C C . THR B 1 222 ? -20.797 8.523 5.395 1 81.56 222 THR B C 1
ATOM 5108 O O . THR B 1 222 ? -19.734 8.18 4.902 1 81.56 222 THR B O 1
ATOM 5111 N N . GLU B 1 223 ? -21.812 7.77 5.434 1 81 223 GLU B N 1
ATOM 5112 C CA . GLU B 1 223 ? -21.75 6.406 4.918 1 81 223 GLU B CA 1
ATOM 5113 C C . GLU B 1 223 ? -21.609 6.395 3.398 1 81 223 GLU B C 1
ATOM 5115 O O . GLU B 1 223 ? -20.875 5.586 2.844 1 81 223 GLU B O 1
ATOM 5120 N N . ARG B 1 224 ? -22.328 7.246 2.785 1 82.44 224 ARG B N 1
ATOM 5121 C CA . ARG B 1 224 ? -22.25 7.344 1.33 1 82.44 224 ARG B CA 1
ATOM 5122 C C . ARG B 1 224 ? -20.875 7.809 0.883 1 82.44 224 ARG B C 1
ATOM 5124 O O . ARG B 1 224 ? -20.344 7.324 -0.121 1 82.44 224 ARG B O 1
ATOM 5131 N N . ALA B 1 225 ? -20.391 8.695 1.626 1 83.12 225 ALA B N 1
ATOM 5132 C CA . ALA B 1 225 ? -19.062 9.234 1.31 1 83.12 225 ALA B CA 1
ATOM 5133 C C . ALA B 1 225 ? -17.984 8.172 1.461 1 83.12 225 ALA B C 1
ATOM 5135 O O . ALA B 1 225 ? -17.062 8.094 0.65 1 83.12 225 ALA B O 1
ATOM 5136 N N . ALA B 1 226 ? -18.109 7.367 2.395 1 79 226 ALA B N 1
ATOM 5137 C CA . ALA B 1 226 ? -17.125 6.332 2.664 1 79 226 ALA B CA 1
ATOM 5138 C C . ALA B 1 226 ? -17.125 5.273 1.563 1 79 226 ALA B C 1
ATOM 5140 O O . ALA B 1 226 ? -16.094 4.648 1.293 1 79 226 ALA B O 1
ATOM 5141 N N . GLY B 1 227 ? -18.234 5.113 0.92 1 79.38 227 GLY B N 1
ATOM 5142 C CA . GLY B 1 227 ? -18.359 4.086 -0.101 1 79.38 227 GLY B CA 1
ATOM 5143 C C . GLY B 1 227 ? -18.125 4.613 -1.507 1 79.38 227 GLY B C 1
ATOM 5144 O O . GLY B 1 227 ? -18.094 3.84 -2.465 1 79.38 227 GLY B O 1
ATOM 5145 N N . ASP B 1 228 ? -17.969 5.883 -1.633 1 85.25 228 ASP B N 1
ATOM 5146 C CA . ASP B 1 228 ? -17.812 6.52 -2.938 1 85.25 228 ASP B CA 1
ATOM 5147 C C . ASP B 1 228 ? -16.359 6.441 -3.422 1 85.25 228 ASP B C 1
ATOM 5149 O O . ASP B 1 228 ? -15.461 6.996 -2.791 1 85.25 228 ASP B O 1
ATOM 5153 N N . SER B 1 229 ? -16.203 5.871 -4.582 1 84.75 229 SER B N 1
ATOM 5154 C CA . SER B 1 229 ? -14.867 5.605 -5.094 1 84.75 229 SER B CA 1
ATOM 5155 C C . SER B 1 229 ? -14.141 6.898 -5.449 1 84.75 229 SER B C 1
ATOM 5157 O O . SER B 1 229 ? -12.914 6.988 -5.32 1 84.75 229 SER B O 1
ATOM 5159 N N . VAL B 1 230 ? -14.883 7.871 -5.871 1 85.31 230 VAL B N 1
ATOM 5160 C CA . VAL B 1 230 ? -14.273 9.141 -6.242 1 85.31 230 VAL B CA 1
ATOM 5161 C C . VAL B 1 230 ? -13.773 9.859 -4.992 1 85.31 230 VAL B C 1
ATOM 5163 O O . VAL B 1 230 ? -12.656 10.383 -4.973 1 85.31 230 VAL B O 1
ATOM 5166 N N . VAL B 1 231 ? -14.586 9.844 -3.982 1 84.75 231 VAL B N 1
ATOM 5167 C CA . VAL B 1 231 ? -14.211 10.438 -2.705 1 84.75 231 VAL B CA 1
ATOM 5168 C C . VAL B 1 231 ? -13 9.711 -2.125 1 84.75 231 VAL B C 1
ATOM 5170 O O . VAL B 1 231 ? -12.078 10.336 -1.607 1 84.75 231 VAL B O 1
ATOM 5173 N N . ARG B 1 232 ? -12.984 8.445 -2.225 1 88.25 232 ARG B N 1
ATOM 5174 C CA . ARG B 1 232 ? -11.883 7.637 -1.717 1 88.25 232 ARG B CA 1
ATOM 5175 C C . ARG B 1 232 ? -10.57 8 -2.4 1 88.25 232 ARG B C 1
ATOM 5177 O O . ARG B 1 232 ? -9.539 8.164 -1.736 1 88.25 232 ARG B O 1
ATOM 5184 N N . GLU B 1 233 ? -10.625 8.133 -3.688 1 86.31 233 GLU B N 1
ATOM 5185 C CA . GLU B 1 233 ? -9.422 8.43 -4.449 1 86.31 233 GLU B CA 1
ATOM 5186 C C . GLU B 1 233 ? -8.852 9.797 -4.07 1 86.31 233 GLU B C 1
ATOM 5188 O O . GLU B 1 233 ? -7.641 9.945 -3.912 1 86.31 233 GLU B O 1
ATOM 5193 N N . HIS B 1 234 ? -9.734 10.695 -3.887 1 82.44 234 HIS B N 1
ATOM 5194 C CA . HIS B 1 234 ? -9.305 12.039 -3.504 1 82.44 234 HIS B CA 1
ATOM 5195 C C . HIS B 1 234 ? -8.758 12.055 -2.08 1 82.44 234 HIS B C 1
ATOM 5197 O O . HIS B 1 234 ? -7.742 12.703 -1.808 1 82.44 234 HIS B O 1
ATOM 5203 N N . ALA B 1 235 ? -9.359 11.32 -1.3 1 83.38 235 ALA B N 1
ATOM 5204 C CA . ALA B 1 235 ? -9 11.305 0.115 1 83.38 235 ALA B CA 1
ATOM 5205 C C . ALA B 1 235 ? -7.629 10.672 0.325 1 83.38 235 ALA B C 1
ATOM 5207 O O . ALA B 1 235 ? -6.844 11.141 1.157 1 83.38 235 ALA B O 1
ATOM 5208 N N . THR B 1 236 ? -7.324 9.727 -0.405 1 84.25 236 THR B N 1
ATOM 5209 C CA . THR B 1 236 ? -6.137 8.922 -0.137 1 84.25 236 THR B CA 1
ATOM 5210 C C . THR B 1 236 ? -4.875 9.664 -0.572 1 84.25 236 THR B C 1
ATOM 5212 O O . THR B 1 236 ? -3.777 9.352 -0.106 1 84.25 236 THR B O 1
ATOM 5215 N N . VAL B 1 237 ? -5 10.609 -1.406 1 80.69 237 VAL B N 1
ATOM 5216 C CA . VAL B 1 237 ? -3.822 11.375 -1.819 1 80.69 237 VAL B CA 1
ATOM 5217 C C . VAL B 1 237 ? -3.658 12.602 -0.925 1 80.69 237 VAL B C 1
ATOM 5219 O O . VAL B 1 237 ? -2.58 13.195 -0.871 1 80.69 237 VAL B O 1
ATOM 5222 N N . SER B 1 238 ? -4.699 12.93 -0.209 1 78.06 238 SER B N 1
ATOM 5223 C CA . SER B 1 238 ? -4.668 14.141 0.596 1 78.06 238 SER B CA 1
ATOM 5224 C C . SER B 1 238 ? -4.496 13.82 2.076 1 78.06 238 SER B C 1
ATOM 5226 O O . SER B 1 238 ? -4.246 14.719 2.887 1 78.06 238 SER B O 1
ATOM 5228 N N . GLY B 1 239 ? -4.598 12.539 2.369 1 78.69 239 GLY B N 1
ATOM 5229 C CA . GLY B 1 239 ? -4.496 12.148 3.768 1 78.69 239 GLY B CA 1
ATOM 5230 C C . GLY B 1 239 ? -3.805 10.812 3.965 1 78.69 239 GLY B C 1
ATOM 5231 O O . GLY B 1 239 ? -3.32 10.203 3.004 1 78.69 239 GLY B O 1
ATOM 5232 N N . GLU B 1 240 ? -3.801 10.43 5.27 1 83.56 240 GLU B N 1
ATOM 5233 C CA . GLU B 1 240 ? -3.029 9.242 5.629 1 83.56 240 GLU B CA 1
ATOM 5234 C C . GLU B 1 240 ? -3.945 8.078 6 1 83.56 240 GLU B C 1
ATOM 5236 O O . GLU B 1 240 ? -3.514 7.121 6.648 1 83.56 240 GLU B O 1
ATOM 5241 N N . PHE B 1 241 ? -5.246 8.258 5.605 1 90.81 241 PHE B N 1
ATOM 5242 C CA . PHE B 1 241 ? -6.215 7.254 6.027 1 90.81 241 PHE B CA 1
ATOM 5243 C C . PHE B 1 241 ? -7.184 6.922 4.895 1 90.81 241 PHE B C 1
ATOM 5245 O O . PHE B 1 241 ? -7.824 7.816 4.34 1 90.81 241 PHE B O 1
ATOM 5252 N N . ASP B 1 242 ? -7.293 5.707 4.582 1 92.69 242 ASP B N 1
ATOM 5253 C CA . ASP B 1 242 ? -8.258 5.246 3.59 1 92.69 242 ASP B CA 1
ATOM 5254 C C . ASP B 1 242 ? -9.68 5.246 4.164 1 92.69 242 ASP B C 1
ATOM 5256 O O . ASP B 1 242 ? -10 4.449 5.043 1 92.69 242 ASP B O 1
ATOM 5260 N N . PRO B 1 243 ? -10.547 6.051 3.645 1 90.19 243 PRO B N 1
ATOM 5261 C CA . PRO B 1 243 ? -11.898 6.148 4.199 1 90.19 243 PRO B CA 1
ATOM 5262 C C . PRO B 1 243 ? -12.672 4.828 4.129 1 90.19 243 PRO B C 1
ATOM 5264 O O . PRO B 1 243 ? -13.586 4.598 4.922 1 90.19 243 PRO B O 1
ATOM 5267 N N . ALA B 1 244 ? -12.266 3.965 3.236 1 89.25 244 ALA B N 1
ATOM 5268 C CA . ALA B 1 244 ? -12.945 2.68 3.1 1 89.25 244 ALA B CA 1
ATOM 5269 C C . ALA B 1 244 ? -12.781 1.834 4.359 1 89.25 244 ALA B C 1
ATOM 5271 O O . ALA B 1 244 ? -13.547 0.896 4.59 1 89.25 244 ALA B O 1
ATOM 5272 N N . GLU B 1 245 ? -11.812 2.197 5.191 1 91.75 245 GLU B N 1
ATOM 5273 C CA . GLU B 1 245 ? -11.508 1.394 6.371 1 91.75 245 GLU B CA 1
ATOM 5274 C C . GLU B 1 245 ? -12.211 1.939 7.609 1 91.75 245 GLU B C 1
ATOM 5276 O O . GLU B 1 245 ? -12.156 1.334 8.68 1 91.75 245 GLU B O 1
ATOM 5281 N N . ILE B 1 246 ? -12.906 3.021 7.484 1 88.69 246 ILE B N 1
ATOM 5282 C CA . ILE B 1 246 ? -13.508 3.695 8.633 1 88.69 246 ILE B CA 1
ATOM 5283 C C . ILE B 1 246 ? -14.57 2.795 9.258 1 88.69 246 ILE B C 1
ATOM 5285 O O . ILE B 1 246 ? -14.758 2.803 10.477 1 88.69 246 ILE B O 1
ATOM 5289 N N . HIS B 1 247 ? -15.234 1.991 8.438 1 86.44 247 HIS B N 1
ATOM 5290 C CA . HIS B 1 247 ? -16.328 1.179 8.953 1 86.44 247 HIS B CA 1
ATOM 5291 C C . HIS B 1 247 ? -15.852 -0.224 9.312 1 86.44 247 HIS B C 1
ATOM 5293 O O . HIS B 1 247 ? -16.625 -1.047 9.797 1 86.44 247 HIS B O 1
ATOM 5299 N N . ARG B 1 248 ? -14.641 -0.402 9.07 1 88.31 248 ARG B N 1
ATOM 5300 C CA . ARG B 1 248 ? -14.07 -1.684 9.469 1 88.31 248 ARG B CA 1
ATOM 5301 C C . ARG B 1 248 ? -13.586 -1.64 10.914 1 88.31 248 ARG B C 1
ATOM 5303 O O . ARG B 1 248 ? -13.414 -0.561 11.484 1 88.31 248 ARG B O 1
ATOM 5310 N N . GLY B 1 249 ? -13.453 -2.775 11.547 1 90.94 249 GLY B N 1
ATOM 5311 C CA . GLY B 1 249 ? -13.18 -2.84 12.977 1 90.94 249 GLY B CA 1
ATOM 5312 C C . GLY B 1 249 ? -14.422 -3.055 13.812 1 90.94 249 GLY B C 1
ATOM 5313 O O . GLY B 1 249 ? -15.406 -3.625 13.336 1 90.94 249 GLY B O 1
ATOM 5314 N N . GLU B 1 250 ? -14.242 -2.668 15.086 1 91.69 250 GLU B N 1
ATOM 5315 C CA . GLU B 1 250 ? -15.383 -2.807 15.992 1 91.69 250 GLU B CA 1
ATOM 5316 C C . GLU B 1 250 ? -15.445 -1.648 16.984 1 91.69 250 GLU B C 1
ATOM 5318 O O . GLU B 1 250 ? -14.609 -1.558 17.891 1 91.69 250 GLU B O 1
ATOM 5323 N N . HIS B 1 251 ? -16.438 -0.863 16.797 1 91.62 251 HIS B N 1
ATOM 5324 C CA . HIS B 1 251 ? -16.594 0.304 17.641 1 91.62 251 HIS B CA 1
ATOM 5325 C C . HIS B 1 251 ? -17.078 -0.1 19.031 1 91.62 251 HIS B C 1
ATOM 5327 O O . HIS B 1 251 ? -17.906 -1.004 19.172 1 91.62 251 HIS B O 1
ATOM 5333 N N . GLY B 1 252 ? -16.562 0.622 19.984 1 91.12 252 GLY B N 1
ATOM 5334 C CA . GLY B 1 252 ? -16.984 0.369 21.344 1 91.12 252 GLY B CA 1
ATOM 5335 C C . GLY B 1 252 ? -18.406 0.792 21.625 1 91.12 252 GLY B C 1
ATOM 5336 O O . GLY B 1 252 ? -19 1.545 20.844 1 91.12 252 GLY B O 1
ATOM 5337 N N . ARG B 1 253 ? -18.953 0.254 22.797 1 87.19 253 ARG B N 1
ATOM 5338 C CA . ARG B 1 253 ? -20.359 0.486 23.141 1 87.19 253 ARG B CA 1
ATOM 5339 C C . ARG B 1 253 ? -20.5 1.723 24.016 1 87.19 253 ARG B C 1
ATOM 5341 O O . ARG B 1 253 ? -21.609 2.264 24.156 1 87.19 253 ARG B O 1
ATOM 5348 N N . SER B 1 254 ? -19.359 2.158 24.484 1 91.31 254 SER B N 1
ATOM 5349 C CA . SER B 1 254 ? -19.391 3.316 25.359 1 91.31 254 SER B CA 1
ATOM 5350 C C . SER B 1 254 ? -18.25 4.277 25.062 1 91.31 254 SER B C 1
ATOM 5352 O O . SER B 1 254 ? -17.328 3.945 24.312 1 91.31 254 SER B O 1
ATOM 5354 N N . GLU B 1 255 ? -18.391 5.535 25.641 1 93.5 255 GLU B N 1
ATOM 5355 C CA . GLU B 1 255 ? -17.344 6.543 25.516 1 93.5 255 GLU B CA 1
ATOM 5356 C C . GLU B 1 255 ? -16.531 6.656 26.812 1 93.5 255 GLU B C 1
ATOM 5358 O O . GLU B 1 255 ? -17.078 6.566 27.906 1 93.5 255 GLU B O 1
ATOM 5363 N N . PRO B 1 256 ? -15.297 6.773 26.625 1 95.88 256 PRO B N 1
ATOM 5364 C CA . PRO B 1 256 ? -14.5 7.027 27.828 1 95.88 256 PRO B CA 1
ATOM 5365 C C . PRO B 1 256 ? -14.672 8.453 28.359 1 95.88 256 PRO B C 1
ATOM 5367 O O . PRO B 1 256 ? -15.328 9.273 27.719 1 95.88 256 PRO B O 1
ATOM 5370 N N . GLY B 1 257 ? -14.078 8.68 29.578 1 94.75 257 GLY B N 1
ATOM 5371 C CA . GLY B 1 257 ? -14.062 10.047 30.094 1 94.75 257 GLY B CA 1
ATOM 5372 C C . GLY B 1 257 ? -13.219 10.984 29.25 1 94.75 257 GLY B C 1
ATOM 5373 O O . GLY B 1 257 ? -12.328 10.555 28.516 1 94.75 257 GLY B O 1
ATOM 5374 N N . PHE B 1 258 ? -13.539 12.266 29.406 1 95 258 PHE B N 1
ATOM 5375 C CA . PHE B 1 258 ? -12.875 13.297 28.609 1 95 258 PHE B CA 1
ATOM 5376 C C . PHE B 1 258 ? -11.359 13.227 28.812 1 95 258 PHE B C 1
ATOM 5378 O O . PHE B 1 258 ? -10.609 13.234 27.828 1 95 258 PHE B O 1
ATOM 5385 N N . TRP B 1 259 ? -10.906 13.102 29.984 1 95.75 259 TRP B N 1
ATOM 5386 C CA . TRP B 1 259 ? -9.477 13.117 30.281 1 95.75 259 TRP B CA 1
ATOM 5387 C C . TRP B 1 259 ? -8.82 11.812 29.844 1 95.75 259 TRP B C 1
ATOM 5389 O O . TRP B 1 259 ? -7.656 11.805 29.438 1 95.75 259 TRP B O 1
ATOM 5399 N N . THR B 1 260 ? -9.555 10.766 29.922 1 96.62 260 THR B N 1
ATOM 5400 C CA . THR B 1 260 ? -9.047 9.484 29.438 1 96.62 260 THR B CA 1
ATOM 5401 C C . THR B 1 260 ? -8.867 9.516 27.922 1 96.62 260 THR B C 1
ATOM 5403 O O . THR B 1 260 ? -7.906 8.961 27.391 1 96.62 260 THR B O 1
ATOM 5406 N N . ALA B 1 261 ? -9.812 10.195 27.297 1 96.25 261 ALA B N 1
ATOM 5407 C CA . ALA B 1 261 ? -9.766 10.336 25.844 1 96.25 261 ALA B CA 1
ATOM 5408 C C . ALA B 1 261 ? -8.609 11.234 25.406 1 96.25 261 ALA B C 1
ATOM 5410 O O . ALA B 1 261 ? -8.016 11.031 24.344 1 96.25 261 ALA B O 1
ATOM 5411 N N . LEU B 1 262 ? -8.211 12.172 26.266 1 96.56 262 LEU B N 1
ATOM 5412 C CA . LEU B 1 262 ? -7.184 13.148 25.938 1 96.56 262 LEU B CA 1
ATOM 5413 C C . LEU B 1 262 ? -5.797 12.609 26.266 1 96.56 262 LEU B C 1
ATOM 5415 O O . LEU B 1 262 ? -4.797 13.062 25.703 1 96.56 262 LEU B O 1
ATOM 5419 N N . ALA B 1 263 ? -5.676 11.68 27.109 1 97.69 263 ALA B N 1
ATOM 5420 C CA . ALA B 1 263 ? -4.406 11.195 27.656 1 97.69 263 ALA B CA 1
ATOM 5421 C C . ALA B 1 263 ? -3.477 10.719 26.547 1 97.69 263 ALA B C 1
ATOM 5423 O O . ALA B 1 263 ? -2.291 11.062 26.531 1 97.69 263 ALA B O 1
ATOM 5424 N N . PRO B 1 264 ? -4.023 9.898 25.625 1 97.38 264 PRO B N 1
ATOM 5425 C CA . PRO B 1 264 ? -3.117 9.438 24.562 1 97.38 264 PRO B CA 1
ATOM 5426 C C . PRO B 1 264 ? -2.535 10.586 23.75 1 97.38 264 PRO B C 1
ATOM 5428 O O . PRO B 1 264 ? -1.397 10.5 23.266 1 97.38 264 PRO B O 1
ATOM 5431 N N . ILE B 1 265 ? -3.318 11.586 23.531 1 96.38 265 ILE B N 1
ATOM 5432 C CA . ILE B 1 265 ? -2.838 12.766 22.812 1 96.38 265 ILE B CA 1
ATOM 5433 C C . ILE B 1 265 ? -1.686 13.406 23.594 1 96.38 265 ILE B C 1
ATOM 5435 O O . ILE B 1 265 ? -0.669 13.781 23.016 1 96.38 265 ILE B O 1
ATOM 5439 N N . GLY B 1 266 ? -1.83 13.539 24.875 1 97.25 266 GLY B N 1
ATOM 5440 C CA . GLY B 1 266 ? -0.746 14 25.719 1 97.25 266 GLY B CA 1
ATOM 5441 C C . GLY B 1 266 ? 0.498 13.141 25.625 1 97.25 266 GLY B C 1
ATOM 5442 O O . GLY B 1 266 ? 1.618 13.656 25.625 1 97.25 266 GLY B O 1
ATOM 5443 N N . VAL B 1 267 ? 0.259 11.859 25.547 1 98 267 VAL B N 1
ATOM 5444 C CA . VAL B 1 267 ? 1.374 10.922 25.438 1 98 267 VAL B CA 1
ATOM 5445 C C . VAL B 1 267 ? 2.156 11.195 24.156 1 98 267 VAL B C 1
ATOM 5447 O O . VAL B 1 267 ? 3.389 11.172 24.156 1 98 267 VAL B O 1
ATOM 5450 N N . VAL B 1 268 ? 1.483 11.422 23.031 1 97.06 268 VAL B N 1
ATOM 5451 C CA . VAL B 1 268 ? 2.158 11.711 21.766 1 97.06 268 VAL B CA 1
ATOM 5452 C C . VAL B 1 268 ? 3.068 12.922 21.938 1 97.06 268 VAL B C 1
ATOM 5454 O O . VAL B 1 268 ? 4.242 12.883 21.562 1 97.06 268 VAL B O 1
ATOM 5457 N N . LEU B 1 269 ? 2.59 13.977 22.516 1 96.06 269 LEU B N 1
ATOM 5458 C CA . LEU B 1 269 ? 3.322 15.227 22.625 1 96.06 269 LEU B CA 1
ATOM 5459 C C . LEU B 1 269 ? 4.492 15.086 23.594 1 96.06 269 LEU B C 1
ATOM 5461 O O . LEU B 1 269 ? 5.609 15.516 23.297 1 96.06 269 LEU B O 1
ATOM 5465 N N . VAL B 1 270 ? 4.266 14.469 24.703 1 97.62 270 VAL B N 1
ATOM 5466 C CA . VAL B 1 270 ? 5.277 14.367 25.75 1 97.62 270 VAL B CA 1
ATOM 5467 C C . VAL B 1 270 ? 6.391 13.422 25.312 1 97.62 270 VAL B C 1
ATOM 5469 O O . VAL B 1 270 ? 7.574 13.719 25.484 1 97.62 270 VAL B O 1
ATOM 5472 N N . VAL B 1 271 ? 6.008 12.312 24.75 1 97.88 271 VAL B N 1
ATOM 5473 C CA . VAL B 1 271 ? 7.008 11.344 24.328 1 97.88 271 VAL B CA 1
ATOM 5474 C C . VAL B 1 271 ? 7.816 11.906 23.156 1 97.88 271 VAL B C 1
ATOM 5476 O O . VAL B 1 271 ? 9.031 11.703 23.078 1 97.88 271 VAL B O 1
ATOM 5479 N N . ASN B 1 272 ? 7.113 12.523 22.281 1 96.75 272 ASN B N 1
ATOM 5480 C CA . ASN B 1 272 ? 7.805 13.18 21.188 1 96.75 272 ASN B CA 1
ATOM 5481 C C . ASN B 1 272 ? 8.836 14.188 21.688 1 96.75 272 ASN B C 1
ATOM 5483 O O . ASN B 1 272 ? 9.961 14.234 21.188 1 96.75 272 ASN B O 1
ATOM 5487 N N . LEU B 1 273 ? 8.477 14.969 22.625 1 96.44 273 LEU B N 1
ATOM 5488 C CA . LEU B 1 273 ? 9.375 15.961 23.219 1 96.44 273 LEU B CA 1
ATOM 5489 C C . LEU B 1 273 ? 10.531 15.281 23.953 1 96.44 273 LEU B C 1
ATOM 5491 O O . LEU B 1 273 ? 11.68 15.711 23.844 1 96.44 273 LEU B O 1
ATOM 5495 N N . LEU B 1 274 ? 10.219 14.273 24.672 1 97.69 274 LEU B N 1
ATOM 5496 C CA . LEU B 1 274 ? 11.234 13.547 25.422 1 97.69 274 LEU B CA 1
ATOM 5497 C C . LEU B 1 274 ? 12.242 12.891 24.484 1 97.69 274 LEU B C 1
ATOM 5499 O O . LEU B 1 274 ? 13.445 12.914 24.75 1 97.69 274 LEU B O 1
ATOM 5503 N N . MET B 1 275 ? 11.766 12.289 23.422 1 97.06 275 MET B N 1
ATOM 5504 C CA . MET B 1 275 ? 12.648 11.672 22.453 1 97.06 275 MET B CA 1
ATOM 5505 C C . MET B 1 275 ? 13.562 12.711 21.812 1 97.06 275 MET B C 1
ATOM 5507 O O . MET B 1 275 ? 14.766 12.477 21.656 1 97.06 275 MET B O 1
ATOM 5511 N N . THR B 1 276 ? 13.023 13.859 21.484 1 95.12 276 THR B N 1
ATOM 5512 C CA . THR B 1 276 ? 13.727 14.898 20.734 1 95.12 276 THR B CA 1
ATOM 5513 C C . THR B 1 276 ? 14.742 15.602 21.641 1 95.12 276 THR B C 1
ATOM 5515 O O . THR B 1 276 ? 15.867 15.891 21.203 1 95.12 276 THR B O 1
ATOM 5518 N N . ALA B 1 277 ? 14.422 15.836 22.891 1 95.19 277 ALA B N 1
ATOM 5519 C CA . ALA B 1 277 ? 15.219 16.719 23.75 1 95.19 277 ALA B CA 1
ATOM 5520 C C . ALA B 1 277 ? 16.141 15.914 24.656 1 95.19 277 ALA B C 1
ATOM 5522 O O . ALA B 1 277 ? 17.188 16.406 25.094 1 95.19 277 ALA B O 1
ATOM 5523 N N . VAL B 1 278 ? 15.789 14.68 24.906 1 96.81 278 VAL B N 1
ATOM 5524 C CA . VAL B 1 278 ? 16.516 13.992 25.984 1 96.81 278 VAL B CA 1
ATOM 5525 C C . VAL B 1 278 ? 17.078 12.672 25.453 1 96.81 278 VAL B C 1
ATOM 5527 O O . VAL B 1 278 ? 18.281 12.445 25.484 1 96.81 278 VAL B O 1
ATOM 5530 N N . VAL B 1 279 ? 16.312 11.82 24.875 1 96.62 279 VAL B N 1
ATOM 5531 C CA . VAL B 1 279 ? 16.672 10.43 24.625 1 96.62 279 VAL B CA 1
ATOM 5532 C C . VAL B 1 279 ? 17.609 10.352 23.422 1 96.62 279 VAL B C 1
ATOM 5534 O O . VAL B 1 279 ? 18.703 9.805 23.516 1 96.62 279 VAL B O 1
ATOM 5537 N N . LEU B 1 280 ? 17.25 10.898 22.328 1 95.75 280 LEU B N 1
ATOM 5538 C CA . LEU B 1 280 ? 18 10.734 21.094 1 95.75 280 LEU B CA 1
ATOM 5539 C C . LEU B 1 280 ? 19.344 11.445 21.172 1 95.75 280 LEU B C 1
ATOM 5541 O O . LEU B 1 280 ? 20.359 10.898 20.719 1 95.75 280 LEU B O 1
ATOM 5545 N N . PRO B 1 281 ? 19.438 12.672 21.75 1 93.38 281 PRO B N 1
ATOM 5546 C CA . PRO B 1 281 ? 20.734 13.344 21.859 1 93.38 281 PRO B CA 1
ATOM 5547 C C . PRO B 1 281 ? 21.703 12.586 22.766 1 93.38 281 PRO B C 1
ATOM 5549 O O . PRO B 1 281 ? 22.922 12.75 22.641 1 93.38 281 PRO B O 1
ATOM 5552 N N . ARG B 1 282 ? 21.266 11.711 23.609 1 94.75 282 ARG B N 1
ATOM 5553 C CA . ARG B 1 282 ? 22.109 10.984 24.547 1 94.75 282 ARG B CA 1
ATOM 5554 C C . ARG B 1 282 ? 22.438 9.594 24.031 1 94.75 282 ARG B C 1
ATOM 5556 O O . ARG B 1 282 ? 23.266 8.883 24.609 1 94.75 282 ARG B O 1
ATOM 5563 N N . MET B 1 283 ? 21.859 9.227 22.938 1 93.69 283 MET B N 1
ATOM 5564 C CA . MET B 1 283 ? 22.078 7.898 22.375 1 93.69 283 MET B CA 1
ATOM 5565 C C . MET B 1 283 ? 23.344 7.863 21.531 1 93.69 283 MET B C 1
ATOM 5567 O O . MET B 1 283 ? 23.672 8.836 20.844 1 93.69 283 MET B O 1
ATOM 5571 N N . ASP B 1 284 ? 24.062 6.777 21.656 1 93 284 ASP B N 1
ATOM 5572 C CA . ASP B 1 284 ? 25.203 6.551 20.766 1 93 284 ASP B CA 1
ATOM 5573 C C . ASP B 1 284 ? 24.719 6.086 19.391 1 93 284 ASP B C 1
ATOM 5575 O O . ASP B 1 284 ? 24.328 4.934 19.219 1 93 284 ASP B O 1
ATOM 5579 N N . THR B 1 285 ? 24.797 7.016 18.391 1 93.44 285 THR B N 1
ATOM 5580 C CA . THR B 1 285 ? 24.234 6.715 17.078 1 93.44 285 THR B CA 1
ATOM 5581 C C . THR B 1 285 ? 25.328 6.703 16.016 1 93.44 285 THR B C 1
ATOM 5583 O O . THR B 1 285 ? 25.031 6.844 14.828 1 93.44 285 THR B O 1
ATOM 5586 N N . GLY B 1 286 ? 26.609 6.582 16.391 1 93.5 286 GLY B N 1
ATOM 5587 C CA . GLY B 1 286 ? 27.719 6.535 15.453 1 93.5 286 GLY B CA 1
ATOM 5588 C C . GLY B 1 286 ? 27.625 5.383 14.477 1 93.5 286 GLY B C 1
ATOM 5589 O O . GLY B 1 286 ? 28.125 5.477 13.352 1 93.5 286 GLY B O 1
ATOM 5590 N N . PHE B 1 287 ? 26.922 4.387 14.859 1 93.56 287 PHE B N 1
ATOM 5591 C CA . PHE B 1 287 ? 26.797 3.191 14.039 1 93.56 287 PHE B CA 1
ATOM 5592 C C . PHE B 1 287 ? 26.016 3.492 12.758 1 93.56 287 PHE B C 1
ATOM 5594 O O . PHE B 1 287 ? 26.141 2.771 11.766 1 93.56 287 PHE B O 1
ATOM 5601 N N . LEU B 1 288 ? 25.297 4.523 12.688 1 94.56 288 LEU B N 1
ATOM 5602 C CA . LEU B 1 288 ? 24.469 4.879 11.547 1 94.56 288 LEU B CA 1
ATOM 5603 C C . LEU B 1 288 ? 25.328 5.191 10.328 1 94.56 288 LEU B C 1
ATOM 5605 O O . LEU B 1 288 ? 24.844 5.09 9.188 1 94.56 288 LEU B O 1
ATOM 5609 N N . ALA B 1 289 ? 26.531 5.516 10.547 1 95.06 289 ALA B N 1
ATOM 5610 C CA . ALA B 1 289 ? 27.438 5.844 9.445 1 95.06 289 ALA B CA 1
ATOM 5611 C C . ALA B 1 289 ? 27.875 4.586 8.703 1 95.06 289 ALA B C 1
ATOM 5613 O O . ALA B 1 289 ? 28.359 4.664 7.57 1 95.06 289 ALA B O 1
ATOM 5614 N N . ASP B 1 290 ? 27.703 3.502 9.352 1 94.25 290 ASP B N 1
ATOM 5615 C CA . ASP B 1 290 ? 28.031 2.229 8.719 1 94.25 290 ASP B CA 1
ATOM 5616 C C . ASP B 1 290 ? 27.141 1.978 7.5 1 94.25 290 ASP B C 1
ATOM 5618 O O . ASP B 1 290 ? 25.938 2.229 7.543 1 94.25 290 ASP B O 1
ATOM 5622 N N . PRO B 1 291 ? 27.766 1.443 6.465 1 91.12 291 PRO B N 1
ATOM 5623 C CA . PRO B 1 291 ? 27 1.183 5.242 1 91.12 291 PRO B CA 1
ATOM 5624 C C . PRO B 1 291 ? 25.844 0.213 5.465 1 91.12 291 PRO B C 1
ATOM 5626 O O . PRO B 1 291 ? 24.844 0.266 4.742 1 91.12 291 PRO B O 1
ATOM 5629 N N . ARG B 1 292 ? 25.969 -0.564 6.441 1 88.56 292 ARG B N 1
ATOM 5630 C CA . ARG B 1 292 ? 24.922 -1.524 6.727 1 88.56 292 ARG B CA 1
ATOM 5631 C C . ARG B 1 292 ? 23.609 -0.812 7.074 1 88.56 292 ARG B C 1
ATOM 5633 O O . ARG B 1 292 ? 22.531 -1.348 6.848 1 88.56 292 ARG B O 1
ATOM 5640 N N . TRP B 1 293 ? 23.734 0.365 7.605 1 91.94 293 TRP B N 1
ATOM 5641 C CA . TRP B 1 293 ? 22.562 1.14 8 1 91.94 293 TRP B CA 1
ATOM 5642 C C . TRP B 1 293 ? 22.25 2.221 6.969 1 91.94 293 TRP B C 1
ATOM 5644 O O . TRP B 1 293 ? 21.453 3.127 7.23 1 91.94 293 TRP B O 1
ATOM 5654 N N . GLY B 1 294 ? 22.906 2.174 5.801 1 89.69 294 GLY B N 1
ATOM 5655 C CA . GLY B 1 294 ? 22.688 3.137 4.734 1 89.69 294 GLY B CA 1
ATOM 5656 C C . GLY B 1 294 ? 23.672 4.297 4.766 1 89.69 294 GLY B C 1
ATOM 5657 O O . GLY B 1 294 ? 23.562 5.223 3.959 1 89.69 294 GLY B O 1
ATOM 5658 N N . GLY B 1 295 ? 24.688 4.246 5.598 1 92.88 295 GLY B N 1
ATOM 5659 C CA . GLY B 1 295 ? 25.641 5.336 5.688 1 92.88 295 GLY B CA 1
ATOM 5660 C C . GLY B 1 295 ? 25 6.676 5.98 1 92.88 295 GLY B C 1
ATOM 5661 O O . GLY B 1 295 ? 25.281 7.664 5.297 1 92.88 295 GLY B O 1
ATOM 5662 N N . THR B 1 296 ? 24.109 6.703 6.953 1 93.25 296 THR B N 1
ATOM 5663 C CA . THR B 1 296 ? 23.328 7.902 7.262 1 93.25 296 THR B CA 1
ATOM 5664 C C . THR B 1 296 ? 23.781 8.508 8.594 1 93.25 296 THR B C 1
ATOM 5666 O O . THR B 1 296 ? 24.828 8.141 9.125 1 93.25 296 THR B O 1
ATOM 5669 N N . ALA B 1 297 ? 23.109 9.602 9.039 1 93.81 297 ALA B N 1
ATOM 5670 C CA . ALA B 1 297 ? 23.375 10.297 10.297 1 93.81 297 ALA B CA 1
ATOM 5671 C C . ALA B 1 297 ? 22.094 10.492 11.102 1 93.81 297 ALA B C 1
ATOM 5673 O O . ALA B 1 297 ? 21 10.367 10.57 1 93.81 297 ALA B O 1
ATOM 5674 N N . ILE B 1 298 ? 22.281 10.742 12.359 1 94.62 298 ILE B N 1
ATOM 5675 C CA . ILE B 1 298 ? 21.141 10.836 13.273 1 94.62 298 ILE B CA 1
ATOM 5676 C C . ILE B 1 298 ? 20.234 11.992 12.859 1 94.62 298 ILE B C 1
ATOM 5678 O O . ILE B 1 298 ? 19.016 11.922 13.016 1 94.62 298 ILE B O 1
ATOM 5682 N N . GLU B 1 299 ? 20.766 13.055 12.234 1 92.19 299 GLU B N 1
ATOM 5683 C CA . GLU B 1 299 ? 19.984 14.219 11.82 1 92.19 299 GLU B CA 1
ATOM 5684 C C . GLU B 1 299 ? 18.969 13.859 10.742 1 92.19 299 GLU B C 1
ATOM 5686 O O . GLU B 1 299 ? 17.922 14.484 10.641 1 92.19 299 GLU B O 1
ATOM 5691 N N . ALA B 1 300 ? 19.281 12.789 10.023 1 92.81 300 ALA B N 1
ATOM 5692 C CA . ALA B 1 300 ? 18.438 12.398 8.906 1 92.81 300 ALA B CA 1
ATOM 5693 C C . ALA B 1 300 ? 17.266 11.531 9.375 1 92.81 300 ALA B C 1
ATOM 5695 O O . ALA B 1 300 ? 16.266 11.398 8.672 1 92.81 300 ALA B O 1
ATOM 5696 N N . VAL B 1 301 ? 17.391 11 10.617 1 95.5 301 VAL B N 1
ATOM 5697 C CA . VAL B 1 301 ? 16.375 10.008 10.977 1 95.5 301 VAL B CA 1
ATOM 5698 C C . VAL B 1 301 ? 15.742 10.383 12.312 1 95.5 301 VAL B C 1
ATOM 5700 O O . VAL B 1 301 ? 14.672 9.883 12.664 1 95.5 301 VAL B O 1
ATOM 5703 N N . ALA B 1 302 ? 16.297 11.297 13.094 1 95.5 302 ALA B N 1
ATOM 5704 C CA . ALA B 1 302 ? 15.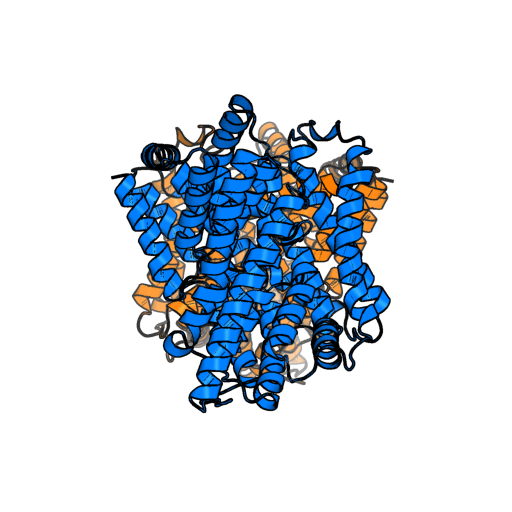898 11.586 14.469 1 95.5 302 ALA B CA 1
ATOM 5705 C C . ALA B 1 302 ? 14.453 12.07 14.531 1 95.5 302 ALA B C 1
ATOM 5707 O O . ALA B 1 302 ? 13.695 11.68 15.414 1 95.5 302 ALA B O 1
ATOM 5708 N N . GLY B 1 303 ? 14.125 12.977 13.641 1 94.69 303 GLY B N 1
ATOM 5709 C CA . GLY B 1 303 ? 12.766 13.484 13.633 1 94.69 303 GLY B CA 1
ATOM 5710 C C . GLY B 1 303 ? 11.719 12.398 13.453 1 94.69 303 GLY B C 1
ATOM 5711 O O . GLY B 1 303 ? 10.742 12.336 14.203 1 94.69 303 GLY B O 1
ATOM 5712 N N . VAL B 1 304 ? 11.922 11.547 12.516 1 95.38 304 VAL B N 1
ATOM 5713 C CA . VAL B 1 304 ? 10.992 10.469 12.219 1 95.38 304 VAL B CA 1
ATOM 5714 C C . VAL B 1 304 ? 10.945 9.484 13.383 1 95.38 304 VAL B C 1
ATOM 5716 O O . VAL B 1 304 ? 9.875 9.023 13.773 1 95.38 304 VAL B O 1
ATOM 5719 N N . TRP B 1 305 ? 12.109 9.188 13.984 1 97.62 305 TRP B N 1
ATOM 5720 C CA . TRP B 1 305 ? 12.18 8.273 15.117 1 97.62 305 TRP B CA 1
ATOM 5721 C C . TRP B 1 305 ? 11.367 8.805 16.297 1 97.62 305 TRP B C 1
ATOM 5723 O O . TRP B 1 305 ? 10.68 8.039 16.969 1 97.62 305 TRP B O 1
ATOM 5733 N N . SER B 1 306 ? 11.469 10.094 16.516 1 97.44 306 SER B N 1
ATOM 5734 C CA . SER B 1 306 ? 10.75 10.711 17.609 1 97.44 306 SER B CA 1
ATOM 5735 C C . SER B 1 306 ? 9.242 10.539 17.453 1 97.44 306 SER B C 1
ATOM 5737 O O . SER B 1 306 ? 8.547 10.156 18.406 1 97.44 306 SER B O 1
ATOM 5739 N N . VAL B 1 307 ? 8.758 10.781 16.281 1 96.69 307 VAL B N 1
ATOM 5740 C CA . VAL B 1 307 ? 7.324 10.734 16.031 1 96.69 307 VAL B CA 1
ATOM 5741 C C . VAL B 1 307 ? 6.844 9.281 16.062 1 96.69 307 VAL B C 1
ATOM 5743 O O . VAL B 1 307 ? 5.777 8.992 16.609 1 96.69 307 VAL B O 1
ATOM 5746 N N . VAL B 1 308 ? 7.598 8.398 15.555 1 97.56 308 VAL B N 1
ATOM 5747 C CA . VAL B 1 308 ? 7.23 6.992 15.492 1 97.56 308 VAL B CA 1
ATOM 5748 C C . VAL B 1 308 ? 7.102 6.422 16.906 1 97.56 308 VAL B C 1
ATOM 5750 O O . VAL B 1 308 ? 6.125 5.738 17.219 1 97.56 308 VAL B O 1
ATOM 5753 N N . VAL B 1 309 ? 8.039 6.688 17.734 1 98.06 309 VAL B N 1
ATOM 5754 C CA . VAL B 1 309 ? 8.016 6.188 19.109 1 98.06 309 VAL B CA 1
ATOM 5755 C C . VAL B 1 309 ? 6.848 6.824 19.859 1 98.06 309 VAL B C 1
ATOM 5757 O O . VAL B 1 309 ? 6.176 6.156 20.656 1 98.06 309 VAL B O 1
ATOM 5760 N N . ALA B 1 310 ? 6.641 8.07 19.609 1 98.25 310 ALA B N 1
ATOM 5761 C CA . ALA B 1 310 ? 5.539 8.773 20.266 1 98.25 310 ALA B CA 1
ATOM 5762 C C . ALA B 1 310 ? 4.195 8.148 19.891 1 98.25 310 ALA B C 1
ATOM 5764 O O . ALA B 1 310 ? 3.355 7.902 20.75 1 98.25 310 ALA B O 1
ATOM 5765 N N . LEU B 1 311 ? 3.99 7.91 18.609 1 97.94 311 LEU B N 1
ATOM 5766 C CA . LEU B 1 311 ? 2.738 7.324 18.156 1 97.94 311 LEU B CA 1
ATOM 5767 C C . LEU B 1 311 ? 2.564 5.91 18.688 1 97.94 311 LEU B C 1
ATOM 5769 O O . LEU B 1 311 ? 1.458 5.512 19.062 1 97.94 311 LEU B O 1
ATOM 5773 N N . PHE B 1 312 ? 3.646 5.156 18.734 1 98.25 312 PHE B N 1
ATOM 5774 C CA . PHE B 1 312 ? 3.576 3.812 19.297 1 98.25 312 PHE B CA 1
ATOM 5775 C C . PHE B 1 312 ? 3.15 3.855 20.766 1 98.25 312 PHE B C 1
ATOM 5777 O O . PHE B 1 312 ? 2.256 3.113 21.172 1 98.25 312 PHE B O 1
ATOM 5784 N N . ALA B 1 313 ? 3.799 4.695 21.5 1 98.56 313 ALA B N 1
ATOM 5785 C CA . ALA B 1 313 ? 3.473 4.84 22.922 1 98.56 313 ALA B CA 1
ATOM 5786 C C . ALA B 1 313 ? 2.016 5.254 23.109 1 98.56 313 ALA B C 1
ATOM 5788 O O . ALA B 1 313 ? 1.345 4.793 24.031 1 98.56 313 ALA B O 1
ATOM 5789 N N . ALA B 1 314 ? 1.58 6.129 22.297 1 98.38 314 ALA B N 1
ATOM 5790 C CA . ALA B 1 314 ? 0.195 6.586 22.375 1 98.38 314 ALA B CA 1
ATOM 5791 C C . ALA B 1 314 ? -0.775 5.449 22.062 1 98.38 314 ALA B C 1
ATOM 5793 O O . ALA B 1 314 ? -1.832 5.336 22.688 1 98.38 314 ALA B O 1
ATOM 5794 N N . CYS B 1 315 ? -0.482 4.656 21.062 1 98.31 315 CYS B N 1
ATOM 5795 C CA . CYS B 1 315 ? -1.307 3.492 20.75 1 98.31 315 CYS B CA 1
ATOM 5796 C C . CYS B 1 315 ? -1.42 2.568 21.969 1 98.31 315 CYS B C 1
ATOM 5798 O O . CYS B 1 315 ? -2.514 2.107 22.297 1 98.31 315 CYS B O 1
ATOM 5800 N N . VAL B 1 316 ? -0.306 2.32 22.609 1 98.38 316 VAL B N 1
ATOM 5801 C CA . VAL B 1 316 ? -0.299 1.464 23.781 1 98.38 316 VAL B CA 1
ATOM 5802 C C . VAL B 1 316 ? -1.151 2.094 24.891 1 98.38 316 VAL B C 1
ATOM 5804 O O . VAL B 1 316 ? -1.9 1.396 25.578 1 98.38 316 VAL B O 1
ATOM 5807 N N . ALA B 1 317 ? -1.057 3.322 25 1 98.38 317 ALA B N 1
ATOM 5808 C CA . ALA B 1 317 ? -1.831 4.035 26.016 1 98.38 317 ALA B CA 1
ATOM 5809 C C . ALA B 1 317 ? -3.328 3.895 25.766 1 98.38 317 ALA B C 1
ATOM 5811 O O . ALA B 1 317 ? -4.102 3.662 26.688 1 98.38 317 ALA B O 1
ATOM 5812 N N . VAL B 1 318 ? -3.758 4.086 24.516 1 98 318 VAL B N 1
ATOM 5813 C CA . VAL B 1 318 ? -5.176 3.951 24.203 1 98 318 VAL B CA 1
ATOM 5814 C C . VAL B 1 318 ? -5.656 2.547 24.562 1 98 318 VAL B C 1
ATOM 5816 O O . VAL B 1 318 ? -6.734 2.379 25.125 1 98 318 VAL B O 1
ATOM 5819 N N . VAL B 1 319 ? -4.855 1.559 24.219 1 97.94 319 VAL B N 1
ATOM 5820 C CA . VAL B 1 319 ? -5.234 0.169 24.453 1 97.94 319 VAL B CA 1
ATOM 5821 C C . VAL B 1 319 ? -5.352 -0.088 25.953 1 97.94 319 VAL B C 1
ATOM 5823 O O . VAL B 1 319 ? -6.309 -0.717 26.406 1 97.94 319 VAL B O 1
ATOM 5826 N N . LEU B 1 320 ? -4.398 0.412 26.719 1 97.81 320 LEU B N 1
ATOM 5827 C CA . LEU B 1 320 ? -4.375 0.16 28.156 1 97.81 320 LEU B CA 1
ATOM 5828 C C . LEU B 1 320 ? -5.5 0.909 28.859 1 97.81 320 LEU B C 1
ATOM 5830 O O . LEU B 1 320 ? -6.098 0.393 29.812 1 97.81 320 LEU B O 1
ATOM 5834 N N . LEU B 1 321 ? -5.852 2.059 28.406 1 97 321 LEU B N 1
ATOM 5835 C CA . LEU B 1 321 ? -6.828 2.912 29.062 1 97 321 LEU B CA 1
ATOM 5836 C C . LEU B 1 321 ? -8.25 2.549 28.641 1 97 321 LEU B C 1
ATOM 5838 O O . 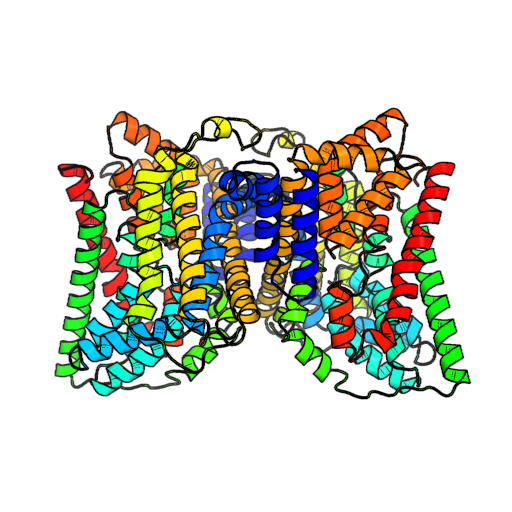LEU B 1 321 ? -9.211 2.895 29.328 1 97 321 LEU B O 1
ATOM 5842 N N . ASN B 1 322 ? -8.367 1.922 27.469 1 96.69 322 ASN B N 1
ATOM 5843 C CA . ASN B 1 322 ? -9.695 1.676 26.922 1 96.69 322 ASN B CA 1
ATOM 5844 C C . ASN B 1 322 ? -9.93 0.191 26.656 1 96.69 322 ASN B C 1
ATOM 5846 O O . ASN B 1 322 ? -10.57 -0.177 25.672 1 96.69 322 ASN B O 1
ATOM 5850 N N . ARG B 1 323 ? -9.461 -0.683 27.406 1 92.5 323 ARG B N 1
ATOM 5851 C CA . ARG B 1 323 ? -9.578 -2.123 27.203 1 92.5 323 ARG B CA 1
ATOM 5852 C C . ARG B 1 323 ? -11.039 -2.549 27.125 1 92.5 323 ARG B C 1
ATOM 5854 O O . ARG B 1 323 ? -11.398 -3.414 26.328 1 92.5 323 ARG B O 1
ATOM 5861 N N . ALA B 1 324 ? -11.836 -1.889 27.844 1 91.69 324 ALA B N 1
ATOM 5862 C CA . ALA B 1 324 ? -13.25 -2.242 27.922 1 91.69 324 ALA B CA 1
ATOM 5863 C C . ALA B 1 324 ? -14.008 -1.733 26.703 1 91.69 324 ALA B C 1
ATOM 5865 O O . ALA B 1 324 ? -15.039 -2.291 26.328 1 91.69 324 ALA B O 1
ATOM 5866 N N . ASN B 1 325 ? -13.445 -0.8 26.062 1 93.94 325 ASN B N 1
ATOM 5867 C CA . ASN B 1 325 ? -14.141 -0.179 24.938 1 93.94 325 ASN B CA 1
ATOM 5868 C C . ASN B 1 325 ? -13.562 -0.645 23.594 1 93.94 325 ASN B C 1
ATOM 5870 O O . ASN B 1 325 ? -13.852 -0.053 22.547 1 93.94 325 ASN B O 1
ATOM 5874 N N . LEU B 1 326 ? -12.773 -1.589 23.688 1 95.75 326 LEU B N 1
ATOM 5875 C CA . LEU B 1 326 ? -12.219 -2.193 22.484 1 95.75 326 LEU B CA 1
ATOM 5876 C C . LEU B 1 326 ? -12.594 -3.67 22.391 1 95.75 326 LEU B C 1
ATOM 5878 O O . LEU B 1 326 ? -11.766 -4.539 22.688 1 95.75 326 LEU B O 1
ATOM 5882 N N . PRO B 1 327 ? -13.758 -3.945 21.906 1 93.44 327 PRO B N 1
ATOM 5883 C CA . PRO B 1 327 ? -14.281 -5.312 21.938 1 93.44 327 PRO B CA 1
ATOM 5884 C C . PRO B 1 327 ? -13.453 -6.273 21.078 1 93.44 327 PRO B C 1
ATOM 5886 O O . PRO B 1 327 ? -13.336 -7.457 21.422 1 93.44 327 PRO B O 1
ATOM 5889 N N . SER B 1 328 ? -12.969 -5.852 20 1 94.5 328 SER B N 1
ATOM 5890 C CA . SER B 1 328 ? -12.07 -6.656 19.172 1 94.5 328 SER B CA 1
ATOM 5891 C C . SER B 1 328 ? -10.805 -5.883 18.828 1 94.5 328 SER B C 1
ATOM 5893 O O . SER B 1 328 ? -10.734 -5.262 17.766 1 94.5 328 SER B O 1
ATOM 5895 N N . LEU B 1 329 ? -9.859 -6.012 19.609 1 95.94 329 LEU B N 1
ATOM 5896 C CA . LEU B 1 329 ? -8.602 -5.309 19.406 1 95.94 329 LEU B CA 1
ATOM 5897 C C . LEU B 1 329 ? -7.973 -5.699 18.062 1 95.94 329 LEU B C 1
ATOM 5899 O O . LEU B 1 329 ? -7.43 -4.852 17.359 1 95.94 329 LEU B O 1
ATOM 5903 N N . ARG B 1 330 ? -8.07 -6.941 17.703 1 94.69 330 ARG B N 1
ATOM 5904 C CA . ARG B 1 330 ? -7.504 -7.43 16.438 1 94.69 330 ARG B CA 1
ATOM 5905 C C . ARG B 1 330 ? -8.141 -6.727 15.25 1 94.69 330 ARG B C 1
ATOM 5907 O O . ARG B 1 330 ? -7.438 -6.266 14.344 1 94.69 330 ARG B O 1
ATOM 5914 N N . ALA B 1 331 ? -9.438 -6.68 15.227 1 94.81 331 ALA B N 1
ATOM 5915 C CA . ALA B 1 331 ? -10.164 -6.066 14.117 1 94.81 331 ALA B CA 1
ATOM 5916 C C . ALA B 1 331 ? -9.836 -4.582 14 1 94.81 331 ALA B C 1
ATOM 5918 O O . ALA B 1 331 ? -9.695 -4.055 12.891 1 94.81 331 ALA B O 1
ATOM 5919 N N . THR B 1 332 ? -9.719 -3.949 15.172 1 96.56 332 THR B N 1
ATOM 5920 C CA . THR B 1 332 ? -9.398 -2.527 15.188 1 96.56 332 THR B CA 1
ATOM 5921 C C . THR B 1 332 ? -7.984 -2.283 14.672 1 96.56 332 THR B C 1
ATOM 5923 O O . THR B 1 332 ? -7.762 -1.385 13.859 1 96.56 332 THR B O 1
ATOM 5926 N N . LEU B 1 333 ? -7.074 -3.062 15.148 1 97.25 333 LEU B N 1
ATOM 5927 C CA . LEU B 1 333 ? -5.688 -2.924 14.719 1 97.25 333 LEU B CA 1
ATOM 5928 C C . LEU B 1 333 ? -5.551 -3.24 13.234 1 97.25 333 LEU B C 1
ATOM 5930 O O . LEU B 1 333 ? -4.793 -2.578 12.516 1 97.25 333 LEU B O 1
ATOM 5934 N N . ASP B 1 334 ? -6.266 -4.18 12.789 1 95.69 334 ASP B N 1
ATOM 5935 C CA . ASP B 1 334 ? -6.246 -4.555 11.375 1 95.69 334 ASP B CA 1
ATOM 5936 C C . ASP B 1 334 ? -6.777 -3.418 10.5 1 95.69 334 ASP B C 1
ATOM 5938 O O . ASP B 1 334 ? -6.164 -3.07 9.492 1 95.69 334 ASP B O 1
ATOM 5942 N N . ALA B 1 335 ? -7.902 -2.881 10.883 1 95.31 335 ALA B N 1
ATOM 5943 C CA . ALA B 1 335 ? -8.492 -1.772 10.141 1 95.31 335 ALA B CA 1
ATOM 5944 C C . ALA B 1 335 ? -7.555 -0.572 10.102 1 95.31 335 ALA B C 1
ATOM 5946 O O . ALA B 1 335 ? -7.43 0.094 9.07 1 95.31 335 ALA B O 1
ATOM 5947 N N . GLY B 1 336 ? -6.973 -0.305 11.211 1 96.75 336 GLY B N 1
ATOM 5948 C CA . GLY B 1 336 ? -6.02 0.79 11.273 1 96.75 336 GLY B CA 1
ATOM 5949 C C . GLY B 1 336 ? -4.805 0.575 10.391 1 96.75 336 GLY B C 1
ATOM 5950 O O . GLY B 1 336 ? -4.379 1.488 9.68 1 96.75 336 GLY B O 1
ATOM 5951 N N . ALA B 1 337 ? -4.25 -0.588 10.438 1 97.12 337 ALA B N 1
ATOM 5952 C CA . ALA B 1 337 ? -3.088 -0.912 9.617 1 97.12 337 ALA B CA 1
ATOM 5953 C C . ALA B 1 337 ? -3.426 -0.833 8.133 1 97.12 337 ALA B C 1
ATOM 5955 O O . ALA B 1 337 ? -2.676 -0.244 7.348 1 97.12 337 ALA B O 1
ATOM 5956 N N . ASN B 1 338 ? -4.527 -1.394 7.723 1 95.75 338 ASN B N 1
ATOM 5957 C CA . ASN B 1 338 ? -4.953 -1.409 6.328 1 95.75 338 ASN B CA 1
ATOM 5958 C C . ASN B 1 338 ? -5.25 -0.002 5.816 1 95.75 338 ASN B C 1
ATOM 5960 O O . ASN B 1 338 ? -5.07 0.284 4.629 1 95.75 338 ASN B O 1
ATOM 5964 N N . SER B 1 339 ? -5.652 0.873 6.699 1 95.62 339 SER B N 1
ATOM 5965 C CA . SER B 1 339 ? -6.043 2.223 6.305 1 95.62 339 SER B CA 1
ATOM 5966 C C . SER B 1 339 ? -4.844 3.021 5.809 1 95.62 339 SER B C 1
ATOM 5968 O O . SER B 1 339 ? -5.004 4.012 5.09 1 95.62 339 SER B O 1
ATOM 5970 N N . ALA B 1 340 ? -3.666 2.627 6.141 1 96.44 340 ALA B N 1
ATOM 5971 C CA . ALA B 1 340 ? -2.461 3.389 5.82 1 96.44 340 ALA B CA 1
ATOM 5972 C C . ALA B 1 340 ? -1.921 3.01 4.445 1 96.44 340 ALA B C 1
ATOM 5974 O O . ALA B 1 340 ? -1.125 3.746 3.859 1 96.44 340 ALA B O 1
ATOM 5975 N N . VAL B 1 341 ? -2.387 1.954 3.908 1 96.38 341 VAL B N 1
ATOM 5976 C CA . VAL B 1 341 ? -1.704 1.302 2.797 1 96.38 341 VAL B CA 1
ATOM 5977 C C . VAL B 1 341 ? -1.925 2.102 1.515 1 96.38 341 VAL B C 1
ATOM 5979 O O . VAL B 1 341 ? -0.965 2.486 0.842 1 96.38 341 VAL B O 1
ATOM 5982 N N . LEU B 1 342 ? -3.176 2.414 1.201 1 95.62 342 LEU B N 1
ATOM 5983 C CA . LEU B 1 342 ? -3.477 3.113 -0.043 1 95.62 342 LEU B CA 1
ATOM 5984 C C . LEU B 1 342 ? -2.926 4.535 -0.013 1 95.62 342 LEU B C 1
ATOM 5986 O O . LEU B 1 342 ? -2.309 4.988 -0.979 1 95.62 342 LEU B O 1
ATOM 5990 N N . PRO B 1 343 ? -3.027 5.223 1.074 1 94.62 343 PRO B N 1
ATOM 5991 C CA . PRO B 1 343 ? -2.514 6.594 1.129 1 94.62 343 PRO B CA 1
ATOM 5992 C C . PRO B 1 343 ? -1.001 6.664 0.936 1 94.62 343 PRO B C 1
ATOM 5994 O O . PRO B 1 343 ? -0.508 7.527 0.202 1 94.62 343 PRO B O 1
ATOM 5997 N N . VAL B 1 344 ? -0.283 5.816 1.576 1 96.44 344 VAL B N 1
ATOM 5998 C CA . VAL B 1 344 ? 1.171 5.898 1.479 1 96.44 344 VAL B CA 1
ATOM 5999 C C . VAL B 1 344 ? 1.611 5.598 0.05 1 96.44 344 VAL B C 1
ATOM 6001 O O . VAL B 1 344 ? 2.535 6.227 -0.469 1 96.44 344 VAL B O 1
ATOM 6004 N N . LEU B 1 345 ? 0.983 4.66 -0.607 1 96.81 345 LEU B N 1
ATOM 6005 C CA . LEU B 1 345 ? 1.332 4.348 -1.989 1 96.81 345 LEU B CA 1
ATOM 6006 C C . LEU B 1 345 ? 0.867 5.457 -2.93 1 96.81 345 LEU B C 1
ATOM 6008 O O . LEU B 1 345 ? 1.514 5.73 -3.943 1 96.81 345 LEU B O 1
ATOM 6012 N N . GLY B 1 346 ? -0.285 6.047 -2.617 1 94.25 346 GLY B N 1
ATOM 6013 C CA . GLY B 1 346 ? -0.755 7.176 -3.406 1 94.25 346 GLY B CA 1
ATOM 6014 C C . GLY B 1 346 ? 0.206 8.352 -3.4 1 94.25 346 GLY B C 1
ATOM 6015 O O . GLY B 1 346 ? 0.613 8.836 -4.461 1 94.25 346 GLY B O 1
ATOM 6016 N N . VAL B 1 347 ? 0.58 8.734 -2.223 1 93 347 VAL B N 1
ATOM 6017 C CA . VAL B 1 347 ? 1.524 9.836 -2.092 1 93 347 VAL B CA 1
ATOM 6018 C C . VAL B 1 347 ? 2.877 9.43 -2.672 1 93 347 VAL B C 1
ATOM 6020 O O . VAL B 1 347 ? 3.541 10.234 -3.334 1 93 347 VAL B O 1
ATOM 6023 N N . GLY B 1 348 ? 3.25 8.227 -2.385 1 95.38 348 GLY B N 1
ATOM 6024 C CA . GLY B 1 348 ? 4.48 7.727 -2.975 1 95.38 348 GLY B CA 1
ATOM 6025 C C . GLY B 1 348 ? 4.496 7.809 -4.488 1 95.38 348 GLY B C 1
ATOM 6026 O O . GLY B 1 348 ? 5.52 8.148 -5.086 1 95.38 348 GLY B O 1
ATOM 6027 N N . SER B 1 349 ? 3.438 7.48 -5.109 1 95.81 349 SER B N 1
ATOM 6028 C CA . SER B 1 349 ? 3.346 7.543 -6.566 1 95.81 349 SER B CA 1
ATOM 6029 C C . SER B 1 349 ? 3.494 8.977 -7.07 1 95.81 349 SER B C 1
ATOM 6031 O O . SER B 1 349 ? 4.102 9.211 -8.117 1 95.81 349 SER B O 1
ATOM 6033 N N . LEU B 1 350 ? 2.939 9.883 -6.363 1 92.62 350 LEU B N 1
ATOM 6034 C CA . LEU B 1 350 ? 3.121 11.289 -6.723 1 92.62 350 LEU B CA 1
ATOM 6035 C C . LEU B 1 350 ? 4.586 11.688 -6.617 1 92.62 350 LEU B C 1
ATOM 6037 O O . LEU B 1 350 ? 5.094 12.43 -7.465 1 92.62 350 LEU B O 1
ATOM 6041 N N . VAL B 1 351 ? 5.195 11.219 -5.578 1 93.06 351 VAL B N 1
ATOM 6042 C CA . VAL B 1 351 ? 6.617 11.492 -5.391 1 93.06 351 VAL B CA 1
ATOM 6043 C C . VAL B 1 351 ? 7.418 10.859 -6.527 1 93.06 351 VAL B C 1
ATOM 6045 O O . VAL B 1 351 ? 8.398 11.438 -7.004 1 93.06 351 VAL B O 1
ATOM 6048 N N . GLY B 1 352 ? 7.027 9.648 -6.93 1 95.62 352 GLY B N 1
ATOM 6049 C CA . GLY B 1 352 ? 7.648 9.031 -8.094 1 95.62 352 GLY B CA 1
ATOM 6050 C C . GLY B 1 352 ? 7.547 9.875 -9.344 1 95.62 352 GLY B C 1
ATOM 6051 O O . GLY B 1 352 ? 8.523 10.031 -10.078 1 95.62 352 GLY B O 1
ATOM 6052 N N . PHE B 1 353 ? 6.402 10.414 -9.602 1 94.94 353 PHE B N 1
ATOM 6053 C CA . PHE B 1 353 ? 6.219 11.336 -10.719 1 94.94 353 PHE B CA 1
ATOM 6054 C C . PHE B 1 353 ? 7.172 12.516 -10.602 1 94.94 353 PHE B C 1
ATOM 6056 O O . PHE B 1 353 ? 7.836 12.883 -11.57 1 94.94 353 PHE B O 1
ATOM 6063 N N . GLY B 1 354 ? 7.234 13.062 -9.445 1 91 354 GLY B N 1
ATOM 6064 C CA . GLY B 1 354 ? 8.148 14.172 -9.203 1 91 354 GLY B CA 1
ATOM 6065 C C . GLY B 1 354 ? 9.602 13.812 -9.469 1 91 354 GLY B C 1
ATOM 6066 O O . GLY B 1 354 ? 10.352 14.633 -10 1 91 354 GLY B O 1
ATOM 6067 N N . ALA B 1 355 ? 10 12.633 -9.07 1 93.12 355 ALA B N 1
ATOM 6068 C CA . ALA B 1 355 ? 11.367 12.18 -9.273 1 93.12 355 ALA B CA 1
ATOM 6069 C C . ALA B 1 355 ? 11.719 12.141 -10.766 1 93.12 355 ALA B C 1
ATOM 6071 O O . ALA B 1 355 ? 12.82 12.516 -11.156 1 93.12 355 ALA B O 1
ATOM 6072 N N . VAL B 1 356 ? 10.812 11.672 -11.562 1 95.06 356 VAL B N 1
ATOM 6073 C CA . VAL B 1 356 ? 11.047 11.617 -13 1 95.06 356 VAL B CA 1
ATOM 6074 C C . VAL B 1 356 ? 11.164 13.031 -13.562 1 95.06 356 VAL B C 1
ATOM 6076 O O . VAL B 1 356 ? 12.094 13.328 -14.32 1 95.06 356 VAL B O 1
ATOM 6079 N N . VAL B 1 357 ? 10.297 13.867 -13.188 1 91.62 357 VAL B N 1
ATOM 6080 C CA . VAL B 1 357 ? 10.297 15.242 -13.672 1 91.62 357 VAL B CA 1
ATOM 6081 C C . VAL B 1 357 ? 11.609 15.922 -13.297 1 91.62 357 VAL B C 1
ATOM 6083 O O . VAL B 1 357 ? 12.219 16.609 -14.125 1 91.62 357 VAL B O 1
ATOM 6086 N N . ALA B 1 358 ? 12.07 15.695 -12.102 1 90.06 358 ALA B N 1
ATOM 6087 C CA . ALA B 1 358 ? 13.281 16.328 -11.586 1 90.06 358 ALA B CA 1
ATOM 6088 C C . ALA B 1 358 ? 14.523 15.828 -12.32 1 90.06 358 ALA B C 1
ATOM 6090 O O . ALA B 1 358 ? 15.547 16.516 -12.367 1 90.06 358 ALA B O 1
ATOM 6091 N N . SER B 1 359 ? 14.43 14.641 -12.844 1 91.19 359 SER B N 1
ATOM 6092 C CA . SER B 1 359 ? 15.586 14.047 -13.5 1 91.19 359 SER B CA 1
ATOM 6093 C C . SER B 1 359 ? 15.695 14.508 -14.953 1 91.19 359 SER B C 1
ATOM 6095 O O . SER B 1 359 ? 16.719 14.297 -15.602 1 91.19 359 SER B O 1
ATOM 6097 N N . LEU B 1 360 ? 14.656 15.172 -15.469 1 93.12 360 LEU B N 1
ATOM 6098 C CA . LEU B 1 360 ? 14.648 15.602 -16.859 1 93.12 360 LEU B CA 1
ATOM 6099 C C . LEU B 1 360 ? 15.438 16.891 -17.031 1 93.12 360 LEU B C 1
ATOM 6101 O O . LEU B 1 360 ? 15.438 17.75 -16.141 1 93.12 360 LEU B O 1
ATOM 6105 N N . PRO B 1 361 ? 16.094 17.094 -18.203 1 89.88 361 PRO B N 1
ATOM 6106 C CA . PRO B 1 361 ? 16.891 18.281 -18.453 1 89.88 361 PRO B CA 1
ATOM 6107 C C . PRO B 1 361 ? 16.078 19.578 -18.359 1 89.88 361 PRO B C 1
ATOM 6109 O O . PRO B 1 361 ? 16.562 20.594 -17.875 1 89.88 361 PRO B O 1
ATOM 6112 N N . ALA B 1 362 ? 14.938 19.5 -18.719 1 90.12 362 ALA B N 1
ATOM 6113 C CA . ALA B 1 362 ? 14.086 20.688 -18.734 1 90.12 362 ALA B CA 1
ATOM 6114 C C . ALA B 1 362 ? 13.805 21.172 -17.328 1 90.12 362 ALA B C 1
ATOM 6116 O O . ALA B 1 362 ? 13.391 22.312 -17.125 1 90.12 362 ALA B O 1
ATOM 6117 N N . PHE B 1 363 ? 14.016 20.344 -16.391 1 86.38 363 PHE B N 1
ATOM 6118 C CA . PHE B 1 363 ? 13.719 20.703 -15.008 1 86.38 363 PHE B CA 1
ATOM 6119 C C . PHE B 1 363 ? 14.672 21.781 -14.523 1 86.38 363 PHE B C 1
ATOM 6121 O O . PHE B 1 363 ? 14.328 22.578 -13.633 1 86.38 363 PHE B O 1
ATOM 6128 N N . GLU B 1 364 ? 15.828 21.844 -15.047 1 84.44 364 GLU B N 1
ATOM 6129 C CA . GLU B 1 364 ? 16.797 22.891 -14.695 1 84.44 364 GLU B CA 1
ATOM 6130 C C . GLU B 1 364 ? 16.219 24.281 -14.945 1 84.44 364 GLU B C 1
ATOM 6132 O O . GLU B 1 364 ? 16.438 25.203 -14.156 1 84.44 364 GLU B O 1
ATOM 6137 N N . MET B 1 365 ? 15.516 24.328 -15.953 1 84.81 365 MET B N 1
ATOM 6138 C CA . MET B 1 365 ? 14.891 25.609 -16.281 1 84.81 365 MET B CA 1
ATOM 6139 C C . MET B 1 365 ? 13.828 25.969 -15.242 1 84.81 365 MET B C 1
ATOM 6141 O O . MET B 1 365 ? 13.711 27.125 -14.844 1 84.81 365 MET B O 1
ATOM 6145 N N . VAL B 1 366 ? 13.102 25.031 -14.844 1 80.88 366 VAL B N 1
ATOM 6146 C CA . VAL B 1 366 ? 12.07 25.25 -13.836 1 80.88 366 VAL B CA 1
ATOM 6147 C C . VAL B 1 366 ? 12.719 25.641 -12.508 1 80.88 366 VAL B C 1
ATOM 6149 O O . VAL B 1 366 ? 12.258 26.562 -11.844 1 80.88 366 VAL B O 1
ATOM 6152 N N . ARG B 1 367 ? 13.688 24.938 -12.18 1 81.94 367 ARG B N 1
ATOM 6153 C CA . ARG B 1 367 ? 14.414 25.203 -10.945 1 81.94 367 ARG B CA 1
ATOM 6154 C C . ARG B 1 367 ? 14.945 26.625 -10.922 1 81.94 367 ARG B C 1
ATOM 6156 O O . ARG B 1 367 ? 14.766 27.344 -9.938 1 81.94 367 ARG B O 1
ATOM 6163 N N . ASP B 1 368 ? 15.531 27.062 -11.992 1 84.94 368 ASP B N 1
ATOM 6164 C CA . ASP B 1 368 ? 16.109 28.391 -12.078 1 84.94 368 ASP B CA 1
ATOM 6165 C C . ASP B 1 368 ? 15.031 29.469 -11.977 1 84.94 368 ASP B C 1
ATOM 6167 O O . ASP B 1 368 ? 15.25 30.516 -11.359 1 84.94 368 ASP B O 1
ATOM 6171 N N . GLN B 1 369 ? 13.938 29.219 -12.477 1 82.88 369 GLN B N 1
ATOM 6172 C CA . GLN B 1 369 ? 12.836 30.172 -12.414 1 82.88 369 GLN B CA 1
ATOM 6173 C C . GLN B 1 369 ? 12.312 30.312 -10.984 1 82.88 369 GLN B C 1
ATOM 6175 O O . GLN B 1 369 ? 11.977 31.422 -10.547 1 82.88 369 GLN B O 1
ATOM 6180 N N . VAL B 1 370 ? 12.242 29.219 -10.305 1 82.25 370 VAL B N 1
ATOM 6181 C CA . VAL B 1 370 ? 11.742 29.234 -8.93 1 82.25 370 VAL B CA 1
ATOM 6182 C C . VAL B 1 370 ? 12.734 29.938 -8.023 1 82.25 370 VAL B C 1
ATOM 6184 O O . VAL B 1 370 ? 12.352 30.75 -7.172 1 82.25 370 VAL B O 1
ATOM 6187 N N . LEU B 1 371 ? 13.969 29.688 -8.258 1 80.62 371 LEU B N 1
ATOM 6188 C CA . LEU B 1 371 ? 15.016 30.281 -7.438 1 80.62 371 LEU B CA 1
ATOM 6189 C C . LEU B 1 371 ? 15.188 31.766 -7.77 1 80.62 371 LEU B C 1
ATOM 6191 O O . LEU B 1 371 ? 15.742 32.531 -6.973 1 80.62 371 LEU B O 1
ATOM 6195 N N . GLY B 1 372 ? 14.617 32.062 -8.898 1 81.06 372 GLY B N 1
ATOM 6196 C CA . GLY B 1 372 ? 14.742 33.438 -9.344 1 81.06 372 GLY B CA 1
ATOM 6197 C C . GLY B 1 372 ? 13.594 34.312 -8.883 1 81.06 372 GLY B C 1
ATOM 6198 O O . GLY B 1 372 ? 13.617 35.531 -9.102 1 81.06 372 GLY B O 1
ATOM 6199 N N . ILE B 1 373 ? 12.688 33.656 -8.266 1 83.12 373 ILE B N 1
ATOM 6200 C CA . ILE B 1 373 ? 11.57 34.438 -7.762 1 83.12 373 ILE B CA 1
ATOM 6201 C C . ILE B 1 373 ? 12.078 35.469 -6.754 1 83.12 373 ILE B C 1
ATOM 6203 O O . ILE B 1 373 ? 12.922 35.156 -5.91 1 83.12 373 ILE B O 1
ATOM 6207 N N . GLY B 1 374 ? 11.641 36.656 -6.863 1 78.06 374 GLY B N 1
ATOM 6208 C CA . GLY B 1 374 ? 12.039 37.75 -5.973 1 78.06 374 GLY B CA 1
ATOM 6209 C C . GLY B 1 374 ? 11.539 37.562 -4.555 1 78.06 374 GLY B C 1
ATOM 6210 O O . GLY B 1 374 ? 10.68 36.719 -4.297 1 78.06 374 GLY B O 1
ATOM 6211 N N . GLY B 1 375 ? 12.18 38.156 -3.482 1 85 375 GLY B N 1
ATOM 6212 C CA . GLY B 1 375 ? 11.75 38.125 -2.094 1 85 375 GLY B CA 1
ATOM 6213 C C . GLY B 1 375 ? 12.641 37.281 -1.205 1 85 375 GLY B C 1
ATOM 6214 O O . GLY B 1 375 ? 12.445 37.219 0.011 1 85 375 GLY B O 1
ATOM 6215 N N . GLY B 1 376 ? 13.625 36.625 -1.876 1 89.69 376 GLY B N 1
ATOM 6216 C CA . GLY B 1 376 ? 14.57 35.875 -1.062 1 89.69 376 GLY B CA 1
ATOM 6217 C C . GLY B 1 376 ? 14.258 34.375 -0.999 1 89.69 376 GLY B C 1
ATOM 6218 O O . GLY B 1 376 ? 13.258 33.938 -1.558 1 89.69 376 GLY B O 1
ATOM 6219 N N . PRO B 1 377 ? 15.102 33.625 -0.345 1 92.44 377 PRO B N 1
ATOM 6220 C CA . PRO B 1 377 ? 15 32.188 -0.309 1 92.44 377 PRO B CA 1
ATOM 6221 C C . PRO B 1 377 ? 13.742 31.688 0.413 1 92.44 377 PRO B C 1
ATOM 6223 O O . PRO B 1 377 ? 13.172 30.656 0.043 1 92.44 377 PRO B O 1
ATOM 6226 N N . LEU B 1 378 ? 13.312 32.375 1.427 1 95.12 378 LEU B N 1
ATOM 6227 C CA . LEU B 1 378 ? 12.117 31.969 2.156 1 95.12 378 LEU B CA 1
ATOM 6228 C C . LEU B 1 378 ? 10.875 32.062 1.274 1 95.12 378 LEU B C 1
ATOM 6230 O O . LEU B 1 378 ? 10.023 31.188 1.28 1 95.12 378 LEU B O 1
ATOM 6234 N N . VAL B 1 379 ? 10.805 33.125 0.511 1 94.62 379 VAL B N 1
ATOM 6235 C CA . VAL B 1 379 ? 9.672 33.344 -0.386 1 94.62 379 VAL B CA 1
ATOM 6236 C C . VAL B 1 379 ? 9.703 32.312 -1.512 1 94.62 379 VAL B C 1
ATOM 6238 O O . VAL B 1 379 ? 8.672 31.734 -1.867 1 94.62 379 VAL B O 1
ATOM 6241 N N . SER B 1 380 ? 10.844 32.094 -2.053 1 94.19 380 SER B N 1
ATOM 6242 C CA . SER B 1 380 ? 10.969 31.141 -3.135 1 94.19 380 SER B CA 1
ATOM 6243 C C . SER B 1 380 ? 10.602 29.734 -2.66 1 94.19 380 SER B C 1
ATOM 6245 O O . SER B 1 380 ? 9.953 28.969 -3.389 1 94.19 380 SER B O 1
ATOM 6247 N N . LEU B 1 381 ? 11.055 29.344 -1.495 1 94.81 381 LEU B N 1
ATOM 6248 C CA . LEU B 1 381 ? 10.703 28.047 -0.922 1 94.81 381 LEU B CA 1
ATOM 6249 C C . LEU B 1 381 ? 9.195 27.938 -0.716 1 94.81 381 LEU B C 1
ATOM 6251 O O . LEU B 1 381 ? 8.594 26.906 -1.037 1 94.81 381 LEU B O 1
ATOM 6255 N N . ALA B 1 382 ? 8.633 28.953 -0.175 1 95 382 ALA B N 1
ATOM 6256 C CA . ALA B 1 382 ? 7.191 28.984 0.054 1 95 382 ALA B CA 1
ATOM 6257 C C . ALA B 1 382 ? 6.426 28.828 -1.256 1 95 382 ALA B C 1
ATOM 6259 O O . ALA B 1 382 ? 5.453 28.078 -1.325 1 95 382 ALA B O 1
ATOM 6260 N N . VAL B 1 383 ? 6.836 29.484 -2.262 1 92 383 VAL B N 1
ATOM 6261 C CA . VAL B 1 383 ? 6.172 29.438 -3.561 1 92 383 VAL B CA 1
ATOM 6262 C C . VAL B 1 383 ? 6.348 28.062 -4.184 1 92 383 VAL B C 1
ATOM 6264 O O . VAL B 1 383 ? 5.398 27.5 -4.734 1 92 383 VAL B O 1
ATOM 6267 N N . ALA B 1 384 ? 7.523 27.531 -4.098 1 91.38 384 ALA B N 1
ATOM 6268 C CA . ALA B 1 384 ? 7.809 26.219 -4.668 1 91.38 384 ALA B CA 1
ATOM 6269 C C . ALA B 1 384 ? 6.934 25.141 -4.035 1 91.38 384 ALA B C 1
ATOM 6271 O O . ALA B 1 384 ? 6.316 24.344 -4.742 1 91.38 384 ALA B O 1
ATOM 6272 N N . THR B 1 385 ? 6.91 25.094 -2.734 1 93.25 385 THR B N 1
ATOM 6273 C CA . THR B 1 385 ? 6.117 24.094 -2.033 1 93.25 385 THR B CA 1
ATOM 6274 C C . THR B 1 385 ? 4.625 24.312 -2.281 1 93.25 385 THR B C 1
ATOM 6276 O O . THR B 1 385 ? 3.873 23.359 -2.449 1 93.25 385 THR B O 1
ATOM 6279 N N . ASN B 1 386 ? 4.219 25.562 -2.344 1 91.69 386 ASN B N 1
ATOM 6280 C CA . ASN B 1 386 ? 2.818 25.906 -2.568 1 91.69 386 ASN B CA 1
ATOM 6281 C C . ASN B 1 386 ? 2.355 25.484 -3.961 1 91.69 386 ASN B C 1
ATOM 6283 O O . ASN B 1 386 ? 1.299 24.875 -4.109 1 91.69 386 ASN B O 1
ATOM 6287 N N . VAL B 1 387 ? 3.094 25.812 -4.91 1 85.12 387 VAL B N 1
ATOM 6288 C CA . VAL B 1 387 ? 2.725 25.547 -6.297 1 85.12 387 VAL B CA 1
ATOM 6289 C C . VAL B 1 387 ? 2.695 24.031 -6.543 1 85.12 387 VAL B C 1
ATOM 6291 O O . VAL B 1 387 ? 1.768 23.516 -7.172 1 85.12 387 VAL B O 1
ATOM 6294 N N . LEU B 1 388 ? 3.688 23.375 -6.031 1 85.44 388 LEU B N 1
ATOM 6295 C CA . LEU B 1 388 ? 3.742 21.922 -6.246 1 85.44 388 LEU B CA 1
ATOM 6296 C C . LEU B 1 388 ? 2.623 21.219 -5.484 1 85.44 388 LEU B C 1
ATOM 6298 O O . LEU B 1 388 ? 2.066 20.234 -5.965 1 85.44 388 LEU B O 1
ATOM 6302 N N . ALA B 1 389 ? 2.307 21.688 -4.309 1 87.94 389 ALA B N 1
ATOM 6303 C CA . ALA B 1 389 ? 1.172 21.141 -3.564 1 87.94 389 ALA B CA 1
ATOM 6304 C C . ALA B 1 389 ? -0.136 21.375 -4.316 1 87.94 389 ALA B C 1
ATOM 6306 O O . ALA B 1 389 ? -0.995 20.5 -4.367 1 87.94 389 ALA B O 1
ATOM 6307 N N . ALA B 1 390 ? -0.311 22.547 -4.871 1 83.88 390 ALA B N 1
ATOM 6308 C CA . ALA B 1 390 ? -1.51 22.875 -5.637 1 83.88 390 ALA B CA 1
ATOM 6309 C C . ALA B 1 390 ? -1.639 21.984 -6.867 1 83.88 390 ALA B C 1
ATOM 6311 O O . ALA B 1 390 ? -2.729 21.5 -7.18 1 83.88 390 ALA B O 1
ATOM 6312 N N . LEU B 1 391 ? -0.528 21.766 -7.469 1 76 391 LEU B N 1
ATOM 6313 C CA . LEU B 1 391 ? -0.516 21 -8.711 1 76 391 LEU B CA 1
ATOM 6314 C C . LEU B 1 391 ? -0.806 19.531 -8.453 1 76 391 LEU B C 1
ATOM 6316 O O . LEU B 1 391 ? -1.477 18.875 -9.258 1 76 391 LEU B O 1
ATOM 6320 N N . THR B 1 392 ? -0.338 19.062 -7.371 1 75.94 392 THR B N 1
ATOM 6321 C CA . THR B 1 392 ? -0.517 17.641 -7.078 1 75.94 392 THR B CA 1
ATOM 6322 C C . THR B 1 392 ? -1.81 17.406 -6.301 1 75.94 392 THR B C 1
ATOM 6324 O O . THR B 1 392 ? -2.271 16.266 -6.18 1 75.94 392 THR B O 1
ATOM 6327 N N . GLY B 1 393 ? -2.422 18.547 -5.816 1 77.44 393 GLY B N 1
ATOM 6328 C CA . GLY B 1 393 ? -3.58 18.391 -4.949 1 77.44 393 GLY B CA 1
ATOM 6329 C C . GLY B 1 393 ? -3.266 17.656 -3.66 1 77.44 393 GLY B C 1
ATOM 6330 O O . GLY B 1 393 ? -4.129 16.969 -3.1 1 77.44 393 GLY B O 1
ATOM 6331 N N . SER B 1 394 ? -2.057 17.641 -3.299 1 84.44 394 SER B N 1
ATOM 6332 C CA . SER B 1 394 ? -1.557 16.953 -2.111 1 84.44 394 SER B CA 1
ATOM 6333 C C . SER B 1 394 ? -0.432 17.75 -1.449 1 84.44 394 SER B C 1
ATOM 6335 O O . SER B 1 394 ? 0.624 17.953 -2.051 1 84.44 394 SER B O 1
ATOM 6337 N N . ALA B 1 395 ? -0.737 18.156 -0.258 1 91.75 395 ALA B N 1
ATOM 6338 C CA . ALA B 1 395 ? 0.291 18.906 0.466 1 91.75 395 ALA B CA 1
ATOM 6339 C C . ALA B 1 395 ? 1.525 18.031 0.707 1 91.75 395 ALA B C 1
ATOM 6341 O O . ALA B 1 395 ? 2.656 18.5 0.553 1 91.75 395 ALA B O 1
ATOM 6342 N N . SER B 1 396 ? 1.3 16.812 1.089 1 90.88 396 SER B N 1
ATOM 6343 C CA . SER B 1 396 ? 2.418 15.914 1.38 1 90.88 396 SER B CA 1
ATOM 6344 C C . SER B 1 396 ? 3.211 15.594 0.118 1 90.88 396 SER B C 1
ATOM 6346 O O . SER B 1 396 ? 4.445 15.609 0.134 1 90.88 396 SER B O 1
ATOM 6348 N N . GLY B 1 397 ? 2.516 15.32 -0.949 1 88.19 397 GLY B N 1
ATOM 6349 C CA . GLY B 1 397 ? 3.186 15.047 -2.209 1 88.19 397 GLY B CA 1
ATOM 6350 C C . GLY B 1 397 ? 3.99 16.234 -2.727 1 88.19 397 GLY B C 1
ATOM 6351 O O . GLY B 1 397 ? 5.16 16.078 -3.088 1 88.19 397 GLY B O 1
ATOM 6352 N N . GLY B 1 398 ? 3.371 17.359 -2.77 1 89.62 398 GLY B N 1
ATOM 6353 C CA . GLY B 1 398 ? 4.047 18.562 -3.232 1 89.62 398 GLY B CA 1
ATOM 6354 C C . GLY B 1 398 ? 5.262 18.922 -2.396 1 89.62 398 GLY B C 1
ATOM 6355 O O . GLY B 1 398 ? 6.309 19.281 -2.938 1 89.62 398 GLY B O 1
ATOM 6356 N N . LEU B 1 399 ? 5.078 18.812 -1.109 1 94.31 399 LEU B N 1
ATOM 6357 C CA . LEU B 1 399 ? 6.16 19.125 -0.178 1 94.31 399 LEU B CA 1
ATOM 6358 C C . LEU B 1 399 ? 7.344 18.188 -0.398 1 94.31 399 LEU B C 1
ATOM 6360 O O . LEU B 1 399 ? 8.492 18.625 -0.423 1 94.31 399 LEU B O 1
ATOM 6364 N N . THR B 1 400 ? 7.09 16.922 -0.579 1 92.19 400 THR B N 1
ATOM 6365 C CA . THR B 1 400 ? 8.148 15.945 -0.772 1 92.19 400 THR B CA 1
ATOM 6366 C C . THR B 1 400 ? 8.875 16.188 -2.092 1 92.19 400 THR B C 1
ATOM 6368 O O . THR B 1 400 ? 10.109 16.141 -2.145 1 92.19 400 THR B O 1
ATOM 6371 N N . ILE B 1 401 ? 8.102 16.453 -3.123 1 88.06 401 ILE B N 1
ATOM 6372 C CA . ILE B 1 401 ? 8.703 16.703 -4.426 1 88.06 401 ILE B CA 1
ATOM 6373 C C . ILE B 1 401 ? 9.578 17.953 -4.355 1 88.06 401 ILE B C 1
ATOM 6375 O O . ILE B 1 401 ? 10.711 17.953 -4.848 1 88.06 401 ILE B O 1
ATOM 6379 N N . ALA B 1 402 ? 9.094 18.984 -3.74 1 92.31 402 ALA B N 1
ATOM 6380 C CA . ALA B 1 402 ? 9.828 20.234 -3.621 1 92.31 402 ALA B CA 1
ATOM 6381 C C . ALA B 1 402 ? 11.141 20.031 -2.875 1 92.31 402 ALA B C 1
ATOM 6383 O O . ALA B 1 402 ? 12.195 20.5 -3.318 1 92.31 402 ALA B O 1
ATOM 6384 N N . LEU B 1 403 ? 11.117 19.328 -1.809 1 94.25 403 LEU B N 1
ATOM 6385 C CA . LEU B 1 403 ? 12.289 19.203 -0.954 1 94.25 403 LEU B CA 1
ATOM 6386 C C . LEU B 1 403 ? 13.266 18.172 -1.516 1 94.25 403 LEU B C 1
ATOM 6388 O O . LEU B 1 403 ? 14.477 18.312 -1.343 1 94.25 403 LEU B O 1
ATOM 6392 N N . ASP B 1 404 ? 12.719 17.203 -2.133 1 88.25 404 ASP B N 1
ATOM 6393 C CA . ASP B 1 404 ? 13.586 16.234 -2.783 1 88.25 404 ASP B CA 1
ATOM 6394 C C . ASP B 1 404 ? 14.406 16.875 -3.898 1 88.25 404 ASP B C 1
ATOM 6396 O O . ASP B 1 404 ? 15.562 16.516 -4.113 1 88.25 404 ASP B O 1
ATOM 6400 N N . THR B 1 405 ? 13.828 17.812 -4.559 1 85.38 405 THR B N 1
ATOM 6401 C CA . THR B 1 405 ? 14.453 18.406 -5.738 1 85.38 405 THR B CA 1
ATOM 6402 C C . THR B 1 405 ? 15.258 19.656 -5.355 1 85.38 405 THR B C 1
ATOM 6404 O O . THR B 1 405 ? 16.328 19.891 -5.906 1 85.38 405 THR B O 1
ATOM 6407 N N . LEU B 1 406 ? 14.711 20.422 -4.461 1 90.56 406 LEU B N 1
ATOM 6408 C CA . LEU B 1 406 ? 15.312 21.719 -4.184 1 90.56 406 LEU B CA 1
ATOM 6409 C C . LEU B 1 406 ? 15.906 21.75 -2.781 1 90.56 406 LEU B C 1
ATOM 6411 O O . LEU B 1 406 ? 16.594 22.703 -2.42 1 90.56 406 LEU B O 1
ATOM 6415 N N . GLY B 1 407 ? 15.648 20.734 -2.049 1 92.06 407 GLY B N 1
ATOM 6416 C CA . GLY B 1 407 ? 16.125 20.672 -0.675 1 92.06 407 GLY B CA 1
ATOM 6417 C C . GLY B 1 407 ? 17.609 20.969 -0.543 1 92.06 407 GLY B C 1
ATOM 6418 O O . GLY B 1 407 ? 18 21.844 0.215 1 92.06 407 GLY B O 1
ATOM 6419 N N . PRO B 1 408 ? 18.438 20.266 -1.283 1 91.56 408 PRO B N 1
ATOM 6420 C CA . PRO B 1 408 ? 19.891 20.484 -1.203 1 91.56 408 PRO B CA 1
ATOM 6421 C C . PRO B 1 408 ? 20.281 21.922 -1.547 1 91.56 408 PRO B C 1
ATOM 6423 O O . PRO B 1 408 ? 21.188 22.484 -0.927 1 91.56 408 PRO B O 1
ATOM 6426 N N . THR B 1 409 ? 19.609 22.453 -2.461 1 91.25 409 THR B N 1
ATOM 6427 C CA . THR B 1 409 ? 19.891 23.844 -2.84 1 91.25 409 THR B CA 1
ATOM 6428 C C . THR B 1 409 ? 19.562 24.797 -1.694 1 91.25 409 THR B C 1
ATOM 6430 O O . THR B 1 409 ? 20.344 25.703 -1.389 1 91.25 409 THR B O 1
ATOM 6433 N N . TYR B 1 410 ? 18.5 24.641 -1.11 1 94.38 410 TYR B N 1
ATOM 6434 C CA . TYR B 1 410 ? 18.094 25.516 -0.014 1 94.38 410 TYR B CA 1
ATOM 6435 C C . TYR B 1 410 ? 19.016 25.328 1.19 1 94.38 410 TYR B C 1
ATOM 6437 O O . TYR B 1 410 ? 19.281 26.266 1.93 1 94.38 410 TYR B O 1
ATOM 6445 N N . LEU B 1 411 ? 19.469 24.125 1.367 1 94.88 411 LEU B N 1
ATOM 6446 C CA . LEU B 1 411 ? 20.438 23.875 2.436 1 94.88 411 LEU B CA 1
ATOM 6447 C C . LEU B 1 411 ? 21.719 24.656 2.209 1 94.88 411 LEU B C 1
ATOM 6449 O O . LEU B 1 411 ? 22.266 25.234 3.15 1 94.88 411 LEU B O 1
ATOM 6453 N N . ARG B 1 412 ? 22.188 24.656 1.039 1 94.69 412 ARG B N 1
ATOM 6454 C CA . ARG B 1 412 ? 23.375 25.406 0.695 1 94.69 412 ARG B CA 1
ATOM 6455 C C . ARG B 1 412 ? 23.172 26.906 0.91 1 94.69 412 ARG B C 1
ATOM 6457 O O . ARG B 1 412 ? 24.016 27.578 1.501 1 94.69 412 ARG B O 1
ATOM 6464 N N . ILE B 1 413 ? 22.109 27.375 0.469 1 93.56 413 ILE B N 1
ATOM 6465 C CA . ILE B 1 413 ? 21.781 28.797 0.617 1 93.56 413 ILE B CA 1
ATOM 6466 C C . ILE B 1 413 ? 21.688 29.141 2.1 1 93.56 413 ILE B C 1
ATOM 6468 O O . ILE B 1 413 ? 22.172 30.203 2.523 1 93.56 413 ILE B O 1
ATOM 6472 N N . ALA B 1 414 ? 21.031 28.328 2.867 1 95 414 ALA B N 1
ATOM 6473 C CA . ALA B 1 414 ? 20.875 28.547 4.305 1 95 414 ALA B CA 1
ATOM 6474 C C . ALA B 1 414 ? 22.25 28.609 4.988 1 95 414 ALA B C 1
ATOM 6476 O O . ALA B 1 414 ? 22.453 29.438 5.879 1 95 414 ALA B O 1
ATOM 6477 N N . ALA B 1 415 ? 23.078 27.766 4.57 1 95.19 415 ALA B N 1
ATOM 6478 C CA . ALA B 1 415 ? 24.422 27.75 5.129 1 95.19 415 ALA B CA 1
ATOM 6479 C C . ALA B 1 415 ? 25.172 29.031 4.77 1 95.19 415 ALA B C 1
ATOM 6481 O O . ALA B 1 415 ? 25.875 29.609 5.609 1 95.19 415 ALA B O 1
ATOM 6482 N N . GLU B 1 416 ? 25.047 29.438 3.617 1 95.31 416 GLU B N 1
ATOM 6483 C CA . GLU B 1 416 ? 25.734 30.625 3.119 1 95.31 416 GLU B CA 1
ATOM 6484 C C . GLU B 1 416 ? 25.172 31.891 3.744 1 95.31 416 GLU B C 1
ATOM 6486 O O . GLU B 1 416 ? 25.922 32.844 4.039 1 95.31 416 GLU B O 1
ATOM 6491 N N . GLN B 1 417 ? 23.922 31.953 3.947 1 93.44 417 GLN B N 1
ATOM 6492 C CA . GLN B 1 417 ? 23.281 33.188 4.387 1 93.44 417 GLN B CA 1
ATOM 6493 C C . GLN B 1 417 ? 22.938 33.125 5.875 1 93.44 417 GLN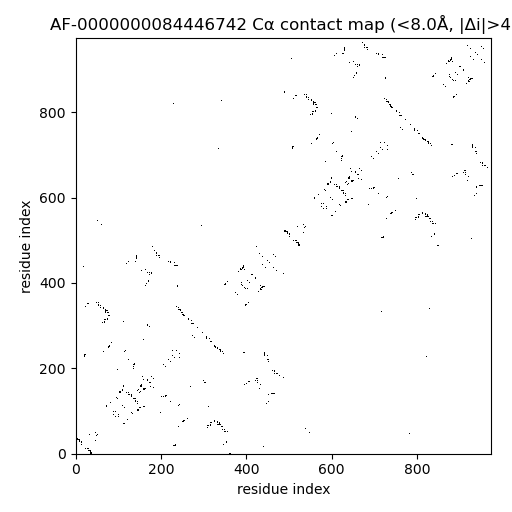 B C 1
ATOM 6495 O O . GLN B 1 417 ? 22.422 34.094 6.434 1 93.44 417 GLN B O 1
ATOM 6500 N N . GLY B 1 418 ? 23.156 32.031 6.473 1 93.44 418 GLY B N 1
ATOM 6501 C CA . GLY B 1 418 ? 22.922 31.859 7.898 1 93.44 418 GLY B CA 1
ATOM 6502 C C . GLY B 1 418 ? 21.453 31.766 8.25 1 93.44 418 GLY B C 1
ATOM 6503 O O . GLY B 1 418 ? 21.016 32.281 9.273 1 93.44 418 GLY B O 1
ATOM 6504 N N . ILE B 1 419 ? 20.688 31.219 7.434 1 94.44 419 ILE B N 1
ATOM 6505 C CA . ILE B 1 419 ? 19.266 31.016 7.688 1 94.44 419 ILE B CA 1
ATOM 6506 C C . ILE B 1 419 ? 19.062 29.781 8.547 1 94.44 419 ILE B C 1
ATOM 6508 O O . ILE B 1 419 ? 19.594 28.703 8.242 1 94.44 419 ILE B O 1
ATOM 6512 N N . ASP B 1 420 ? 18.328 29.984 9.594 1 96.12 420 ASP B N 1
ATOM 6513 C CA . ASP B 1 420 ? 18.047 28.859 10.484 1 96.12 420 ASP B CA 1
ATOM 6514 C C . ASP B 1 420 ? 17.219 27.781 9.766 1 96.12 420 ASP B C 1
ATOM 6516 O O . ASP B 1 420 ? 16.234 28.094 9.109 1 96.12 420 ASP B O 1
ATOM 6520 N N . LEU B 1 421 ? 17.562 26.547 9.969 1 96.44 421 LEU B N 1
ATOM 6521 C CA . LEU B 1 421 ? 16.891 25.453 9.273 1 96.44 421 LEU B CA 1
ATOM 6522 C C . LEU B 1 421 ? 15.492 25.219 9.828 1 96.44 421 LEU B C 1
ATOM 6524 O O . LEU B 1 421 ? 14.609 24.734 9.125 1 96.44 421 LEU B O 1
ATOM 6528 N N . GLY B 1 422 ? 15.312 25.531 11.078 1 96.69 422 GLY B N 1
ATOM 6529 C CA . GLY B 1 422 ? 13.969 25.469 11.633 1 96.69 422 GLY B CA 1
ATOM 6530 C C . GLY B 1 422 ? 12.992 26.422 10.953 1 96.69 422 GLY B C 1
ATOM 6531 O O . GLY B 1 422 ? 11.812 26.094 10.805 1 96.69 422 GLY B O 1
ATOM 6532 N N . LEU B 1 423 ? 13.531 27.562 10.609 1 96.5 423 LEU B N 1
ATOM 6533 C CA . LEU B 1 423 ? 12.719 28.531 9.883 1 96.5 423 LEU B CA 1
ATOM 6534 C C . LEU B 1 423 ? 12.352 28 8.5 1 96.5 423 LEU B C 1
ATOM 6536 O O . LEU B 1 423 ? 11.195 28.109 8.078 1 96.5 423 LEU B O 1
ATOM 6540 N N . LEU B 1 424 ? 13.289 27.406 7.801 1 96.88 424 LEU B N 1
ATOM 6541 C CA . LEU B 1 424 ? 13.016 26.781 6.508 1 96.88 424 LEU B CA 1
ATOM 6542 C C . LEU B 1 424 ? 11.961 25.688 6.637 1 96.88 424 LEU B C 1
ATOM 6544 O O . LEU B 1 424 ? 11.062 25.594 5.801 1 96.88 424 LEU B O 1
ATOM 6548 N N . HIS B 1 425 ? 12.109 24.922 7.676 1 97.12 425 HIS B N 1
ATOM 6549 C CA . HIS B 1 425 ? 11.164 23.844 7.973 1 97.12 425 HIS B CA 1
ATOM 6550 C C . HIS B 1 425 ? 9.742 24.391 8.086 1 97.12 425 HIS B C 1
ATOM 6552 O O . HIS B 1 425 ? 8.836 23.891 7.41 1 97.12 425 HIS B O 1
ATOM 6558 N N . ARG B 1 426 ? 9.57 25.375 8.891 1 97.19 426 ARG B N 1
ATOM 6559 C CA . ARG B 1 426 ? 8.242 25.906 9.164 1 97.19 426 ARG B CA 1
ATOM 6560 C C . ARG B 1 426 ? 7.66 26.578 7.93 1 97.19 426 ARG B C 1
ATOM 6562 O O . ARG B 1 426 ? 6.473 26.438 7.637 1 97.19 426 ARG B O 1
ATOM 6569 N N . VAL B 1 427 ? 8.453 27.312 7.172 1 96.5 427 VAL B N 1
ATOM 6570 C CA . VAL B 1 427 ? 8.008 27.984 5.957 1 96.5 427 VAL B CA 1
ATOM 6571 C C . VAL B 1 427 ? 7.586 26.953 4.914 1 96.5 427 VAL B C 1
ATOM 6573 O O . VAL B 1 427 ? 6.559 27.125 4.254 1 96.5 427 VAL B O 1
ATOM 6576 N N . ALA B 1 428 ? 8.344 25.906 4.801 1 96.56 428 ALA B N 1
ATOM 6577 C CA . ALA B 1 428 ? 8.039 24.859 3.826 1 96.56 428 ALA B CA 1
ATOM 6578 C C . ALA B 1 428 ? 6.707 24.188 4.156 1 96.56 428 ALA B C 1
ATOM 6580 O O . ALA B 1 428 ? 5.879 23.969 3.268 1 96.56 428 ALA B O 1
ATOM 6581 N N . VAL B 1 429 ? 6.48 23.891 5.398 1 96.44 429 VAL B N 1
ATOM 6582 C CA . VAL B 1 429 ? 5.297 23.156 5.828 1 96.44 429 VAL B CA 1
ATOM 6583 C C . VAL B 1 429 ? 4.055 24.031 5.672 1 96.44 429 VAL B C 1
ATOM 6585 O O . VAL B 1 429 ? 3.041 23.594 5.125 1 96.44 429 VAL B O 1
ATOM 6588 N N . ILE B 1 430 ? 4.137 25.25 6.164 1 96 430 ILE B N 1
ATOM 6589 C CA . ILE B 1 430 ? 2.998 26.156 6.051 1 96 430 ILE B CA 1
ATOM 6590 C C . ILE B 1 430 ? 2.727 26.469 4.582 1 96 430 ILE B C 1
ATOM 6592 O O . ILE B 1 430 ? 1.571 26.516 4.156 1 96 430 ILE B O 1
ATOM 6596 N N . GLY B 1 431 ? 3.777 26.641 3.85 1 94 431 GLY B N 1
ATOM 6597 C CA . GLY B 1 431 ? 3.633 26.891 2.424 1 94 431 GLY B CA 1
ATOM 6598 C C . GLY B 1 431 ? 2.887 25.781 1.699 1 94 431 GLY B C 1
ATOM 6599 O O . GLY B 1 431 ? 2.027 26.062 0.859 1 94 431 GLY B O 1
ATOM 6600 N N . ALA B 1 432 ? 3.162 24.547 2.016 1 91.81 432 ALA B N 1
ATOM 6601 C CA . ALA B 1 432 ? 2.535 23.406 1.365 1 91.81 432 ALA B CA 1
ATOM 6602 C C . ALA B 1 432 ? 1.061 23.297 1.741 1 91.81 432 ALA B C 1
ATOM 6604 O O . ALA B 1 432 ? 0.27 22.688 1.015 1 91.81 432 ALA B O 1
ATOM 6605 N N . GLY B 1 433 ? 0.664 23.891 2.85 1 88.5 433 GLY B N 1
ATOM 6606 C CA . GLY B 1 433 ? -0.7 23.797 3.344 1 88.5 433 GLY B CA 1
ATOM 6607 C C . GLY B 1 433 ? -1.58 24.953 2.902 1 88.5 433 GLY B C 1
ATOM 6608 O O . GLY B 1 433 ? -2.725 25.062 3.348 1 88.5 433 GLY B O 1
ATOM 6609 N N . THR B 1 434 ? -1.153 25.797 1.998 1 87.38 434 THR B N 1
ATOM 6610 C CA . THR B 1 434 ? -1.918 26.984 1.604 1 87.38 434 THR B CA 1
ATOM 6611 C C . THR B 1 434 ? -2.838 26.656 0.429 1 87.38 434 THR B C 1
ATOM 6613 O O . THR B 1 434 ? -4.039 26.438 0.614 1 87.38 434 THR B O 1
ATOM 6616 N N . LEU B 1 435 ? -2.248 26.266 -0.682 1 77.69 435 LEU B N 1
ATOM 6617 C CA . LEU B 1 435 ? -3.059 26.062 -1.88 1 77.69 435 LEU B CA 1
ATOM 6618 C C . LEU B 1 435 ? -3.389 24.594 -2.088 1 77.69 435 LEU B C 1
ATOM 6620 O O . LEU B 1 435 ? -3.855 24.203 -3.16 1 77.69 435 LEU B O 1
ATOM 6624 N N . ASP B 1 436 ? -3.186 23.922 -1.053 1 79.25 436 ASP B N 1
ATOM 6625 C CA . ASP B 1 436 ? -3.521 22.5 -1.181 1 79.25 436 ASP B CA 1
ATOM 6626 C C . ASP B 1 436 ? -5.023 22.281 -1.014 1 79.25 436 ASP B C 1
ATOM 6628 O O . ASP B 1 436 ? -5.543 21.234 -1.403 1 79.25 436 ASP B O 1
ATOM 6632 N N . ALA B 1 437 ? -5.781 23.297 -0.485 1 84.31 437 ALA B N 1
ATOM 6633 C CA . ALA B 1 437 ? -7.211 23.141 -0.219 1 84.31 437 ALA B CA 1
ATOM 6634 C C . ALA B 1 437 ? -8.039 23.75 -1.349 1 84.31 437 ALA B C 1
ATOM 6636 O O . ALA B 1 437 ? -9.094 24.344 -1.104 1 84.31 437 ALA B O 1
ATOM 6637 N N . LEU B 1 438 ? -7.598 23.594 -2.51 1 82.5 438 LEU B N 1
ATOM 6638 C CA . LEU B 1 438 ? -8.367 24 -3.686 1 82.5 438 LEU B CA 1
ATOM 6639 C C . LEU B 1 438 ? -9.508 23.016 -3.943 1 82.5 438 LEU B C 1
ATOM 6641 O O . LEU B 1 438 ? -9.57 21.953 -3.322 1 82.5 438 LEU B O 1
ATOM 6645 N N . PRO B 1 439 ? -10.422 23.406 -4.781 1 80.5 439 PRO B N 1
ATOM 6646 C CA . PRO B 1 439 ? -11.648 22.625 -4.945 1 80.5 439 PRO B CA 1
ATOM 6647 C C . PRO B 1 439 ? -11.375 21.156 -5.301 1 80.5 439 PRO B C 1
ATOM 6649 O O . PRO B 1 439 ? -12.18 20.281 -4.984 1 80.5 439 PRO B O 1
ATOM 6652 N N . HIS B 1 440 ? -10.25 20.906 -5.84 1 78.44 440 HIS B N 1
ATOM 6653 C CA . HIS B 1 440 ? -9.969 19.547 -6.281 1 78.44 440 HIS B CA 1
ATOM 6654 C C . HIS B 1 440 ? -9.25 18.75 -5.199 1 78.44 440 HIS B C 1
ATOM 6656 O O . HIS B 1 440 ? -9.008 17.547 -5.359 1 78.44 440 HIS B O 1
ATOM 6662 N N . ASN B 1 441 ? -8.969 19.375 -4.156 1 85.56 441 ASN B N 1
ATOM 6663 C CA . ASN B 1 441 ? -8.305 18.672 -3.057 1 85.56 441 ASN B CA 1
ATOM 6664 C C . ASN B 1 441 ? -9.211 17.625 -2.436 1 85.56 441 ASN B C 1
ATOM 6666 O O . ASN B 1 441 ? -10.398 17.859 -2.217 1 85.56 441 ASN B O 1
ATOM 6670 N N . GLY B 1 442 ? -8.648 16.531 -2.186 1 85.69 442 GLY B N 1
ATOM 6671 C CA . GLY B 1 442 ? -9.414 15.414 -1.659 1 85.69 442 GLY B CA 1
ATOM 6672 C C . GLY B 1 442 ? -10.039 15.703 -0.308 1 85.69 442 GLY B C 1
ATOM 6673 O O . GLY B 1 442 ? -11.141 15.227 -0.014 1 85.69 442 GLY B O 1
ATOM 6674 N N . ALA B 1 443 ? -9.359 16.375 0.526 1 88.56 443 ALA B N 1
ATOM 6675 C CA . ALA B 1 443 ? -9.906 16.734 1.832 1 88.56 443 ALA B CA 1
ATOM 6676 C C . ALA B 1 443 ? -11.156 17.609 1.687 1 88.56 443 ALA B C 1
ATOM 6678 O O . ALA B 1 443 ? -12.125 17.422 2.422 1 88.56 443 ALA B O 1
ATOM 6679 N N . VAL B 1 444 ? -11.125 18.484 0.736 1 91.19 444 VAL B N 1
ATOM 6680 C CA . VAL B 1 444 ? -12.258 19.375 0.507 1 91.19 444 VAL B CA 1
ATOM 6681 C C . VAL B 1 444 ? -13.445 18.578 -0.028 1 91.19 444 VAL B C 1
ATOM 6683 O O . VAL B 1 444 ? -14.562 18.703 0.465 1 91.19 444 VAL B O 1
ATOM 6686 N N . VAL B 1 445 ? -13.172 17.75 -0.956 1 87.94 445 VAL B N 1
ATOM 6687 C CA . VAL B 1 445 ? -14.227 16.953 -1.573 1 87.94 445 VAL B CA 1
ATOM 6688 C C . VAL B 1 445 ? -14.852 16.031 -0.529 1 87.94 445 VAL B C 1
ATOM 6690 O O . VAL B 1 445 ? -16.078 15.922 -0.451 1 87.94 445 VAL B O 1
ATOM 6693 N N . THR B 1 446 ? -14.023 15.453 0.203 1 88.44 446 THR B N 1
ATOM 6694 C CA . THR B 1 446 ? -14.508 14.539 1.229 1 88.44 446 THR B CA 1
ATOM 6695 C C . THR B 1 446 ? -15.312 15.281 2.289 1 88.44 446 THR B C 1
ATOM 6697 O O . THR B 1 446 ? -16.359 14.805 2.729 1 88.44 446 THR B O 1
ATOM 6700 N N . LEU B 1 447 ? -14.805 16.375 2.682 1 92.62 447 LEU B N 1
ATOM 6701 C CA . LEU B 1 447 ? -15.461 17.156 3.715 1 92.62 447 LEU B CA 1
ATOM 6702 C C . LEU B 1 447 ? -16.844 17.625 3.254 1 92.62 447 LEU B C 1
ATOM 6704 O O . LEU B 1 447 ? -17.812 17.562 4.016 1 92.62 447 LEU B O 1
ATOM 6708 N N . LEU B 1 448 ? -16.922 18.047 2.045 1 92.56 448 LEU B N 1
ATOM 6709 C CA . LEU B 1 448 ? -18.219 18.469 1.498 1 92.56 448 LEU B CA 1
ATOM 6710 C C . LEU B 1 448 ? -19.188 17.281 1.434 1 92.56 448 LEU B C 1
ATOM 6712 O O . LEU B 1 448 ? -20.359 17.438 1.755 1 92.56 448 LEU B O 1
ATOM 6716 N N . ALA B 1 449 ? -18.641 16.203 1.094 1 89.06 449 ALA B N 1
ATOM 6717 C CA . ALA B 1 449 ? -19.484 15.008 0.994 1 89.06 449 ALA B CA 1
ATOM 6718 C C . ALA B 1 449 ? -20 14.586 2.365 1 89.06 449 ALA B C 1
ATOM 6720 O O . ALA B 1 449 ? -21.188 14.273 2.516 1 89.06 449 ALA B O 1
ATOM 6721 N N . VAL B 1 450 ? -19.172 14.609 3.32 1 89.69 450 VAL B N 1
ATOM 6722 C CA . VAL B 1 450 ? -19.562 14.125 4.641 1 89.69 450 VAL B CA 1
ATOM 6723 C C . VAL B 1 450 ? -20.484 15.133 5.316 1 89.69 450 VAL B C 1
ATOM 6725 O O . VAL B 1 450 ? -21.344 14.75 6.125 1 89.69 450 VAL B O 1
ATOM 6728 N N . CYS B 1 451 ? -20.375 16.391 4.953 1 93.25 451 CYS B N 1
ATOM 6729 C CA . CYS B 1 451 ? -21.219 17.422 5.531 1 93.25 451 CYS B CA 1
ATOM 6730 C C . CYS B 1 451 ? -22.516 17.562 4.742 1 93.25 451 CYS B C 1
ATOM 6732 O O . CYS B 1 451 ? -23.438 18.25 5.184 1 93.25 451 CYS B O 1
ATOM 6734 N N . GLY B 1 452 ? -22.594 16.906 3.646 1 89.81 452 GLY B N 1
ATOM 6735 C CA . GLY B 1 452 ? -23.781 17.047 2.805 1 89.81 452 GLY B CA 1
ATOM 6736 C C . GLY B 1 452 ? -23.891 18.406 2.156 1 89.81 452 GLY B C 1
ATOM 6737 O O . GLY B 1 452 ? -24.984 18.969 2.078 1 89.81 452 GLY B O 1
ATOM 6738 N N . SER B 1 453 ? -22.797 18.953 1.828 1 92.19 453 SER B N 1
ATOM 6739 C CA . SER B 1 453 ? -22.766 20.281 1.208 1 92.19 453 SER B CA 1
ATOM 6740 C C . SER B 1 453 ? -22.109 20.219 -0.167 1 92.19 453 SER B C 1
ATOM 6742 O O . SER B 1 453 ? -21.75 19.141 -0.647 1 92.19 453 SER B O 1
ATOM 6744 N N . SER B 1 454 ? -22.047 21.344 -0.858 1 90.88 454 SER B N 1
ATOM 6745 C CA . SER B 1 454 ? -21.484 21.422 -2.199 1 90.88 454 SER B CA 1
ATOM 6746 C C . SER B 1 454 ? -20.422 22.5 -2.287 1 90.88 454 SER B C 1
ATOM 6748 O O . SER B 1 454 ? -20.312 23.344 -1.396 1 90.88 454 SER B O 1
ATOM 6750 N N . HIS B 1 455 ? -19.703 22.438 -3.379 1 93 455 HIS B N 1
ATOM 6751 C CA . HIS B 1 455 ? -18.703 23.469 -3.645 1 93 455 HIS B CA 1
ATOM 6752 C C . HIS B 1 455 ? -19.344 24.844 -3.762 1 93 455 HIS B C 1
ATOM 6754 O O . HIS B 1 455 ? -18.812 25.828 -3.229 1 93 455 HIS B O 1
ATOM 6760 N N . ARG B 1 456 ? -20.422 24.922 -4.332 1 92.56 456 ARG B N 1
ATOM 6761 C CA . ARG B 1 456 ? -21.094 26.188 -4.59 1 92.56 456 ARG B CA 1
ATOM 6762 C C . ARG B 1 456 ? -21.5 26.859 -3.285 1 92.56 456 ARG B C 1
ATOM 6764 O O . ARG B 1 456 ? -21.359 28.078 -3.143 1 92.56 456 ARG B O 1
ATOM 6771 N N . ASN B 1 457 ? -21.859 26.125 -2.373 1 92.56 457 ASN B N 1
ATOM 6772 C CA . ASN B 1 457 ? -22.453 26.703 -1.167 1 92.56 457 ASN B CA 1
ATOM 6773 C C . ASN B 1 457 ? -21.406 26.938 -0.089 1 92.56 457 ASN B C 1
ATOM 6775 O O . ASN B 1 457 ? -21.562 27.844 0.732 1 92.56 457 ASN B O 1
ATOM 6779 N N . SER B 1 458 ? -20.375 26.094 -0.084 1 95.69 458 SER B N 1
ATOM 6780 C CA . SER B 1 458 ? -19.547 26.094 1.124 1 95.69 458 SER B CA 1
ATOM 6781 C C . SER B 1 458 ? -18.094 26.375 0.8 1 95.69 458 SER B C 1
ATOM 6783 O O . SER B 1 458 ? -17.281 26.578 1.704 1 95.69 458 SER B O 1
ATOM 6785 N N . TYR B 1 459 ? -17.688 26.438 -0.407 1 96 459 TYR B N 1
ATOM 6786 C CA . TYR B 1 459 ? -16.266 26.484 -0.72 1 96 459 TYR B CA 1
ATOM 6787 C C . TYR B 1 459 ? -15.664 27.828 -0.313 1 96 459 TYR B C 1
ATOM 6789 O O . TYR B 1 459 ? -14.508 27.906 0.119 1 96 459 TYR B O 1
ATOM 6797 N N . LEU B 1 460 ? -16.406 28.859 -0.498 1 96.19 460 LEU B N 1
ATOM 6798 C CA . LEU B 1 460 ? -15.883 30.172 -0.121 1 96.19 460 LEU B CA 1
ATOM 6799 C C . LEU B 1 460 ? -15.445 30.188 1.341 1 96.19 460 LEU B C 1
ATOM 6801 O O . LEU B 1 460 ? -14.391 30.719 1.674 1 96.19 460 LEU B O 1
ATOM 6805 N N . ASP B 1 461 ? -16.25 29.656 2.156 1 97 461 ASP B N 1
ATOM 6806 C CA . ASP B 1 461 ? -15.945 29.641 3.582 1 97 461 ASP B CA 1
ATOM 6807 C C . ASP B 1 461 ? -14.758 28.719 3.877 1 97 461 ASP B C 1
ATOM 6809 O O . ASP B 1 461 ? -13.977 28.984 4.793 1 97 461 ASP B O 1
ATOM 6813 N N . ILE B 1 462 ? -14.656 27.625 3.158 1 96.44 462 ILE B N 1
ATOM 6814 C CA . ILE B 1 462 ? -13.484 26.766 3.271 1 96.44 462 ILE B CA 1
ATOM 6815 C C . ILE B 1 462 ? -12.242 27.531 2.828 1 96.44 462 ILE B C 1
ATOM 6817 O O . ILE B 1 462 ? -11.219 27.516 3.516 1 96.44 462 ILE B O 1
ATOM 6821 N N . PHE B 1 463 ? -12.375 28.219 1.699 1 96.06 463 PHE B N 1
ATOM 6822 C CA . PHE B 1 463 ? -11.258 28.953 1.121 1 96.06 463 PHE B CA 1
ATOM 6823 C C . PHE B 1 463 ? -10.766 30.031 2.082 1 96.06 463 PHE B C 1
ATOM 6825 O O . PHE B 1 463 ? -9.562 30.156 2.32 1 96.06 463 PHE B O 1
ATOM 6832 N N . MET B 1 464 ? -11.617 30.75 2.68 1 96.25 464 MET B N 1
ATOM 6833 C CA . MET B 1 464 ? -11.258 31.859 3.564 1 96.25 464 MET B CA 1
ATOM 6834 C C . MET B 1 464 ? -10.703 31.328 4.887 1 96.25 464 MET B C 1
ATOM 6836 O O . MET B 1 464 ? -9.734 31.875 5.41 1 96.25 464 MET B O 1
ATOM 6840 N N . SER B 1 465 ? -11.305 30.312 5.406 1 95.38 465 SER B N 1
ATOM 6841 C CA . SER B 1 465 ? -10.922 29.828 6.723 1 95.38 465 SER B CA 1
ATOM 6842 C C . SER B 1 465 ? -9.641 29 6.648 1 95.38 465 SER B C 1
ATOM 6844 O O . SER B 1 465 ? -8.922 28.859 7.641 1 95.38 465 SER B O 1
ATOM 6846 N N . SER B 1 466 ? -9.352 28.406 5.508 1 93.94 466 SER B N 1
ATOM 6847 C CA . SER B 1 466 ? -8.195 27.516 5.41 1 93.94 466 SER B CA 1
ATOM 6848 C C . SER B 1 466 ? -7.09 28.141 4.566 1 93.94 466 SER B C 1
ATOM 6850 O O . SER B 1 466 ? -6.023 28.469 5.078 1 93.94 466 SER B O 1
ATOM 6852 N N . VAL B 1 467 ? -7.375 28.5 3.314 1 93.88 467 VAL B N 1
ATOM 6853 C CA . VAL B 1 467 ? -6.363 28.969 2.373 1 93.88 467 VAL B CA 1
ATOM 6854 C C . VAL B 1 467 ? -5.891 30.359 2.773 1 93.88 467 VAL B C 1
ATOM 6856 O O . VAL B 1 467 ? -4.695 30.578 2.98 1 93.88 467 VAL B O 1
ATOM 6859 N N . VAL B 1 468 ? -6.809 31.266 2.924 1 95.88 468 VAL B N 1
ATOM 6860 C CA . VAL B 1 468 ? -6.465 32.656 3.207 1 95.88 468 VAL B CA 1
ATOM 6861 C C . VAL B 1 468 ? -5.82 32.75 4.586 1 95.88 468 VAL B C 1
ATOM 6863 O O . VAL B 1 468 ? -4.844 33.469 4.773 1 95.88 468 VAL B O 1
ATOM 6866 N N . SER B 1 469 ? -6.406 32.094 5.555 1 96.12 469 SER B N 1
ATOM 6867 C CA . SER B 1 469 ? -5.828 32.125 6.895 1 96.12 469 SER B CA 1
ATOM 6868 C C . SER B 1 469 ? -4.383 31.625 6.879 1 96.12 469 SER B C 1
ATOM 6870 O O . SER B 1 469 ? -3.518 32.188 7.539 1 96.12 469 SER B O 1
ATOM 6872 N N . ALA B 1 470 ? -4.109 30.547 6.148 1 95.81 470 ALA B N 1
ATOM 6873 C CA . ALA B 1 470 ? -2.762 29.984 6.051 1 95.81 470 ALA B CA 1
ATOM 6874 C C . ALA B 1 470 ? -1.822 30.938 5.32 1 95.81 470 ALA B C 1
ATOM 6876 O O . ALA B 1 470 ? -0.645 31.047 5.672 1 95.81 470 ALA B O 1
ATOM 6877 N N . LEU B 1 471 ? -2.334 31.609 4.293 1 96 471 LEU B N 1
ATOM 6878 C CA . LEU B 1 471 ? -1.523 32.562 3.531 1 96 471 LEU B CA 1
ATOM 6879 C C . LEU B 1 471 ? -1.106 33.719 4.402 1 96 471 LEU B C 1
ATOM 6881 O O . LEU B 1 471 ? 0.041 34.188 4.336 1 96 471 LEU B O 1
ATOM 6885 N N . VAL B 1 472 ? -2.027 34.25 5.137 1 97.12 472 VAL B N 1
ATOM 6886 C CA . VAL B 1 472 ? -1.733 35.344 6.035 1 97.12 472 VAL B CA 1
ATOM 6887 C C . VAL B 1 472 ? -0.676 34.938 7.051 1 97.12 472 VAL B C 1
ATOM 6889 O O . VAL B 1 472 ? 0.273 35.656 7.316 1 97.12 472 VAL B O 1
ATOM 6892 N N . ALA B 1 473 ? -0.89 33.781 7.613 1 97.31 473 ALA B N 1
ATOM 6893 C CA . ALA B 1 473 ? 0.079 33.25 8.57 1 97.31 473 ALA B CA 1
ATOM 6894 C C . ALA B 1 473 ? 1.454 33.094 7.934 1 97.31 473 ALA B C 1
ATOM 6896 O O . ALA B 1 473 ? 2.477 33.375 8.555 1 97.31 473 ALA B O 1
ATOM 6897 N N . LEU B 1 474 ? 1.481 32.562 6.719 1 96.62 474 LEU B N 1
ATOM 6898 C CA . LEU B 1 474 ? 2.73 32.344 6 1 96.62 474 LEU B CA 1
ATOM 6899 C C . LEU B 1 474 ? 3.486 33.656 5.793 1 96.62 474 LEU B C 1
ATOM 6901 O O . LEU B 1 474 ? 4.695 33.719 6.012 1 96.62 474 LEU B O 1
ATOM 6905 N N . VAL B 1 475 ? 2.803 34.688 5.379 1 96.56 475 VAL B N 1
ATOM 6906 C CA . VAL B 1 475 ? 3.41 36 5.164 1 96.56 475 VAL B CA 1
ATOM 6907 C C . VAL B 1 475 ? 3.99 36.531 6.477 1 96.56 475 VAL B C 1
ATOM 6909 O O . VAL B 1 475 ? 5.113 37.031 6.508 1 96.56 475 VAL B O 1
ATOM 6912 N N . ILE B 1 476 ? 3.291 36.375 7.535 1 97 476 ILE B N 1
ATOM 6913 C CA . ILE B 1 476 ? 3.725 36.875 8.844 1 97 476 ILE B CA 1
ATOM 6914 C C . ILE B 1 476 ? 4.969 36.125 9.289 1 97 476 ILE B C 1
ATOM 6916 O O . ILE B 1 476 ? 5.914 36.719 9.812 1 97 476 ILE B O 1
ATOM 6920 N N . VAL B 1 477 ? 4.984 34.812 9.102 1 96.19 477 VAL B N 1
ATOM 6921 C CA . VAL B 1 477 ? 6.117 33.969 9.508 1 96.19 477 VAL B CA 1
ATOM 6922 C C . VAL B 1 477 ? 7.352 34.344 8.688 1 96.19 477 VAL B C 1
ATOM 6924 O O . VAL B 1 477 ? 8.461 34.406 9.219 1 96.19 477 VAL B O 1
ATOM 6927 N N . ILE B 1 478 ? 7.152 34.531 7.414 1 95.75 478 ILE B N 1
ATOM 6928 C CA . ILE B 1 478 ? 8.266 34.906 6.547 1 95.75 478 ILE B CA 1
ATOM 6929 C C . ILE B 1 478 ? 8.828 36.281 6.969 1 95.75 478 ILE B C 1
ATOM 6931 O O . ILE B 1 478 ? 10.047 36.438 7.074 1 95.75 478 ILE B O 1
ATOM 6935 N N . VAL B 1 479 ? 7.961 37.25 7.266 1 95.81 479 VAL B N 1
ATOM 6936 C CA . VAL B 1 479 ? 8.383 38.594 7.66 1 95.81 479 VAL B CA 1
ATOM 6937 C C . VAL B 1 479 ? 9.055 38.531 9.031 1 95.81 479 VAL B C 1
ATOM 6939 O O . VAL B 1 479 ? 10.156 39.062 9.203 1 95.81 479 VAL B O 1
ATOM 6942 N N . LEU B 1 480 ? 8.445 37.875 9.977 1 95.56 480 LEU B N 1
ATOM 6943 C CA . LEU B 1 480 ? 8.992 37.781 11.328 1 95.56 480 LEU B CA 1
ATOM 6944 C C . LEU B 1 480 ? 10.289 37 11.336 1 95.56 480 LEU B C 1
ATOM 6946 O O . LEU B 1 480 ? 11.25 37.375 12.008 1 95.56 480 LEU B O 1
ATOM 6950 N N . GLY B 1 481 ? 10.273 35.844 10.656 1 92.75 481 GLY B N 1
ATOM 6951 C CA . GLY B 1 481 ? 11.469 35.031 10.57 1 92.75 481 GLY B CA 1
ATOM 6952 C C . GLY B 1 481 ? 12.625 35.719 9.883 1 92.75 481 GLY B C 1
ATOM 6953 O O . GLY B 1 481 ? 13.781 35.531 10.25 1 92.75 481 GLY B O 1
ATOM 6954 N N . GLY B 1 482 ? 12.352 36.5 8.867 1 89.88 482 GLY B N 1
ATOM 6955 C CA . GLY B 1 482 ? 13.375 37.281 8.18 1 89.88 482 GLY B CA 1
ATOM 6956 C C . GLY B 1 482 ? 13.969 38.375 9.039 1 89.88 482 GLY B C 1
ATOM 6957 O O . GLY B 1 482 ? 15.156 38.688 8.922 1 89.88 482 GLY B O 1
ATOM 6958 N N . LEU B 1 483 ? 13.148 38.969 9.922 1 90.06 483 LEU B N 1
ATOM 6959 C CA . LEU B 1 483 ? 13.578 40.125 10.719 1 90.06 483 LEU B CA 1
ATOM 6960 C C . LEU B 1 483 ? 14.266 39.656 12 1 90.06 483 LEU B C 1
ATOM 6962 O O . LEU B 1 483 ? 15.297 40.219 12.383 1 90.06 483 LEU B O 1
ATOM 6966 N N . ILE B 1 484 ? 13.664 38.656 12.695 1 89.88 484 ILE B N 1
ATOM 6967 C CA . ILE B 1 484 ? 14.141 38.344 14.039 1 89.88 484 ILE B CA 1
ATOM 6968 C C . ILE B 1 484 ? 14.703 36.906 14.086 1 89.88 484 ILE B C 1
ATOM 6970 O O . ILE B 1 484 ? 15.227 36.469 15.109 1 89.88 484 ILE B O 1
ATOM 6974 N N . GLY B 1 485 ? 14.633 36.25 12.984 1 86.06 485 GLY B N 1
ATOM 6975 C CA . GLY B 1 485 ? 15.148 34.875 12.961 1 86.06 485 GLY B CA 1
ATOM 6976 C C . GLY B 1 485 ? 14.164 33.875 13.5 1 86.06 485 GLY B C 1
ATOM 6977 O O . GLY B 1 485 ? 12.977 34.156 13.625 1 86.06 485 GLY B O 1
ATOM 6978 N N . SER B 1 486 ? 14.734 32.688 13.734 1 85.94 486 SER B N 1
ATOM 6979 C CA . SER B 1 486 ? 13.906 31.562 14.195 1 85.94 486 SER B CA 1
ATOM 6980 C C . SER B 1 486 ? 13.945 31.453 15.711 1 85.94 486 SER B C 1
ATOM 6982 O O . SER B 1 486 ? 14.984 31.688 16.328 1 85.94 486 SER B O 1
ATOM 6984 N N . PHE B 1 487 ? 12.734 31.203 16.266 1 84.88 487 PHE B N 1
ATOM 6985 C CA . PHE B 1 487 ? 12.664 30.984 17.703 1 84.88 487 PHE B CA 1
ATOM 6986 C C . PHE B 1 487 ? 11.508 30.062 18.062 1 84.88 487 PHE B C 1
ATOM 6988 O O . PHE B 1 487 ? 10.57 29.891 17.281 1 84.88 487 PHE B O 1
#

pLDDT: mean 92.4, std 5.62, range [61.66, 98.56]

Solvent-accessible surface area (backbone atoms only — not comparable to full-atom values): 43896 Å² total; per-residue (Å²): 90,33,56,57,14,45,51,49,14,48,47,50,36,39,57,40,42,59,73,36,40,43,53,76,58,35,23,59,50,20,32,38,44,19,35,47,46,54,70,44,66,50,67,54,39,50,52,38,36,15,21,45,34,15,23,51,46,39,29,72,42,41,65,52,30,33,40,33,16,27,35,28,34,48,35,50,23,27,21,21,55,58,20,40,40,50,46,34,36,70,72,59,33,55,90,34,36,62,60,25,45,19,50,30,30,28,54,48,26,36,40,35,30,37,55,60,60,46,48,65,58,46,34,38,51,46,50,53,37,28,51,74,53,41,34,42,51,50,52,47,50,15,35,43,42,34,13,30,58,35,31,27,38,35,23,37,48,49,22,62,32,66,50,43,49,60,48,14,49,76,60,45,37,45,44,53,34,24,36,54,52,15,45,50,29,22,51,43,19,50,50,47,16,49,51,51,52,51,51,50,49,52,53,29,55,75,70,66,44,43,49,66,78,92,58,61,48,36,67,57,15,34,54,53,37,37,70,30,66,46,41,37,48,29,25,15,41,49,38,49,38,30,48,70,30,70,83,46,47,40,68,32,92,49,62,48,54,49,66,67,37,45,45,30,32,52,38,23,48,52,40,24,48,43,30,63,72,49,51,56,75,70,49,90,55,72,66,30,49,37,67,87,49,67,48,43,53,58,48,47,43,46,29,60,51,19,45,40,52,8,39,50,53,16,41,51,42,46,50,70,76,32,56,85,16,36,80,38,57,62,44,26,47,35,25,6,41,59,12,13,41,55,7,48,52,33,31,14,30,46,24,5,26,37,39,38,51,61,70,37,77,45,33,56,58,54,51,51,54,44,71,58,38,75,81,46,71,67,45,23,45,24,48,47,11,16,51,37,0,39,59,62,30,7,31,56,28,9,34,47,34,38,42,72,68,43,33,69,58,51,51,52,48,23,65,73,69,67,50,52,54,33,41,53,44,42,42,36,24,31,22,6,54,20,47,20,67,39,85,68,6,10,59,49,48,37,39,27,38,26,55,45,51,48,65,87,70,21,38,66,51,31,37,47,18,32,29,49,13,34,46,53,21,42,52,50,43,52,52,46,35,71,74,73,42,62,68,91,33,56,56,14,45,51,49,15,48,48,49,35,40,57,40,42,62,72,36,42,43,53,74,58,35,23,59,52,19,32,40,44,19,34,47,47,52,71,45,67,52,68,55,40,51,52,36,36,17,21,46,34,15,24,50,46,39,28,71,42,40,66,49,31,33,41,33,15,27,36,28,34,48,36,51,23,27,21,21,56,57,22,40,40,50,47,34,36,69,73,57,34,56,90,35,37,62,61,26,46,20,52,31,28,26,55,47,25,35,41,36,31,37,54,60,60,45,48,63,57,45,33,38,52,46,49,54,35,28,50,75,52,41,35,41,53,50,51,46,49,16,34,45,42,33,12,31,59,35,31,28,38,35,23,39,50,50,22,63,31,66,48,44,50,61,46,14,50,75,61,45,36,45,44,53,35,24,35,53,51,15,45,51,28,23,51,44,20,51,51,47,16,49,50,51,51,49,53,50,49,51,51,28,54,74,70,67,45,43,51,67,78,94,59,60,47,36,66,58,15,34,54,52,38,39,70,31,66,48,41,39,48,30,25,16,40,48,40,50,40,30,50,69,30,69,80,46,46,40,68,32,93,50,62,48,54,49,65,67,39,45,43,32,33,52,38,23,48,51,41,25,47,42,32,63,72,50,51,56,76,70,49,89,56,72,66,32,50,38,67,87,50,66,48,43,52,58,46,48,44,46,30,60,51,19,43,40,53,9,39,49,53,17,41,51,43,46,50,70,75,32,54,86,18,36,80,37,57,62,45,26,47,35,24,7,42,60,12,12,41,55,8,47,52,35,30,15,30,46,25,6,26,38,40,38,51,62,70,37,78,44,32,59,58,54,50,52,53,44,70,59,38,75,82,48,71,68,46,22,45,24,49,48,12,17,51,37,0,40,57,65,29,6,31,56,28,10,34,49,33,38,41,72,68,43,34,68,58,52,50,51,50,24,65,73,70,66,49,53,54,31,40,53,45,43,44,36,25,31,22,6,55,19,46,19,66,39,84,67,6,9,57,49,48,38,40,27,38,25,55,46,50,48,67,88,70,21,38,67,51,32,36,47,18,33,28,47,12,34,46,54,20,43,52,49,44,53,54,46,35,71,74,73,43,64,70

InterPro domains:
  IPR003474 Gluconate transporter [PF02447] (3-162)
  IPR003474 Gluconate transporter [PTHR30354] (3-483)

Secondary structure (DSSP, 8-state):
-HHHHHHHHHHHHHHHHHTT--HHHHHHHHHHHHHHHTT--HHHIIIIIIHHHHHHHHHHHHHHHHHHHHHHHHHHHTTHHHHHHHHHHHHH-GGGHHHHHHHHHHHHHHTT--HHHHHHHHHHHHHHHHHHHT--GGGHHHHHHHHHHTHHHHTSTT---HHHHTHHHHHT--TTSSHHHHHHHHHHHHHHHHHHHHHHHHHHHHHT------S--THHHHHHHHH-HHHHHHHHHHSSS-GGGTTSS---SSPPPHHHHHHHHHHHHHHHHHIIIIIHHHS--GGGGSGGGTS--HHHHHHHHHHHHHHHHHHHHHHHHTGGG-TTHHHHHHHHHHHTHHHHHHHHHHHHHHHHHHHSTTHHHHHHHHHT-TT-HHHHHHHHHHHHHHHHT-HHHHHHHHHHHHHHHHHHHHHHHT--HHHHHHHHHHHHTTGGGSTT-HHHHHHHHHHT--HHHHHHHHIIIIIIHHHHHHHHHHHHHHHH---/-HHHHHHHHHHHHHHHHHTT--HHHHHHHHHHHHHHHTT--HHHIIIIIIHHHHHHHHHHHHHHHHHHHHHHHHHHHTTHHHHHHHHHHHHH-GGGHHHHHHHHHHHHHHTT--HHHHHHHHHHHHHHHHHHHT--GGGHHHHHHHHHHTHHHHTSTT---HHHHTHHHHHT--TTSSHHHHHHHHHHHHHHHHHHHHHHHHHHHHHT------S--THHHHHHHHH-HHHHHHHHHHSSS-GGGTTSS---SSPPPHHHHHHHHHHHHHHHHHIIIIIHHHS--GGGGSGGGTS--HHHHHHHHHHHHHHHHHHHHHHHH-GGG-TTHHHHHHHHHHHTHHHHHHHHHHHHHHHHHHHSTHHHHHHHHHHT-TT-HHHHHHHHHHHHHHHHT-HHHHHHHHHHHHHHHHHHHHHHHT--HHHHHHHHHHHHTTGGGSTT-HHHHHHHHHHT--HHHHHHHHIIIIIIHHHHHHHHHHHHHHHH---

Radius of gyration: 28.09 Å; Cα contacts (8 Å, |Δi|>4): 2061; chains: 2; bounding box: 64×86×60 Å

Foldseek 3Di:
DLVVLLVQLLCQQQVVLLVQDFLLPSLLVSLQSNCVVLVHDNVCLNPPQLVVQLVVLCVQCVLLLQLLLLLQLLLQQLQLLVQQLVVLCVVVHLLPLLVSLLQSQQLCQLLRHKLLSNLLNSQLVSLVSQQVNFFALLLVLLSNCLRNFFLSQFQAALRSHLLLLQCQLLLLDASRQLRVLSVLLNVLLNVQLVVLSVVVRVVCVVVVHGYDFPDDAHNRLSVVLLPDSSLQSLDLQAIQFRSVLNPWAHHFPDHDHNCLSSVLSVLQRVQLCCLQPPVLVPDDPVCCCDVVNPNDDCSNRSRVVSNSVSSVRSSVSSCVSRVNRRPDSPRSSVSSSVGRPSNSSSLSSLSSSLSSSLPRPCVVVVLVVLCPDPDDDLVSLLCQLQVQLLSNLYLSSSLNSSCVRCSVVSSVVCVVVVADSSLSSSSNSLSSQANSCPPSRSSVVSSCSNSSHDCVSRVVSNNSSHNVSSVVSSVVSSVCCVPPNGD/DLVVLLVQLLCQLQVVLLVQDFLLPSLLVSLQSNCVVLVHDNVCLNPPQLVVQLVVLCVQCVLLLQLLLLLQLLLQQLQLLVQQLVVLCVVPHLLPLLVSLLQSQQLCQLLRHKLLSNLLNSQLVSLVSQQVNFFALLLVLLSNCLRNAFLSQFQAALRSHLLLLQCQLLLLDASRQLRVLSVLLNVLLNVQLVVLSVVVRVVCVVVVHGYDFPDDAHNRLSVVLLPDSSLQSLDLQAIQFRSVLNPWAHHFPDHDHNVLSSVLSVLQRVQLCCLLPPVLVPDDPVCCCDVVNPNDDCSNRSRVVSNSVSSVRSSVSSCVSRVNRRPDSPRSSVSSSVGRPSNSSSLSSLSSSLSSSLVRPCVVVVLVVLCPDPDDDLVSLLCQLQVQLLSNLYLSSSLNSSCVRCSVVSSVVCVVVVADSSLSSSSSSLSSQANSCPCSRSSVVSSCSNSSHDCVSRVVSNNSSHNVSSVVSSVVSSVCCVPPNGD

Organism: NCBI:txid207340

Sequence (974 aa):
MGLLGILLGLALLMGLAFRGWSVLLLAPAAALVAAGFAGEPLLANWTQTFMGGAAGFIAQFFPLFLLGGVFGKLMDDSGSVTAIANGMTARLGTKRAILSVVLAGALVTYGGVSLFVAFFVLAPMAHAMFRAADIPHRLMPGTIMLGASTFTMSALPGTPAIQNAIPMPFFGTSPWAAPGLGIIAALVMAATGLWWLDYRERQARRAGEGYRLSGAGGQEATERAAGDSVVREHATVSGEFDPAEIHRGEHGRSEPGFWTALAPIGVVLVVNLLMTAVVLPRMDTGFLADPRWGGTAIEAVAGVWSVVVALFAACVAVVLLNRANLPSLRATLDAGANSAVLPVLGVGSLVGFGAVVASLPAFEMVRDQVLGIGGGPLVSLAVATNVLAALTGSASGGLTIALDTLGPTYLRIAAEQGIDLGLLHRVAVIGAGTLDALPHNGAVVTLLAVCGSSHRNSYLDIFMSSVVSALVALVIVIVLGGLIGSFMGLLGILLGLALLMGLAFRGWSVLLLAPAAALVAAGFAGEPLLANWTQTFMGGAAGFIAQFFPLFLLGGVFGKLMDDSGSVTAIANGMTARLGTKRAILSVVLAGALVTYGGVSLFVAFFVLAPMAHAMFRAADIPHRLMPGTIMLGASTFTMSALPGTPAIQNAIPMPFFGTSPWAAPGLGIIAALVMAATGLWWLDYRERQARRAGEGYRLSGAGGQEATERAAGDSVVREHATVSGEFDPAEIHRGEHGRSEPGFWTALAPIGVVLVVNLLMTAVVLPRMDTGFLADPRWGGTAIEAVAGVWSVVVALFAACVAVVLLNRANLPSLRATLDAGANSAVLPVLGVGSLVGFGAVVASLPAFEMVRDQVLGIGGGPLVSLAVATNVLAALTGSASGGLTIALDTLGPTYLRIAAEQGIDLGLLHRVAVIGAGTLDALPHNGAVVTLLAVCGSSHRNSYLDIFMSSVVSALVALVIVIVLGGLIGSF